Protein 9F3F (pdb70)

Foldseek 3Di:
DPPDPDDDADDDDDLVVVLVLQLLPLLLQVLAPAQQQAQQRSLVVQVRLADPVLDDRSSVDGDDPDCVLQVVLCDDDDDPQWQFALLLNLLSSVSSNVSVVRCVVNCVSLVVSVCVVVPCVVSLQVSLCSRLACNDDQFWDLVQAFPPVPVLSVLLSSLLNSLLSLCRRVLVPLSVSLSSLSSSLRGVPDPLSNLSSLLSNLSSLLSSQLSCLQFNFRQAPDRSQLSSLVSLVSNLVSCCVVVVVVHSVSSVVSNQQQLLQLVLLQALLFFPVVCSVVPPPRNGGGITTPAADALSSLLSCQQPRVLSNCVVVLVAHPQVVSLVVSQVSNPDDHDQRGHHARSLQSVLSNVLNNCVVDPLVSCVVRHDPVCVVSSVQQPCLFFDFLVQLNQLLVQLLVVCVVQPLVRDAQVVSVVSLCVRLCPDQLLVVLVVCVDADPLLSLLLSLLSSLLSVVSSLCRNVSLPDLVSLQSNCLRNLVVLCVSCVSQPQDASDPDQQWDDVIAGDVVVVCCVPVSVRDDFLLLHLQVLLQNLLVVCVQRLVRDASLLVNCLSRLLAAFFDPVALNHQRPDGSSSVSSVCSCLVRVELCQELHASDDVALHHRPSHFLLNSLSSLLSNQFDPQLRDFPVVSRVVSSVSSNVLSVVLLVVQVVLVVVDVNRPSSHDALRRPSRYSSNLVSLSSSLSSLSNNLVRLVPDDDDDSSVVSNVVSVVRVVSSVSSCVSLPLADSDHSSCRRGVHSSSSVSVNRSNSD/DVVPPVPLQAADPDDDVVLVVPPDDPPPGSRVVLSVLLNFFQKKKKFQADQPDDVCLVCVVLPVLAAFPDKFAEAELVQRAGDGMIMTRHPGNSSLSCCQPPQQQHQRPVTGIHIHTDSDDDPVNSYVNPRPPVDDRD/DDPLVPDEDEPCVVVVVVVVVVVCVPPPHDDDPVLVVCPVVPHDDDHHYD

Sequence (939 aa):
YGSSEGRELDTSYTPKQWLWFLYVTSWARPFFTWGRLSFDELLKLSGSPIPPAMVSLWMGLCMPTDDVVQELRIIYPFLPRVAESTFGRALRSLAVRQHISSWAALDVLVRDTLEVIQNSEEALEGAFRSMLSAPLFDVKASIPEGGTAQVLIRVANAARLFAALSVEAFGRVKSECAVLLLAHINQRDAPEHVDARAYGVVTGVVEYAMAYRYCRDDGTGRCPLTCAALLLHRLVELQGIVEKDVSASRFANMTVACIQELLFCVVAGDTVRWHREHQPDGVSVCPTAARTLTLHETDCLLQVFIPALLQQVGFEWPWSESLRHAKMLDRARVMEDGVRLDSRSVFEELLVSVARRTYGLRLRAILPQSFDVIAENIFSSRFALPLYYRTAGEVLLEYFDRCGPSGITAEETERVLRRATDVQPMVVQLQALVYFSAREKERLLQRYRCEVLLASLVVYTQLRTVSVVQQLTRQLAPLFEQLLLPLAHERTLSRCPVIALVDLTPEFKMLVDEIHYEFYPLEWVPEAVDAHIRQEPPCFAQYSLFAAIAHQFGLVLEGNPRGFRGGDGSSSEVRTKAYRFFTLMLLNNLGDAVSSSGASFHSVVSACDVVVTMTQCLLPAHLSSHPRSMSNEWMRRVGEWTRSAYSKYTAYQQQVPVPLISLYNSLTFDSVPLARETIRAVRSRLLEKMSVVTASPPGDVETAGKQLLEQHLSSLTVTLTAVGLLPVPCATQLLWASPFFSHELLHCGRYMAEYLIDLTPRMAYVDRHELLRSLLTEKEFIERRQEQLNKSTTVYVGNLSFYTTEDQIWEHFSRCGHIRDLVMGLSEVTRTPCGFCFVVFESQDGAMSAVIDLHGTLLDDRVITVSWDVGCDHTRRWGLVHYTWIPPRRRREECVVLPPIMTVWRSAFSQYTKMWGLTKFAGDIEAEREGEGPILPPI

Solvent-accessible surface area: 36128 Å² total; per-residue (Å²): 80,43,64,26,38,44,71,81,136,34,79,113,52,66,38,139,84,18,33,24,8,1,1,0,3,2,0,0,26,33,9,16,111,176,5,122,43,3,2,36,83,10,0,102,106,4,20,43,6,6,22,126,97,24,29,14,94,9,2,42,25,78,25,25,132,45,112,56,0,72,113,57,38,180,200,28,77,142,6,55,38,18,19,29,2,92,0,0,47,12,0,0,26,18,4,0,104,59,11,5,80,56,54,124,61,10,49,60,2,1,130,44,0,45,88,82,70,156,86,166,66,154,27,0,48,22,0,0,73,36,1,7,32,106,122,28,128,13,1,1,20,5,127,30,6,42,66,154,16,156,96,22,26,85,15,0,2,7,0,0,0,0,0,0,0,0,20,1,0,0,6,6,2,13,38,22,0,0,9,2,0,0,0,2,2,17,2,181,67,22,111,97,25,10,39,1,14,6,2,0,0,1,0,0,1,4,2,13,3,4,9,15,36,54,16,29,60,43,16,10,29,27,12,26,0,3,14,4,0,6,6,0,16,58,0,0,46,6,2,6,77,28,87,152,130,102,28,0,14,84,5,0,8,13,0,0,0,1,3,0,2,2,2,1,1,2,0,5,16,64,50,51,129,13,0,50,117,61,74,66,100,13,117,32,15,1,0,1,4,52,28,6,0,25,3,5,15,1,1,0,2,1,10,0,2,0,0,2,0,0,6,4,0,1,7,7,16,5,9,2,16,1,1,53,11,0,69,70,19,44,183,53,241,155,39,46,28,15,4,43,7,18,3,98,4,0,1,15,1,0,0,12,2,0,18,57,8,14,36,17,79,2,1,144,19,12,12,11,87,24,0,78,89,4,13,124,49,9,89,122,71,132,4,62,19,34,133,21,2,94,73,0,0,112,52,0,30,79,27,0,93,190,45,9,0,49,39,3,62,30,96,61,0,22,134,5,0,80,147,3,0,57,111,16,89,16,0,76,68,0,84,86,81,134,157,16,27,79,154,7,45,67,15,0,6,21,0,6,20,0,2,0,0,2,0,0,0,0,17,52,10,16,0,130,10,3,28,12,0,4,55,0,1,24,54,0,3,79,4,1,73,95,0,30,136,40,1,57,103,77,20,1,7,82,111,38,2,16,61,83,168,13,61,3,2,71,28,4,58,40,0,11,35,116,5,115,3,64,9,1,0,0,6,5,0,3,25,0,0,58,4,16,5,170,75,101,108,49,24,12,0,28,10,2,2,0,0,2,0,0,22,21,18,29,4,36,0,68,10,37,132,135,18,12,98,4,3,15,9,24,55,17,69,26,23,70,21,0,34,51,0,0,12,6,2,0,27,6,0,0,3,0,0,77,64,61,80,36,10,46,25,6,41,4,1,24,0,9,19,0,0,2,0,0,0,4,1,2,0,26,45,82,0,5,59,106,10,262,99,62,2,82,52,14,13,125,43,0,1,65,48,0,124,69,6,43,66,96,31,52,45,69,108,134,134,96,154,50,45,10,94,42,63,20,20,24,43,6,0,5,2,5,9,15,0,3,26,2,0,21,32,0,33,61,17,0,37,13,0,36,47,16,3,94,85,22,100,139,46,117,102,36,68,53,7,77,79,69,0,62,105,20,31,71,26,0,42,83,1,0,63,22,0,25,0,20,121,137,5,67,5,30,84,0,1,2,16,5,19,6,0,14,47,7,7,90,99,4,61,37,80,3,29,80,14,26,32,75,16,17,9,55,16,106,113,70,45,197,64,17,110,156,102,112,68,128,80,111,140,64,8,51,74,84,3,30,117,57,0,33,148,5,27,2,0,77,0,4,63,5,14,96,77,2,45,5,24,7,0,26,9,2,0,25,54,5,2,14,1,37,20,2,20,2,0,0,22,101,138,79,55,9,5,32,13,24,0,6,0,10,2,10,26,42,42,2,0,37,1,0,23,35,3,1,95,33,4,8,3,14,14,90,63,2,58,4,44,16,3,48,28,14,90,57,89,44,18,27,73,100,54,105,3,93,57,21,64,90,184,249,131,49,8,113,75,7,69,0,13,80,21,0,74,25,0,51,42,0,17,63,70,1,24,176,61,9,49,13,69,56,52,77,32,1,83,111,18,97,174,164,53,72,26,81,91,11,78,50,154

Secondary structure (DSSP, 8-state):
-TT-SSPPPP----HHHHHHHHHTTGGGGGG---TTS-HHHHHHTTT--S-TTT--HHHH------SHHHHTT------TTS---HHHHHHHHHHHHHHHTT--HHHHHHHHHHHHHT---HHHHHHHHHHT------SEESSTT-SS-HHHHHHHHHHHHHHHHHHHHHTTSHHHHHHHHHHHHT-SS-HHHHHHHHHHHHHHHHHHHHHHHHH--------HHHHHHHHHHHHHHHHHHHH----HHHHHHHHHHHHHHHHHHHHHSS---HHHHT-SSSSS---EESS-EEHHHHHHIIIIIHHHHHHHTTT---HHHHHHHHHHHHS----TTEE---HHHHHHHHHHHHHTTS-HHHHHHHS-GGGHHHHHHH---S----SSSHHHHHHHHHHHHHHHHHH--HHHHHHHHHHHHTTSHHHHHHHH-----HHHHHHHHHHHHHHHHHHHHHHHHTT--HHHHHHHHHHHHHHHHHHHHHHTTS-SSSS-SEE---EE-HHHHHIIIII-----GGGTHHHHHHHHHHH---TTTS--HHHHHHHHTT---B-BTTBTT---BS-HHHHHHHHHIIIIITTTTTTEESS-----EETTS-HHHHHHHHHHHTS-HHHHSPP--HHHHHHHHHHHHHHHHHHHHHHHHHH----GGGS---SSTTT-HHHHHHHHHHHHHHHHHHHHHHHSPSSSHHHHHHHHHHHHHHHHHHHHHHHTS-----HHHHHS--HHHHHHHHHSS--/--SS-GGGS-------HHHHHS---TTTTHHHHHHHHHTT--EEE--S--SS--HHHHHHHHTTTS-EEEEEEEE-TTT-SEEEEEEEEESSHHHHHHHHHHSTT-BSSSSB-----BS---TTTTB-----TTSPP-/--TTTT--B-TTHHHHHHHHHHHHHTTT----HHHHH-TTTTS---PPB-

Structure (mmCIF, N/CA/C/O backbone):
data_9F3F
#
_entry.id   9F3F
#
_cell.length_a   1.00
_cell.length_b   1.00
_cell.length_c   1.00
_cell.angle_alpha   90.00
_cell.angle_beta   90.00
_cell.angle_gamma   90.00
#
_symmetry.space_group_name_H-M   'P 1'
#
loop_
_entity.id
_entity.type
_entity.pdbx_description
1 polymer 'Nuclear cap binding complex subunit CBP110'
2 polymer 'Nuclear cap-binding protein subunit 2'
3 polymer 'Nuclear cap binding complex subunit CBP30'
4 non-polymer "7N-METHYL-8-HYDROGUANOSINE-5'-MONOPHOSPHATE"
#
loop_
_atom_site.group_PDB
_atom_site.id
_atom_site.type_symbol
_atom_site.label_atom_id
_atom_site.label_alt_id
_atom_site.label_comp_id
_atom_site.label_asym_id
_atom_site.label_entity_id
_atom_site.label_seq_id
_atom_site.pdbx_PDB_ins_code
_atom_site.Cartn_x
_atom_site.Cartn_y
_atom_site.Cartn_z
_atom_site.occupancy
_atom_site.B_iso_or_equiv
_atom_site.auth_seq_id
_atom_site.auth_comp_id
_atom_site.auth_asym_id
_atom_site.auth_atom_id
_atom_site.pdbx_PDB_model_num
ATOM 1 N N . TYR A 1 46 ? 140.610 170.054 120.168 1.00 72.30 31 TYR 1 N 1
ATOM 2 C CA . TYR A 1 46 ? 141.013 168.672 120.548 1.00 84.56 31 TYR 1 CA 1
ATOM 3 C C . TYR A 1 46 ? 140.995 168.554 122.068 1.00 88.85 31 TYR 1 C 1
ATOM 4 O O . TYR A 1 46 ? 139.905 168.389 122.657 1.00 80.20 31 TYR 1 O 1
ATOM 13 N N . GLY A 1 47 ? 142.175 168.632 122.691 1.00 85.64 32 GLY 1 N 1
ATOM 14 C CA . GLY A 1 47 ? 142.265 168.562 124.163 1.00 76.33 32 GLY 1 CA 1
ATOM 15 C C . GLY A 1 47 ? 141.727 169.828 124.799 1.00 71.23 32 GLY 1 C 1
ATOM 16 O O . GLY A 1 47 ? 141.774 170.885 124.133 1.00 78.52 32 GLY 1 O 1
ATOM 17 N N . SER A 1 48 ? 141.140 169.714 125.984 1.00 64.68 33 SER 1 N 1
ATOM 18 C CA . SER A 1 48 ? 140.639 170.906 126.710 1.00 66.21 33 SER 1 CA 1
ATOM 19 C C . SER A 1 48 ? 139.547 171.571 125.879 1.00 69.06 33 SER 1 C 1
ATOM 20 O O . SER A 1 48 ? 139.403 172.807 125.964 1.00 72.68 33 SER 1 O 1
ATOM 23 N N . SER A 1 49 ? 138.816 170.777 125.110 1.00 68.42 34 SER 1 N 1
ATOM 24 C CA . SER A 1 49 ? 137.760 171.324 124.218 1.00 64.85 34 SER 1 CA 1
ATOM 25 C C . SER A 1 49 ? 136.449 170.568 124.471 1.00 65.47 34 SER 1 C 1
ATOM 26 O O . SER A 1 49 ? 136.520 169.390 124.877 1.00 69.42 34 SER 1 O 1
ATOM 29 N N . GLU A 1 50 ? 135.307 171.224 124.247 1.00 63.67 35 GLU 1 N 1
ATOM 30 C CA . GLU A 1 50 ? 133.991 170.560 124.440 1.00 62.93 35 GLU 1 CA 1
ATOM 31 C C . GLU A 1 50 ? 133.631 169.758 123.179 1.00 65.70 35 GLU 1 C 1
ATOM 32 O O . GLU A 1 50 ? 132.695 168.933 123.257 1.00 67.32 35 GLU 1 O 1
ATOM 38 N N . GLY A 1 51 ? 134.341 169.987 122.068 1.00 65.49 36 GLY 1 N 1
ATOM 39 C CA . GLY A 1 51 ? 134.078 169.212 120.873 1.00 64.62 36 GLY 1 CA 1
ATOM 40 C C . GLY A 1 51 ? 135.354 168.655 120.281 1.00 69.77 36 GLY 1 C 1
ATOM 41 O O . GLY A 1 51 ? 136.384 169.333 120.274 1.00 72.67 36 GLY 1 O 1
ATOM 42 N N . ARG A 1 52 ? 135.260 167.421 119.797 1.00 73.18 37 ARG 1 N 1
ATOM 43 C CA . ARG A 1 52 ? 136.467 166.765 119.240 1.00 78.82 37 ARG 1 CA 1
ATOM 44 C C . ARG A 1 52 ? 136.726 167.251 117.817 1.00 78.14 37 ARG 1 C 1
ATOM 45 O O . ARG A 1 52 ? 135.774 167.283 117.018 1.00 78.79 37 ARG 1 O 1
ATOM 53 N N . GLU A 1 53 ? 137.969 167.609 117.525 1.00 74.17 38 GLU 1 N 1
ATOM 54 C CA . GLU A 1 53 ? 138.357 167.979 116.174 1.00 74.94 38 GLU 1 CA 1
ATOM 55 C C . GLU A 1 53 ? 139.117 166.839 115.512 1.00 80.65 38 GLU 1 C 1
ATOM 56 O O . GLU A 1 53 ? 139.942 166.174 116.145 1.00 82.28 38 GLU 1 O 1
ATOM 62 N N . LEU A 1 54 ? 138.832 166.618 114.232 1.00 83.99 39 LEU 1 N 1
ATOM 63 C CA . LEU A 1 54 ? 139.475 165.554 113.479 1.00 85.11 39 LEU 1 CA 1
ATOM 64 C C . LEU A 1 54 ? 140.955 165.872 113.269 1.00 84.69 39 LEU 1 C 1
ATOM 65 O O . LEU A 1 54 ? 141.421 166.995 113.482 1.00 85.23 39 LEU 1 O 1
ATOM 70 N N . ASP A 1 55 ? 141.704 164.859 112.842 1.00 82.27 40 ASP 1 N 1
ATOM 71 C CA . ASP A 1 55 ? 143.135 165.012 112.633 1.00 80.03 40 ASP 1 CA 1
ATOM 72 C C . ASP A 1 55 ? 143.418 165.960 111.474 1.00 81.43 40 ASP 1 C 1
ATOM 73 O O . ASP A 1 55 ? 142.655 166.048 110.509 1.00 84.36 40 ASP 1 O 1
ATOM 78 N N . THR A 1 56 ? 144.537 166.677 111.580 1.00 77.48 41 THR 1 N 1
ATOM 79 C CA . THR A 1 56 ? 144.963 167.608 110.542 1.00 74.25 41 THR 1 CA 1
ATOM 80 C C . THR A 1 56 ? 146.388 167.296 110.109 1.00 68.69 41 THR 1 C 1
ATOM 81 O O . THR A 1 56 ? 146.938 166.254 110.480 1.00 71.64 41 THR 1 O 1
ATOM 85 N N . SER A 1 57 ? 146.987 168.179 109.315 1.00 60.63 42 SER 1 N 1
ATOM 86 C CA . SER A 1 57 ? 148.389 168.022 108.955 1.00 55.91 42 SER 1 CA 1
ATOM 87 C C . SER A 1 57 ? 149.253 168.085 110.206 1.00 60.42 42 SER 1 C 1
ATOM 88 O O . SER A 1 57 ? 149.093 168.979 111.042 1.00 64.14 42 SER 1 O 1
ATOM 91 N N . TYR A 1 58 ? 150.172 167.135 110.333 1.00 58.19 43 TYR 1 N 1
ATOM 92 C CA . TYR A 1 58 ? 150.969 166.965 111.536 1.00 53.21 43 TYR 1 CA 1
ATOM 93 C C . TYR A 1 58 ? 152.386 167.469 111.310 1.00 49.09 43 TYR 1 C 1
ATOM 94 O O . TYR A 1 58 ? 152.987 167.214 110.263 1.00 51.61 43 TYR 1 O 1
ATOM 103 N N . THR A 1 59 ? 152.913 168.187 112.296 1.00 48.10 44 THR 1 N 1
ATOM 104 C CA . THR A 1 59 ? 154.311 168.559 112.276 1.00 46.71 44 THR 1 CA 1
ATOM 105 C C . THR A 1 59 ? 155.165 167.319 112.520 1.00 50.85 44 THR 1 C 1
ATOM 106 O O . THR A 1 59 ? 154.684 166.324 113.069 1.00 56.42 44 THR 1 O 1
ATOM 110 N N . PRO A 1 60 ? 156.434 167.338 112.098 1.00 48.62 45 PRO 1 N 1
ATOM 111 C CA . PRO A 1 60 ? 157.303 166.178 112.337 1.00 50.13 45 PRO 1 CA 1
ATOM 112 C C . PRO A 1 60 ? 157.427 165.787 113.803 1.00 45.31 45 PRO 1 C 1
ATOM 113 O O . PRO A 1 60 ? 157.809 164.654 114.107 1.00 45.74 45 PRO 1 O 1
ATOM 117 N N . LYS A 1 61 ? 157.126 166.688 114.721 1.00 43.97 46 LYS 1 N 1
ATOM 118 C CA . LYS A 1 61 ? 157.122 166.281 116.144 1.00 47.28 46 LYS 1 CA 1
ATOM 119 C C . LYS A 1 61 ? 155.910 165.380 116.351 1.00 47.66 46 LYS 1 C 1
ATOM 120 O O . LYS A 1 61 ? 156.088 164.266 116.879 1.00 50.51 46 LYS 1 O 1
ATOM 126 N N . GLN A 1 62 ? 154.732 165.853 115.972 1.00 44.91 47 GLN 1 N 1
ATOM 127 C CA . GLN A 1 62 ? 153.494 165.085 116.230 1.00 46.23 47 GLN 1 CA 1
ATOM 128 C C . GLN A 1 62 ? 153.537 163.784 115.426 1.00 44.56 47 GLN 1 C 1
ATOM 129 O O . GLN A 1 62 ? 152.840 162.843 115.820 1.00 48.05 47 GLN 1 O 1
ATOM 135 N N . TRP A 1 63 ? 154.387 163.703 114.406 1.00 44.21 48 TRP 1 N 1
ATOM 136 C CA . TRP A 1 63 ? 154.559 162.450 113.627 1.00 42.02 48 TRP 1 CA 1
ATOM 137 C C . TRP A 1 63 ? 155.400 161.449 114.412 1.00 39.59 48 TRP 1 C 1
ATOM 138 O O . TRP A 1 63 ? 154.986 160.287 114.482 1.00 43.88 48 TRP 1 O 1
ATOM 149 N N . LEU A 1 64 ? 156.551 161.860 114.916 1.00 34.68 49 LEU 1 N 1
ATOM 150 C CA . LEU A 1 64 ? 157.417 160.926 115.662 1.00 30.13 49 LEU 1 CA 1
ATOM 151 C C . LEU A 1 64 ? 156.579 160.236 116.732 1.00 34.99 49 LEU 1 C 1
ATOM 152 O O . LEU A 1 64 ? 156.709 159.007 116.875 1.00 43.24 49 LEU 1 O 1
ATOM 157 N N . TRP A 1 65 ? 155.756 161.001 117.418 1.00 33.70 50 TRP 1 N 1
ATOM 158 C CA . TRP A 1 65 ? 154.911 160.408 118.472 1.00 37.59 50 TRP 1 CA 1
ATOM 159 C C . TRP A 1 65 ? 153.890 159.441 117.855 1.00 41.93 50 TRP 1 C 1
ATOM 160 O O . TRP A 1 65 ? 153.819 158.310 118.361 1.00 43.82 50 TRP 1 O 1
ATOM 171 N N . PHE A 1 66 ? 153.168 159.834 116.798 1.00 39.64 51 PHE 1 N 1
ATOM 172 C CA . PHE A 1 66 ? 152.128 158.957 116.211 1.00 33.74 51 PHE 1 CA 1
ATOM 173 C C . PHE A 1 66 ? 152.819 157.662 115.815 1.00 34.50 51 PHE 1 C 1
ATOM 174 O O . PHE A 1 66 ? 152.293 156.581 116.102 1.00 42.57 51 PHE 1 O 1
ATOM 182 N N . LEU A 1 67 ? 154.002 157.781 115.249 1.00 31.19 52 LEU 1 N 1
ATOM 183 C CA . LEU A 1 67 ? 154.757 156.595 114.813 1.00 35.98 52 LEU 1 CA 1
ATOM 184 C C . LEU A 1 67 ? 155.227 155.817 116.041 1.00 37.72 52 LEU 1 C 1
ATOM 185 O O . LEU A 1 67 ? 155.145 154.579 116.005 1.00 41.70 52 LEU 1 O 1
ATOM 190 N N . TYR A 1 68 ? 155.678 156.495 117.094 1.00 32.92 53 TYR 1 N 1
ATOM 191 C CA . TYR A 1 68 ? 156.223 155.769 118.261 1.00 32.14 53 TYR 1 CA 1
ATOM 192 C C . TYR A 1 68 ? 155.120 154.888 118.830 1.00 35.74 53 TYR 1 C 1
ATOM 193 O O . TYR A 1 68 ? 155.433 153.771 119.271 1.00 44.37 53 TYR 1 O 1
ATOM 202 N N . VAL A 1 69 ? 153.884 155.358 118.813 1.00 30.61 54 VAL 1 N 1
ATOM 203 C CA . VAL A 1 69 ? 152.798 154.590 119.474 1.00 37.13 54 VAL 1 CA 1
ATOM 204 C C . VAL A 1 69 ? 151.984 153.817 118.435 1.00 39.71 54 VAL 1 C 1
ATOM 205 O O . VAL A 1 69 ? 150.902 153.339 118.789 1.00 41.40 54 VAL 1 O 1
ATOM 209 N N . THR A 1 70 ? 152.486 153.651 117.210 1.00 36.24 55 THR 1 N 1
ATOM 210 C CA . THR A 1 70 ? 151.750 152.800 116.240 1.00 34.36 55 THR 1 CA 1
ATOM 211 C C . THR A 1 70 ? 152.657 151.983 115.317 1.00 33.60 55 THR 1 C 1
ATOM 212 O O . THR A 1 70 ? 152.205 150.923 114.879 1.00 37.70 55 THR 1 O 1
ATOM 216 N N . SER A 1 71 ? 153.873 152.425 115.036 1.00 33.65 56 SER 1 N 1
ATOM 217 C CA . SER A 1 71 ? 154.745 151.779 114.018 1.00 36.60 56 SER 1 CA 1
ATOM 218 C C . SER A 1 71 ? 155.123 150.339 114.368 1.00 37.20 56 SER 1 C 1
ATOM 219 O O . SER A 1 71 ? 155.259 149.534 113.436 1.00 39.26 56 SER 1 O 1
ATOM 222 N N . TRP A 1 72 ? 155.304 150.031 115.642 1.00 33.03 57 TRP 1 N 1
ATOM 223 C CA . TRP A 1 72 ? 155.660 148.664 116.086 1.00 28.86 57 TRP 1 CA 1
ATOM 224 C C . TRP A 1 72 ? 154.596 147.670 115.617 1.00 32.98 57 TRP 1 C 1
ATOM 225 O O . TRP A 1 72 ? 154.975 146.541 115.314 1.00 36.46 57 TRP 1 O 1
ATOM 236 N N . ALA A 1 73 ? 153.325 148.059 115.572 1.00 29.99 58 ALA 1 N 1
ATOM 237 C CA . ALA A 1 73 ? 152.215 147.131 115.275 1.00 28.52 58 ALA 1 CA 1
ATOM 238 C C . ALA A 1 73 ? 152.262 146.695 113.825 1.00 33.60 58 ALA 1 C 1
ATOM 239 O O . ALA A 1 73 ? 151.679 145.661 113.499 1.00 36.15 58 ALA 1 O 1
ATOM 241 N N . ARG A 1 74 ? 152.945 147.468 113.000 1.00 37.91 59 ARG 1 N 1
ATOM 242 C CA . ARG A 1 74 ? 152.996 147.172 111.539 1.00 28.61 59 ARG 1 CA 1
ATOM 243 C C . ARG A 1 74 ? 153.651 145.800 111.264 1.00 28.48 59 ARG 1 C 1
ATOM 244 O O . ARG A 1 74 ? 152.950 144.928 110.704 1.00 35.75 59 ARG 1 O 1
ATOM 252 N N . PRO A 1 75 ? 154.938 145.554 111.608 1.00 24.76 60 PRO 1 N 1
ATOM 253 C CA . PRO A 1 75 ? 155.606 144.285 111.283 1.00 26.66 60 PRO 1 CA 1
ATOM 254 C C . PRO A 1 75 ? 154.844 143.052 111.728 1.00 33.65 60 PRO 1 C 1
ATOM 255 O O . PRO A 1 75 ? 155.150 141.953 111.251 1.00 35.00 60 PRO 1 O 1
ATOM 259 N N . PHE A 1 76 ? 153.873 143.188 112.626 1.00 36.04 61 PHE 1 N 1
ATOM 260 C CA . PHE A 1 76 ? 153.138 142.040 113.139 1.00 31.32 61 PHE 1 CA 1
ATOM 261 C C . PHE A 1 76 ? 151.962 141.639 112.262 1.00 34.97 61 PHE 1 C 1
ATOM 262 O O . PHE A 1 76 ? 151.251 140.692 112.610 1.00 41.06 61 PHE 1 O 1
ATOM 270 N N . PHE A 1 77 ? 151.735 142.326 111.149 1.00 34.41 62 PHE 1 N 1
ATOM 271 C CA . PHE A 1 77 ? 150.653 141.998 110.237 1.00 30.72 62 PHE 1 CA 1
ATOM 272 C C . PHE A 1 77 ? 151.223 141.563 108.894 1.00 38.55 62 PHE 1 C 1
ATOM 273 O O . PHE A 1 77 ? 152.283 142.029 108.469 1.00 37.22 62 PHE 1 O 1
ATOM 281 N N . THR A 1 78 ? 150.515 140.654 108.235 1.00 48.32 63 THR 1 N 1
ATOM 282 C CA . THR A 1 78 ? 150.942 140.148 106.937 1.00 58.19 63 THR 1 CA 1
ATOM 283 C C . THR A 1 78 ? 150.816 141.229 105.868 1.00 67.88 63 THR 1 C 1
ATOM 284 O O . THR A 1 78 ? 151.754 141.493 105.114 1.00 74.88 63 THR 1 O 1
ATOM 288 N N . TRP A 1 102 ? 152.863 147.269 103.983 1.00 76.26 87 TRP 1 N 1
ATOM 289 C CA . TRP A 1 102 ? 153.804 148.144 103.233 1.00 77.46 87 TRP 1 CA 1
ATOM 290 C C . TRP A 1 102 ? 153.831 149.539 103.859 1.00 70.45 87 TRP 1 C 1
ATOM 291 O O . TRP A 1 102 ? 152.769 150.013 104.281 1.00 66.84 87 TRP 1 O 1
ATOM 302 N N . GLY A 1 103 ? 155.008 150.159 103.920 1.00 63.71 88 GLY 1 N 1
ATOM 303 C CA . GLY A 1 103 ? 155.085 151.536 104.416 1.00 52.91 88 GLY 1 CA 1
ATOM 304 C C . GLY A 1 103 ? 154.245 152.415 103.524 1.00 56.45 88 GLY 1 C 1
ATOM 305 O O . GLY A 1 103 ? 154.033 152.009 102.372 1.00 64.01 88 GLY 1 O 1
ATOM 306 N N . ARG A 1 104 ? 153.761 153.538 104.027 1.00 48.44 89 ARG 1 N 1
ATOM 307 C CA . ARG A 1 104 ? 153.008 154.509 103.198 1.00 48.02 89 ARG 1 CA 1
ATOM 308 C C . ARG A 1 104 ? 151.568 154.048 103.111 1.00 44.65 89 ARG 1 C 1
ATOM 309 O O . ARG A 1 104 ? 150.772 154.735 102.458 1.00 52.61 89 ARG 1 O 1
ATOM 317 N N . LEU A 1 105 ? 151.244 152.961 103.778 1.00 38.58 90 LEU 1 N 1
ATOM 318 C CA . LEU A 1 105 ? 149.826 152.558 103.820 1.00 37.87 90 LEU 1 CA 1
ATOM 319 C C . LEU A 1 105 ? 149.324 152.799 105.236 1.00 38.86 90 LEU 1 C 1
ATOM 320 O O . LEU A 1 105 ? 150.009 152.410 106.182 1.00 46.72 90 LEU 1 O 1
ATOM 325 N N . SER A 1 106 ? 148.170 153.414 105.365 1.00 38.33 91 SER 1 N 1
ATOM 326 C CA . SER A 1 106 ? 147.547 153.657 106.674 1.00 37.46 91 SER 1 CA 1
ATOM 327 C C . SER A 1 106 ? 147.136 152.323 107.270 1.00 41.62 91 SER 1 C 1
ATOM 328 O O . SER A 1 106 ? 147.001 151.350 106.504 1.00 44.99 91 SER 1 O 1
ATOM 331 N N . PHE A 1 107 ? 146.887 152.287 108.575 1.00 44.29 92 PHE 1 N 1
ATOM 332 C CA . PHE A 1 107 ? 146.637 150.997 109.257 1.00 40.59 92 PHE 1 CA 1
ATOM 333 C C . PHE A 1 107 ? 145.330 150.372 108.779 1.00 38.92 92 PHE 1 C 1
ATOM 334 O O . PHE A 1 107 ? 145.292 149.142 108.685 1.00 42.09 92 PHE 1 O 1
ATOM 342 N N . ASP A 1 108 ? 144.323 151.160 108.437 1.00 34.49 93 ASP 1 N 1
ATOM 343 C CA . ASP A 1 108 ? 143.107 150.519 107.893 1.00 35.49 93 ASP 1 CA 1
ATOM 344 C C . ASP A 1 108 ? 143.460 149.884 106.555 1.00 40.72 93 ASP 1 C 1
ATOM 345 O O . ASP A 1 108 ? 142.985 148.775 106.293 1.00 42.57 93 ASP 1 O 1
ATOM 350 N N . GLU A 1 109 ? 144.283 150.553 105.756 1.00 42.43 94 GLU 1 N 1
ATOM 351 C CA . GLU A 1 109 ? 144.626 150.049 104.406 1.00 39.83 94 GLU 1 CA 1
ATOM 352 C C . GLU A 1 109 ? 145.597 148.886 104.535 1.00 37.76 94 GLU 1 C 1
ATOM 353 O O . GLU A 1 109 ? 145.541 147.987 103.689 1.00 42.80 94 GLU 1 O 1
ATOM 359 N N . LEU A 1 110 ? 146.435 148.895 105.549 1.00 35.98 95 LEU 1 N 1
ATOM 360 C CA . LEU A 1 110 ? 147.315 147.753 105.770 1.00 35.08 95 LEU 1 CA 1
ATOM 361 C C . LEU A 1 110 ? 146.543 146.552 106.302 1.00 36.48 95 LEU 1 C 1
ATOM 362 O O . LEU A 1 110 ? 146.947 145.406 106.082 1.00 37.82 95 LEU 1 O 1
ATOM 367 N N . LEU A 1 111 ? 145.438 146.793 107.006 1.00 37.21 96 LEU 1 N 1
ATOM 368 C CA . LEU A 1 111 ? 144.580 145.703 107.445 1.00 37.92 96 LEU 1 CA 1
ATOM 369 C C . LEU A 1 111 ? 143.742 145.132 106.311 1.00 41.87 96 LEU 1 C 1
ATOM 370 O O . LEU A 1 111 ? 143.333 143.969 106.388 1.00 43.95 96 LEU 1 O 1
ATOM 375 N N . LYS A 1 112 ? 143.467 145.921 105.270 1.00 40.03 97 LYS 1 N 1
ATOM 376 C CA . LYS A 1 112 ? 142.772 145.385 104.106 1.00 37.59 97 LYS 1 CA 1
ATOM 377 C C . LYS A 1 112 ? 143.600 144.303 103.430 1.00 39.62 97 LYS 1 C 1
ATOM 378 O O . LYS A 1 112 ? 143.056 143.310 102.936 1.00 48.26 97 LYS 1 O 1
ATOM 384 N N . LEU A 1 113 ? 144.920 144.478 103.398 1.00 36.65 98 LEU 1 N 1
ATOM 385 C CA . LEU A 1 113 ? 145.807 143.430 102.914 1.00 39.52 98 LEU 1 CA 1
ATOM 386 C C . LEU A 1 113 ? 145.880 142.241 103.862 1.00 45.14 98 LEU 1 C 1
ATOM 387 O O . LEU A 1 113 ? 146.456 141.213 103.491 1.00 53.23 98 LEU 1 O 1
ATOM 392 N N . SER A 1 114 ? 145.327 142.357 105.069 1.00 48.70 99 SER 1 N 1
ATOM 393 C CA . SER A 1 114 ? 145.257 141.257 106.023 1.00 49.85 99 SER 1 CA 1
ATOM 394 C C . SER A 1 114 ? 143.831 140.740 106.187 1.00 42.89 99 SER 1 C 1
ATOM 395 O O . SER A 1 114 ? 143.474 140.202 107.236 1.00 43.54 99 SER 1 O 1
ATOM 398 N N . GLY A 1 115 ? 143.007 140.901 105.159 1.00 42.54 100 GLY 1 N 1
ATOM 399 C CA . GLY A 1 115 ? 141.654 140.394 105.187 1.00 46.42 100 GLY 1 CA 1
ATOM 400 C C . GLY A 1 115 ? 140.653 141.257 105.914 1.00 48.09 100 GLY 1 C 1
ATOM 401 O O . GLY A 1 115 ? 139.533 140.795 106.162 1.00 54.15 100 GLY 1 O 1
ATOM 402 N N . SER A 1 116 ? 141.011 142.495 106.249 1.00 44.44 101 SER 1 N 1
ATOM 403 C CA . SER A 1 116 ? 140.162 143.407 107.005 1.00 43.26 101 SER 1 CA 1
ATOM 404 C C . SER A 1 116 ? 139.669 142.728 108.276 1.00 44.83 101 SER 1 C 1
ATOM 405 O O . SER A 1 116 ? 138.479 142.409 108.389 1.00 47.94 101 SER 1 O 1
ATOM 408 N N . PRO A 1 117 ? 140.553 142.474 109.242 1.00 41.97 102 PRO 1 N 1
ATOM 409 C CA . PRO A 1 117 ? 140.121 141.775 110.461 1.00 40.53 102 PRO 1 CA 1
ATOM 410 C C . PRO A 1 117 ? 139.053 142.510 111.245 1.00 45.10 102 PRO 1 C 1
ATOM 411 O O . PRO A 1 117 ? 138.236 141.862 111.910 1.00 48.63 102 PRO 1 O 1
ATOM 415 N N . ILE A 1 118 ? 139.053 143.839 111.168 1.00 44.63 103 ILE 1 N 1
ATOM 416 C CA . ILE A 1 118 ? 138.103 144.642 111.989 1.00 42.09 103 ILE 1 CA 1
ATOM 417 C C . ILE A 1 118 ? 137.096 145.337 111.068 1.00 33.39 103 ILE 1 C 1
ATOM 418 O O . ILE A 1 118 ? 137.517 145.884 110.054 1.00 36.64 103 ILE 1 O 1
ATOM 423 N N . PRO A 1 119 ? 135.790 145.336 111.389 1.00 34.94 104 PRO 1 N 1
ATOM 424 C CA . PRO A 1 119 ? 134.806 146.008 110.546 1.00 42.04 104 PRO 1 CA 1
ATOM 425 C C . PRO A 1 119 ? 135.002 147.512 110.573 1.00 47.61 104 PRO 1 C 1
ATOM 426 O O . PRO A 1 119 ? 135.696 148.038 111.456 1.00 49.18 104 PRO 1 O 1
ATOM 430 N N . PRO A 1 120 ? 134.416 148.240 109.618 1.00 45.09 105 PRO 1 N 1
ATOM 431 C CA . PRO A 1 120 ? 134.613 149.697 109.585 1.00 43.10 105 PRO 1 CA 1
ATOM 432 C C . PRO A 1 120 ? 134.110 150.412 110.823 1.00 41.93 105 PRO 1 C 1
ATOM 433 O O . PRO A 1 120 ? 134.613 151.497 111.137 1.00 48.78 105 PRO 1 O 1
ATOM 437 N N . ALA A 1 121 ? 133.134 149.848 111.533 1.00 37.43 106 ALA 1 N 1
ATOM 438 C CA . ALA A 1 121 ? 132.618 150.509 112.726 1.00 40.36 106 ALA 1 CA 1
ATOM 439 C C . ALA A 1 121 ? 133.679 150.598 113.814 1.00 45.11 106 ALA 1 C 1
ATOM 440 O O . ALA A 1 121 ? 133.761 151.604 114.528 1.00 51.77 106 ALA 1 O 1
ATOM 442 N N . MET A 1 122 ? 134.569 149.607 113.885 1.00 44.67 107 MET 1 N 1
ATOM 443 C CA . MET A 1 122 ? 135.560 149.552 114.990 1.00 39.53 107 MET 1 CA 1
ATOM 444 C C . MET A 1 122 ? 136.851 150.288 114.643 1.00 39.79 107 MET 1 C 1
ATOM 445 O O . MET A 1 122 ? 137.632 150.549 115.571 1.00 48.92 107 MET 1 O 1
ATOM 450 N N . VAL A 1 123 ? 137.084 150.576 113.371 1.00 40.21 108 VAL 1 N 1
ATOM 451 C CA . VAL A 1 123 ? 138.355 151.239 112.962 1.00 42.21 108 VAL 1 CA 1
ATOM 452 C C . VAL A 1 123 ? 138.343 152.642 113.585 1.00 48.29 108 VAL 1 C 1
ATOM 453 O O . VAL A 1 123 ? 137.245 153.222 113.703 1.00 48.19 108 VAL 1 O 1
ATOM 457 N N . SER A 1 124 ? 139.515 153.126 113.988 1.00 52.54 109 SER 1 N 1
ATOM 458 C CA . SER A 1 124 ? 139.622 154.423 114.686 1.00 49.18 109 SER 1 CA 1
ATOM 459 C C . SER A 1 124 ? 140.241 155.460 113.760 1.00 51.97 109 SER 1 C 1
ATOM 460 O O . SER A 1 124 ? 140.803 155.069 112.725 1.00 54.71 109 SER 1 O 1
ATOM 463 N N . LEU A 1 125 ? 140.172 156.726 114.148 1.00 52.50 110 LEU 1 N 1
ATOM 464 C CA . LEU A 1 125 ? 140.644 157.800 113.250 1.00 53.60 110 LEU 1 CA 1
ATOM 465 C C . LEU A 1 125 ? 142.127 157.594 112.977 1.00 46.18 110 LEU 1 C 1
ATOM 466 O O . LEU A 1 125 ? 142.531 157.785 111.831 1.00 51.48 110 LEU 1 O 1
ATOM 471 N N . TRP A 1 126 ? 142.867 157.144 113.973 1.00 42.69 111 TRP 1 N 1
ATOM 472 C CA . TRP A 1 126 ? 144.338 157.048 113.828 1.00 44.04 111 TRP 1 CA 1
ATOM 473 C C . TRP A 1 126 ? 144.687 156.054 112.728 1.00 50.13 111 TRP 1 C 1
ATOM 474 O O . TRP A 1 126 ? 145.709 156.245 112.054 1.00 54.02 111 TRP 1 O 1
ATOM 485 N N . MET A 1 127 ? 143.852 155.045 112.553 1.00 49.74 112 MET 1 N 1
ATOM 486 C CA . MET A 1 127 ? 144.122 153.997 111.549 1.00 46.82 112 MET 1 CA 1
ATOM 487 C C . MET A 1 127 ? 143.912 154.618 110.169 1.00 49.19 112 MET 1 C 1
ATOM 488 O O . MET A 1 127 ? 144.589 154.175 109.229 1.00 51.10 112 MET 1 O 1
ATOM 493 N N . GLY A 1 128 ? 143.032 155.616 110.059 1.00 48.78 113 GLY 1 N 1
ATOM 494 C CA . GLY A 1 128 ? 142.842 156.358 108.801 1.00 44.22 113 GLY 1 CA 1
ATOM 495 C C . GLY A 1 128 ? 144.069 157.136 108.362 1.00 45.70 113 GLY 1 C 1
ATOM 496 O O . GLY A 1 128 ? 144.318 157.185 107.149 1.00 54.24 113 GLY 1 O 1
ATOM 497 N N . LEU A 1 129 ? 144.815 157.725 109.289 1.00 40.96 114 LEU 1 N 1
ATOM 498 C CA . LEU A 1 129 ? 145.962 158.596 108.925 1.00 46.18 114 LEU 1 CA 1
ATOM 499 C C . LEU A 1 129 ? 146.935 157.865 108.015 1.00 50.89 114 LEU 1 C 1
ATOM 500 O O . LEU A 1 129 ? 147.283 156.725 108.315 1.00 54.63 114 LEU 1 O 1
ATOM 505 N N . CYS A 1 130 ? 147.384 158.558 106.971 1.00 48.03 115 CYS 1 N 1
ATOM 506 C CA . CYS A 1 130 ? 148.307 157.951 105.995 1.00 48.36 115 CYS 1 CA 1
ATOM 507 C C . CYS A 1 130 ? 149.683 158.516 106.251 1.00 46.76 115 CYS 1 C 1
ATOM 508 O O . CYS A 1 130 ? 149.785 159.494 106.989 1.00 51.79 115 CYS 1 O 1
ATOM 511 N N . MET A 1 131 ? 150.692 157.982 105.589 1.00 46.65 116 MET 1 N 1
ATOM 512 C CA . MET A 1 131 ? 152.063 158.435 105.902 1.00 53.05 116 MET 1 CA 1
ATOM 513 C C . MET A 1 131 ? 152.359 159.752 105.182 1.00 54.63 116 MET 1 C 1
ATOM 514 O O . MET A 1 131 ? 151.912 159.916 104.038 1.00 60.48 116 MET 1 O 1
ATOM 519 N N . PRO A 1 132 ? 153.069 160.702 105.815 1.00 51.37 117 PRO 1 N 1
ATOM 520 C CA . PRO A 1 132 ? 153.445 161.958 105.175 1.00 56.24 117 PRO 1 CA 1
ATOM 521 C C . PRO A 1 132 ? 154.659 161.863 104.235 1.00 63.62 117 PRO 1 C 1
ATOM 522 O O . PRO A 1 132 ? 155.366 160.876 104.324 1.00 63.93 117 PRO 1 O 1
ATOM 526 N N . THR A 1 133 ? 154.875 162.849 103.350 1.00 60.54 118 THR 1 N 1
ATOM 527 C CA . THR A 1 133 ? 156.134 162.838 102.548 1.00 58.88 118 THR 1 CA 1
ATOM 528 C C . THR A 1 133 ? 157.199 163.755 103.176 1.00 64.81 118 THR 1 C 1
ATOM 529 O O . THR A 1 133 ? 157.675 164.681 102.468 1.00 56.92 118 THR 1 O 1
ATOM 533 N N . ASP A 1 134 ? 157.590 163.500 104.437 1.00 66.19 119 ASP 1 N 1
ATOM 534 C CA . ASP A 1 134 ? 158.595 164.315 105.107 1.00 61.79 119 ASP 1 CA 1
ATOM 535 C C . ASP A 1 134 ? 159.923 163.575 105.192 1.00 61.51 119 ASP 1 C 1
ATOM 536 O O . ASP A 1 134 ? 159.970 162.408 105.591 1.00 46.18 119 ASP 1 O 1
ATOM 541 N N . ASP A 1 135 ? 160.994 164.257 104.789 1.00 69.27 120 ASP 1 N 1
ATOM 542 C CA . ASP A 1 135 ? 162.357 163.775 104.959 1.00 63.62 120 ASP 1 CA 1
ATOM 543 C C . ASP A 1 135 ? 163.012 164.321 106.218 1.00 62.47 120 ASP 1 C 1
ATOM 544 O O . ASP A 1 135 ? 164.165 163.985 106.499 1.00 62.91 120 ASP 1 O 1
ATOM 549 N N . VAL A 1 136 ? 162.315 165.177 106.965 1.00 61.17 121 VAL 1 N 1
ATOM 550 C CA . VAL A 1 136 ? 162.827 165.628 108.253 1.00 61.02 121 VAL 1 CA 1
ATOM 551 C C . VAL A 1 136 ? 162.777 164.497 109.273 1.00 66.08 121 VAL 1 C 1
ATOM 552 O O . VAL A 1 136 ? 163.702 164.331 110.079 1.00 68.88 121 VAL 1 O 1
ATOM 556 N N . VAL A 1 137 ? 161.704 163.696 109.251 1.00 61.54 122 VAL 1 N 1
ATOM 557 C CA . VAL A 1 137 ? 161.627 162.538 110.136 1.00 54.92 122 VAL 1 CA 1
ATOM 558 C C . VAL A 1 137 ? 162.744 161.560 109.820 1.00 57.95 122 VAL 1 C 1
ATOM 559 O O . VAL A 1 137 ? 163.155 160.774 110.680 1.00 63.74 122 VAL 1 O 1
ATOM 563 N N . GLN A 1 138 ? 163.244 161.580 108.585 1.00 54.27 123 GLN 1 N 1
ATOM 564 C CA . GLN A 1 138 ? 164.383 160.745 108.231 1.00 57.73 123 GLN 1 CA 1
ATOM 565 C C . GLN A 1 138 ? 165.625 161.164 109.005 1.00 63.99 123 GLN 1 C 1
ATOM 566 O O . GLN A 1 138 ? 166.329 160.311 109.554 1.00 67.33 123 GLN 1 O 1
ATOM 572 N N . GLU A 1 139 ? 165.883 162.466 109.107 1.00 67.46 124 GLU 1 N 1
ATOM 573 C CA . GLU A 1 139 ? 167.127 162.942 109.695 1.00 69.04 124 GLU 1 CA 1
ATOM 574 C C . GLU A 1 139 ? 167.053 163.175 111.196 1.00 67.72 124 GLU 1 C 1
ATOM 575 O O . GLU A 1 139 ? 168.105 163.245 111.839 1.00 71.02 124 GLU 1 O 1
ATOM 581 N N . LEU A 1 140 ? 165.861 163.293 111.781 1.00 65.20 125 LEU 1 N 1
ATOM 582 C CA . LEU A 1 140 ? 165.822 163.556 113.216 1.00 68.55 125 LEU 1 CA 1
ATOM 583 C C . LEU A 1 140 ? 165.968 162.298 114.061 1.00 73.17 125 LEU 1 C 1
ATOM 584 O O . LEU A 1 140 ? 165.968 162.401 115.292 1.00 76.80 125 LEU 1 O 1
ATOM 589 N N . ARG A 1 141 ? 166.088 161.124 113.447 1.00 72.52 126 ARG 1 N 1
ATOM 590 C CA . ARG A 1 141 ? 166.354 159.900 114.189 1.00 73.72 126 ARG 1 CA 1
ATOM 591 C C . ARG A 1 141 ? 167.834 159.684 114.474 1.00 83.45 126 ARG 1 C 1
ATOM 592 O O . ARG A 1 141 ? 168.179 158.697 115.133 1.00 84.53 126 ARG 1 O 1
ATOM 600 N N . ILE A 1 142 ? 168.703 160.578 114.005 1.00 88.90 127 ILE 1 N 1
ATOM 601 C CA . ILE A 1 142 ? 170.151 160.449 114.162 1.00 92.66 127 ILE 1 CA 1
ATOM 602 C C . ILE A 1 142 ? 170.620 159.095 113.637 1.00 95.25 127 ILE 1 C 1
ATOM 603 O O . ILE A 1 142 ? 171.095 158.244 114.389 1.00 98.31 127 ILE 1 O 1
ATOM 608 N N . ILE A 1 154 ? 166.478 159.456 121.473 1.00 59.35 139 ILE 1 N 1
ATOM 609 C CA . ILE A 1 154 ? 165.780 159.408 122.751 1.00 58.19 139 ILE 1 CA 1
ATOM 610 C C . ILE A 1 154 ? 164.362 159.936 122.592 1.00 54.32 139 ILE 1 C 1
ATOM 611 O O . ILE A 1 154 ? 164.154 161.098 122.252 1.00 54.36 139 ILE 1 O 1
ATOM 616 N N . TYR A 1 155 ? 163.398 159.077 122.839 1.00 50.20 140 TYR 1 N 1
ATOM 617 C CA . TYR A 1 155 ? 161.969 159.289 122.710 1.00 44.30 140 TYR 1 CA 1
ATOM 618 C C . TYR A 1 155 ? 161.344 159.567 124.070 1.00 44.55 140 TYR 1 C 1
ATOM 619 O O . TYR A 1 155 ? 161.886 159.164 125.101 1.00 49.12 140 TYR 1 O 1
ATOM 628 N N . PRO A 1 156 ? 160.184 160.259 124.081 1.00 44.91 141 PRO 1 N 1
ATOM 629 C CA . PRO A 1 156 ? 159.516 160.594 125.310 1.00 43.48 141 PRO 1 CA 1
ATOM 630 C C . PRO A 1 156 ? 159.008 159.324 125.985 1.00 47.36 141 PRO 1 C 1
ATOM 631 O O . PRO A 1 156 ? 159.236 158.245 125.490 1.00 50.35 141 PRO 1 O 1
ATOM 635 N N . PHE A 1 157 ? 158.325 159.499 127.101 1.00 45.36 142 PHE 1 N 1
ATOM 636 C CA . PHE A 1 157 ? 157.851 158.327 127.854 1.00 44.47 142 PHE 1 CA 1
ATOM 637 C C . PHE A 1 157 ? 156.331 158.305 127.819 1.00 45.33 142 PHE 1 C 1
ATOM 638 O O . PHE A 1 157 ? 155.712 159.358 127.977 1.00 49.29 142 PHE 1 O 1
ATOM 646 N N . LEU A 1 158 ? 155.762 157.129 127.610 1.00 41.59 143 LEU 1 N 1
ATOM 647 C CA . LEU A 1 158 ? 154.292 156.991 127.558 1.00 39.88 143 LEU 1 CA 1
ATOM 648 C C . LEU A 1 158 ? 153.728 157.247 128.953 1.00 39.79 143 LEU 1 C 1
ATOM 649 O O . LEU A 1 158 ? 154.332 156.810 129.928 1.00 42.84 143 LEU 1 O 1
ATOM 654 N N . PRO A 1 159 ? 152.600 157.966 129.062 1.00 30.00 144 PRO 1 N 1
ATOM 655 C CA . PRO A 1 159 ? 152.003 158.252 130.349 1.00 30.00 144 PRO 1 CA 1
ATOM 656 C C . PRO A 1 159 ? 151.375 157.015 131.005 1.00 30.00 144 PRO 1 C 1
ATOM 657 O O . PRO A 1 159 ? 150.645 156.330 130.346 1.00 30.00 144 PRO 1 O 1
ATOM 661 N N . ARG A 1 160 ? 151.618 156.829 132.299 1.00 40.40 145 ARG 1 N 1
ATOM 662 C CA . ARG A 1 160 ? 150.849 155.942 133.213 1.00 35.13 145 ARG 1 CA 1
ATOM 663 C C . ARG A 1 160 ? 151.300 154.486 133.030 1.00 36.37 145 ARG 1 C 1
ATOM 664 O O . ARG A 1 160 ? 150.574 153.608 133.490 1.00 37.22 145 ARG 1 O 1
ATOM 672 N N . VAL A 1 161 ? 152.434 154.228 132.363 1.00 34.39 146 VAL 1 N 1
ATOM 673 C CA . VAL A 1 161 ? 152.904 152.812 132.299 1.00 31.58 146 VAL 1 CA 1
ATOM 674 C C . VAL A 1 161 ? 154.401 152.747 132.580 1.00 32.17 146 VAL 1 C 1
ATOM 675 O O . VAL A 1 161 ? 155.111 153.733 132.298 1.00 39.71 146 VAL 1 O 1
ATOM 679 N N . ALA A 1 162 ? 154.844 151.615 133.116 1.00 30.41 147 ALA 1 N 1
ATOM 680 C CA . ALA A 1 162 ? 156.272 151.395 133.340 1.00 31.21 147 ALA 1 CA 1
ATOM 681 C C . ALA A 1 162 ? 156.772 150.622 132.133 1.00 35.79 147 ALA 1 C 1
ATOM 682 O O . ALA A 1 162 ? 156.713 149.386 132.153 1.00 44.72 147 ALA 1 O 1
ATOM 684 N N . GLU A 1 163 ? 157.230 151.340 131.121 1.00 38.35 148 GLU 1 N 1
ATOM 685 C CA . GLU A 1 163 ? 157.669 150.709 129.887 1.00 38.62 148 GLU 1 CA 1
ATOM 686 C C . GLU A 1 163 ? 158.930 149.890 130.119 1.00 36.69 148 GLU 1 C 1
ATOM 687 O O . GLU A 1 163 ? 159.824 150.290 130.868 1.00 41.49 148 GLU 1 O 1
ATOM 693 N N . SER A 1 164 ? 158.995 148.733 129.472 1.00 35.05 149 SER 1 N 1
ATOM 694 C CA . SER A 1 164 ? 160.171 147.888 129.539 1.00 33.41 149 SER 1 CA 1
ATOM 695 C C . SER A 1 164 ? 161.280 148.446 128.659 1.00 31.52 149 SER 1 C 1
ATOM 696 O O . SER A 1 164 ? 161.044 149.221 127.731 1.00 37.09 149 SER 1 O 1
ATOM 699 N N . THR A 1 165 ? 162.513 148.045 128.969 1.00 30.33 150 THR 1 N 1
ATOM 700 C CA . THR A 1 165 ? 163.643 148.479 128.159 1.00 31.46 150 THR 1 CA 1
ATOM 701 C C . THR A 1 165 ? 163.581 147.890 126.756 1.00 33.41 150 THR 1 C 1
ATOM 702 O O . THR A 1 165 ? 164.097 148.495 125.810 1.00 35.56 150 THR 1 O 1
ATOM 706 N N . PHE A 1 166 ? 162.960 146.720 126.599 1.00 33.49 151 PHE 1 N 1
ATOM 707 C CA . PHE A 1 166 ? 162.792 146.139 125.274 1.00 32.41 151 PHE 1 CA 1
ATOM 708 C C . PHE A 1 166 ? 161.671 146.823 124.505 1.00 34.12 151 PHE 1 C 1
ATOM 709 O O . PHE A 1 166 ? 161.804 147.074 123.303 1.00 37.74 151 PHE 1 O 1
ATOM 717 N N . GLY A 1 167 ? 160.564 147.126 125.179 1.00 31.12 152 GLY 1 N 1
ATOM 718 C CA . GLY A 1 167 ? 159.456 147.776 124.503 1.00 32.49 152 GLY 1 CA 1
ATOM 719 C C . GLY A 1 167 ? 159.809 149.161 124.005 1.00 30.38 152 GLY 1 C 1
ATOM 720 O O . GLY A 1 167 ? 159.443 149.541 122.892 1.00 35.16 152 GLY 1 O 1
ATOM 721 N N . ARG A 1 168 ? 160.520 149.938 124.822 1.00 31.55 153 ARG 1 N 1
ATOM 722 C CA . ARG A 1 168 ? 160.961 151.256 124.382 1.00 31.30 153 ARG 1 CA 1
ATOM 723 C C . ARG A 1 168 ? 161.957 151.151 123.239 1.00 29.50 153 ARG 1 C 1
ATOM 724 O O . ARG A 1 168 ? 161.892 151.928 122.279 1.00 34.35 153 ARG 1 O 1
ATOM 732 N N . ALA A 1 169 ? 162.888 150.203 123.323 1.00 28.37 154 ALA 1 N 1
ATOM 733 C CA . ALA A 1 169 ? 163.823 149.994 122.225 1.00 27.77 154 ALA 1 CA 1
ATOM 734 C C . ALA A 1 169 ? 163.103 149.531 120.967 1.00 30.54 154 ALA 1 C 1
ATOM 735 O O . ALA A 1 169 ? 163.401 150.006 119.868 1.00 34.45 154 ALA 1 O 1
ATOM 737 N N . LEU A 1 170 ? 162.140 148.620 121.105 1.00 30.24 155 LEU 1 N 1
ATOM 738 C CA . LEU A 1 170 ? 161.440 148.114 119.930 1.00 27.07 155 LEU 1 CA 1
ATOM 739 C C . LEU A 1 170 ? 160.657 149.216 119.234 1.00 27.33 155 LEU 1 C 1
ATOM 740 O O . LEU A 1 170 ? 160.671 149.312 118.003 1.00 33.08 155 LEU 1 O 1
ATOM 745 N N . ARG A 1 171 ? 159.965 150.058 120.002 1.00 26.01 156 ARG 1 N 1
ATOM 746 C CA . ARG A 1 171 ? 159.198 151.137 119.391 1.00 26.36 156 ARG 1 CA 1
ATOM 747 C C . ARG A 1 171 ? 160.111 152.153 118.721 1.00 29.00 156 ARG 1 C 1
ATOM 748 O O . ARG A 1 171 ? 159.749 152.737 117.694 1.00 33.83 156 ARG 1 O 1
ATOM 756 N N . SER A 1 172 ? 161.295 152.384 119.288 1.00 27.06 157 SER 1 N 1
ATOM 757 C CA . SER A 1 172 ? 162.234 153.321 118.682 1.00 29.08 157 SER 1 CA 1
ATOM 758 C C . SER A 1 172 ? 162.753 152.802 117.347 1.00 32.68 157 SER 1 C 1
ATOM 759 O O . SER A 1 172 ? 162.721 153.518 116.339 1.00 37.57 157 SER 1 O 1
ATOM 762 N N . LEU A 1 173 ? 163.195 151.543 117.318 1.00 31.09 158 LEU 1 N 1
ATOM 763 C CA . LEU A 1 173 ? 163.694 150.913 116.071 1.00 28.14 158 LEU 1 CA 1
ATOM 764 C C . LEU A 1 173 ? 162.530 150.658 115.118 1.00 29.90 158 LEU 1 C 1
ATOM 765 O O . LEU A 1 173 ? 162.808 150.448 113.943 1.00 36.60 158 LEU 1 O 1
ATOM 770 N N . ALA A 1 174 ? 161.288 150.650 115.577 1.00 29.02 159 ALA 1 N 1
ATOM 771 C CA . ALA A 1 174 ? 160.153 150.558 114.667 1.00 29.45 159 ALA 1 CA 1
ATOM 772 C C . ALA A 1 174 ? 160.004 151.832 113.850 1.00 33.20 159 ALA 1 C 1
ATOM 773 O O . ALA A 1 174 ? 159.777 151.777 112.637 1.00 40.80 159 ALA 1 O 1
ATOM 775 N N . VAL A 1 175 ? 160.123 152.991 114.499 1.00 31.65 160 VAL 1 N 1
ATOM 776 C CA . VAL A 1 175 ? 160.037 154.260 113.784 1.00 32.51 160 VAL 1 CA 1
ATOM 777 C C . VAL A 1 175 ? 161.202 154.413 112.818 1.00 33.13 160 VAL 1 C 1
ATOM 778 O O . VAL A 1 175 ? 161.022 154.826 111.668 1.00 38.44 160 VAL 1 O 1
ATOM 782 N N . ARG A 1 176 ? 162.408 154.088 113.290 1.00 32.20 161 ARG 1 N 1
ATOM 783 C CA . ARG A 1 176 ? 163.615 154.199 112.428 1.00 36.24 161 ARG 1 CA 1
ATOM 784 C C . ARG A 1 176 ? 163.435 153.325 111.184 1.00 36.26 161 ARG 1 C 1
ATOM 785 O O . ARG A 1 176 ? 163.719 153.816 110.073 1.00 44.20 161 ARG 1 O 1
ATOM 793 N N . GLN A 1 177 ? 162.891 152.131 111.362 1.00 33.33 162 GLN 1 N 1
ATOM 794 C CA . GLN A 1 177 ? 162.786 151.167 110.240 1.00 33.78 162 GLN 1 CA 1
ATOM 795 C C . GLN A 1 177 ? 161.494 151.374 109.458 1.00 34.06 162 GLN 1 C 1
ATOM 796 O O . GLN A 1 177 ? 161.371 150.770 108.394 1.00 39.41 162 GLN 1 O 1
ATOM 802 N N . HIS A 1 178 ? 160.575 152.189 109.943 1.00 32.31 163 HIS 1 N 1
ATOM 803 C CA . HIS A 1 178 ? 159.379 152.534 109.117 1.00 29.49 163 HIS 1 CA 1
ATOM 804 C C . HIS A 1 178 ? 159.741 153.723 108.241 1.00 37.35 163 HIS 1 C 1
ATOM 805 O O . HIS A 1 178 ? 159.204 153.834 107.123 1.00 41.53 163 HIS 1 O 1
ATOM 812 N N . ILE A 1 179 ? 160.633 154.594 108.724 1.00 40.74 164 ILE 1 N 1
ATOM 813 C CA . ILE A 1 179 ? 161.081 155.670 107.849 1.00 37.53 164 ILE 1 CA 1
ATOM 814 C C . ILE A 1 179 ? 161.919 155.112 106.709 1.00 37.94 164 ILE 1 C 1
ATOM 815 O O . ILE A 1 179 ? 161.728 155.474 105.542 1.00 42.98 164 ILE 1 O 1
ATOM 820 N N . SER A 1 180 ? 162.855 154.218 107.024 1.00 36.76 165 SER 1 N 1
ATOM 821 C CA . SER A 1 180 ? 163.661 153.567 106.002 1.00 35.98 165 SER 1 CA 1
ATOM 822 C C . SER A 1 180 ? 162.855 152.610 105.138 1.00 40.88 165 SER 1 C 1
ATOM 823 O O . SER A 1 180 ? 163.370 152.146 104.117 1.00 47.41 165 SER 1 O 1
ATOM 826 N N . SER A 1 181 ? 161.622 152.294 105.524 1.00 40.62 166 SER 1 N 1
ATOM 827 C CA . SER A 1 181 ? 160.732 151.501 104.688 1.00 43.71 166 SER 1 CA 1
ATOM 828 C C . SER A 1 181 ? 160.045 152.336 103.617 1.00 45.34 166 SER 1 C 1
ATOM 829 O O . SER A 1 181 ? 159.289 151.784 102.811 1.00 53.86 166 SER 1 O 1
ATOM 832 N N . TRP A 1 182 ? 160.035 153.643 103.865 1.00 42.73 167 TRP 1 N 1
ATOM 833 C CA . TRP A 1 182 ? 159.329 154.582 102.976 1.00 43.53 167 TRP 1 CA 1
ATOM 834 C C . TRP A 1 182 ? 160.239 154.867 101.784 1.00 48.14 167 TRP 1 C 1
ATOM 835 O O . TRP A 1 182 ? 161.233 155.589 101.996 1.00 48.28 167 TRP 1 O 1
ATOM 846 N N . ALA A 1 192 ? 159.647 139.335 106.745 1.00 43.16 177 ALA 1 N 1
ATOM 847 C CA . ALA A 1 192 ? 160.923 139.280 107.445 1.00 42.34 177 ALA 1 CA 1
ATOM 848 C C . ALA A 1 192 ? 161.159 140.560 108.231 1.00 43.59 177 ALA 1 C 1
ATOM 849 O O . ALA A 1 192 ? 162.185 140.714 108.890 1.00 45.86 177 ALA 1 O 1
ATOM 851 N N . ALA A 1 193 ? 160.201 141.483 108.149 1.00 41.55 178 ALA 1 N 1
ATOM 852 C CA . ALA A 1 193 ? 160.327 142.742 108.875 1.00 40.17 178 ALA 1 CA 1
ATOM 853 C C . ALA A 1 193 ? 160.297 142.523 110.381 1.00 44.14 178 ALA 1 C 1
ATOM 854 O O . ALA A 1 193 ? 161.057 143.159 111.120 1.00 48.49 178 ALA 1 O 1
ATOM 856 N N . LEU A 1 194 ? 159.420 141.637 110.857 1.00 42.18 179 LEU 1 N 1
ATOM 857 C CA . LEU A 1 194 ? 159.310 141.410 112.293 1.00 37.67 179 LEU 1 CA 1
ATOM 858 C C . LEU A 1 194 ? 160.568 140.762 112.856 1.00 42.92 179 LEU 1 C 1
ATOM 859 O O . LEU A 1 194 ? 161.034 141.140 113.937 1.00 49.47 179 LEU 1 O 1
ATOM 864 N N . ASP A 1 195 ? 161.127 139.784 112.145 1.00 41.47 180 ASP 1 N 1
ATOM 865 C CA . ASP A 1 195 ? 162.294 139.078 112.658 1.00 45.38 180 ASP 1 CA 1
ATOM 866 C C . ASP A 1 195 ? 163.483 140.013 112.815 1.00 50.37 180 ASP 1 C 1
ATOM 867 O O . ASP A 1 195 ? 164.197 139.956 113.823 1.00 52.60 180 ASP 1 O 1
ATOM 872 N N . VAL A 1 196 ? 163.596 140.997 111.929 1.00 48.89 181 VAL 1 N 1
ATOM 873 C CA . VAL A 1 196 ? 164.752 141.938 112.008 1.00 46.42 181 VAL 1 CA 1
ATOM 874 C C . VAL A 1 196 ? 164.486 142.982 113.101 1.00 46.24 181 VAL 1 C 1
ATOM 875 O O . VAL A 1 196 ? 165.450 143.322 113.795 1.00 51.75 181 VAL 1 O 1
ATOM 879 N N . LEU A 1 197 ? 163.250 143.435 113.303 1.00 42.75 182 LEU 1 N 1
ATOM 880 C CA . LEU A 1 197 ? 163.026 144.389 114.420 1.00 41.69 182 LEU 1 CA 1
ATOM 881 C C . LEU A 1 197 ? 163.355 143.712 115.751 1.00 45.01 182 LEU 1 C 1
ATOM 882 O O . LEU A 1 197 ? 164.072 144.332 116.550 1.00 48.88 182 LEU 1 O 1
ATOM 887 N N . VAL A 1 198 ? 162.895 142.478 115.959 1.00 46.17 183 VAL 1 N 1
ATOM 888 C CA . VAL A 1 198 ? 163.201 141.732 117.212 1.00 43.90 183 VAL 1 CA 1
ATOM 889 C C . VAL A 1 198 ? 164.703 141.446 117.295 1.00 43.96 183 VAL 1 C 1
ATOM 890 O O . VAL A 1 198 ? 165.255 141.646 118.375 1.00 44.68 183 VAL 1 O 1
ATOM 894 N N . ARG A 1 199 ? 165.351 141.034 116.217 1.00 45.21 184 ARG 1 N 1
ATOM 895 C CA . ARG A 1 199 ? 166.793 140.739 116.352 1.00 46.00 184 ARG 1 CA 1
ATOM 896 C C . ARG A 1 199 ? 167.532 142.035 116.677 1.00 50.03 184 ARG 1 C 1
ATOM 897 O O . ARG A 1 199 ? 168.409 142.012 117.553 1.00 53.67 184 ARG 1 O 1
ATOM 905 N N . ASP A 1 200 ? 167.137 143.132 116.048 1.00 48.58 185 ASP 1 N 1
ATOM 906 C CA . ASP A 1 200 ? 167.858 144.412 116.223 1.00 45.99 185 ASP 1 CA 1
ATOM 907 C C . ASP A 1 200 ? 167.521 145.021 117.582 1.00 45.53 185 ASP 1 C 1
ATOM 908 O O . ASP A 1 200 ? 168.400 145.682 118.147 1.00 50.67 185 ASP 1 O 1
ATOM 913 N N . THR A 1 201 ? 166.314 144.788 118.095 1.00 44.48 186 THR 1 N 1
ATOM 914 C CA . THR A 1 201 ? 165.945 145.310 119.432 1.00 39.07 186 THR 1 CA 1
ATOM 915 C C . THR A 1 201 ? 166.767 144.562 120.474 1.00 43.17 186 THR 1 C 1
ATOM 916 O O . THR A 1 201 ? 167.252 145.208 121.410 1.00 48.42 186 THR 1 O 1
ATOM 920 N N . LEU A 1 202 ? 166.939 143.255 120.300 1.00 43.60 187 LEU 1 N 1
ATOM 921 C CA . LEU A 1 202 ? 167.700 142.440 121.280 1.00 41.34 187 LEU 1 CA 1
ATOM 922 C C . LEU A 1 202 ? 169.155 142.885 121.305 1.00 47.67 187 LEU 1 C 1
ATOM 923 O O . LEU A 1 202 ? 169.720 142.948 122.405 1.00 54.66 187 LEU 1 O 1
ATOM 928 N N . GLU A 1 203 ? 169.740 143.183 120.152 1.00 50.17 188 GLU 1 N 1
ATOM 929 C CA . GLU A 1 203 ? 171.183 143.537 120.120 1.00 53.06 188 GLU 1 CA 1
ATOM 930 C C . GLU A 1 203 ? 171.394 144.822 120.924 1.00 53.51 188 GLU 1 C 1
ATOM 931 O O . GLU A 1 203 ? 172.384 144.894 121.663 1.00 63.34 188 GLU 1 O 1
ATOM 937 N N . VAL A 1 204 ? 170.479 145.776 120.804 1.00 49.95 189 VAL 1 N 1
ATOM 938 C CA . VAL A 1 204 ? 170.581 147.059 121.551 1.00 51.20 189 VAL 1 CA 1
ATOM 939 C C . VAL A 1 204 ? 170.668 146.758 123.047 1.00 57.05 189 VAL 1 C 1
ATOM 940 O O . VAL A 1 204 ? 171.516 147.378 123.716 1.00 61.61 189 VAL 1 O 1
ATOM 944 N N . ILE A 1 205 ? 169.842 145.842 123.556 1.00 55.67 190 ILE 1 N 1
ATOM 945 C CA . ILE A 1 205 ? 169.822 145.569 124.990 1.00 54.36 190 ILE 1 CA 1
ATOM 946 C C . ILE A 1 205 ? 171.091 144.842 125.421 1.00 59.96 190 ILE 1 C 1
ATOM 947 O O . ILE A 1 205 ? 171.690 145.169 126.452 1.00 62.84 190 ILE 1 O 1
ATOM 952 N N . GLN A 1 206 ? 171.532 143.865 124.636 1.00 61.26 191 GLN 1 N 1
ATOM 953 C CA . GLN A 1 206 ? 172.628 142.980 125.016 1.00 65.99 191 GLN 1 CA 1
ATOM 954 C C . GLN A 1 206 ? 173.938 143.374 124.340 1.00 72.36 191 GLN 1 C 1
ATOM 955 O O . GLN A 1 206 ? 174.723 142.520 123.927 1.00 77.72 191 GLN 1 O 1
ATOM 961 N N . ASN A 1 207 ? 174.185 144.676 124.211 1.00 73.92 192 ASN 1 N 1
ATOM 962 C CA . ASN A 1 207 ? 175.452 145.172 123.694 1.00 79.48 192 ASN 1 CA 1
ATOM 963 C C . ASN A 1 207 ? 175.808 146.474 124.393 1.00 84.77 192 ASN 1 C 1
ATOM 964 O O . ASN A 1 207 ? 174.926 147.282 124.700 1.00 82.52 192 ASN 1 O 1
ATOM 969 N N . SER A 1 208 ? 177.101 146.661 124.644 1.00 91.30 193 SER 1 N 1
ATOM 970 C CA . SER A 1 208 ? 177.626 147.866 125.283 1.00 94.88 193 SER 1 CA 1
ATOM 971 C C . SER A 1 208 ? 176.991 148.112 126.650 1.00 95.72 193 SER 1 C 1
ATOM 972 O O . SER A 1 208 ? 177.042 149.220 127.182 1.00 93.64 193 SER 1 O 1
ATOM 975 N N . GLU A 1 227 ? 160.231 130.631 117.886 1.00 58.28 212 GLU 1 N 1
ATOM 976 C CA . GLU A 1 227 ? 161.546 131.211 117.523 1.00 63.80 212 GLU 1 CA 1
ATOM 977 C C . GLU A 1 227 ? 162.219 131.757 118.789 1.00 58.46 212 GLU 1 C 1
ATOM 978 O O . GLU A 1 227 ? 161.569 132.530 119.515 1.00 58.34 212 GLU 1 O 1
ATOM 984 N N . GLU A 1 228 ? 163.469 131.370 119.035 1.00 56.01 213 GLU 1 N 1
ATOM 985 C CA . GLU A 1 228 ? 164.153 131.818 120.243 1.00 56.39 213 GLU 1 CA 1
ATOM 986 C C . GLU A 1 228 ? 164.160 133.337 120.347 1.00 57.98 213 GLU 1 C 1
ATOM 987 O O . GLU A 1 228 ? 164.006 133.888 121.443 1.00 59.74 213 GLU 1 O 1
ATOM 993 N N . ALA A 1 229 ? 164.347 134.030 119.223 1.00 55.50 214 ALA 1 N 1
ATOM 994 C CA . ALA A 1 229 ? 164.347 135.488 119.249 1.00 47.55 214 ALA 1 CA 1
ATOM 995 C C . ALA A 1 229 ? 162.994 136.031 119.685 1.00 44.61 214 ALA 1 C 1
ATOM 996 O O . ALA A 1 229 ? 162.923 136.971 120.484 1.00 49.17 214 ALA 1 O 1
ATOM 998 N N . LEU A 1 230 ? 161.912 135.473 119.171 1.00 44.37 215 LEU 1 N 1
ATOM 999 C CA . LEU A 1 230 ? 160.575 136.032 119.472 1.00 42.74 215 LEU 1 CA 1
ATOM 1000 C C . LEU A 1 230 ? 160.146 135.549 120.861 1.00 47.69 215 LEU 1 C 1
ATOM 1001 O O . LEU A 1 230 ? 159.122 136.027 121.377 1.00 45.31 215 LEU 1 O 1
ATOM 1006 N N . GLU A 1 231 ? 160.914 134.629 121.438 1.00 51.49 216 GLU 1 N 1
ATOM 1007 C CA . GLU A 1 231 ? 160.634 134.148 122.808 1.00 48.35 216 GLU 1 CA 1
ATOM 1008 C C . GLU A 1 231 ? 161.500 134.970 123.754 1.00 44.99 216 GLU 1 C 1
ATOM 1009 O O . GLU A 1 231 ? 160.955 135.498 124.742 1.00 49.77 216 GLU 1 O 1
ATOM 1015 N N . GLY A 1 232 ? 162.788 135.100 123.455 1.00 42.59 217 GLY 1 N 1
ATOM 1016 C CA . GLY A 1 232 ? 163.584 135.961 124.310 1.00 40.48 217 GLY 1 CA 1
ATOM 1017 C C . GLY A 1 232 ? 163.106 137.395 124.313 1.00 39.82 217 GLY 1 C 1
ATOM 1018 O O . GLY A 1 232 ? 163.410 138.152 125.238 1.00 41.74 217 GLY 1 O 1
ATOM 1019 N N . ALA A 1 233 ? 162.365 137.792 123.280 1.00 36.91 218 ALA 1 N 1
ATOM 1020 C CA . ALA A 1 233 ? 161.765 139.119 123.259 1.00 35.60 218 ALA 1 CA 1
ATOM 1021 C C . ALA A 1 233 ? 160.686 139.245 124.322 1.00 36.84 218 ALA 1 C 1
ATOM 1022 O O . ALA A 1 233 ? 160.641 140.229 125.068 1.00 40.96 218 ALA 1 O 1
ATOM 1024 N N . PHE A 1 234 ? 159.798 138.255 124.400 1.00 36.42 219 PHE 1 N 1
ATOM 1025 C CA . PHE A 1 234 ? 158.756 138.270 125.418 1.00 31.69 219 PHE 1 CA 1
ATOM 1026 C C . PHE A 1 234 ? 159.349 138.155 126.815 1.00 35.35 219 PHE 1 C 1
ATOM 1027 O O . PHE A 1 234 ? 158.880 138.813 127.750 1.00 37.02 219 PHE 1 O 1
ATOM 1035 N N . ARG A 1 235 ? 160.378 137.322 126.977 1.00 37.98 220 ARG 1 N 1
ATOM 1036 C CA . ARG A 1 235 ? 161.025 137.185 128.277 1.00 34.32 220 ARG 1 CA 1
ATOM 1037 C C . ARG A 1 235 ? 161.692 138.484 128.706 1.00 35.81 220 ARG 1 C 1
ATOM 1038 O O . ARG A 1 235 ? 161.612 138.870 129.877 1.00 42.70 220 ARG 1 O 1
ATOM 1046 N N . SER A 1 236 ? 162.359 139.170 127.776 1.00 34.62 221 SER 1 N 1
ATOM 1047 C CA . SER A 1 236 ? 162.980 140.446 128.111 1.00 31.37 221 SER 1 CA 1
ATOM 1048 C C . SER A 1 236 ? 161.941 141.507 128.436 1.00 30.79 221 SER 1 C 1
ATOM 1049 O O . SER A 1 236 ? 162.198 142.391 129.260 1.00 37.58 221 SER 1 O 1
ATOM 1052 N N . MET A 1 237 ? 160.773 141.446 127.799 1.00 31.48 222 MET 1 N 1
ATOM 1053 C CA . MET A 1 237 ? 159.719 142.407 128.098 1.00 32.27 222 MET 1 CA 1
ATOM 1054 C C . MET A 1 237 ? 159.255 142.286 129.542 1.00 35.59 222 MET 1 C 1
ATOM 1055 O O . MET A 1 237 ? 159.079 143.296 130.233 1.00 36.81 222 MET 1 O 1
ATOM 1060 N N . LEU A 1 238 ? 159.050 141.062 130.015 1.00 34.53 223 LEU 1 N 1
ATOM 1061 C CA . LEU A 1 238 ? 158.538 140.828 131.364 1.00 28.99 223 LEU 1 CA 1
ATOM 1062 C C . LEU A 1 238 ? 159.663 140.581 132.362 1.00 32.83 223 LEU 1 C 1
ATOM 1063 O O . LEU A 1 238 ? 159.638 139.616 133.121 1.00 41.29 223 LEU 1 O 1
ATOM 1068 N N . SER A 1 239 ? 160.656 141.461 132.387 1.00 33.78 224 SER 1 N 1
ATOM 1069 C CA . SER A 1 239 ? 161.771 141.324 133.308 1.00 36.78 224 SER 1 CA 1
ATOM 1070 C C . SER A 1 239 ? 162.138 142.693 133.859 1.00 45.89 224 SER 1 C 1
ATOM 1071 O O . SER A 1 239 ? 161.967 143.718 133.196 1.00 47.84 224 SER 1 O 1
ATOM 1074 N N . ALA A 1 240 ? 162.653 142.696 135.082 1.00 46.99 225 ALA 1 N 1
ATOM 1075 C CA . ALA A 1 240 ? 163.045 143.934 135.740 1.00 45.06 225 ALA 1 CA 1
ATOM 1076 C C . ALA A 1 240 ? 164.376 144.442 135.202 1.00 47.01 225 ALA 1 C 1
ATOM 1077 O O . ALA A 1 240 ? 165.393 144.391 135.891 1.00 54.64 225 ALA 1 O 1
ATOM 1079 N N . PRO A 1 255 ? 165.556 136.516 134.764 1.00 38.65 240 PRO 1 N 1
ATOM 1080 C CA . PRO A 1 255 ? 164.723 136.698 133.588 1.00 37.61 240 PRO 1 CA 1
ATOM 1081 C C . PRO A 1 255 ? 163.406 135.938 133.750 1.00 35.24 240 PRO 1 C 1
ATOM 1082 O O . PRO A 1 255 ? 163.404 134.914 134.376 1.00 40.61 240 PRO 1 O 1
ATOM 1086 N N . LEU A 1 256 ? 162.337 136.455 133.164 1.00 31.83 241 LEU 1 N 1
ATOM 1087 C CA . LEU A 1 256 ? 161.015 135.833 133.347 1.00 29.33 241 LEU 1 CA 1
ATOM 1088 C C . LEU A 1 256 ? 161.080 134.431 132.785 1.00 38.17 241 LEU 1 C 1
ATOM 1089 O O . LEU A 1 256 ? 161.776 134.223 131.790 1.00 45.35 241 LEU 1 O 1
ATOM 1094 N N . PHE A 1 257 ? 160.402 133.510 133.449 1.00 37.45 242 PHE 1 N 1
ATOM 1095 C CA . PHE A 1 257 ? 160.281 132.152 132.907 1.00 37.26 242 PHE 1 CA 1
ATOM 1096 C C . PHE A 1 257 ? 158.835 132.107 132.442 1.00 35.30 242 PHE 1 C 1
ATOM 1097 O O . PHE A 1 257 ? 157.966 132.475 133.233 1.00 39.19 242 PHE 1 O 1
ATOM 1105 N N . ASP A 1 258 ? 158.595 131.749 131.194 1.00 33.15 243 ASP 1 N 1
ATOM 1106 C CA . ASP A 1 258 ? 157.219 131.781 130.653 1.00 33.15 243 ASP 1 CA 1
ATOM 1107 C C . ASP A 1 258 ? 156.307 130.797 131.390 1.00 36.55 243 ASP 1 C 1
ATOM 1108 O O . ASP A 1 258 ? 156.688 129.628 131.510 1.00 42.22 243 ASP 1 O 1
ATOM 1113 N N . VAL A 1 259 ? 155.157 131.254 131.871 1.00 33.23 244 VAL 1 N 1
ATOM 1114 C CA . VAL A 1 259 ? 154.180 130.389 132.584 1.00 33.50 244 VAL 1 CA 1
ATOM 1115 C C . VAL A 1 259 ? 153.556 129.404 131.604 1.00 38.95 244 VAL 1 C 1
ATOM 1116 O O . VAL A 1 259 ? 153.397 128.232 131.974 1.00 45.26 244 VAL 1 O 1
ATOM 1120 N N . LYS A 1 260 ? 153.228 129.862 130.401 1.00 40.42 245 LYS 1 N 1
ATOM 1121 C CA . LYS A 1 260 ? 152.498 128.997 129.440 1.00 37.82 245 LYS 1 CA 1
ATOM 1122 C C . LYS A 1 260 ? 153.455 128.635 128.304 1.00 43.08 245 LYS 1 C 1
ATOM 1123 O O . LYS A 1 260 ? 154.148 129.537 127.827 1.00 45.23 245 LYS 1 O 1
ATOM 1129 N N . ALA A 1 261 ? 153.535 127.350 127.945 1.00 46.35 246 ALA 1 N 1
ATOM 1130 C CA . ALA A 1 261 ? 154.498 126.882 126.916 1.00 47.90 246 ALA 1 CA 1
ATOM 1131 C C . ALA A 1 261 ? 153.889 126.900 125.513 1.00 52.09 246 ALA 1 C 1
ATOM 1132 O O . ALA A 1 261 ? 152.786 126.355 125.341 1.00 51.60 246 ALA 1 O 1
ATOM 1134 N N . SER A 1 262 ? 154.602 127.494 124.549 1.00 50.76 247 SER 1 N 1
ATOM 1135 C CA . SER A 1 262 ? 154.142 127.515 123.137 1.00 45.63 247 SER 1 CA 1
ATOM 1136 C C . SER A 1 262 ? 154.484 126.208 122.420 1.00 49.52 247 SER 1 C 1
ATOM 1137 O O . SER A 1 262 ? 153.664 125.772 121.612 1.00 52.18 247 SER 1 O 1
ATOM 1140 N N . ILE A 1 263 ? 155.624 125.590 122.720 1.00 43.78 248 ILE 1 N 1
ATOM 1141 C CA . ILE A 1 263 ? 156.060 124.396 121.937 1.00 43.26 248 ILE 1 CA 1
ATOM 1142 C C . ILE A 1 263 ? 154.972 123.323 121.986 1.00 53.44 248 ILE 1 C 1
ATOM 1143 O O . ILE A 1 263 ? 154.795 122.649 120.953 1.00 56.82 248 ILE 1 O 1
ATOM 1148 N N . PRO A 1 264 ? 154.201 123.121 123.076 1.00 50.88 249 PRO 1 N 1
ATOM 1149 C CA . PRO A 1 264 ? 153.080 122.173 123.023 1.00 52.42 249 PRO 1 CA 1
ATOM 1150 C C . PRO A 1 264 ? 151.899 122.626 122.139 1.00 59.42 249 PRO 1 C 1
ATOM 1151 O O . PRO A 1 264 ? 150.979 123.237 122.690 1.00 53.08 249 PRO 1 O 1
ATOM 1155 N N . GLU A 1 265 ? 151.975 122.384 120.802 1.00 57.15 250 GLU 1 N 1
ATOM 1156 C CA . GLU A 1 265 ? 150.866 122.710 119.844 1.00 50.18 250 GLU 1 CA 1
ATOM 1157 C C . GLU A 1 265 ? 150.448 121.529 118.937 1.00 56.62 250 GLU 1 C 1
ATOM 1158 O O . GLU A 1 265 ? 149.311 121.560 118.427 1.00 59.82 250 GLU 1 O 1
ATOM 1164 N N . GLY A 1 266 ? 151.299 120.524 118.728 1.00 54.41 251 GLY 1 N 1
ATOM 1165 C CA . GLY A 1 266 ? 150.936 119.423 117.812 1.00 51.87 251 GLY 1 CA 1
ATOM 1166 C C . GLY A 1 266 ? 152.120 118.793 117.096 1.00 51.93 251 GLY 1 C 1
ATOM 1167 O O . GLY A 1 266 ? 153.207 118.748 117.688 1.00 50.18 251 GLY 1 O 1
ATOM 1168 N N . GLY A 1 267 ? 151.903 118.241 115.900 1.00 53.72 252 GLY 1 N 1
ATOM 1169 C CA . GLY A 1 267 ? 153.009 117.718 115.075 1.00 54.71 252 GLY 1 CA 1
ATOM 1170 C C . GLY A 1 267 ? 153.160 118.538 113.803 1.00 60.45 252 GLY 1 C 1
ATOM 1171 O O . GLY A 1 267 ? 152.111 118.895 113.245 1.00 60.65 252 GLY 1 O 1
ATOM 1172 N N . THR A 1 268 ? 154.395 118.805 113.341 1.00 62.21 253 THR 1 N 1
ATOM 1173 C CA . THR A 1 268 ? 154.663 119.689 112.165 1.00 62.73 253 THR 1 CA 1
ATOM 1174 C C . THR A 1 268 ? 154.125 121.113 112.377 1.00 64.62 253 THR 1 C 1
ATOM 1175 O O . THR A 1 268 ? 153.421 121.604 111.459 1.00 60.47 253 THR 1 O 1
ATOM 1179 N N . ALA A 1 269 ? 154.430 121.757 113.514 1.00 58.13 254 ALA 1 N 1
ATOM 1180 C CA . ALA A 1 269 ? 153.826 123.079 113.808 1.00 48.92 254 ALA 1 CA 1
ATOM 1181 C C . ALA A 1 269 ? 154.850 124.165 114.143 1.00 45.23 254 ALA 1 C 1
ATOM 1182 O O . ALA A 1 269 ? 154.536 124.978 115.019 1.00 49.48 254 ALA 1 O 1
ATOM 1184 N N . GLN A 1 270 ? 155.995 124.219 113.478 1.00 44.24 255 GLN 1 N 1
ATOM 1185 C CA . GLN A 1 270 ? 156.948 125.338 113.694 1.00 39.92 255 GLN 1 CA 1
ATOM 1186 C C . GLN A 1 270 ? 156.280 126.655 113.287 1.00 38.77 255 GLN 1 C 1
ATOM 1187 O O . GLN A 1 270 ? 156.521 127.658 113.972 1.00 41.81 255 GLN 1 O 1
ATOM 1193 N N . VAL A 1 271 ? 155.469 126.657 112.234 1.00 37.47 256 VAL 1 N 1
ATOM 1194 C CA . VAL A 1 271 ? 154.738 127.886 111.818 1.00 34.50 256 VAL 1 CA 1
ATOM 1195 C C . VAL A 1 271 ? 153.760 128.347 112.905 1.00 37.76 256 VAL 1 C 1
ATOM 1196 O O . VAL A 1 271 ? 153.767 129.548 113.224 1.00 40.53 256 VAL 1 O 1
ATOM 1200 N N . LEU A 1 272 ? 152.980 127.435 113.471 1.00 35.30 257 LEU 1 N 1
ATOM 1201 C CA . LEU A 1 272 ? 152.005 127.799 114.525 1.00 32.92 257 LEU 1 CA 1
ATOM 1202 C C . LEU A 1 272 ? 152.751 128.279 115.778 1.00 36.77 257 LEU 1 C 1
ATOM 1203 O O . LEU A 1 272 ? 152.257 129.214 116.418 1.00 40.81 257 LEU 1 O 1
ATOM 1208 N N . ILE A 1 273 ? 153.893 127.677 116.105 1.00 35.21 258 ILE 1 N 1
ATOM 1209 C CA . ILE A 1 273 ? 154.703 128.164 117.258 1.00 35.86 258 ILE 1 CA 1
ATOM 1210 C C . ILE A 1 273 ? 155.061 129.633 117.031 1.00 39.38 258 ILE 1 C 1
ATOM 1211 O O . ILE A 1 273 ? 154.860 130.423 117.966 1.00 45.82 258 ILE 1 O 1
ATOM 1216 N N . ARG A 1 274 ? 155.525 129.994 115.838 1.00 37.06 259 ARG 1 N 1
ATOM 1217 C CA . ARG A 1 274 ? 155.920 131.393 115.518 1.00 35.22 259 ARG 1 CA 1
ATOM 1218 C C . ARG A 1 274 ? 154.695 132.308 115.557 1.00 32.12 259 ARG 1 C 1
ATOM 1219 O O . ARG A 1 274 ? 154.825 133.438 116.041 1.00 40.88 259 ARG 1 O 1
ATOM 1227 N N . VAL A 1 275 ? 153.562 131.835 115.086 1.00 27.10 260 VAL 1 N 1
ATOM 1228 C CA . VAL A 1 275 ? 152.355 132.692 115.044 1.00 30.89 260 VAL 1 CA 1
ATOM 1229 C C . VAL A 1 275 ? 151.945 133.063 116.473 1.00 37.42 260 VAL 1 C 1
ATOM 1230 O O . VAL A 1 275 ? 151.672 134.254 116.708 1.00 41.08 260 VAL 1 O 1
ATOM 1234 N N . ALA A 1 276 ? 151.911 132.097 117.391 1.00 37.66 261 ALA 1 N 1
ATOM 1235 C CA . ALA A 1 276 ? 151.600 132.376 118.812 1.00 33.86 261 ALA 1 CA 1
ATOM 1236 C C . ALA A 1 276 ? 152.751 133.119 119.493 1.00 30.84 261 ALA 1 C 1
ATOM 1237 O O . ALA A 1 276 ? 152.472 134.000 120.318 1.00 34.50 261 ALA 1 O 1
ATOM 1239 N N . ASN A 1 277 ? 153.985 132.759 119.180 1.00 27.38 262 ASN 1 N 1
ATOM 1240 C CA . ASN A 1 277 ? 155.165 133.401 119.800 1.00 31.50 262 ASN 1 CA 1
ATOM 1241 C C . ASN A 1 277 ? 155.190 134.877 119.396 1.00 34.11 262 ASN 1 C 1
ATOM 1242 O O . ASN A 1 277 ? 155.816 135.669 120.111 1.00 36.59 262 ASN 1 O 1
ATOM 1247 N N . ALA A 1 278 ? 154.511 135.242 118.312 1.00 31.74 263 ALA 1 N 1
ATOM 1248 C CA . ALA A 1 278 ? 154.416 136.646 117.869 1.00 28.85 263 ALA 1 CA 1
ATOM 1249 C C . ALA A 1 278 ? 153.166 137.291 118.448 1.00 27.65 263 ALA 1 C 1
ATOM 1250 O O . ALA A 1 278 ? 153.186 138.511 118.683 1.00 32.52 263 ALA 1 O 1
ATOM 1252 N N . ALA A 1 279 ? 152.134 136.504 118.703 1.00 26.03 264 ALA 1 N 1
ATOM 1253 C CA . ALA A 1 279 ? 150.921 137.047 119.349 1.00 26.23 264 ALA 1 CA 1
ATOM 1254 C C . ALA A 1 279 ? 151.210 137.367 120.809 1.00 26.70 264 ALA 1 C 1
ATOM 1255 O O . ALA A 1 279 ? 150.543 138.250 121.362 1.00 29.82 264 ALA 1 O 1
ATOM 1257 N N . ARG A 1 280 ? 152.170 136.666 121.407 1.00 28.74 265 ARG 1 N 1
ATOM 1258 C CA . ARG A 1 280 ? 152.576 136.953 122.799 1.00 29.04 265 ARG 1 CA 1
ATOM 1259 C C . ARG A 1 280 ? 153.376 138.264 122.832 1.00 30.18 265 ARG 1 C 1
ATOM 1260 O O . ARG A 1 280 ? 153.064 139.100 123.697 1.00 32.60 265 ARG 1 O 1
ATOM 1268 N N . LEU A 1 281 ? 154.329 138.460 121.922 1.00 27.85 266 LEU 1 N 1
ATOM 1269 C CA . LEU A 1 281 ? 155.054 139.747 121.891 1.00 22.23 266 LEU 1 CA 1
ATOM 1270 C C . LEU A 1 281 ? 154.070 140.827 121.443 1.00 25.82 266 LEU 1 C 1
ATOM 1271 O O . LEU A 1 281 ? 154.154 141.938 121.990 1.00 31.79 266 LEU 1 O 1
ATOM 1276 N N . PHE A 1 282 ? 153.148 140.522 120.547 1.00 23.51 267 PHE 1 N 1
ATOM 1277 C CA . PHE A 1 282 ? 152.235 141.575 120.132 1.00 23.33 267 PHE 1 CA 1
ATOM 1278 C C . PHE A 1 282 ? 151.313 141.979 121.267 1.00 28.31 267 PHE 1 C 1
ATOM 1279 O O . PHE A 1 282 ? 151.062 143.168 121.468 1.00 36.36 267 PHE 1 O 1
ATOM 1287 N N . ALA A 1 283 ? 150.787 141.007 122.011 1.00 26.81 268 ALA 1 N 1
ATOM 1288 C CA . ALA A 1 283 ? 149.912 141.330 123.131 1.00 26.55 268 ALA 1 CA 1
ATOM 1289 C C . ALA A 1 283 ? 150.668 142.074 124.220 1.00 29.02 268 ALA 1 C 1
ATOM 1290 O O . ALA A 1 283 ? 150.145 143.026 124.810 1.00 31.61 268 ALA 1 O 1
ATOM 1292 N N . ALA A 1 284 ? 151.904 141.659 124.496 1.00 29.99 269 ALA 1 N 1
ATOM 1293 C CA . ALA A 1 284 ? 152.709 142.368 125.483 1.00 29.14 269 ALA 1 CA 1
ATOM 1294 C C . ALA A 1 284 ? 152.909 143.824 125.081 1.00 32.25 269 ALA 1 C 1
ATOM 1295 O O . ALA A 1 284 ? 152.629 144.742 125.863 1.00 36.92 269 ALA 1 O 1
ATOM 1297 N N . LEU A 1 285 ? 153.364 144.055 123.847 1.00 28.24 270 LEU 1 N 1
ATOM 1298 C CA . LEU A 1 285 ? 153.575 145.423 123.387 1.00 25.71 270 LEU 1 CA 1
ATOM 1299 C C . LEU A 1 285 ? 152.270 146.200 123.300 1.00 26.51 270 LEU 1 C 1
ATOM 1300 O O . LEU A 1 285 ? 152.257 147.412 123.531 1.00 33.16 270 LEU 1 O 1
ATOM 1305 N N . SER A 1 286 ? 151.167 145.528 122.984 1.00 25.52 271 SER 1 N 1
ATOM 1306 C CA . SER A 1 286 ? 149.899 146.219 122.807 1.00 28.44 271 SER 1 CA 1
ATOM 1307 C C . SER A 1 286 ? 149.305 146.633 124.141 1.00 32.93 271 SER 1 C 1
ATOM 1308 O O . SER A 1 286 ? 148.623 147.655 124.224 1.00 34.55 271 SER 1 O 1
ATOM 1311 N N . VAL A 1 287 ? 149.537 145.854 125.196 1.00 35.41 272 VAL 1 N 1
ATOM 1312 C CA . VAL A 1 287 ? 149.110 146.318 126.510 1.00 34.95 272 VAL 1 CA 1
ATOM 1313 C C . VAL A 1 287 ? 150.083 147.361 127.042 1.00 35.40 272 VAL 1 C 1
ATOM 1314 O O . VAL A 1 287 ? 149.691 148.258 127.797 1.00 42.68 272 VAL 1 O 1
ATOM 1318 N N . GLU A 1 288 ? 151.356 147.282 126.651 1.00 32.47 273 GLU 1 N 1
ATOM 1319 C CA . GLU A 1 288 ? 152.315 148.296 127.077 1.00 30.88 273 GLU 1 CA 1
ATOM 1320 C C . GLU A 1 288 ? 152.011 149.654 126.454 1.00 33.87 273 GLU 1 C 1
ATOM 1321 O O . GLU A 1 288 ? 152.152 150.690 127.113 1.00 39.57 273 GLU 1 O 1
ATOM 1327 N N . ALA A 1 289 ? 151.556 149.661 125.202 1.00 32.97 274 ALA 1 N 1
ATOM 1328 C CA . ALA A 1 289 ? 151.290 150.913 124.460 1.00 33.24 274 ALA 1 CA 1
ATOM 1329 C C . ALA A 1 289 ? 149.811 151.270 124.401 1.00 33.95 274 ALA 1 C 1
ATOM 1330 O O . ALA A 1 289 ? 149.515 152.449 124.514 1.00 41.63 274 ALA 1 O 1
ATOM 1332 N N . PHE A 1 290 ? 148.920 150.318 124.176 1.00 33.71 275 PHE 1 N 1
ATOM 1333 C CA . PHE A 1 290 ? 147.494 150.694 123.991 1.00 36.99 275 PHE 1 CA 1
ATOM 1334 C C . PHE A 1 290 ? 146.677 150.402 125.239 1.00 39.74 275 PHE 1 C 1
ATOM 1335 O O . PHE A 1 290 ? 145.456 150.565 125.198 1.00 47.65 275 PHE 1 O 1
ATOM 1343 N N . GLY A 1 291 ? 147.301 150.006 126.343 1.00 35.97 276 GLY 1 N 1
ATOM 1344 C CA . GLY A 1 291 ? 146.573 149.486 127.522 1.00 40.49 276 GLY 1 CA 1
ATOM 1345 C C . GLY A 1 291 ? 145.628 150.421 128.234 1.00 41.28 276 GLY 1 C 1
ATOM 1346 O O . GLY A 1 291 ? 144.570 149.957 128.667 1.00 45.69 276 GLY 1 O 1
ATOM 1347 N N . ARG A 1 292 ? 145.989 151.682 128.347 1.00 30.00 277 ARG 1 N 1
ATOM 1348 C CA . ARG A 1 292 ? 145.177 152.663 129.098 1.00 30.00 277 ARG 1 CA 1
ATOM 1349 C C . ARG A 1 292 ? 143.835 152.769 128.389 1.00 30.00 277 ARG 1 C 1
ATOM 1350 O O . ARG A 1 292 ? 142.830 152.934 129.089 1.00 30.00 277 ARG 1 O 1
ATOM 1358 N N . VAL A 1 293 ? 143.824 152.703 127.062 1.00 39.40 278 VAL 1 N 1
ATOM 1359 C CA . VAL A 1 293 ? 142.529 152.674 126.325 1.00 39.63 278 VAL 1 CA 1
ATOM 1360 C C . VAL A 1 293 ? 142.192 151.212 126.007 1.00 40.37 278 VAL 1 C 1
ATOM 1361 O O . VAL A 1 293 ? 142.748 150.686 125.037 1.00 43.44 278 VAL 1 O 1
ATOM 1365 N N . LYS A 1 294 ? 141.294 150.593 126.775 1.00 39.00 279 LYS 1 N 1
ATOM 1366 C CA . LYS A 1 294 ? 140.963 149.153 126.631 1.00 38.73 279 LYS 1 CA 1
ATOM 1367 C C . LYS A 1 294 ? 140.304 148.852 125.296 1.00 36.87 279 LYS 1 C 1
ATOM 1368 O O . LYS A 1 294 ? 140.676 147.846 124.677 1.00 39.24 279 LYS 1 O 1
ATOM 1374 N N . SER A 1 295 ? 139.378 149.700 124.873 1.00 36.35 280 SER 1 N 1
ATOM 1375 C CA . SER A 1 295 ? 138.673 149.493 123.594 1.00 32.25 280 SER 1 CA 1
ATOM 1376 C C . SER A 1 295 ? 139.675 149.471 122.435 1.00 35.58 280 SER 1 C 1
ATOM 1377 O O . SER A 1 295 ? 139.531 148.597 121.577 1.00 38.37 280 SER 1 O 1
ATOM 1380 N N . GLU A 1 296 ? 140.665 150.364 122.421 1.00 35.35 281 GLU 1 N 1
ATOM 1381 C CA . GLU A 1 296 ? 141.613 150.416 121.292 1.00 35.52 281 GLU 1 CA 1
ATOM 1382 C C . GLU A 1 296 ? 142.547 149.205 121.372 1.00 35.83 281 GLU 1 C 1
ATOM 1383 O O . GLU A 1 296 ? 142.799 148.602 120.313 1.00 38.04 281 GLU 1 O 1
ATOM 1389 N N . CYS A 1 297 ? 143.021 148.835 122.557 1.00 34.98 282 CYS 1 N 1
ATOM 1390 C CA . CYS A 1 297 ? 143.867 147.653 122.686 1.00 33.04 282 CYS 1 CA 1
ATOM 1391 C C . CYS A 1 297 ? 143.114 146.399 122.270 1.00 32.68 282 CYS 1 C 1
ATOM 1392 O O . CYS A 1 297 ? 143.674 145.518 121.608 1.00 34.45 282 CYS 1 O 1
ATOM 1395 N N . ALA A 1 298 ? 141.838 146.305 122.644 1.00 30.78 283 ALA 1 N 1
ATOM 1396 C CA . ALA A 1 298 ? 141.030 145.163 122.238 1.00 28.82 283 ALA 1 CA 1
ATOM 1397 C C . ALA A 1 298 ? 140.871 145.109 120.725 1.00 32.51 283 ALA 1 C 1
ATOM 1398 O O . ALA A 1 298 ? 140.939 144.029 120.127 1.00 40.09 283 ALA 1 O 1
ATOM 1400 N N . VAL A 1 299 ? 140.695 146.260 120.062 1.00 32.00 284 VAL 1 N 1
ATOM 1401 C CA . VAL A 1 299 ? 140.511 146.298 118.575 1.00 27.76 284 VAL 1 CA 1
ATOM 1402 C C . VAL A 1 299 ? 141.842 145.965 117.888 1.00 25.15 284 VAL 1 C 1
ATOM 1403 O O . VAL A 1 299 ? 141.817 145.306 116.845 1.00 32.48 284 VAL 1 O 1
ATOM 1407 N N . LEU A 1 300 ? 142.962 146.288 118.497 1.00 23.23 285 LEU 1 N 1
ATOM 1408 C CA . LEU A 1 300 ? 144.266 145.965 117.883 1.00 24.14 285 LEU 1 CA 1
ATOM 1409 C C . LEU A 1 300 ? 144.573 144.479 118.107 1.00 30.15 285 LEU 1 C 1
ATOM 1410 O O . LEU A 1 300 ? 145.219 143.882 117.230 1.00 33.67 285 LEU 1 O 1
ATOM 1415 N N . LEU A 1 301 ? 144.143 143.898 119.230 1.00 31.01 286 LEU 1 N 1
ATOM 1416 C CA . LEU A 1 301 ? 144.339 142.470 119.450 1.00 28.02 286 LEU 1 CA 1
ATOM 1417 C C . LEU A 1 301 ? 143.415 141.642 118.564 1.00 29.17 286 LEU 1 C 1
ATOM 1418 O O . LEU A 1 301 ? 143.827 140.606 118.034 1.00 33.18 286 LEU 1 O 1
ATOM 1423 N N . LEU A 1 302 ? 142.169 142.084 118.380 1.00 28.96 287 LEU 1 N 1
ATOM 1424 C CA . LEU A 1 302 ? 141.281 141.406 117.440 1.00 24.83 287 LEU 1 CA 1
ATOM 1425 C C . LEU A 1 302 ? 141.824 141.466 116.023 1.00 28.11 287 LEU 1 C 1
ATOM 1426 O O . LEU A 1 302 ? 141.746 140.482 115.279 1.00 34.86 287 LEU 1 O 1
ATOM 1431 N N . ALA A 1 303 ? 142.364 142.617 115.628 1.00 25.57 288 ALA 1 N 1
ATOM 1432 C CA . ALA A 1 303 ? 142.934 142.742 114.296 1.00 24.98 288 ALA 1 CA 1
ATOM 1433 C C . ALA A 1 303 ? 144.077 141.760 114.101 1.00 26.51 288 ALA 1 C 1
ATOM 1434 O O . ALA A 1 303 ? 144.194 141.135 113.042 1.00 34.52 288 ALA 1 O 1
ATOM 1436 N N . HIS A 1 304 ? 144.931 141.610 115.111 1.00 25.26 289 HIS 1 N 1
ATOM 1437 C CA . HIS A 1 304 ? 146.002 140.626 115.005 1.00 24.32 289 HIS 1 CA 1
ATOM 1438 C C . HIS A 1 304 ? 145.447 139.209 114.941 1.00 27.79 289 HIS 1 C 1
ATOM 1439 O O . HIS A 1 304 ? 145.891 138.401 114.121 1.00 33.74 289 HIS 1 O 1
ATOM 1446 N N . ILE A 1 305 ? 144.460 138.899 115.783 1.00 28.62 290 ILE 1 N 1
ATOM 1447 C CA . ILE A 1 305 ? 143.933 137.540 115.862 1.00 28.37 290 ILE 1 CA 1
ATOM 1448 C C . ILE A 1 305 ? 143.186 137.171 114.588 1.00 31.16 290 ILE 1 C 1
ATOM 1449 O O . ILE A 1 305 ? 143.378 136.084 114.033 1.00 39.16 290 ILE 1 O 1
ATOM 1454 N N . ASN A 1 306 ? 142.339 138.070 114.095 1.00 26.40 291 ASN 1 N 1
ATOM 1455 C CA . ASN A 1 306 ? 141.424 137.766 113.008 1.00 24.61 291 ASN 1 CA 1
ATOM 1456 C C . ASN A 1 306 ? 142.041 137.949 111.634 1.00 29.87 291 ASN 1 C 1
ATOM 1457 O O . ASN A 1 306 ? 141.305 138.159 110.666 1.00 38.48 291 ASN 1 O 1
ATOM 1462 N N . GLN A 1 307 ? 143.363 137.887 111.521 1.00 31.61 292 GLN 1 N 1
ATOM 1463 C CA . GLN A 1 307 ? 143.989 137.842 110.211 1.00 33.17 292 GLN 1 CA 1
ATOM 1464 C C . GLN A 1 307 ? 143.552 136.583 109.476 1.00 42.55 292 GLN 1 C 1
ATOM 1465 O O . GLN A 1 307 ? 143.351 135.528 110.083 1.00 47.40 292 GLN 1 O 1
ATOM 1471 N N . ARG A 1 308 ? 143.402 136.695 108.158 1.00 46.30 293 ARG 1 N 1
ATOM 1472 C CA . ARG A 1 308 ? 142.890 135.609 107.334 1.00 47.23 293 ARG 1 CA 1
ATOM 1473 C C . ARG A 1 308 ? 144.003 134.794 106.687 1.00 49.57 293 ARG 1 C 1
ATOM 1474 O O . ARG A 1 308 ? 143.854 134.330 105.552 1.00 55.24 293 ARG 1 O 1
ATOM 1482 N N . ASP A 1 309 ? 145.124 134.620 107.388 1.00 50.96 294 ASP 1 N 1
ATOM 1483 C CA . ASP A 1 309 ? 146.204 133.787 106.871 1.00 52.94 294 ASP 1 CA 1
ATOM 1484 C C . ASP A 1 309 ? 145.774 132.328 106.764 1.00 57.57 294 ASP 1 C 1
ATOM 1485 O O . ASP A 1 309 ? 145.986 131.683 105.730 1.00 63.24 294 ASP 1 O 1
ATOM 1490 N N . ALA A 1 310 ? 145.162 131.791 107.823 1.00 55.03 295 ALA 1 N 1
ATOM 1491 C CA . ALA A 1 310 ? 144.694 130.412 107.838 1.00 52.09 295 ALA 1 CA 1
ATOM 1492 C C . ALA A 1 310 ? 143.755 130.226 109.014 1.00 51.73 295 ALA 1 C 1
ATOM 1493 O O . ALA A 1 310 ? 143.968 130.855 110.060 1.00 52.28 295 ALA 1 O 1
ATOM 1495 N N . PRO A 1 311 ? 142.715 129.400 108.888 1.00 50.97 296 PRO 1 N 1
ATOM 1496 C CA . PRO A 1 311 ? 141.833 129.157 110.040 1.00 47.82 296 PRO 1 CA 1
ATOM 1497 C C . PRO A 1 311 ? 142.548 128.568 111.241 1.00 51.15 296 PRO 1 C 1
ATOM 1498 O O . PRO A 1 311 ? 142.184 128.883 112.380 1.00 55.73 296 PRO 1 O 1
ATOM 1502 N N . GLU A 1 312 ? 143.553 127.717 111.028 1.00 51.40 297 GLU 1 N 1
ATOM 1503 C CA . GLU A 1 312 ? 144.281 127.143 112.152 1.00 49.47 297 GLU 1 CA 1
ATOM 1504 C C . GLU A 1 312 ? 145.219 128.148 112.802 1.00 46.26 297 GLU 1 C 1
ATOM 1505 O O . GLU A 1 312 ? 145.622 127.947 113.952 1.00 47.91 297 GLU 1 O 1
ATOM 1511 N N . HIS A 1 313 ? 145.533 129.227 112.093 1.00 45.63 298 HIS 1 N 1
ATOM 1512 C CA . HIS A 1 313 ? 146.421 130.275 112.649 1.00 36.58 298 HIS 1 CA 1
ATOM 1513 C C . HIS A 1 313 ? 145.632 131.146 113.639 1.00 40.21 298 HIS 1 C 1
ATOM 1514 O O . HIS A 1 313 ? 146.273 131.764 114.502 1.00 43.87 298 HIS 1 O 1
ATOM 1521 N N . VAL A 1 314 ? 144.306 131.202 113.537 1.00 41.06 299 VAL 1 N 1
ATOM 1522 C CA . VAL A 1 314 ? 143.516 132.043 114.427 1.00 39.62 299 VAL 1 CA 1
ATOM 1523 C C . VAL A 1 314 ? 143.574 131.517 115.853 1.00 39.16 299 VAL 1 C 1
ATOM 1524 O O . VAL A 1 314 ? 143.686 132.291 116.810 1.00 43.57 299 VAL 1 O 1
ATOM 1528 N N . ASP A 1 315 ? 143.500 130.197 116.021 1.00 40.43 300 ASP 1 N 1
ATOM 1529 C CA . ASP A 1 315 ? 143.587 129.618 117.357 1.00 42.41 300 ASP 1 CA 1
ATOM 1530 C C . ASP A 1 315 ? 144.951 129.869 117.985 1.00 36.88 300 ASP 1 C 1
ATOM 1531 O O . ASP A 1 315 ? 145.043 130.193 119.174 1.00 39.84 300 ASP 1 O 1
ATOM 1536 N N . ALA A 1 316 ? 146.023 129.722 117.206 1.00 32.44 301 ALA 1 N 1
ATOM 1537 C CA . ALA A 1 316 ? 147.356 129.986 117.737 1.00 30.37 301 ALA 1 CA 1
ATOM 1538 C C . ALA A 1 316 ? 147.515 131.448 118.126 1.00 34.53 301 ALA 1 C 1
ATOM 1539 O O . ALA A 1 316 ? 148.101 131.762 119.168 1.00 35.95 301 ALA 1 O 1
ATOM 1541 N N . ARG A 1 317 ? 146.992 132.359 117.302 1.00 35.60 302 ARG 1 N 1
ATOM 1542 C CA . ARG A 1 317 ? 147.060 133.778 117.629 1.00 33.96 302 ARG 1 CA 1
ATOM 1543 C C . ARG A 1 317 ? 146.259 134.096 118.884 1.00 34.19 302 ARG 1 C 1
ATOM 1544 O O . ARG A 1 317 ? 146.700 134.886 119.725 1.00 37.12 302 ARG 1 O 1
ATOM 1552 N N . ALA A 1 318 ? 145.080 133.489 119.031 1.00 32.57 303 ALA 1 N 1
ATOM 1553 C CA . ALA A 1 318 ? 144.270 133.717 120.222 1.00 30.69 303 ALA 1 CA 1
ATOM 1554 C C . ALA A 1 318 ? 144.966 133.201 121.471 1.00 32.46 303 ALA 1 C 1
ATOM 1555 O O . ALA A 1 318 ? 144.974 133.871 122.512 1.00 37.32 303 ALA 1 O 1
ATOM 1557 N N . TYR A 1 319 ? 145.554 132.008 121.387 1.00 31.95 304 TYR 1 N 1
ATOM 1558 C CA . TYR A 1 319 ? 146.284 131.455 122.519 1.00 29.08 304 TYR 1 CA 1
ATOM 1559 C C . TYR A 1 319 ? 147.452 132.352 122.895 1.00 32.85 304 TYR 1 C 1
ATOM 1560 O O . TYR A 1 319 ? 147.662 132.660 124.075 1.00 35.45 304 TYR 1 O 1
ATOM 1569 N N . GLY A 1 320 ? 148.216 132.795 121.896 1.00 34.64 305 GLY 1 N 1
ATOM 1570 C CA . GLY A 1 320 ? 149.324 133.688 122.171 1.00 30.17 305 GLY 1 CA 1
ATOM 1571 C C . GLY A 1 320 ? 148.876 134.984 122.813 1.00 30.22 305 GLY 1 C 1
ATOM 1572 O O . GLY A 1 320 ? 149.482 135.447 123.778 1.00 33.73 305 GLY 1 O 1
ATOM 1573 N N . VAL A 1 321 ? 147.791 135.570 122.310 1.00 28.01 306 VAL 1 N 1
ATOM 1574 C CA . VAL A 1 321 ? 147.317 136.842 122.845 1.00 28.30 306 VAL 1 CA 1
ATOM 1575 C C . VAL A 1 321 ? 146.873 136.682 124.293 1.00 30.82 306 VAL 1 C 1
ATOM 1576 O O . VAL A 1 321 ? 147.234 137.485 125.162 1.00 34.29 306 VAL 1 O 1
ATOM 1580 N N . VAL A 1 322 ? 146.085 135.646 124.581 1.00 27.70 307 VAL 1 N 1
ATOM 1581 C CA . VAL A 1 322 ? 145.537 135.443 125.953 1.00 23.91 307 VAL 1 CA 1
ATOM 1582 C C . VAL A 1 322 ? 146.698 135.149 126.917 1.00 27.15 307 VAL 1 C 1
ATOM 1583 O O . VAL A 1 322 ? 146.758 135.802 127.967 1.00 31.86 307 VAL 1 O 1
ATOM 1587 N N . THR A 1 323 ? 147.607 134.263 126.558 1.00 26.97 308 THR 1 N 1
ATOM 1588 C CA . THR A 1 323 ? 148.719 133.956 127.448 1.00 28.93 308 THR 1 CA 1
ATOM 1589 C C . THR A 1 323 ? 149.617 135.167 127.643 1.00 32.70 308 THR 1 C 1
ATOM 1590 O O . THR A 1 323 ? 150.079 135.427 128.759 1.00 36.26 308 THR 1 O 1
ATOM 1594 N N . GLY A 1 324 ? 149.872 135.924 126.575 1.00 30.54 309 GLY 1 N 1
ATOM 1595 C CA . GLY A 1 324 ? 150.705 137.103 126.703 1.00 29.61 309 GLY 1 CA 1
ATOM 1596 C C . GLY A 1 324 ? 150.088 138.159 127.593 1.00 31.22 309 GLY 1 C 1
ATOM 1597 O O . GLY A 1 324 ? 150.775 138.763 128.414 1.00 34.26 309 GLY 1 O 1
ATOM 1598 N N . VAL A 1 325 ? 148.783 138.392 127.452 1.00 30.91 310 VAL 1 N 1
ATOM 1599 C CA . VAL A 1 325 ? 148.118 139.388 128.286 1.00 28.67 310 VAL 1 CA 1
ATOM 1600 C C . VAL A 1 325 ? 148.180 138.976 129.751 1.00 31.14 310 VAL 1 C 1
ATOM 1601 O O . VAL A 1 325 ? 148.513 139.784 130.628 1.00 33.50 310 VAL 1 O 1
ATOM 1605 N N . VAL A 1 326 ? 147.897 137.702 130.035 1.00 30.28 311 VAL 1 N 1
ATOM 1606 C CA . VAL A 1 326 ? 147.919 137.237 131.421 1.00 30.84 311 VAL 1 CA 1
ATOM 1607 C C . VAL A 1 326 ? 149.325 137.346 132.002 1.00 31.10 311 VAL 1 C 1
ATOM 1608 O O . VAL A 1 326 ? 149.525 137.889 133.099 1.00 36.43 311 VAL 1 O 1
ATOM 1612 N N . GLU A 1 327 ? 150.322 136.846 131.272 1.00 27.21 312 GLU 1 N 1
ATOM 1613 C CA . GLU A 1 327 ? 151.689 136.856 131.776 1.00 30.59 312 GLU 1 CA 1
ATOM 1614 C C . GLU A 1 327 ? 152.208 138.277 131.942 1.00 31.12 312 GLU 1 C 1
ATOM 1615 O O . GLU A 1 327 ? 152.920 138.575 132.908 1.00 34.16 312 GLU 1 O 1
ATOM 1621 N N . TYR A 1 328 ? 151.861 139.170 131.012 1.00 31.74 313 TYR 1 N 1
ATOM 1622 C CA . TYR A 1 328 ? 152.236 140.570 131.146 1.00 29.31 313 TYR 1 CA 1
ATOM 1623 C C . TYR A 1 328 ? 151.614 141.181 132.389 1.00 30.37 313 TYR 1 C 1
ATOM 1624 O O . TYR A 1 328 ? 152.278 141.925 133.113 1.00 34.04 313 TYR 1 O 1
ATOM 1633 N N . ALA A 1 329 ? 150.344 140.876 132.659 1.00 28.36 314 ALA 1 N 1
ATOM 1634 C CA . ALA A 1 329 ? 149.698 141.423 133.846 1.00 25.87 314 ALA 1 CA 1
ATOM 1635 C C . ALA A 1 329 ? 150.401 140.969 135.119 1.00 28.98 314 ALA 1 C 1
ATOM 1636 O O . ALA A 1 329 ? 150.697 141.784 136.003 1.00 33.97 314 ALA 1 O 1
ATOM 1638 N N . MET A 1 330 ? 150.750 139.690 135.187 1.00 31.08 315 MET 1 N 1
ATOM 1639 C CA . MET A 1 330 ? 151.335 139.124 136.429 1.00 29.70 315 MET 1 CA 1
ATOM 1640 C C . MET A 1 330 ? 152.775 139.597 136.600 1.00 28.81 315 MET 1 C 1
ATOM 1641 O O . MET A 1 330 ? 153.157 139.854 137.748 1.00 35.64 315 MET 1 O 1
ATOM 1646 N N . ALA A 1 331 ? 153.529 139.737 135.522 1.00 26.00 316 ALA 1 N 1
ATOM 1647 C CA . ALA A 1 331 ? 154.885 140.266 135.619 1.00 26.55 316 ALA 1 CA 1
ATOM 1648 C C . ALA A 1 331 ? 154.890 141.762 135.910 1.00 30.12 316 ALA 1 C 1
ATOM 1649 O O . ALA A 1 331 ? 155.765 142.249 136.636 1.00 33.79 316 ALA 1 O 1
ATOM 1651 N N . TYR A 1 332 ? 153.928 142.500 135.354 1.00 28.67 317 TYR 1 N 1
ATOM 1652 C CA . TYR A 1 332 ? 153.799 143.921 135.639 1.00 30.55 317 TYR 1 CA 1
ATOM 1653 C C . TYR A 1 332 ? 153.480 144.162 137.104 1.00 35.43 317 TYR 1 C 1
ATOM 1654 O O . TYR A 1 332 ? 154.089 145.028 137.742 1.00 39.28 317 TYR 1 O 1
ATOM 1663 N N . ARG A 1 333 ? 152.532 143.408 137.661 1.00 32.65 318 ARG 1 N 1
ATOM 1664 C CA . ARG A 1 333 ? 152.255 143.556 139.082 1.00 28.85 318 ARG 1 CA 1
ATOM 1665 C C . ARG A 1 333 ? 153.429 143.108 139.936 1.00 35.76 318 ARG 1 C 1
ATOM 1666 O O . ARG A 1 333 ? 153.566 143.568 141.072 1.00 43.24 318 ARG 1 O 1
ATOM 1674 N N . TYR A 1 334 ? 154.377 142.336 139.431 1.00 31.83 319 TYR 1 N 1
ATOM 1675 C CA . TYR A 1 334 ? 155.481 141.913 140.319 1.00 28.67 319 TYR 1 CA 1
ATOM 1676 C C . TYR A 1 334 ? 156.651 142.875 140.291 1.00 34.78 319 TYR 1 C 1
ATOM 1677 O O . TYR A 1 334 ? 157.082 143.294 141.378 1.00 40.01 319 TYR 1 O 1
ATOM 1686 N N . CYS A 1 335 ? 157.172 143.219 139.114 1.00 35.36 320 CYS 1 N 1
ATOM 1687 C CA . CYS A 1 335 ? 158.426 144.009 139.045 1.00 33.08 320 CYS 1 CA 1
ATOM 1688 C C . CYS A 1 335 ? 158.260 145.392 138.409 1.00 35.60 320 CYS 1 C 1
ATOM 1689 O O . CYS A 1 335 ? 159.296 145.999 138.096 1.00 40.25 320 CYS 1 O 1
ATOM 1692 N N . ARG A 1 336 ? 157.041 145.888 138.227 1.00 38.15 321 ARG 1 N 1
ATOM 1693 C CA . ARG A 1 336 ? 156.885 147.153 137.520 1.00 38.47 321 ARG 1 CA 1
ATOM 1694 C C . ARG A 1 336 ? 156.249 148.176 138.444 1.00 41.73 321 ARG 1 C 1
ATOM 1695 O O . ARG A 1 336 ? 155.146 147.957 138.954 1.00 41.84 321 ARG 1 O 1
ATOM 1703 N N . ASP A 1 337 ? 156.940 149.295 138.646 1.00 43.98 322 ASP 1 N 1
ATOM 1704 C CA . ASP A 1 337 ? 156.464 150.385 139.490 1.00 41.15 322 ASP 1 CA 1
ATOM 1705 C C . ASP A 1 337 ? 156.201 151.591 138.601 1.00 40.84 322 ASP 1 C 1
ATOM 1706 O O . ASP A 1 337 ? 157.142 152.212 138.095 1.00 50.08 322 ASP 1 O 1
ATOM 1711 N N . ASP A 1 338 ? 154.928 151.923 138.411 1.00 36.95 323 ASP 1 N 1
ATOM 1712 C CA . ASP A 1 338 ? 154.542 153.081 137.626 1.00 38.71 323 ASP 1 CA 1
ATOM 1713 C C . ASP A 1 338 ? 153.779 154.127 138.422 1.00 41.87 323 ASP 1 C 1
ATOM 1714 O O . ASP A 1 338 ? 153.542 155.220 137.899 1.00 45.77 323 ASP 1 O 1
ATOM 1719 N N . GLY A 1 339 ? 153.394 153.829 139.659 1.00 41.62 324 GLY 1 N 1
ATOM 1720 C CA . GLY A 1 339 ? 152.760 154.797 140.527 1.00 38.08 324 GLY 1 CA 1
ATOM 1721 C C . GLY A 1 339 ? 151.443 155.333 140.014 1.00 37.08 324 GLY 1 C 1
ATOM 1722 O O . GLY A 1 339 ? 151.218 156.544 140.044 1.00 41.40 324 GLY 1 O 1
ATOM 1723 N N . THR A 1 340 ? 150.559 154.456 139.545 1.00 38.77 325 THR 1 N 1
ATOM 1724 C CA . THR A 1 340 ? 149.284 154.898 139.005 1.00 44.56 325 THR 1 CA 1
ATOM 1725 C C . THR A 1 340 ? 148.079 154.410 139.794 1.00 45.75 325 THR 1 C 1
ATOM 1726 O O . THR A 1 340 ? 146.988 154.964 139.624 1.00 51.68 325 THR 1 O 1
ATOM 1730 N N . GLY A 1 341 ? 148.237 153.401 140.646 1.00 39.57 326 GLY 1 N 1
ATOM 1731 C CA . GLY A 1 341 ? 147.111 152.907 141.409 1.00 39.87 326 GLY 1 CA 1
ATOM 1732 C C . GLY A 1 341 ? 146.093 152.123 140.617 1.00 45.94 326 GLY 1 C 1
ATOM 1733 O O . GLY A 1 341 ? 145.013 151.835 141.138 1.00 46.29 326 GLY 1 O 1
ATOM 1734 N N . ARG A 1 342 ? 146.402 151.772 139.375 1.00 45.18 327 ARG 1 N 1
ATOM 1735 C CA . ARG A 1 342 ? 145.508 151.007 138.519 1.00 43.02 327 ARG 1 CA 1
ATOM 1736 C C . ARG A 1 342 ? 146.004 149.569 138.476 1.00 45.52 327 ARG 1 C 1
ATOM 1737 O O . ARG A 1 342 ? 147.171 149.322 138.159 1.00 46.01 327 ARG 1 O 1
ATOM 1745 N N . CYS A 1 343 ? 145.124 148.629 138.801 1.00 44.88 328 CYS 1 N 1
ATOM 1746 C CA . CYS A 1 343 ? 145.527 147.236 138.928 1.00 39.57 328 CYS 1 CA 1
ATOM 1747 C C . CYS A 1 343 ? 145.761 146.629 137.552 1.00 37.22 328 CYS 1 C 1
ATOM 1748 O O . CYS A 1 343 ? 144.836 146.604 136.732 1.00 40.05 328 CYS 1 O 1
ATOM 1751 N N . PRO A 1 344 ? 146.964 146.140 137.256 1.00 29.65 329 PRO 1 N 1
ATOM 1752 C CA . PRO A 1 344 ? 147.191 145.496 135.954 1.00 34.11 329 PRO 1 CA 1
ATOM 1753 C C . PRO A 1 344 ? 146.343 144.259 135.721 1.00 35.89 329 PRO 1 C 1
ATOM 1754 O O . PRO A 1 344 ? 145.961 143.992 134.575 1.00 38.16 329 PRO 1 O 1
ATOM 1758 N N . LEU A 1 345 ? 146.030 143.494 136.768 1.00 37.35 330 LEU 1 N 1
ATOM 1759 C CA . LEU A 1 345 ? 145.316 142.236 136.574 1.00 33.19 330 LEU 1 CA 1
ATOM 1760 C C . LEU A 1 345 ? 143.848 142.466 136.253 1.00 31.97 330 LEU 1 C 1
ATOM 1761 O O . LEU A 1 345 ? 143.281 141.784 135.390 1.00 39.00 330 LEU 1 O 1
ATOM 1766 N N . THR A 1 346 ? 143.208 143.406 136.945 1.00 30.59 331 THR 1 N 1
ATOM 1767 C CA . THR A 1 346 ? 141.832 143.747 136.608 1.00 31.80 331 THR 1 CA 1
ATOM 1768 C C . THR A 1 346 ? 141.747 144.282 135.188 1.00 32.10 331 THR 1 C 1
ATOM 1769 O O . THR A 1 346 ? 140.804 143.972 134.450 1.00 35.14 331 THR 1 O 1
ATOM 1773 N N . CYS A 1 347 ? 142.738 145.077 134.785 1.00 35.17 332 CYS 1 N 1
ATOM 1774 C CA . CYS A 1 347 ? 142.780 145.582 133.420 1.00 33.14 332 CYS 1 CA 1
ATOM 1775 C C . CYS A 1 347 ? 142.949 144.451 132.417 1.00 31.52 332 CYS 1 C 1
ATOM 1776 O O . CYS A 1 347 ? 142.319 144.462 131.357 1.00 35.71 332 CYS 1 O 1
ATOM 1779 N N . ALA A 1 348 ? 143.791 143.466 132.729 1.00 29.15 333 ALA 1 N 1
ATOM 1780 C CA . ALA A 1 348 ? 143.948 142.319 131.840 1.00 31.03 333 ALA 1 CA 1
ATOM 1781 C C . ALA A 1 348 ? 142.649 141.534 131.712 1.00 31.03 333 ALA 1 C 1
ATOM 1782 O O . ALA A 1 348 ? 142.273 141.111 130.611 1.00 34.10 333 ALA 1 O 1
ATOM 1784 N N . ALA A 1 349 ? 141.953 141.326 132.829 1.00 26.14 334 ALA 1 N 1
ATOM 1785 C CA . ALA A 1 349 ? 140.697 140.587 132.789 1.00 25.48 334 ALA 1 CA 1
ATOM 1786 C C . ALA A 1 349 ? 139.653 141.326 131.967 1.00 32.88 334 ALA 1 C 1
ATOM 1787 O O . ALA A 1 349 ? 138.974 140.729 131.118 1.00 38.51 334 ALA 1 O 1
ATOM 1789 N N . LEU A 1 350 ? 139.522 142.633 132.191 1.00 31.59 335 LEU 1 N 1
ATOM 1790 C CA . LEU A 1 350 ? 138.578 143.420 131.413 1.00 26.97 335 LEU 1 CA 1
ATOM 1791 C C . LEU A 1 350 ? 138.976 143.480 129.946 1.00 30.14 335 LEU 1 C 1
ATOM 1792 O O . LEU A 1 350 ? 138.105 143.522 129.077 1.00 34.22 335 LEU 1 O 1
ATOM 1797 N N . LEU A 1 351 ? 140.276 143.472 129.649 1.00 27.98 336 LEU 1 N 1
ATOM 1798 C CA . LEU A 1 351 ? 140.722 143.479 128.261 1.00 29.66 336 LEU 1 CA 1
ATOM 1799 C C . LEU A 1 351 ? 140.371 142.176 127.560 1.00 32.19 336 LEU 1 C 1
ATOM 1800 O O . LEU A 1 351 ? 139.951 142.187 126.400 1.00 36.86 336 LEU 1 O 1
ATOM 1805 N N . LEU A 1 352 ? 140.489 141.058 128.274 1.00 32.85 337 LEU 1 N 1
ATOM 1806 C CA . LEU A 1 352 ? 140.168 139.744 127.672 1.00 27.00 337 LEU 1 CA 1
ATOM 1807 C C . LEU A 1 352 ? 138.649 139.637 127.509 1.00 27.76 337 LEU 1 C 1
ATOM 1808 O O . LEU A 1 352 ? 138.220 139.014 126.529 1.00 36.06 337 LEU 1 O 1
ATOM 1813 N N . HIS A 1 353 ? 137.870 140.209 128.411 1.00 26.30 338 HIS 1 N 1
ATOM 1814 C CA . HIS A 1 353 ? 136.422 140.232 128.255 1.00 31.48 338 HIS 1 CA 1
ATOM 1815 C C . HIS A 1 353 ? 136.006 141.148 127.108 1.00 32.20 338 HIS 1 C 1
ATOM 1816 O O . HIS A 1 353 ? 135.072 140.838 126.359 1.00 32.68 338 HIS 1 O 1
ATOM 1823 N N . ARG A 1 354 ? 136.697 142.277 126.950 1.00 34.49 339 ARG 1 N 1
ATOM 1824 C CA . ARG A 1 354 ? 136.430 143.175 125.835 1.00 32.55 339 ARG 1 CA 1
ATOM 1825 C C . ARG A 1 354 ? 136.802 142.533 124.508 1.00 31.41 339 ARG 1 C 1
ATOM 1826 O O . ARG A 1 354 ? 136.132 142.757 123.498 1.00 38.14 339 ARG 1 O 1
ATOM 1834 N N . LEU A 1 355 ? 137.877 141.748 124.488 1.00 27.84 340 LEU 1 N 1
ATOM 1835 C CA . LEU A 1 355 ? 138.238 141.007 123.287 1.00 28.59 340 LEU 1 CA 1
ATOM 1836 C C . LEU A 1 355 ? 137.116 140.068 122.879 1.00 33.71 340 LEU 1 C 1
ATOM 1837 O O . LEU A 1 355 ? 136.731 140.006 121.706 1.00 38.64 340 LEU 1 O 1
ATOM 1842 N N . VAL A 1 356 ? 136.561 139.343 123.851 1.00 33.44 341 VAL 1 N 1
ATOM 1843 C CA . VAL A 1 356 ? 135.468 138.421 123.552 1.00 30.74 341 VAL 1 CA 1
ATOM 1844 C C . VAL A 1 356 ? 134.233 139.180 123.078 1.00 33.70 341 VAL 1 C 1
ATOM 1845 O O . VAL A 1 356 ? 133.567 138.772 122.119 1.00 40.35 341 VAL 1 O 1
ATOM 1849 N N . GLU A 1 357 ? 133.907 140.294 123.734 1.00 32.58 342 GLU 1 N 1
ATOM 1850 C CA . GLU A 1 357 ? 132.734 141.072 123.335 1.00 35.70 342 GLU 1 CA 1
ATOM 1851 C C . GLU A 1 357 ? 132.894 141.648 121.933 1.00 37.15 342 GLU 1 C 1
ATOM 1852 O O . GLU A 1 357 ? 131.949 141.640 121.135 1.00 42.01 342 GLU 1 O 1
ATOM 1858 N N . LEU A 1 358 ? 134.090 142.170 121.645 1.00 36.70 343 LEU 1 N 1
ATOM 1859 C CA . LEU A 1 358 ? 134.360 142.745 120.301 1.00 36.74 343 LEU 1 CA 1
ATOM 1860 C C . LEU A 1 358 ? 134.406 141.604 119.274 1.00 38.59 343 LEU 1 C 1
ATOM 1861 O O . LEU A 1 358 ? 133.973 141.829 118.125 1.00 45.03 343 LEU 1 O 1
ATOM 1866 N N . GLN A 1 359 ? 134.812 140.388 119.618 1.00 36.21 344 GLN 1 N 1
ATOM 1867 C CA . GLN A 1 359 ? 134.747 139.311 118.592 1.00 33.84 344 GLN 1 CA 1
ATOM 1868 C C . GLN A 1 359 ? 133.273 138.950 118.388 1.00 37.60 344 GLN 1 C 1
ATOM 1869 O O . GLN A 1 359 ? 132.938 138.453 117.308 1.00 47.58 344 GLN 1 O 1
ATOM 1875 N N . GLY A 1 360 ? 132.425 139.223 119.368 1.00 36.93 345 GLY 1 N 1
ATOM 1876 C CA . GLY A 1 360 ? 130.986 138.953 119.238 1.00 39.62 345 GLY 1 CA 1
ATOM 1877 C C . GLY A 1 360 ? 130.360 139.880 118.227 1.00 40.96 345 GLY 1 C 1
ATOM 1878 O O . GLY A 1 360 ? 129.482 139.420 117.478 1.00 48.76 345 GLY 1 O 1
ATOM 1879 N N . ILE A 1 361 ? 130.810 141.130 118.179 1.00 43.93 346 ILE 1 N 1
ATOM 1880 C CA . ILE A 1 361 ? 130.262 142.146 117.241 1.00 42.91 346 ILE 1 CA 1
ATOM 1881 C C . ILE A 1 361 ? 130.802 141.859 115.842 1.00 46.11 346 ILE 1 C 1
ATOM 1882 O O . ILE A 1 361 ? 130.022 141.983 114.887 1.00 53.01 346 ILE 1 O 1
ATOM 1887 N N . VAL A 1 362 ? 132.062 141.466 115.718 1.00 44.90 347 VAL 1 N 1
ATOM 1888 C CA . VAL A 1 362 ? 132.646 141.071 114.408 1.00 45.39 347 VAL 1 CA 1
ATOM 1889 C C . VAL A 1 362 ? 131.875 139.854 113.897 1.00 54.23 347 VAL 1 C 1
ATOM 1890 O O . VAL A 1 362 ? 131.602 139.788 112.691 1.00 59.65 347 VAL 1 O 1
ATOM 1894 N N . GLU A 1 363 ? 131.558 138.915 114.783 1.00 54.97 348 GLU 1 N 1
ATOM 1895 C CA . GLU A 1 363 ? 130.791 137.698 114.409 1.00 57.86 348 GLU 1 CA 1
ATOM 1896 C C . GLU A 1 363 ? 129.374 138.082 113.970 1.00 60.72 348 GLU 1 C 1
ATOM 1897 O O . GLU A 1 363 ? 128.885 137.472 113.004 1.00 66.26 348 GLU 1 O 1
ATOM 1903 N N . LYS A 1 364 ? 128.745 139.057 114.622 1.00 58.33 349 LYS 1 N 1
ATOM 1904 C CA . LYS A 1 364 ? 127.406 139.493 114.154 1.00 58.62 349 LYS 1 CA 1
ATOM 1905 C C . LYS A 1 364 ? 127.588 140.452 112.977 1.00 61.49 349 LYS 1 C 1
ATOM 1906 O O . LYS A 1 364 ? 127.193 141.621 113.099 1.00 60.78 349 LYS 1 O 1
ATOM 1912 N N . ASP A 1 365 ? 128.149 139.951 111.874 1.00 65.95 350 ASP 1 N 1
ATOM 1913 C CA . ASP A 1 365 ? 128.330 140.752 110.639 1.00 67.78 350 ASP 1 CA 1
ATOM 1914 C C . ASP A 1 365 ? 127.694 139.981 109.478 1.00 73.13 350 ASP 1 C 1
ATOM 1915 O O . ASP A 1 365 ? 127.429 138.779 109.674 1.00 79.80 350 ASP 1 O 1
ATOM 1920 N N . VAL A 1 377 ? 137.693 133.286 115.179 1.00 58.25 362 VAL 1 N 1
ATOM 1921 C CA . VAL A 1 377 ? 136.511 133.420 114.279 1.00 67.26 362 VAL 1 CA 1
ATOM 1922 C C . VAL A 1 377 ? 135.258 133.647 115.138 1.00 67.96 362 VAL 1 C 1
ATOM 1923 O O . VAL A 1 377 ? 134.528 134.621 114.866 1.00 68.32 362 VAL 1 O 1
ATOM 1927 N N . SER A 1 378 ? 135.023 132.790 116.129 1.00 61.38 363 SER 1 N 1
ATOM 1928 C CA . SER A 1 378 ? 133.800 132.911 116.958 1.00 55.94 363 SER 1 CA 1
ATOM 1929 C C . SER A 1 378 ? 134.166 133.458 118.336 1.00 51.34 363 SER 1 C 1
ATOM 1930 O O . SER A 1 378 ? 135.261 133.148 118.828 1.00 54.41 363 SER 1 O 1
ATOM 1933 N N . ALA A 1 379 ? 133.279 134.257 118.911 1.00 49.21 364 ALA 1 N 1
ATOM 1934 C CA . ALA A 1 379 ? 133.530 134.829 120.246 1.00 49.04 364 ALA 1 CA 1
ATOM 1935 C C . ALA A 1 379 ? 133.646 133.678 121.237 1.00 50.95 364 ALA 1 C 1
ATOM 1936 O O . ALA A 1 379 ? 134.453 133.778 122.184 1.00 49.13 364 ALA 1 O 1
ATOM 1938 N N . SER A 1 380 ? 132.884 132.610 121.014 1.00 51.72 365 SER 1 N 1
ATOM 1939 C CA . SER A 1 380 ? 132.878 131.438 121.878 1.00 45.47 365 SER 1 CA 1
ATOM 1940 C C . SER A 1 380 ? 134.237 130.757 121.891 1.00 43.11 365 SER 1 C 1
ATOM 1941 O O . SER A 1 380 ? 134.669 130.250 122.927 1.00 45.05 365 SER 1 O 1
ATOM 1944 N N . ARG A 1 381 ? 134.929 130.739 120.753 1.00 42.00 366 ARG 1 N 1
ATOM 1945 C CA . ARG A 1 381 ? 136.236 130.091 120.695 1.00 42.71 366 ARG 1 CA 1
ATOM 1946 C C . ARG A 1 381 ? 137.273 130.851 121.514 1.00 43.89 366 ARG 1 C 1
ATOM 1947 O O . ARG A 1 381 ? 138.082 130.241 122.224 1.00 46.68 366 ARG 1 O 1
ATOM 1955 N N . PHE A 1 382 ? 137.267 132.172 121.415 1.00 45.10 367 PHE 1 N 1
ATOM 1956 C CA . PHE A 1 382 ? 138.260 132.980 122.169 1.00 43.82 367 PHE 1 CA 1
ATOM 1957 C C . PHE A 1 382 ? 137.971 132.790 123.643 1.00 45.78 367 PHE 1 C 1
ATOM 1958 O O . PHE A 1 382 ? 138.912 132.602 124.436 1.00 48.63 367 PHE 1 O 1
ATOM 1966 N N . ALA A 1 383 ? 136.697 132.798 124.001 1.00 43.64 368 ALA 1 N 1
ATOM 1967 C CA . ALA A 1 383 ? 136.277 132.583 125.396 1.00 40.04 368 ALA 1 CA 1
ATOM 1968 C C . ALA A 1 383 ? 136.734 131.209 125.880 1.00 41.22 368 ALA 1 C 1
ATOM 1969 O O . ALA A 1 383 ? 137.048 131.073 127.073 1.00 46.06 368 ALA 1 O 1
ATOM 1971 N N . ASN A 1 384 ? 136.809 130.234 124.981 1.00 40.64 369 ASN 1 N 1
ATOM 1972 C CA . ASN A 1 384 ? 137.205 128.849 125.341 1.00 42.83 369 ASN 1 CA 1
ATOM 1973 C C . ASN A 1 384 ? 138.693 128.835 125.694 1.00 40.25 369 ASN 1 C 1
ATOM 1974 O O . ASN A 1 384 ? 139.041 128.183 126.689 1.00 44.97 369 ASN 1 O 1
ATOM 1979 N N . MET A 1 385 ? 139.520 129.510 124.892 1.00 38.50 370 MET 1 N 1
ATOM 1980 C CA . MET A 1 385 ? 140.977 129.584 125.171 1.00 40.47 370 MET 1 CA 1
ATOM 1981 C C . MET A 1 385 ? 141.185 130.317 126.503 1.00 43.35 370 MET 1 C 1
ATOM 1982 O O . MET A 1 385 ? 142.008 129.849 127.319 1.00 43.25 370 MET 1 O 1
ATOM 1987 N N . THR A 1 386 ? 140.447 131.410 126.717 1.00 42.23 371 THR 1 N 1
ATOM 1988 C CA . THR A 1 386 ? 140.585 132.190 127.965 1.00 40.21 371 THR 1 CA 1
ATOM 1989 C C . THR A 1 386 ? 140.320 131.275 129.141 1.00 48.89 371 THR 1 C 1
ATOM 1990 O O . THR A 1 386 ? 141.129 131.288 130.094 1.00 50.97 371 THR 1 O 1
ATOM 1994 N N . VAL A 1 387 ? 139.241 130.489 129.074 1.00 49.29 372 VAL 1 N 1
ATOM 1995 C CA . VAL A 1 387 ? 138.896 129.542 130.177 1.00 37.86 372 VAL 1 CA 1
ATOM 1996 C C . VAL A 1 387 ? 139.988 128.465 130.266 1.00 37.17 372 VAL 1 C 1
ATOM 1997 O O . VAL A 1 387 ? 140.503 128.241 131.383 1.00 40.65 372 VAL 1 O 1
ATOM 2001 N N . ALA A 1 388 ? 140.334 127.838 129.138 1.00 37.32 373 ALA 1 N 1
ATOM 2002 C CA . ALA A 1 388 ? 141.313 126.739 129.163 1.00 40.29 373 ALA 1 CA 1
ATOM 2003 C C . ALA A 1 388 ? 142.625 127.218 129.761 1.00 40.44 373 ALA 1 C 1
ATOM 2004 O O . ALA A 1 388 ? 143.257 126.443 130.494 1.00 42.81 373 ALA 1 O 1
ATOM 2006 N N . CYS A 1 389 ? 143.022 128.449 129.455 1.00 41.62 374 CYS 1 N 1
ATOM 2007 C CA . CYS A 1 389 ? 144.278 129.018 130.009 1.00 41.36 374 CYS 1 CA 1
ATOM 2008 C C . CYS A 1 389 ? 144.128 129.238 131.523 1.00 41.48 374 CYS 1 C 1
ATOM 2009 O O . CYS A 1 389 ? 145.091 128.963 132.250 1.00 43.18 374 CYS 1 O 1
ATOM 2012 N N . ILE A 1 390 ? 142.973 129.707 131.979 1.00 40.37 375 ILE 1 N 1
ATOM 2013 C CA . ILE A 1 390 ? 142.751 129.859 133.443 1.00 35.95 375 ILE 1 CA 1
ATOM 2014 C C . ILE A 1 390 ? 142.744 128.464 134.081 1.00 39.47 375 ILE 1 C 1
ATOM 2015 O O . ILE A 1 390 ? 143.434 128.289 135.101 1.0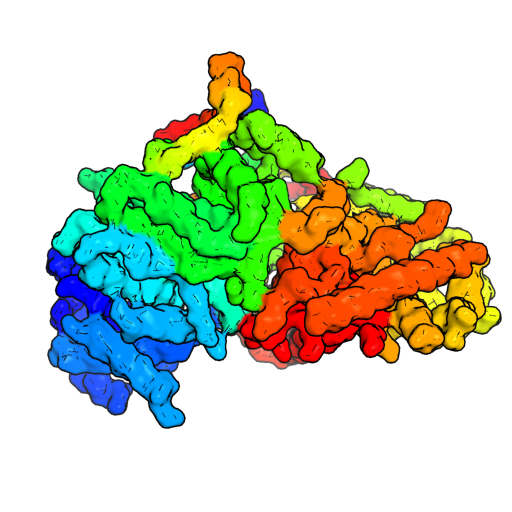0 43.63 375 ILE 1 O 1
ATOM 2020 N N . GLN A 1 391 ? 142.024 127.505 133.495 1.00 41.30 376 GLN 1 N 1
ATOM 2021 C CA . GLN A 1 391 ? 141.943 126.182 134.095 1.00 36.80 376 GLN 1 CA 1
ATOM 2022 C C . GLN A 1 391 ? 143.294 125.490 134.105 1.00 34.87 376 GLN 1 C 1
ATOM 2023 O O . GLN A 1 391 ? 143.593 124.745 135.039 1.00 39.81 376 GLN 1 O 1
ATOM 2029 N N . GLU A 1 392 ? 144.115 125.712 133.080 1.00 32.23 377 GLU 1 N 1
ATOM 2030 C CA . GLU A 1 392 ? 145.452 125.136 133.082 1.00 34.55 377 GLU 1 CA 1
ATOM 2031 C C . GLU A 1 392 ? 146.284 125.703 134.218 1.00 38.93 377 GLU 1 C 1
ATOM 2032 O O . GLU A 1 392 ? 146.999 124.963 134.902 1.00 38.30 377 GLU 1 O 1
ATOM 2038 N N . LEU A 1 393 ? 146.195 127.015 134.445 1.00 41.46 378 LEU 1 N 1
ATOM 2039 C CA . LEU A 1 393 ? 146.913 127.606 135.571 1.00 37.26 378 LEU 1 CA 1
ATOM 2040 C C . LEU A 1 393 ? 146.406 127.055 136.901 1.00 37.05 378 LEU 1 C 1
ATOM 2041 O O . LEU A 1 393 ? 147.200 126.737 137.795 1.00 41.22 378 LEU 1 O 1
ATOM 2046 N N . LEU A 1 394 ? 145.085 126.923 137.042 1.00 35.01 379 LEU 1 N 1
ATOM 2047 C CA . LEU A 1 394 ? 144.516 126.384 138.274 1.00 32.35 379 LEU 1 CA 1
ATOM 2048 C C . LEU A 1 394 ? 144.968 124.950 138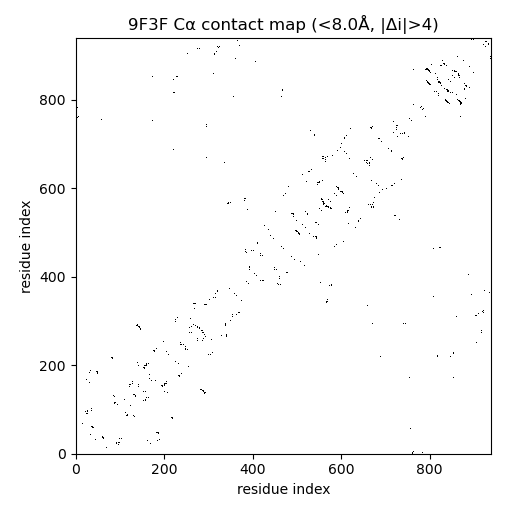.517 1.00 37.87 379 LEU 1 C 1
ATOM 2049 O O . LEU A 1 394 ? 145.333 124.584 139.642 1.00 39.39 379 LEU 1 O 1
ATOM 2054 N N . PHE A 1 395 ? 144.948 124.121 137.474 1.00 37.03 380 PHE 1 N 1
ATOM 2055 C CA . PHE A 1 395 ? 145.356 122.732 137.618 1.00 33.90 380 PHE 1 CA 1
ATOM 2056 C C . PHE A 1 395 ? 146.846 122.616 137.878 1.00 33.68 380 PHE 1 C 1
ATOM 2057 O O . PHE A 1 395 ? 147.277 121.688 138.563 1.00 39.03 380 PHE 1 O 1
ATOM 2065 N N . CYS A 1 396 ? 147.650 123.527 137.333 1.00 35.42 381 CYS 1 N 1
ATOM 2066 C CA . CYS A 1 396 ? 149.075 123.510 137.632 1.00 39.99 381 CYS 1 CA 1
ATOM 2067 C C . CYS A 1 396 ? 149.332 123.905 139.078 1.00 40.46 381 CYS 1 C 1
ATOM 2068 O O . CYS A 1 396 ? 150.242 123.373 139.723 1.00 44.73 381 CYS 1 O 1
ATOM 2071 N N . VAL A 1 397 ? 148.545 124.844 139.602 1.00 39.83 382 VAL 1 N 1
ATOM 2072 C CA . VAL A 1 397 ? 148.672 125.211 141.007 1.00 36.30 382 VAL 1 CA 1
ATOM 2073 C C . VAL A 1 397 ? 148.281 124.040 141.902 1.00 38.33 382 VAL 1 C 1
ATOM 2074 O O . VAL A 1 397 ? 148.984 123.718 142.867 1.00 39.77 382 VAL 1 O 1
ATOM 2078 N N . VAL A 1 398 ? 147.167 123.375 141.590 1.00 38.17 383 VAL 1 N 1
ATOM 2079 C CA . VAL A 1 398 ? 146.692 122.284 142.437 1.00 34.44 383 VAL 1 CA 1
ATOM 2080 C C . VAL A 1 398 ? 147.624 121.082 142.344 1.00 36.74 383 VAL 1 C 1
ATOM 2081 O O . VAL A 1 398 ? 147.972 120.465 143.357 1.00 41.55 383 VAL 1 O 1
ATOM 2085 N N . ALA A 1 399 ? 148.044 120.731 141.131 1.00 35.44 384 ALA 1 N 1
ATOM 2086 C CA . ALA A 1 399 ? 148.890 119.562 140.942 1.00 39.02 384 ALA 1 CA 1
ATOM 2087 C C . ALA A 1 399 ? 150.313 119.811 141.410 1.00 41.74 384 ALA 1 C 1
ATOM 2088 O O . ALA A 1 399 ? 151.011 118.865 141.791 1.00 49.70 384 ALA 1 O 1
ATOM 2090 N N . GLY A 1 400 ? 150.764 121.058 141.386 1.00 42.34 385 GLY 1 N 1
ATOM 2091 C CA . GLY A 1 400 ? 152.109 121.371 141.806 1.00 45.17 385 GLY 1 CA 1
ATOM 2092 C C . GLY A 1 400 ? 153.182 120.988 140.821 1.00 48.57 385 GLY 1 C 1
ATOM 2093 O O . GLY A 1 400 ? 154.368 121.092 141.149 1.00 54.23 385 GLY 1 O 1
ATOM 2094 N N . ASP A 1 401 ? 152.805 120.543 139.627 1.00 54.78 386 ASP 1 N 1
ATOM 2095 C CA . ASP A 1 401 ? 153.766 120.168 138.603 1.00 62.51 386 ASP 1 CA 1
ATOM 2096 C C . ASP A 1 401 ? 153.091 120.295 137.248 1.00 63.04 386 ASP 1 C 1
ATOM 2097 O O . ASP A 1 401 ? 151.865 120.386 137.150 1.00 59.34 386 ASP 1 O 1
ATOM 2102 N N . THR A 1 402 ? 153.914 120.299 136.201 1.00 66.09 387 THR 1 N 1
ATOM 2103 C CA . THR A 1 402 ? 153.427 120.431 134.830 1.00 63.65 387 THR 1 CA 1
ATOM 2104 C C . THR A 1 402 ? 152.783 119.111 134.416 1.00 68.75 387 THR 1 C 1
ATOM 2105 O O . THR A 1 402 ? 153.377 118.270 133.738 1.00 72.15 387 THR 1 O 1
ATOM 2109 N N . VAL A 1 403 ? 151.532 118.929 134.844 1.00 65.84 388 VAL 1 N 1
ATOM 2110 C CA . VAL A 1 403 ? 150.799 117.710 134.525 1.00 66.49 388 VAL 1 CA 1
ATOM 2111 C C . VAL A 1 403 ? 150.371 117.645 133.071 1.00 63.92 388 VAL 1 C 1
ATOM 2112 O O . VAL A 1 403 ? 149.990 116.567 132.601 1.00 67.38 388 VAL 1 O 1
ATOM 2116 N N . ARG A 1 404 ? 150.434 118.764 132.350 1.00 63.44 389 ARG 1 N 1
ATOM 2117 C CA . ARG A 1 404 ? 150.012 118.830 130.953 1.00 65.31 389 ARG 1 CA 1
ATOM 2118 C C . ARG A 1 404 ? 148.586 118.311 130.805 1.00 64.40 389 ARG 1 C 1
ATOM 2119 O O . ARG A 1 404 ? 148.284 117.471 129.958 1.00 67.03 389 ARG 1 O 1
ATOM 2127 N N . TRP A 1 405 ? 147.702 118.828 131.657 1.00 62.01 390 TRP 1 N 1
ATOM 2128 C CA . TRP A 1 405 ? 146.358 118.273 131.771 1.00 61.47 390 TRP 1 CA 1
ATOM 2129 C C . TRP A 1 405 ? 145.604 118.357 130.451 1.00 61.78 390 TRP 1 C 1
ATOM 2130 O O . TRP A 1 405 ? 144.960 117.390 130.029 1.00 62.41 390 TRP 1 O 1
ATOM 2141 N N . HIS A 1 406 ? 145.668 119.508 129.783 1.00 57.84 391 HIS 1 N 1
ATOM 2142 C CA . HIS A 1 406 ? 144.956 119.652 128.520 1.00 56.26 391 HIS 1 CA 1
ATOM 2143 C C . HIS A 1 406 ? 145.660 118.911 127.391 1.00 62.04 391 HIS 1 C 1
ATOM 2144 O O . HIS A 1 406 ? 145.005 118.466 126.443 1.00 65.92 391 HIS 1 O 1
ATOM 2151 N N . ARG A 1 407 ? 146.985 118.775 127.471 1.00 62.46 392 ARG 1 N 1
ATOM 2152 C CA . ARG A 1 407 ? 147.712 118.003 126.469 1.00 64.65 392 ARG 1 CA 1
ATOM 2153 C C . ARG A 1 407 ? 147.328 116.528 126.526 1.00 67.43 392 ARG 1 C 1
ATOM 2154 O O . ARG A 1 407 ? 147.162 115.883 125.485 1.00 71.88 392 ARG 1 O 1
ATOM 2162 N N . GLU A 1 408 ? 147.175 115.979 127.729 1.00 65.70 393 GLU 1 N 1
ATOM 2163 C CA . GLU A 1 408 ? 146.750 114.595 127.893 1.00 65.44 393 GLU 1 CA 1
ATOM 2164 C C . GLU A 1 408 ? 145.250 114.407 127.715 1.00 61.70 393 GLU 1 C 1
ATOM 2165 O O . GLU A 1 408 ? 144.786 113.263 127.684 1.00 66.13 393 GLU 1 O 1
ATOM 2171 N N . HIS A 1 409 ? 144.485 115.491 127.598 1.00 60.50 394 HIS 1 N 1
ATOM 2172 C CA . HIS A 1 409 ? 143.045 115.418 127.379 1.00 60.94 394 HIS 1 CA 1
ATOM 2173 C C . HIS A 1 409 ? 142.651 115.990 126.022 1.00 63.69 394 HIS 1 C 1
ATOM 2174 O O . HIS A 1 409 ? 141.512 116.430 125.848 1.00 63.96 394 HIS 1 O 1
ATOM 2181 N N . GLN A 1 410 ? 143.569 115.989 125.061 1.00 66.39 395 GLN 1 N 1
ATOM 2182 C CA . GLN A 1 410 ? 143.307 116.623 123.778 1.00 62.37 395 GLN 1 CA 1
ATOM 2183 C C . GLN A 1 410 ? 142.177 115.900 123.050 1.00 65.55 395 GLN 1 C 1
ATOM 2184 O O . GLN A 1 410 ? 142.132 114.664 123.044 1.00 71.93 395 GLN 1 O 1
ATOM 2190 N N . PRO A 1 411 ? 141.250 116.631 122.437 1.00 63.33 396 PRO 1 N 1
ATOM 2191 C CA . PRO A 1 411 ? 140.171 115.977 121.685 1.00 69.23 396 PRO 1 CA 1
ATOM 2192 C C . PRO A 1 411 ? 140.684 115.254 120.450 1.00 79.80 396 PRO 1 C 1
ATOM 2193 O O . PRO A 1 411 ? 140.358 114.085 120.223 1.00 81.56 396 PRO 1 O 1
ATOM 2197 N N . ASP A 1 412 ? 141.491 115.945 119.646 1.00 81.97 397 ASP 1 N 1
ATOM 2198 C CA . ASP A 1 412 ? 142.002 115.389 118.400 1.00 84.18 397 ASP 1 CA 1
ATOM 2199 C C . ASP A 1 412 ? 143.498 115.567 118.200 1.00 86.14 397 ASP 1 C 1
ATOM 2200 O O . ASP A 1 412 ? 144.078 114.829 117.394 1.00 89.17 397 ASP 1 O 1
ATOM 2205 N N . GLY A 1 413 ? 144.140 116.504 118.890 1.00 83.59 398 GLY 1 N 1
ATOM 2206 C CA . GLY A 1 413 ? 145.562 116.723 118.718 1.00 86.96 398 GLY 1 CA 1
ATOM 2207 C C . GLY A 1 413 ? 145.887 117.931 117.863 1.00 87.71 398 GLY 1 C 1
ATOM 2208 O O . GLY A 1 413 ? 146.845 118.657 118.145 1.00 86.32 398 GLY 1 O 1
ATOM 2209 N N . VAL A 1 414 ? 145.097 118.155 116.810 1.00 85.24 399 VAL 1 N 1
ATOM 2210 C CA . VAL A 1 414 ? 145.338 119.302 115.940 1.00 86.94 399 VAL 1 CA 1
ATOM 2211 C C . VAL A 1 414 ? 145.010 120.611 116.653 1.00 86.74 399 VAL 1 C 1
ATOM 2212 O O . VAL A 1 414 ? 145.603 121.654 116.351 1.00 85.52 399 VAL 1 O 1
ATOM 2216 N N . SER A 1 415 ? 144.077 120.586 117.602 1.00 83.90 400 SER 1 N 1
ATOM 2217 C CA . SER A 1 415 ? 143.692 121.798 118.308 1.00 75.98 400 SER 1 CA 1
ATOM 2218 C C . SER A 1 415 ? 144.773 122.215 119.299 1.00 76.68 400 SER 1 C 1
ATOM 2219 O O . SER A 1 415 ? 145.452 121.381 119.902 1.00 80.60 400 SER 1 O 1
ATOM 2222 N N . VAL A 1 416 ? 144.929 123.529 119.460 1.00 72.64 401 VAL 1 N 1
ATOM 2223 C CA . VAL A 1 416 ? 145.887 124.056 120.423 1.00 67.96 401 VAL 1 CA 1
ATOM 2224 C C . VAL A 1 416 ? 145.335 123.888 121.832 1.00 66.85 401 VAL 1 C 1
ATOM 2225 O O . VAL A 1 416 ? 144.181 124.234 122.117 1.00 64.78 401 VAL 1 O 1
ATOM 2229 N N . CYS A 1 417 ? 146.155 123.327 122.718 1.00 64.43 402 CYS 1 N 1
ATOM 2230 C CA . CYS A 1 417 ? 145.759 123.050 124.095 1.00 59.31 402 CYS 1 CA 1
ATOM 2231 C C . CYS A 1 417 ? 146.733 123.743 125.039 1.00 52.55 402 CYS 1 C 1
ATOM 2232 O O . CYS A 1 417 ? 147.945 123.447 125.004 1.00 52.21 402 CYS 1 O 1
ATOM 2235 N N . PRO A 1 418 ? 146.273 124.680 125.866 1.00 44.52 403 PRO 1 N 1
ATOM 2236 C CA . PRO A 1 418 ? 147.201 125.437 126.714 1.00 38.13 403 PRO 1 CA 1
ATOM 2237 C C . PRO A 1 418 ? 147.827 124.561 127.786 1.00 38.13 403 PRO 1 C 1
ATOM 2238 O O . PRO A 1 418 ? 147.131 123.866 128.527 1.00 47.21 403 PRO 1 O 1
ATOM 2242 N N . THR A 1 419 ? 149.152 124.607 127.864 1.00 35.88 404 THR 1 N 1
ATOM 2243 C CA . THR A 1 419 ? 149.911 123.899 128.879 1.00 37.65 404 THR 1 CA 1
ATOM 2244 C C . THR A 1 419 ? 150.826 124.880 129.592 1.00 39.13 404 THR 1 C 1
ATOM 2245 O O . THR A 1 419 ? 151.306 125.844 128.991 1.00 44.86 404 THR 1 O 1
ATOM 2249 N N . ALA A 1 420 ? 151.062 124.628 130.874 1.00 36.46 405 ALA 1 N 1
ATOM 2250 C CA . ALA A 1 420 ? 151.970 125.449 131.658 1.00 33.57 405 ALA 1 CA 1
ATOM 2251 C C . ALA A 1 420 ? 153.388 124.913 131.537 1.00 32.23 405 ALA 1 C 1
ATOM 2252 O O . ALA A 1 420 ? 153.617 123.710 131.681 1.00 43.15 405 ALA 1 O 1
ATOM 2254 N N . ALA A 1 421 ? 154.336 125.802 131.260 1.00 32.85 406 ALA 1 N 1
ATOM 2255 C CA . ALA A 1 421 ? 155.730 125.406 131.119 1.00 35.58 406 ALA 1 CA 1
ATOM 2256 C C . ALA A 1 421 ? 156.414 125.170 132.454 1.00 34.71 406 ALA 1 C 1
ATOM 2257 O O . ALA A 1 421 ? 157.514 124.610 132.481 1.00 34.20 406 ALA 1 O 1
ATOM 2259 N N . ARG A 1 422 ? 155.794 125.591 133.549 1.00 40.07 407 ARG 1 N 1
ATOM 2260 C CA . ARG A 1 422 ? 156.373 125.483 134.877 1.00 37.64 407 ARG 1 CA 1
ATOM 2261 C C . ARG A 1 422 ? 155.245 125.652 135.879 1.00 39.21 407 ARG 1 C 1
ATOM 2262 O O . ARG A 1 422 ? 154.129 126.035 135.526 1.00 42.06 407 ARG 1 O 1
ATOM 2270 N N . THR A 1 423 ? 155.545 125.355 137.138 1.00 40.85 408 THR 1 N 1
ATOM 2271 C CA . THR A 1 423 ? 154.586 125.611 138.196 1.00 38.28 408 THR 1 CA 1
ATOM 2272 C C . THR A 1 423 ? 154.480 127.115 138.435 1.00 40.55 408 THR 1 C 1
ATOM 2273 O O . THR A 1 423 ? 155.143 127.927 137.786 1.00 41.46 408 THR 1 O 1
ATOM 2277 N N . LEU A 1 424 ? 153.634 127.501 139.379 1.00 38.68 409 LEU 1 N 1
ATOM 2278 C CA . LEU A 1 424 ? 153.325 128.903 139.611 1.00 35.80 409 LEU 1 CA 1
ATOM 2279 C C . LEU A 1 424 ? 153.981 129.390 140.893 1.00 42.38 409 LEU 1 C 1
ATOM 2280 O O . LEU A 1 424 ? 153.907 128.722 141.930 1.00 45.25 409 LEU 1 O 1
ATOM 2285 N N . THR A 1 425 ? 154.627 130.549 140.811 1.00 43.03 410 THR 1 N 1
ATOM 2286 C CA . THR A 1 425 ? 155.135 131.228 141.991 1.00 38.78 410 THR 1 CA 1
ATOM 2287 C C . THR A 1 425 ? 153.964 131.677 142.859 1.00 38.79 410 THR 1 C 1
ATOM 2288 O O . THR A 1 425 ? 152.832 131.805 142.389 1.00 42.84 410 THR 1 O 1
ATOM 2292 N N . LEU A 1 426 ? 154.238 131.889 144.148 1.00 37.89 411 LEU 1 N 1
ATOM 2293 C CA . LEU A 1 426 ? 153.189 132.317 145.064 1.00 36.74 411 LEU 1 CA 1
ATOM 2294 C C . LEU A 1 426 ? 152.574 133.642 144.639 1.00 38.64 411 LEU 1 C 1
ATOM 2295 O O . LEU A 1 426 ? 151.369 133.850 144.817 1.00 40.71 411 LEU 1 O 1
ATOM 2300 N N . HIS A 1 427 ? 153.375 134.546 144.074 1.00 40.51 412 HIS 1 N 1
ATOM 2301 C CA . HIS A 1 427 ? 152.834 135.821 143.620 1.00 42.95 412 HIS 1 CA 1
ATOM 2302 C C . HIS A 1 427 ? 151.819 135.624 142.501 1.00 41.96 412 HIS 1 C 1
ATOM 2303 O O . HIS A 1 427 ? 150.768 136.270 142.489 1.00 42.14 412 HIS 1 O 1
ATOM 2310 N N . GLU A 1 428 ? 152.118 134.736 141.551 1.00 39.72 413 GLU 1 N 1
ATOM 2311 C CA . GLU A 1 428 ? 151.191 134.485 140.451 1.00 39.05 413 GLU 1 CA 1
ATOM 2312 C C . GLU A 1 428 ? 149.911 133.825 140.941 1.00 42.01 413 GLU 1 C 1
ATOM 2313 O O . GLU A 1 428 ? 148.811 134.162 140.478 1.00 47.56 413 GLU 1 O 1
ATOM 2319 N N . THR A 1 429 ? 150.035 132.874 141.867 1.00 41.98 414 THR 1 N 1
ATOM 2320 C CA . THR A 1 429 ? 148.854 132.253 142.451 1.00 40.04 414 THR 1 CA 1
ATOM 2321 C C . THR A 1 429 ? 147.995 133.288 143.156 1.00 37.78 414 THR 1 C 1
ATOM 2322 O O . THR A 1 429 ? 146.766 133.272 143.035 1.00 39.74 414 THR 1 O 1
ATOM 2326 N N . ASP A 1 430 ? 148.626 134.218 143.860 1.00 37.84 415 ASP 1 N 1
ATOM 2327 C CA . ASP A 1 430 ? 147.860 135.274 144.569 1.00 41.06 415 ASP 1 CA 1
ATOM 2328 C C . ASP A 1 430 ? 147.194 136.184 143.537 1.00 45.45 415 ASP 1 C 1
ATOM 2329 O O . ASP A 1 430 ? 146.044 136.562 143.745 1.00 45.48 415 ASP 1 O 1
ATOM 2334 N N . CYS A 1 431 ? 147.908 136.515 142.461 1.00 46.42 416 CYS 1 N 1
ATOM 2335 C CA . CYS A 1 431 ? 147.318 137.326 141.401 1.00 39.73 416 CYS 1 CA 1
ATO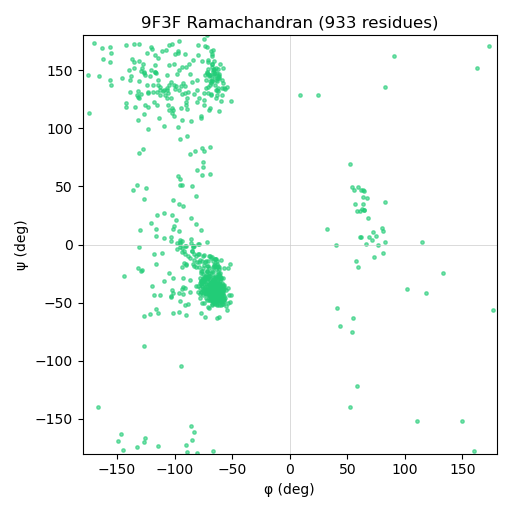M 2336 C C . CYS A 1 431 ? 146.045 136.684 140.875 1.00 41.21 416 CYS 1 C 1
ATOM 2337 O O . CYS A 1 431 ? 144.977 137.310 140.860 1.00 43.90 416 CYS 1 O 1
ATOM 2340 N N . LEU A 1 432 ? 146.131 135.410 140.490 1.00 40.64 417 LEU 1 N 1
ATOM 2341 C CA . LEU A 1 432 ? 144.982 134.740 139.891 1.00 37.43 417 LEU 1 CA 1
ATOM 2342 C C . LEU A 1 432 ? 143.843 134.570 140.887 1.00 39.80 417 LEU 1 C 1
ATOM 2343 O O . LEU A 1 432 ? 142.688 134.876 140.576 1.00 44.77 417 LEU 1 O 1
ATOM 2348 N N . LEU A 1 433 ? 144.142 134.096 142.094 1.00 41.26 418 LEU 1 N 1
ATOM 2349 C CA . LEU A 1 433 ? 143.087 133.742 143.033 1.00 41.89 418 LEU 1 CA 1
ATOM 2350 C C . LEU A 1 433 ? 142.508 134.934 143.779 1.00 44.21 418 LEU 1 C 1
ATOM 2351 O O . LEU A 1 433 ? 141.438 134.799 144.379 1.00 46.20 418 LEU 1 O 1
ATOM 2356 N N . GLN A 1 434 ? 143.166 136.093 143.761 1.00 45.58 419 GLN 1 N 1
ATOM 2357 C CA . GLN A 1 434 ? 142.652 137.259 144.459 1.00 44.14 419 GLN 1 CA 1
ATOM 2358 C C . GLN A 1 434 ? 142.148 138.351 143.536 1.00 43.63 419 GLN 1 C 1
ATOM 2359 O O . GLN A 1 434 ? 141.217 139.064 143.908 1.00 45.46 419 GLN 1 O 1
ATOM 2365 N N . VAL A 1 435 ? 142.728 138.508 142.344 1.00 45.71 420 VAL 1 N 1
ATOM 2366 C CA . VAL A 1 435 ? 142.355 139.627 141.486 1.00 46.59 420 VAL 1 CA 1
ATOM 2367 C C . VAL A 1 435 ? 141.839 139.144 140.138 1.00 44.70 420 VAL 1 C 1
ATOM 2368 O O . VAL A 1 435 ? 140.696 139.428 139.766 1.00 46.95 420 VAL 1 O 1
ATOM 2372 N N . PHE A 1 436 ? 142.679 138.420 139.396 1.00 41.43 421 PHE 1 N 1
ATOM 2373 C CA . PHE A 1 436 ? 142.401 138.163 137.985 1.00 37.59 421 PHE 1 CA 1
ATOM 2374 C C . PHE A 1 436 ? 141.131 137.341 137.802 1.00 36.49 421 PHE 1 C 1
ATOM 2375 O O . PHE A 1 436 ? 140.154 137.801 137.196 1.00 41.24 421 PHE 1 O 1
ATOM 2383 N N . ILE A 1 437 ? 141.137 136.106 138.308 1.00 36.24 422 ILE 1 N 1
ATOM 2384 C CA . ILE A 1 437 ? 139.972 135.235 138.147 1.00 34.79 422 ILE 1 CA 1
ATOM 2385 C C . ILE A 1 437 ? 138.725 135.823 138.788 1.00 35.80 422 ILE 1 C 1
ATOM 2386 O O . ILE A 1 437 ? 137.649 135.724 138.184 1.00 37.76 422 ILE 1 O 1
ATOM 2391 N N . PRO A 1 438 ? 138.764 136.403 139.995 1.00 35.64 423 PRO 1 N 1
ATOM 2392 C CA . PRO A 1 438 ? 137.540 137.035 140.516 1.00 39.21 423 PRO 1 CA 1
ATOM 2393 C C . PRO A 1 438 ? 137.003 138.145 139.632 1.00 42.67 423 PRO 1 C 1
ATOM 2394 O O . PRO A 1 438 ? 135.785 138.246 139.447 1.00 44.56 423 PRO 1 O 1
ATOM 2398 N N . ALA A 1 439 ? 137.879 138.973 139.060 1.00 42.35 424 ALA 1 N 1
ATOM 2399 C CA . ALA A 1 439 ? 137.416 140.040 138.178 1.00 39.62 424 ALA 1 CA 1
ATOM 2400 C C . ALA A 1 439 ? 136.770 139.474 136.922 1.00 42.00 424 ALA 1 C 1
ATOM 2401 O O . ALA A 1 439 ? 135.685 139.917 136.515 1.00 42.99 424 ALA 1 O 1
ATOM 2403 N N . LEU A 1 440 ? 137.424 138.487 136.296 1.00 41.78 425 LEU 1 N 1
ATOM 2404 C CA . LEU A 1 440 ? 136.858 137.831 135.085 1.00 34.75 425 LEU 1 CA 1
ATOM 2405 C C . LEU A 1 440 ? 135.503 137.245 135.450 1.00 36.49 425 LEU 1 C 1
ATOM 2406 O O . LEU A 1 440 ? 134.550 137.466 134.691 1.00 45.45 425 LEU 1 O 1
ATOM 2411 N N . LEU A 1 441 ? 135.420 136.530 136.561 1.00 34.58 426 LEU 1 N 1
ATOM 2412 C CA . LEU A 1 441 ? 134.166 135.892 136.940 1.00 35.84 426 LEU 1 CA 1
ATOM 2413 C C . LEU A 1 441 ? 133.073 136.920 137.164 1.00 38.70 426 LEU 1 C 1
ATOM 2414 O O . LEU A 1 441 ? 131.919 136.696 136.781 1.00 45.25 426 LEU 1 O 1
ATOM 2419 N N . GLN A 1 442 ? 133.409 138.049 137.785 1.00 38.14 427 GLN 1 N 1
ATOM 2420 C CA . GLN A 1 442 ? 132.427 139.115 137.923 1.00 43.71 427 GLN 1 CA 1
ATOM 2421 C C . GLN A 1 442 ? 131.960 139.603 136.563 1.00 46.94 427 GLN 1 C 1
ATOM 2422 O O . GLN A 1 442 ? 130.783 139.937 136.392 1.00 49.21 427 GLN 1 O 1
ATOM 2428 N N . GLN A 1 443 ? 132.864 139.642 135.582 1.00 45.13 428 GLN 1 N 1
ATOM 2429 C CA . GLN A 1 443 ? 132.458 140.047 134.242 1.00 40.81 428 GLN 1 CA 1
ATOM 2430 C C . GLN A 1 443 ? 131.524 139.032 133.597 1.00 43.11 428 GLN 1 C 1
ATOM 2431 O O . GLN A 1 443 ? 130.639 139.414 132.824 1.00 44.17 428 GLN 1 O 1
ATOM 2437 N N . VAL A 1 444 ? 131.688 137.750 133.903 1.00 43.84 429 VAL 1 N 1
ATOM 2438 C CA . VAL A 1 444 ? 130.872 136.701 133.310 1.00 37.76 429 VAL 1 CA 1
ATOM 2439 C C . VAL A 1 444 ? 129.783 136.222 134.273 1.00 42.09 429 VAL 1 C 1
ATOM 2440 O O . VAL A 1 444 ? 129.334 135.083 134.178 1.00 46.39 429 VAL 1 O 1
ATOM 2444 N N . GLY A 1 445 ? 129.365 137.067 135.210 1.00 42.32 430 GLY 1 N 1
ATOM 2445 C CA . GLY A 1 445 ? 128.274 136.709 136.092 1.00 43.36 430 GLY 1 CA 1
ATOM 2446 C C . GLY A 1 445 ? 128.581 135.595 137.061 1.00 45.13 430 GLY 1 C 1
ATOM 2447 O O . GLY A 1 445 ? 127.659 134.931 137.534 1.00 50.55 430 GLY 1 O 1
ATOM 2448 N N . PHE A 1 446 ? 129.860 135.375 137.361 1.00 46.03 431 PHE 1 N 1
ATOM 2449 C CA . PHE A 1 446 ? 130.299 134.354 138.353 1.00 43.34 431 PHE 1 CA 1
ATOM 2450 C C . PHE A 1 446 ? 129.944 132.952 137.864 1.00 47.13 4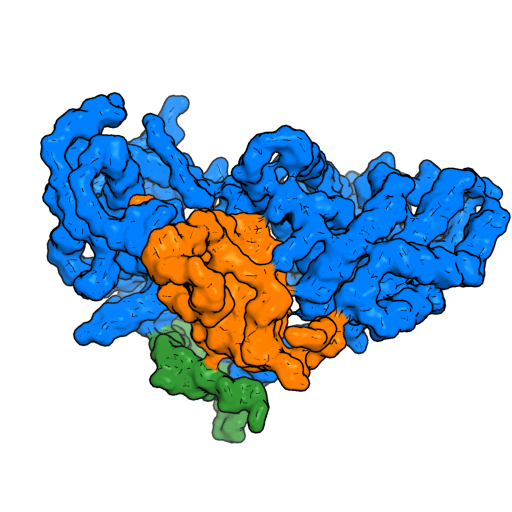31 PHE 1 C 1
ATOM 2451 O O . PHE A 1 446 ? 129.736 132.065 138.703 1.00 48.51 431 PHE 1 O 1
ATOM 2459 N N . GLU A 1 447 ? 129.915 132.759 136.548 1.00 46.20 432 GLU 1 N 1
ATOM 2460 C CA . GLU A 1 447 ? 129.590 131.445 135.951 1.00 39.71 432 GLU 1 CA 1
ATOM 2461 C C . GLU A 1 447 ? 130.896 130.877 135.420 1.00 40.02 432 GLU 1 C 1
ATOM 2462 O O . GLU A 1 447 ? 131.668 131.647 134.845 1.00 43.10 432 GLU 1 O 1
ATOM 2468 N N . TRP A 1 448 ? 131.158 129.607 135.680 1.00 42.81 433 TRP 1 N 1
ATOM 2469 C CA . TRP A 1 448 ? 132.428 128.977 135.271 1.00 42.53 433 TRP 1 CA 1
ATOM 2470 C C . TRP A 1 448 ? 132.142 127.482 135.178 1.00 44.08 433 TRP 1 C 1
ATOM 2471 O O . TRP A 1 448 ? 131.058 127.077 135.615 1.00 46.67 433 TRP 1 O 1
ATOM 2482 N N . PRO A 1 449 ? 133.037 126.637 134.636 1.00 41.61 434 PRO 1 N 1
ATOM 2483 C CA . PRO A 1 449 ? 132.843 125.201 134.718 1.00 42.29 434 PRO 1 CA 1
ATOM 2484 C C . PRO A 1 449 ? 133.184 124.801 136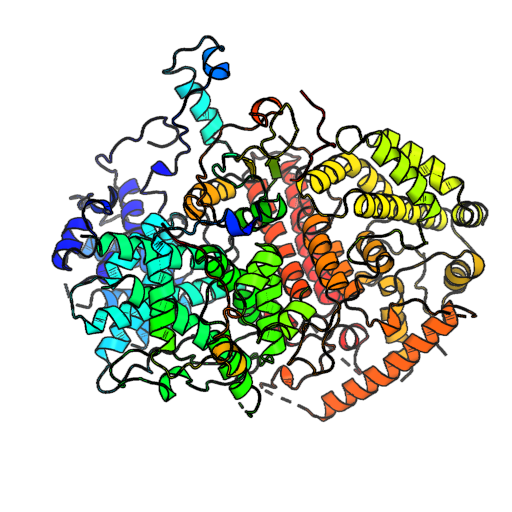.159 1.00 45.47 434 PRO 1 C 1
ATOM 2485 O O . PRO A 1 449 ? 134.200 124.184 136.356 1.00 46.70 434 PRO 1 O 1
ATOM 2489 N N . TRP A 1 450 ? 132.339 125.172 137.130 1.00 44.77 435 TRP 1 N 1
ATOM 2490 C CA . TRP A 1 450 ? 132.642 124.958 138.577 1.00 42.19 435 TRP 1 CA 1
ATOM 2491 C C . TRP A 1 450 ? 132.747 123.500 139.033 1.00 47.26 435 TRP 1 C 1
ATOM 2492 O O . TRP A 1 450 ? 133.766 123.166 139.655 1.00 49.10 435 TRP 1 O 1
ATOM 2503 N N . SER A 1 451 ? 131.756 122.664 138.725 1.00 47.18 436 SER 1 N 1
ATOM 2504 C CA . SER A 1 451 ? 131.740 121.257 139.190 1.00 44.87 436 SER 1 CA 1
ATOM 2505 C C . SER A 1 451 ? 132.872 120.468 138.549 1.00 44.71 436 SER 1 C 1
ATOM 2506 O O . SER A 1 451 ? 133.487 119.657 139.240 1.00 49.64 436 SER 1 O 1
ATOM 2509 N N . GLU A 1 452 ? 133.136 120.736 137.283 1.00 41.65 437 GLU 1 N 1
ATOM 2510 C CA . GLU A 1 452 ? 134.159 119.987 136.541 1.00 41.07 437 GLU 1 CA 1
ATOM 2511 C C . GLU A 1 452 ? 135.529 120.322 137.105 1.00 45.57 437 GLU 1 C 1
ATOM 2512 O O . GLU A 1 452 ? 136.304 119.391 137.360 1.00 50.26 437 GLU 1 O 1
ATOM 2518 N N . SER A 1 453 ? 135.808 121.602 137.291 1.00 44.28 438 SER 1 N 1
ATOM 2519 C CA . SER A 1 453 ? 137.100 122.058 137.783 1.00 43.70 438 SER 1 CA 1
ATOM 2520 C C . SER A 1 453 ? 137.378 121.509 139.172 1.00 46.10 438 SER 1 C 1
ATOM 2521 O O . SER A 1 453 ? 138.494 121.064 139.456 1.00 45.25 438 SER 1 O 1
ATOM 2524 N N . LEU A 1 454 ? 136.372 121.524 140.050 1.00 47.55 439 LEU 1 N 1
ATOM 2525 C CA . LEU A 1 454 ? 136.570 120.989 141.392 1.00 44.50 439 LEU 1 CA 1
ATOM 2526 C C . LEU A 1 454 ? 136.880 119.499 141.349 1.00 45.72 439 LEU 1 C 1
ATOM 2527 O O . LEU A 1 454 ? 137.793 119.032 142.036 1.00 50.33 439 LEU 1 O 1
ATOM 2532 N N . ARG A 1 455 ? 136.153 118.743 140.522 1.00 41.93 440 ARG 1 N 1
ATOM 2533 C CA . ARG A 1 455 ? 136.405 117.310 140.406 1.00 41.90 440 ARG 1 CA 1
ATOM 2534 C C . ARG A 1 455 ? 137.831 117.030 139.959 1.00 43.79 440 ARG 1 C 1
ATOM 2535 O O . ARG A 1 455 ? 138.548 116.237 140.583 1.00 50.07 440 ARG 1 O 1
ATOM 2543 N N . HIS A 1 456 ? 138.269 117.676 138.879 1.00 41.01 441 HIS 1 N 1
ATOM 2544 C CA . HIS A 1 456 ? 139.584 117.337 138.352 1.00 43.93 441 HIS 1 CA 1
ATOM 2545 C C . HIS A 1 456 ? 140.702 117.880 139.231 1.00 48.22 441 HIS 1 C 1
ATOM 2546 O O . HIS A 1 456 ? 141.770 117.262 139.320 1.00 52.51 441 HIS 1 O 1
ATOM 2553 N N . ALA A 1 457 ? 140.470 118.995 139.926 1.00 48.98 442 ALA 1 N 1
ATOM 2554 C CA . ALA A 1 457 ? 141.436 119.442 140.921 1.00 47.80 442 ALA 1 CA 1
ATOM 2555 C C . ALA A 1 457 ? 141.549 118.437 142.060 1.00 46.95 442 ALA 1 C 1
ATOM 2556 O O . ALA A 1 457 ? 142.652 118.168 142.551 1.00 49.16 442 ALA 1 O 1
ATOM 2558 N N . LYS A 1 458 ? 140.421 117.861 142.485 1.00 46.67 443 LYS 1 N 1
ATOM 2559 C CA . LYS A 1 458 ? 140.467 116.829 143.515 1.00 43.67 443 LYS 1 CA 1
ATOM 2560 C C . LYS A 1 458 ? 141.245 115.609 143.044 1.00 47.42 443 LYS 1 C 1
ATOM 2561 O O . LYS A 1 458 ? 141.996 115.010 143.821 1.00 52.55 443 LYS 1 O 1
ATOM 2567 N N . MET A 1 459 ? 141.069 115.210 141.783 1.00 44.89 444 MET 1 N 1
ATOM 2568 C CA . MET A 1 459 ? 141.899 114.121 141.268 1.00 48.57 444 MET 1 CA 1
ATOM 2569 C C . MET A 1 459 ? 143.371 114.497 141.287 1.00 48.14 444 MET 1 C 1
ATOM 2570 O O . MET A 1 459 ? 144.226 113.670 141.623 1.00 50.85 444 MET 1 O 1
ATOM 2575 N N . LEU A 1 460 ? 143.692 115.734 140.914 1.00 47.58 445 LEU 1 N 1
ATOM 2576 C CA . LEU A 1 460 ? 145.084 116.164 140.939 1.00 46.14 445 LEU 1 CA 1
ATOM 2577 C C . LEU A 1 460 ? 145.636 116.245 142.353 1.00 47.10 445 LEU 1 C 1
ATOM 2578 O O . LEU A 1 460 ? 146.858 116.247 142.526 1.00 48.17 445 LEU 1 O 1
ATOM 2583 N N . ASP A 1 461 ? 144.766 116.316 143.363 1.00 48.37 446 ASP 1 N 1
ATOM 2584 C CA . ASP A 1 461 ? 145.237 116.361 144.744 1.00 47.55 446 ASP 1 CA 1
ATOM 2585 C C . ASP A 1 461 ? 146.003 115.099 145.116 1.00 55.51 446 ASP 1 C 1
ATOM 2586 O O . ASP A 1 461 ? 147.061 115.172 145.749 1.00 57.25 446 ASP 1 O 1
ATOM 2591 N N . ARG A 1 462 ? 145.485 113.931 144.735 1.00 53.88 447 ARG 1 N 1
ATOM 2592 C CA . ARG A 1 462 ? 146.117 112.658 145.075 1.00 52.45 447 ARG 1 CA 1
ATOM 2593 C C . ARG A 1 462 ? 147.158 112.324 144.010 1.00 54.87 447 ARG 1 C 1
ATOM 2594 O O . ARG A 1 462 ? 146.956 111.501 143.114 1.00 60.71 447 ARG 1 O 1
ATOM 2602 N N . ALA A 1 463 ? 148.306 112.982 144.119 1.00 52.72 448 ALA 1 N 1
ATOM 2603 C CA . ALA A 1 463 ? 149.403 112.773 143.188 1.00 58.26 448 ALA 1 CA 1
ATOM 2604 C C . ALA A 1 463 ? 150.711 112.996 143.935 1.00 67.15 448 ALA 1 C 1
ATOM 2605 O O . ALA A 1 463 ? 150.734 113.100 145.165 1.00 67.57 448 ALA 1 O 1
ATOM 2607 N N . ARG A 1 464 ? 151.806 113.064 143.187 1.00 73.98 449 ARG 1 N 1
ATOM 2608 C CA . ARG A 1 464 ? 153.118 113.312 143.771 1.00 77.11 449 ARG 1 CA 1
ATOM 2609 C C . ARG A 1 464 ? 153.958 114.205 142.865 1.00 80.59 449 ARG 1 C 1
ATOM 2610 O O . ARG A 1 464 ? 154.096 113.942 141.671 1.00 83.60 449 ARG 1 O 1
ATOM 2618 N N . VAL A 1 469 ? 162.054 120.131 140.084 1.00 70.27 454 VAL 1 N 1
ATOM 2619 C CA . VAL A 1 469 ? 161.002 121.138 140.141 1.00 66.37 454 VAL 1 CA 1
ATOM 2620 C C . VAL A 1 469 ? 161.608 122.527 140.277 1.00 63.54 454 VAL 1 C 1
ATOM 2621 O O . VAL A 1 469 ? 162.827 122.681 140.320 1.00 66.08 454 VAL 1 O 1
ATOM 2625 N N . MET A 1 470 ? 160.718 123.526 140.380 1.00 61.18 455 MET 1 N 1
ATOM 2626 C CA . MET A 1 470 ? 161.133 124.947 140.473 1.00 51.56 455 MET 1 CA 1
ATOM 2627 C C . MET A 1 470 ? 161.304 125.320 141.939 1.00 49.50 455 MET 1 C 1
ATOM 2628 O O . MET A 1 470 ? 160.455 124.926 142.746 1.00 53.06 455 MET 1 O 1
ATOM 2633 N N . GLU A 1 471 ? 162.362 126.043 142.280 1.00 50.00 456 GLU 1 N 1
ATOM 2634 C CA . GLU A 1 471 ? 162.614 126.433 143.687 1.00 47.83 456 GLU 1 CA 1
ATOM 2635 C C . GLU A 1 471 ? 161.389 127.125 144.270 1.00 47.78 456 GLU 1 C 1
ATOM 2636 O O . GLU A 1 471 ? 160.923 126.688 145.328 1.00 48.05 456 GLU 1 O 1
ATOM 2642 N N . ASP A 1 472 ? 160.858 128.123 143.575 1.00 49.95 457 ASP 1 N 1
ATOM 2643 C CA . ASP A 1 472 ? 159.769 128.958 144.134 1.00 49.45 457 ASP 1 CA 1
ATOM 2644 C C . ASP A 1 472 ? 158.389 128.490 143.696 1.00 47.00 457 ASP 1 C 1
ATOM 2645 O O . ASP A 1 472 ? 157.430 129.234 143.921 1.00 50.10 457 ASP 1 O 1
ATOM 2650 N N . GLY A 1 473 ? 158.298 127.314 143.098 1.00 44.00 458 GLY 1 N 1
ATOM 2651 C CA . GLY A 1 473 ? 156.994 126.810 142.706 1.00 37.38 458 GLY 1 CA 1
ATOM 2652 C C . GLY A 1 473 ? 156.184 126.396 143.916 1.00 33.79 458 GLY 1 C 1
ATOM 2653 O O . GLY A 1 473 ? 156.731 125.910 144.912 1.00 40.46 458 GLY 1 O 1
ATOM 2654 N N . VAL A 1 474 ? 154.870 126.497 143.764 1.00 31.33 459 VAL 1 N 1
ATOM 2655 C CA . VAL A 1 474 ? 153.953 126.242 144.898 1.00 33.81 459 VAL 1 CA 1
ATOM 2656 C C . VAL A 1 474 ? 152.898 125.198 144.554 1.00 37.45 459 VAL 1 C 1
ATOM 2657 O O . VAL A 1 474 ? 152.497 125.129 143.392 1.00 43.71 459 VAL 1 O 1
ATOM 2661 N N . ARG A 1 475 ? 152.493 124.395 145.529 1.00 37.73 460 ARG 1 N 1
ATOM 2662 C CA . ARG A 1 475 ? 151.358 123.468 145.345 1.00 35.34 460 ARG 1 CA 1
ATOM 2663 C C . ARG A 1 475 ? 150.373 123.823 146.442 1.00 34.04 460 ARG 1 C 1
ATOM 2664 O O . ARG A 1 475 ? 150.802 123.962 147.585 1.00 42.63 460 ARG 1 O 1
ATOM 2672 N N . LEU A 1 476 ? 149.124 124.003 146.104 1.00 29.77 461 LEU 1 N 1
ATOM 2673 C CA . LEU A 1 476 ? 148.096 124.276 147.111 1.00 36.06 461 LEU 1 CA 1
ATOM 2674 C C . LEU A 1 476 ? 147.007 123.240 146.872 1.00 41.08 461 LEU 1 C 1
ATOM 2675 O O . LEU A 1 476 ? 146.835 122.826 145.726 1.00 45.22 461 LEU 1 O 1
ATOM 2680 N N . ASP A 1 477 ? 146.331 122.823 147.929 1.00 40.12 462 ASP 1 N 1
ATOM 2681 C CA . ASP A 1 477 ? 145.258 121.819 147.812 1.00 40.34 462 ASP 1 CA 1
ATOM 2682 C C . ASP A 1 477 ? 144.059 122.456 147.126 1.00 40.32 462 ASP 1 C 1
ATOM 2683 O O . ASP A 1 477 ? 143.958 123.681 147.118 1.00 45.22 462 ASP 1 O 1
ATOM 2688 N N . SER A 1 478 ? 143.198 121.636 146.563 1.00 37.31 463 SER 1 N 1
ATOM 2689 C CA . SER A 1 478 ? 142.014 122.125 145.847 1.00 41.13 463 SER 1 CA 1
ATOM 2690 C C . SER A 1 478 ? 141.117 122.902 146.794 1.00 42.55 463 SER 1 C 1
ATOM 2691 O O . SER A 1 478 ? 140.567 123.923 146.367 1.00 46.54 463 SER 1 O 1
ATOM 2694 N N . ARG A 1 479 ? 140.892 122.357 147.992 1.00 43.54 464 ARG 1 N 1
ATOM 2695 C CA . ARG A 1 479 ? 140.057 123.035 149.014 1.00 44.78 464 ARG 1 CA 1
ATOM 2696 C C . ARG A 1 479 ? 140.585 124.458 149.174 1.00 48.78 464 ARG 1 C 1
ATOM 2697 O O . ARG A 1 479 ? 139.776 125.397 149.099 1.00 52.62 464 ARG 1 O 1
ATOM 2705 N N . SER A 1 480 ? 141.900 124.597 149.347 1.00 46.76 465 SER 1 N 1
ATOM 2706 C CA . SER A 1 480 ? 142.536 125.912 149.553 1.00 46.01 465 SER 1 CA 1
ATOM 2707 C C . SER A 1 480 ? 142.309 126.757 148.313 1.00 48.37 465 SER 1 C 1
ATOM 2708 O O . SER A 1 480 ? 141.839 127.895 148.448 1.00 50.47 465 SER 1 O 1
ATOM 2711 N N . VAL A 1 481 ? 142.632 126.200 147.148 1.00 47.24 466 VAL 1 N 1
ATOM 2712 C CA . VAL A 1 481 ? 142.550 127.001 145.928 1.00 41.17 466 VAL 1 CA 1
ATOM 2713 C C . VAL A 1 481 ? 141.144 127.548 145.748 1.00 37.93 466 VAL 1 C 1
ATOM 2714 O O . VAL A 1 481 ? 140.941 128.751 145.540 1.00 45.11 466 VAL 1 O 1
ATOM 2718 N N . PHE A 1 482 ? 140.147 126.675 145.858 1.00 36.39 467 PHE 1 N 1
ATOM 2719 C CA . PHE A 1 482 ? 138.780 127.111 145.634 1.00 40.93 467 PHE 1 CA 1
ATOM 2720 C C . PHE A 1 482 ? 138.247 127.919 146.807 1.00 47.64 467 PHE 1 C 1
ATOM 2721 O O . PHE A 1 482 ? 137.425 128.817 146.607 1.00 51.34 467 PHE 1 O 1
ATOM 2729 N N . GLU A 1 483 ? 138.731 127.665 148.025 1.00 47.53 468 GLU 1 N 1
ATOM 2730 C CA . GLU A 1 483 ? 138.373 128.528 149.143 1.00 48.70 468 GLU 1 CA 1
ATOM 2731 C C . GLU A 1 483 ? 138.863 129.949 148.909 1.00 46.26 468 GLU 1 C 1
ATOM 2732 O O . GLU A 1 483 ? 138.109 130.911 149.080 1.00 48.64 468 GLU 1 O 1
ATOM 2738 N N . GLU A 1 484 ? 140.127 130.101 148.509 1.00 43.54 469 GLU 1 N 1
ATOM 2739 C CA . GLU A 1 484 ? 140.658 131.431 148.232 1.00 43.91 469 GLU 1 CA 1
ATOM 2740 C C . GLU A 1 484 ? 139.899 132.094 147.094 1.00 44.56 469 GLU 1 C 1
ATOM 2741 O O . GLU A 1 484 ? 139.531 133.273 147.182 1.00 45.24 469 GLU 1 O 1
ATOM 2747 N N . LEU A 1 485 ? 139.632 131.339 146.028 1.00 42.20 470 LEU 1 N 1
ATOM 2748 C CA . LEU A 1 485 ? 138.929 131.903 144.885 1.00 41.32 470 LEU 1 CA 1
ATOM 2749 C C . LEU A 1 485 ? 137.542 132.392 145.279 1.00 39.77 470 LEU 1 C 1
ATOM 2750 O O . LEU A 1 485 ? 137.128 133.484 144.878 1.00 42.17 470 LEU 1 O 1
ATOM 2755 N N . LEU A 1 486 ? 136.812 131.609 146.072 1.00 37.13 471 LEU 1 N 1
ATOM 2756 C CA . LEU A 1 486 ? 135.453 132.000 146.417 1.00 39.61 471 LEU 1 CA 1
ATOM 2757 C C . LEU A 1 486 ? 135.398 133.083 147.489 1.00 42.56 471 LEU 1 C 1
ATOM 2758 O O . LEU A 1 486 ? 134.463 133.890 147.482 1.00 44.48 471 LEU 1 O 1
ATOM 2763 N N . VAL A 1 487 ? 136.360 133.133 148.417 1.00 47.54 472 VAL 1 N 1
ATOM 2764 C CA . VAL A 1 487 ? 136.376 134.262 149.346 1.00 44.84 472 VAL 1 CA 1
ATOM 2765 C C . VAL A 1 487 ? 136.726 135.552 148.619 1.00 43.40 472 VAL 1 C 1
ATOM 2766 O O . VAL A 1 487 ? 136.181 136.614 148.942 1.00 46.09 472 VAL 1 O 1
ATOM 2770 N N . SER A 1 488 ? 137.627 135.499 147.633 1.00 44.29 473 SER 1 N 1
ATOM 2771 C CA . SER A 1 488 ? 137.879 136.690 146.830 1.00 42.89 473 SER 1 CA 1
ATOM 2772 C C . SER A 1 488 ? 136.653 137.064 146.011 1.00 39.57 473 SER 1 C 1
ATOM 2773 O O . SER A 1 488 ? 136.327 138.247 145.868 1.00 41.64 473 SER 1 O 1
ATOM 2776 N N . VAL A 1 489 ? 135.958 136.063 145.473 1.00 39.75 474 VAL 1 N 1
ATOM 2777 C CA . VAL A 1 489 ? 134.776 136.310 144.657 1.00 35.30 474 VAL 1 CA 1
ATOM 2778 C C . VAL A 1 489 ? 133.629 136.835 145.510 1.00 37.48 474 VAL 1 C 1
ATOM 2779 O O . VAL A 1 489 ? 132.895 137.738 145.095 1.00 46.22 474 VAL 1 O 1
ATOM 2783 N N . ALA A 1 490 ? 133.465 136.293 146.719 1.00 35.99 475 ALA 1 N 1
ATOM 2784 C CA . ALA A 1 490 ? 132.340 136.669 147.567 1.00 38.13 475 ALA 1 CA 1
ATOM 2785 C C . ALA A 1 490 ? 132.370 138.136 147.973 1.00 42.47 475 ALA 1 C 1
ATOM 2786 O O . ALA A 1 490 ? 131.330 138.676 148.361 1.00 46.35 475 ALA 1 O 1
ATOM 2788 N N . ARG A 1 491 ? 133.523 138.797 147.878 1.00 44.16 476 ARG 1 N 1
ATOM 2789 C CA . ARG A 1 491 ? 133.627 140.240 148.226 1.00 40.92 476 ARG 1 CA 1
ATOM 2790 C C . ARG A 1 491 ? 132.951 141.092 147.142 1.00 45.53 476 ARG 1 C 1
ATOM 2791 O O . ARG A 1 491 ? 132.460 142.183 147.474 1.00 52.92 476 ARG 1 O 1
ATOM 2799 N N . ARG A 1 492 ? 132.901 140.601 145.908 1.00 44.41 477 ARG 1 N 1
ATOM 2800 C CA . ARG A 1 492 ? 132.281 141.325 144.810 1.00 44.61 477 ARG 1 CA 1
ATOM 2801 C C . ARG A 1 492 ? 130.801 141.017 144.654 1.00 47.78 477 ARG 1 C 1
ATOM 2802 O O . ARG A 1 492 ? 130.154 141.596 143.776 1.00 56.03 477 ARG 1 O 1
ATOM 2810 N N . THR A 1 493 ? 130.250 140.133 145.473 1.00 44.33 478 THR 1 N 1
ATOM 2811 C CA . THR A 1 493 ? 128.849 139.754 145.362 1.00 46.68 478 THR 1 CA 1
ATOM 2812 C C . THR A 1 493 ? 128.332 139.461 146.763 1.00 44.66 478 THR 1 C 1
ATOM 2813 O O . THR A 1 493 ? 128.935 139.871 147.759 1.00 50.00 478 THR 1 O 1
ATOM 2817 N N . TYR A 1 494 ? 127.203 138.774 146.843 1.00 43.74 479 TYR 1 N 1
ATOM 2818 C CA . TYR A 1 494 ? 126.625 138.360 148.108 1.00 42.17 479 TYR 1 CA 1
ATOM 2819 C C . TYR A 1 494 ? 126.505 136.843 148.145 1.00 48.94 479 TYR 1 C 1
ATOM 2820 O O . TYR A 1 494 ? 126.710 136.152 147.144 1.00 53.02 479 TYR 1 O 1
ATOM 2829 N N . GLY A 1 495 ? 126.178 136.326 149.330 1.00 52.39 480 GLY 1 N 1
ATOM 2830 C CA . GLY A 1 495 ? 126.155 134.888 149.525 1.00 51.46 480 GLY 1 CA 1
ATOM 2831 C C . GLY A 1 495 ? 125.109 134.174 148.697 1.00 48.61 480 GLY 1 C 1
ATOM 2832 O O . GLY A 1 495 ? 125.327 133.041 148.263 1.00 52.38 480 GLY 1 O 1
ATOM 2833 N N . LEU A 1 496 ? 123.963 134.815 148.471 1.00 44.60 481 LEU 1 N 1
ATOM 2834 C CA . LEU A 1 496 ? 122.873 134.156 147.760 1.00 43.57 481 LEU 1 CA 1
ATOM 2835 C C . LEU A 1 496 ? 123.236 133.871 146.307 1.00 48.89 481 LEU 1 C 1
ATOM 2836 O O . LEU A 1 496 ? 122.897 132.806 145.779 1.00 53.54 481 LEU 1 O 1
ATOM 2841 N N . ARG A 1 497 ? 123.913 134.809 145.640 1.00 51.13 482 ARG 1 N 1
ATOM 2842 C CA . ARG A 1 497 ? 124.292 134.590 144.247 1.00 48.38 482 ARG 1 CA 1
ATOM 2843 C C . ARG A 1 497 ? 125.254 133.422 144.111 1.00 44.68 482 ARG 1 C 1
ATOM 2844 O O . ARG A 1 497 ? 125.090 132.571 143.229 1.00 49.39 482 ARG 1 O 1
ATOM 2852 N N . LEU A 1 498 ? 126.268 133.365 144.973 1.00 39.94 483 LEU 1 N 1
ATOM 2853 C CA . LEU A 1 498 ? 127.214 132.259 144.922 1.00 42.94 483 LEU 1 CA 1
ATOM 2854 C C . LEU A 1 498 ? 126.542 130.947 145.301 1.00 50.64 483 LEU 1 C 1
ATOM 2855 O O . LEU A 1 498 ? 126.870 129.893 144.744 1.00 53.04 483 LEU 1 O 1
ATOM 2860 N N . ARG A 1 499 ? 125.603 130.990 146.247 1.00 49.43 484 ARG 1 N 1
ATOM 2861 C CA . ARG A 1 499 ? 124.854 129.793 146.609 1.00 46.44 484 ARG 1 CA 1
ATOM 2862 C C . ARG A 1 499 ? 124.068 129.264 145.418 1.00 47.22 484 ARG 1 C 1
ATOM 2863 O O . ARG A 1 499 ? 124.065 128.059 145.144 1.00 52.02 484 ARG 1 O 1
ATOM 2871 N N . ALA A 1 500 ? 123.390 130.159 144.699 1.00 44.89 485 ALA 1 N 1
ATOM 2872 C CA . ALA A 1 500 ? 122.613 129.741 143.539 1.00 43.27 485 ALA 1 CA 1
ATOM 2873 C C . ALA A 1 500 ? 123.512 129.219 142.425 1.00 47.33 485 ALA 1 C 1
ATOM 2874 O O . ALA A 1 500 ? 123.210 128.193 141.807 1.00 52.22 485 ALA 1 O 1
ATOM 2876 N N . ILE A 1 501 ? 124.622 129.904 142.157 1.00 44.19 486 ILE 1 N 1
ATOM 2877 C CA . ILE A 1 501 ? 125.491 129.504 141.056 1.00 44.61 486 ILE 1 CA 1
ATOM 2878 C C . ILE A 1 501 ? 126.193 128.190 141.371 1.00 43.26 486 ILE 1 C 1
ATOM 2879 O O . ILE A 1 501 ? 126.221 127.270 140.546 1.00 46.96 486 ILE 1 O 1
ATOM 2884 N N . LEU A 1 502 ? 126.763 128.080 142.562 1.00 43.16 487 LEU 1 N 1
ATOM 2885 C CA . LEU A 1 502 ? 127.621 126.946 142.864 1.00 43.05 487 LEU 1 CA 1
ATOM 2886 C C . LEU A 1 502 ? 126.793 125.676 143.034 1.00 46.65 487 LEU 1 C 1
ATOM 2887 O O . LEU A 1 502 ? 125.700 125.714 143.606 1.00 49.21 487 LEU 1 O 1
ATOM 2892 N N . PRO A 1 503 ? 127.284 124.540 142.550 1.00 43.11 488 PRO 1 N 1
ATOM 2893 C CA . PRO A 1 503 ? 126.539 123.288 142.712 1.00 47.03 488 PRO 1 CA 1
ATOM 2894 C C . PRO A 1 503 ? 126.608 122.753 144.130 1.00 50.25 488 PRO 1 C 1
ATOM 2895 O O . PRO A 1 503 ? 127.296 123.319 144.985 1.00 55.78 488 PRO 1 O 1
ATOM 2899 N N . GLN A 1 504 ? 125.900 121.654 144.387 1.00 51.54 489 GLN 1 N 1
ATOM 2900 C CA . GLN A 1 504 ? 125.863 121.070 145.720 1.00 48.07 489 GLN 1 CA 1
ATOM 2901 C C . GLN A 1 504 ? 127.211 120.509 146.153 1.00 46.59 489 GLN 1 C 1
ATOM 2902 O O . GLN A 1 504 ? 127.392 120.234 147.343 1.00 55.39 489 GLN 1 O 1
ATOM 2908 N N . SER A 1 505 ? 128.157 120.347 145.233 1.00 44.26 490 SER 1 N 1
ATOM 2909 C CA . SER A 1 505 ? 129.491 119.889 145.589 1.00 48.58 490 SER 1 CA 1
ATOM 2910 C C . SER A 1 505 ? 130.331 120.965 146.257 1.00 48.98 490 SER 1 C 1
ATOM 2911 O O . SER A 1 505 ? 131.415 120.658 146.761 1.00 47.37 490 SER 1 O 1
ATOM 2914 N N . PHE A 1 506 ? 129.869 122.212 146.255 1.00 51.72 491 PHE 1 N 1
ATOM 2915 C CA . PHE A 1 506 ? 130.563 123.316 146.896 1.00 50.66 491 PHE 1 CA 1
ATOM 2916 C C . PHE A 1 506 ? 129.958 123.674 148.243 1.00 56.39 491 PHE 1 C 1
ATOM 2917 O O . PHE A 1 506 ? 130.270 124.737 148.788 1.00 60.62 491 PHE 1 O 1
ATOM 2925 N N . ASP A 1 507 ? 129.091 122.816 148.786 1.00 56.95 492 ASP 1 N 1
ATOM 2926 C CA . ASP A 1 507 ? 128.463 123.108 150.068 1.00 53.10 492 ASP 1 CA 1
ATOM 2927 C C . ASP A 1 507 ? 129.495 123.199 151.182 1.00 54.32 492 ASP 1 C 1
ATOM 2928 O O . ASP A 1 507 ? 129.401 124.073 152.050 1.00 61.66 492 ASP 1 O 1
ATOM 2933 N N . VAL A 1 508 ? 130.487 122.309 151.180 1.00 47.62 493 VAL 1 N 1
ATOM 2934 C CA . VAL A 1 508 ? 131.553 122.395 152.174 1.00 51.99 493 VAL 1 CA 1
ATOM 2935 C C . VAL A 1 508 ? 132.334 123.692 151.997 1.00 62.68 493 VAL 1 C 1
ATOM 2936 O O . VAL A 1 508 ? 132.609 124.413 152.965 1.00 68.74 493 VAL 1 O 1
ATOM 2940 N N . ILE A 1 509 ? 132.681 124.018 150.749 1.00 61.45 494 ILE 1 N 1
ATOM 2941 C CA . ILE A 1 509 ? 133.372 125.272 150.461 1.00 57.12 494 ILE 1 CA 1
ATOM 2942 C C . ILE A 1 509 ? 132.514 126.459 150.873 1.00 57.22 494 ILE 1 C 1
ATOM 2943 O O . ILE A 1 509 ? 133.001 127.407 151.498 1.00 63.94 494 ILE 1 O 1
ATOM 2948 N N . ALA A 1 510 ? 131.225 126.424 150.535 1.00 54.51 495 ALA 1 N 1
ATOM 2949 C CA . ALA A 1 510 ? 130.340 127.541 150.851 1.00 60.75 495 ALA 1 CA 1
ATOM 2950 C C . ALA A 1 510 ? 130.217 127.751 152.355 1.00 68.35 495 ALA 1 C 1
ATOM 2951 O O . ALA A 1 510 ? 130.227 128.892 152.831 1.00 71.62 495 ALA 1 O 1
ATOM 2953 N N . GLU A 1 511 ? 130.088 126.666 153.122 1.00 66.60 496 GLU 1 N 1
ATOM 2954 C CA . GLU A 1 511 ? 130.032 126.797 154.574 1.00 68.22 496 GLU 1 CA 1
ATOM 2955 C C . GLU A 1 511 ? 131.358 127.291 155.136 1.00 71.91 496 GLU 1 C 1
ATOM 2956 O O . GLU A 1 511 ? 131.379 128.044 156.116 1.00 73.31 496 GLU 1 O 1
ATOM 2962 N N . ASN A 1 512 ? 132.476 126.876 154.537 1.00 70.91 497 ASN 1 N 1
ATOM 2963 C CA . ASN A 1 512 ? 133.771 127.351 155.008 1.00 71.47 497 ASN 1 CA 1
ATOM 2964 C C . ASN A 1 512 ? 133.970 128.834 154.720 1.00 68.69 497 ASN 1 C 1
ATOM 2965 O O . ASN A 1 512 ? 134.639 129.527 155.494 1.00 66.53 497 ASN 1 O 1
ATOM 2970 N N . ILE A 1 513 ? 133.408 129.338 153.618 1.00 71.43 498 ILE 1 N 1
ATOM 2971 C CA . ILE A 1 513 ? 133.561 130.746 153.255 1.00 70.80 498 ILE 1 CA 1
ATOM 2972 C C . ILE A 1 513 ? 132.421 131.617 153.763 1.00 69.26 498 ILE 1 C 1
ATOM 2973 O O . ILE A 1 513 ? 132.495 132.849 153.630 1.00 69.20 498 ILE 1 O 1
ATOM 2978 N N . PHE A 1 514 ? 131.376 131.029 154.333 1.00 69.18 499 PHE 1 N 1
ATOM 2979 C CA . PHE A 1 514 ? 130.280 131.811 154.889 1.00 73.22 499 PHE 1 CA 1
ATOM 2980 C C . PHE A 1 514 ? 129.900 131.331 156.286 1.00 83.08 499 PHE 1 C 1
ATOM 2981 O O . PHE A 1 514 ? 130.648 130.597 156.931 1.00 81.88 499 PHE 1 O 1
ATOM 2989 N N . SER A 1 539 ? 128.751 137.013 165.640 1.00 55.65 524 SER 1 N 1
ATOM 2990 C CA . SER A 1 539 ? 130.178 136.766 165.798 1.00 55.56 524 SER 1 CA 1
ATOM 2991 C C . SER A 1 539 ? 130.959 137.351 164.632 1.00 55.15 524 SER 1 C 1
ATOM 2992 O O . SER A 1 539 ? 132.165 137.569 164.727 1.00 55.05 524 SER 1 O 1
ATOM 2995 N N . SER A 1 540 ? 130.263 137.598 163.522 1.00 56.72 525 SER 1 N 1
ATOM 2996 C CA . SER A 1 540 ? 130.884 138.287 162.399 1.00 53.54 525 SER 1 CA 1
ATOM 2997 C C . SER A 1 540 ? 131.011 139.782 162.649 1.00 50.31 525 SER 1 C 1
ATOM 2998 O O . SER A 1 540 ? 131.740 140.461 161.919 1.00 49.64 525 SER 1 O 1
ATOM 3001 N N . ARG A 1 541 ? 130.322 140.304 163.660 1.00 49.00 526 ARG 1 N 1
ATOM 3002 C CA . ARG A 1 541 ? 130.387 141.716 163.985 1.00 42.52 526 ARG 1 CA 1
ATOM 3003 C C . ARG A 1 541 ? 131.595 142.021 164.861 1.00 40.23 526 ARG 1 C 1
ATOM 3004 O O . ARG A 1 541 ? 132.155 141.149 165.528 1.00 43.80 526 ARG 1 O 1
ATOM 3012 N N . PHE A 1 542 ? 131.995 143.287 164.846 1.00 37.78 527 PHE 1 N 1
ATOM 3013 C CA . PHE A 1 542 ? 133.007 143.796 165.757 1.00 34.32 527 PHE 1 CA 1
ATOM 3014 C C . PHE A 1 542 ? 132.336 144.153 167.076 1.00 40.34 527 PHE 1 C 1
ATOM 3015 O O . PHE A 1 542 ? 131.322 144.857 167.090 1.00 44.05 527 PHE 1 O 1
ATOM 3023 N N . ALA A 1 543 ? 132.891 143.663 168.178 1.00 39.75 528 ALA 1 N 1
ATOM 3024 C CA . ALA A 1 543 ? 132.356 143.940 169.501 1.00 37.69 528 ALA 1 CA 1
ATOM 3025 C C . ALA A 1 543 ? 133.472 144.432 170.408 1.00 42.06 528 ALA 1 C 1
ATOM 3026 O O . ALA A 1 543 ? 134.634 144.052 170.247 1.00 45.14 528 ALA 1 O 1
ATOM 3028 N N . LEU A 1 544 ? 133.106 145.281 171.362 1.00 40.81 529 LEU 1 N 1
ATOM 3029 C CA . LEU A 1 544 ? 134.089 145.814 172.291 1.00 37.46 529 LEU 1 CA 1
ATOM 3030 C C . LEU A 1 544 ? 134.700 144.677 173.109 1.00 46.49 529 LEU 1 C 1
ATOM 3031 O O . LEU A 1 544 ? 133.976 143.805 173.604 1.00 55.88 529 LEU 1 O 1
ATOM 3036 N N . PRO A 1 545 ? 136.015 144.655 173.269 1.00 41.75 530 PRO 1 N 1
ATOM 3037 C CA . PRO A 1 545 ? 136.691 143.453 173.782 1.00 46.77 530 PRO 1 CA 1
ATOM 3038 C C . PRO A 1 545 ? 136.678 143.275 175.295 1.00 54.61 530 PRO 1 C 1
ATOM 3039 O O . PRO A 1 545 ? 137.509 142.527 175.820 1.00 56.00 530 PRO 1 O 1
ATOM 3043 N N . LEU A 1 546 ? 135.788 143.981 175.999 1.00 52.50 531 LEU 1 N 1
ATOM 3044 C CA . LEU A 1 546 ? 135.674 143.966 177.460 1.00 48.01 531 LEU 1 CA 1
ATOM 3045 C C . LEU A 1 546 ? 136.843 144.728 178.070 1.00 48.94 531 LEU 1 C 1
ATOM 3046 O O . LEU A 1 546 ? 136.845 145.050 179.262 1.00 54.75 531 LEU 1 O 1
ATOM 3051 N N . TYR A 1 547 ? 137.817 145.055 177.238 1.00 46.21 532 TYR 1 N 1
ATOM 3052 C CA . TYR A 1 547 ? 138.692 146.194 177.433 1.00 39.10 532 TYR 1 CA 1
ATOM 3053 C C . TYR A 1 547 ? 138.146 147.271 176.511 1.00 48.55 532 TYR 1 C 1
ATOM 3054 O O . TYR A 1 547 ? 137.741 146.974 175.383 1.00 49.54 532 TYR 1 O 1
ATOM 3063 N N . TYR A 1 548 ? 138.085 148.503 177.004 1.00 43.15 533 TYR 1 N 1
ATOM 3064 C CA . TYR A 1 548 ? 137.400 149.626 176.365 1.00 41.89 533 TYR 1 CA 1
ATOM 3065 C C . TYR A 1 548 ? 135.888 149.468 176.356 1.00 39.98 533 TYR 1 C 1
ATOM 3066 O O . TYR A 1 548 ? 135.203 150.278 175.729 1.00 48.31 533 TYR 1 O 1
ATOM 3075 N N . ARG A 1 549 ? 135.339 148.452 177.020 1.00 40.60 534 ARG 1 N 1
ATOM 3076 C CA . ARG A 1 549 ? 133.901 148.219 176.923 1.00 44.36 534 ARG 1 CA 1
ATOM 3077 C C . ARG A 1 549 ? 133.118 149.311 177.637 1.00 49.68 534 ARG 1 C 1
ATOM 3078 O O . ARG A 1 549 ? 132.254 149.963 177.038 1.00 53.85 534 ARG 1 O 1
ATOM 3086 N N . THR A 1 550 ? 133.419 149.544 178.914 1.00 49.53 535 THR 1 N 1
ATOM 3087 C CA . THR A 1 550 ? 132.686 150.557 179.662 1.00 48.04 535 THR 1 CA 1
ATOM 3088 C C . THR A 1 550 ? 133.098 151.965 179.259 1.00 46.69 535 THR 1 C 1
ATOM 3089 O O . THR A 1 550 ? 132.284 152.891 179.338 1.00 52.46 535 THR 1 O 1
ATOM 3093 N N . ALA A 1 551 ? 134.346 152.150 178.828 1.00 45.95 536 ALA 1 N 1
ATOM 3094 C CA . ALA A 1 551 ? 134.770 153.437 178.298 1.00 45.03 536 ALA 1 CA 1
ATOM 3095 C C . ALA A 1 551 ? 134.264 153.678 176.887 1.00 47.10 536 ALA 1 C 1
ATOM 3096 O O . ALA A 1 551 ? 133.986 154.827 176.534 1.00 49.75 536 ALA 1 O 1
ATOM 3098 N N . GLY A 1 552 ? 134.134 152.630 176.081 1.00 45.86 537 GLY 1 N 1
ATOM 3099 C CA . GLY A 1 552 ? 133.673 152.782 174.721 1.00 41.57 537 GLY 1 CA 1
ATOM 3100 C C . GLY A 1 552 ? 132.168 152.831 174.608 1.00 44.18 537 GLY 1 C 1
ATOM 3101 O O . GLY A 1 552 ? 131.644 153.262 173.582 1.00 49.96 537 GLY 1 O 1
ATOM 3102 N N . GLU A 1 553 ? 131.455 152.397 175.647 1.00 44.45 538 GLU 1 N 1
ATOM 3103 C CA . GLU A 1 553 ? 130.000 152.494 175.621 1.00 47.48 538 GLU 1 CA 1
ATOM 3104 C C . GLU A 1 553 ? 129.546 153.948 175.583 1.00 48.94 538 GLU 1 C 1
ATOM 3105 O O . GLU A 1 553 ? 128.607 154.294 174.858 1.00 53.15 538 GLU 1 O 1
ATOM 3111 N N . VAL A 1 554 ? 130.202 154.816 176.355 1.00 49.80 539 VAL 1 N 1
ATOM 3112 C CA . VAL A 1 554 ? 129.869 156.237 176.334 1.00 45.52 539 VAL 1 CA 1
ATOM 3113 C C . VAL A 1 554 ? 130.158 156.835 174.964 1.00 47.06 539 VAL 1 C 1
ATOM 3114 O O . VAL A 1 554 ? 129.368 157.629 174.434 1.00 51.93 539 VAL 1 O 1
ATOM 3118 N N . LEU A 1 555 ? 131.299 156.472 174.375 1.00 45.46 540 LEU 1 N 1
ATOM 3119 C CA . LEU A 1 555 ? 131.646 156.980 173.054 1.00 40.45 540 LEU 1 CA 1
ATOM 3120 C C . LEU A 1 555 ? 130.657 156.493 172.004 1.00 42.97 540 LEU 1 C 1
ATOM 3121 O O . LEU A 1 555 ? 130.285 157.244 171.097 1.00 47.96 540 LEU 1 O 1
ATOM 3126 N N . LEU A 1 556 ? 130.218 155.238 172.112 1.00 41.52 541 LEU 1 N 1
ATOM 3127 C CA . LEU A 1 556 ? 129.185 154.725 171.219 1.00 43.30 541 LEU 1 CA 1
ATOM 3128 C C . LEU A 1 556 ? 127.873 155.469 171.401 1.00 44.08 541 LEU 1 C 1
ATOM 3129 O O . LEU A 1 556 ? 127.168 155.730 170.424 1.00 49.87 541 LEU 1 O 1
ATOM 3134 N N . GLU A 1 557 ? 127.576 155.883 172.631 1.00 42.97 542 GLU 1 N 1
ATOM 3135 C CA . GLU A 1 557 ? 126.280 156.552 172.906 1.00 47.57 542 GLU 1 CA 1
ATOM 3136 C C . GLU A 1 557 ? 126.336 157.935 172.282 1.00 49.56 542 GLU 1 C 1
ATOM 3137 O O . GLU A 1 557 ? 125.325 158.381 171.746 1.00 53.17 542 GLU 1 O 1
ATOM 3143 N N . TYR A 1 558 ? 127.489 158.573 172.364 1.00 48.07 543 TYR 1 N 1
ATOM 3144 C CA . TYR A 1 558 ? 127.680 159.860 171.702 1.00 47.91 543 TYR 1 CA 1
ATOM 3145 C C . TYR A 1 558 ? 127.593 159.718 170.187 1.00 48.84 543 TYR 1 C 1
ATOM 3146 O O . TYR A 1 558 ? 126.870 160.472 169.522 1.00 53.27 543 TYR 1 O 1
ATOM 3155 N N . PHE A 1 559 ? 128.301 158.731 169.627 1.00 49.26 544 PHE 1 N 1
ATOM 3156 C CA . PHE A 1 559 ? 128.309 158.536 168.180 1.00 44.63 544 PHE 1 CA 1
ATOM 3157 C C . PHE A 1 559 ? 126.910 158.251 167.652 1.00 46.19 544 PHE 1 C 1
ATOM 3158 O O . PHE A 1 559 ? 126.509 158.783 166.611 1.00 51.95 544 PHE 1 O 1
ATOM 3166 N N . ASP A 1 560 ? 126.157 157.403 168.352 1.00 43.77 545 ASP 1 N 1
ATOM 3167 C CA . ASP A 1 560 ? 124.791 157.106 167.945 1.00 46.20 545 ASP 1 CA 1
ATOM 3168 C C . ASP A 1 560 ? 123.922 158.351 168.006 1.00 50.77 545 ASP 1 C 1
ATOM 3169 O O . ASP A 1 560 ? 123.086 158.577 167.123 1.00 57.26 545 ASP 1 O 1
ATOM 3174 N N . ARG A 1 561 ? 124.096 159.167 169.045 1.00 50.68 546 ARG 1 N 1
ATOM 3175 C CA . ARG A 1 561 ? 123.263 160.354 169.183 1.00 48.54 546 ARG 1 CA 1
ATOM 3176 C C . ARG A 1 561 ? 123.537 161.362 168.075 1.00 50.17 546 ARG 1 C 1
ATOM 3177 O O . ARG A 1 561 ? 122.602 161.973 167.546 1.00 54.97 546 ARG 1 O 1
ATOM 3185 N N . CYS A 1 562 ? 124.802 161.555 167.704 1.00 49.00 547 CYS 1 N 1
ATOM 3186 C CA . CYS A 1 562 ? 125.076 162.593 166.715 1.00 49.19 547 CYS 1 CA 1
ATOM 3187 C C . CYS A 1 562 ? 125.168 162.052 165.293 1.00 51.02 547 CYS 1 C 1
ATOM 3188 O O . CYS A 1 562 ? 124.652 162.678 164.362 1.00 59.80 547 CYS 1 O 1
ATOM 3191 N N . GLY A 1 563 ? 125.814 160.908 165.100 1.00 49.24 548 GLY 1 N 1
ATOM 3192 C CA . GLY A 1 563 ? 126.025 160.372 163.777 1.00 52.15 548 GLY 1 CA 1
ATOM 3193 C C . GLY A 1 563 ? 127.333 160.855 163.186 1.00 57.45 548 GLY 1 C 1
ATOM 3194 O O . GLY A 1 563 ? 127.918 161.842 163.644 1.00 59.82 548 GLY 1 O 1
ATOM 3195 N N . PRO A 1 564 ? 127.823 160.164 162.154 1.00 58.13 549 PRO 1 N 1
ATOM 3196 C CA . PRO A 1 564 ? 129.104 160.564 161.552 1.00 54.81 549 PRO 1 CA 1
ATOM 3197 C C . PRO A 1 564 ? 129.075 161.950 160.941 1.00 56.32 549 PRO 1 C 1
ATOM 3198 O O . PRO A 1 564 ? 130.113 162.621 160.899 1.00 58.18 549 PRO 1 O 1
ATOM 3202 N N . SER A 1 565 ? 127.917 162.396 160.453 1.00 57.91 550 SER 1 N 1
ATOM 3203 C CA . SER A 1 565 ? 127.808 163.758 159.943 1.00 60.02 550 SER 1 CA 1
ATOM 3204 C C . SER A 1 565 ? 128.027 164.781 161.049 1.00 62.24 550 SER 1 C 1
ATOM 3205 O O . SER A 1 565 ? 128.707 165.792 160.842 1.00 63.79 550 SER 1 O 1
ATOM 3208 N N . GLY A 1 566 ? 127.460 164.538 162.226 1.00 57.60 551 GLY 1 N 1
ATOM 3209 C CA . GLY A 1 566 ? 127.568 165.450 163.341 1.00 55.17 551 GLY 1 CA 1
ATOM 3210 C C . GLY A 1 566 ? 128.730 165.226 164.278 1.00 54.84 551 GLY 1 C 1
ATOM 3211 O O . GLY A 1 566 ? 128.889 165.991 165.234 1.00 58.35 551 GLY 1 O 1
ATOM 3212 N N . ILE A 1 567 ? 129.553 164.206 164.046 1.00 49.00 552 ILE 1 N 1
ATOM 3213 C CA . ILE A 1 567 ? 130.680 163.945 164.930 1.00 47.98 552 ILE 1 CA 1
ATOM 3214 C C . ILE A 1 567 ? 131.729 165.028 164.735 1.00 51.61 552 ILE 1 C 1
ATOM 3215 O O . ILE A 1 567 ? 132.112 165.350 163.603 1.00 53.43 552 ILE 1 O 1
ATOM 3220 N N . THR A 1 568 ? 132.190 165.602 165.839 1.00 49.38 553 THR 1 N 1
ATOM 3221 C CA . THR A 1 568 ? 133.230 166.616 165.826 1.00 48.51 553 THR 1 CA 1
ATOM 3222 C C . THR A 1 568 ? 134.412 166.135 166.653 1.00 48.29 553 THR 1 C 1
ATOM 3223 O O . THR A 1 568 ? 134.249 165.367 167.604 1.00 49.27 553 THR 1 O 1
ATOM 3227 N N . ALA A 1 569 ? 135.608 166.586 166.278 1.00 47.44 554 ALA 1 N 1
ATOM 3228 C CA . ALA A 1 569 ? 136.809 166.138 166.971 1.00 45.71 554 ALA 1 CA 1
ATOM 3229 C C . ALA A 1 569 ? 136.843 166.623 168.416 1.00 51.95 554 ALA 1 C 1
ATOM 3230 O O . ALA A 1 569 ? 137.205 165.862 169.319 1.00 53.42 554 ALA 1 O 1
ATOM 3232 N N . GLU A 1 570 ? 136.468 167.881 168.661 1.00 52.82 555 GLU 1 N 1
ATOM 3233 C CA . GLU A 1 570 ? 136.612 168.426 170.007 1.00 51.90 555 GLU 1 CA 1
ATOM 3234 C C . GLU A 1 570 ? 135.571 167.843 170.958 1.00 53.20 555 GLU 1 C 1
ATOM 3235 O O . GLU A 1 570 ? 135.883 167.538 172.117 1.00 56.28 555 GLU 1 O 1
ATOM 3241 N N . GLU A 1 571 ? 134.341 167.643 170.483 1.00 46.83 556 GLU 1 N 1
ATOM 3242 C CA . GLU A 1 571 ? 133.327 167.039 171.337 1.00 47.42 556 GLU 1 CA 1
ATOM 3243 C C . GLU A 1 571 ? 133.668 165.577 171.593 1.00 49.02 556 GLU 1 C 1
ATOM 3244 O O . GLU A 1 571 ? 133.447 165.059 172.695 1.00 53.27 556 GLU 1 O 1
ATOM 3250 N N . THR A 1 572 ? 134.236 164.903 170.591 1.00 49.09 557 THR 1 N 1
ATOM 3251 C CA . THR A 1 572 ? 134.704 163.536 170.789 1.00 45.78 557 THR 1 CA 1
ATOM 3252 C C . THR A 1 572 ? 135.817 163.479 171.824 1.00 45.21 557 THR 1 C 1
ATOM 3253 O O . THR A 1 572 ? 135.847 162.571 172.657 1.00 49.64 557 THR 1 O 1
ATOM 3257 N N . GLU A 1 573 ? 136.742 164.437 171.787 1.00 43.23 558 GLU 1 N 1
ATOM 3258 C CA . GLU A 1 573 ? 137.794 164.495 172.797 1.00 41.33 558 GLU 1 CA 1
ATOM 3259 C C . GLU A 1 573 ? 137.205 164.696 174.187 1.00 44.76 558 GLU 1 C 1
ATOM 3260 O O . GLU A 1 573 ? 137.619 164.040 175.153 1.00 49.24 558 GLU 1 O 1
ATOM 3266 N N . ARG A 1 574 ? 136.227 165.598 174.305 1.00 45.15 559 ARG 1 N 1
ATOM 3267 C CA . ARG A 1 574 ? 135.587 165.828 175.597 1.00 43.80 559 ARG 1 CA 1
ATOM 3268 C C . ARG A 1 574 ? 134.926 164.561 176.123 1.00 43.70 559 ARG 1 C 1
ATOM 3269 O O . ARG A 1 574 ? 135.082 164.213 177.299 1.00 44.17 559 ARG 1 O 1
ATOM 3277 N N . VAL A 1 575 ? 134.185 163.856 175.267 1.00 43.33 560 VAL 1 N 1
ATOM 3278 C CA . VAL A 1 575 ? 133.501 162.645 175.708 1.00 40.54 560 VAL 1 CA 1
ATOM 3279 C C . VAL A 1 575 ? 134.508 161.550 176.035 1.00 40.95 560 VAL 1 C 1
ATOM 3280 O O . VAL A 1 575 ? 134.312 160.765 176.971 1.00 46.31 560 VAL 1 O 1
ATOM 3284 N N . LEU A 1 576 ? 135.599 161.477 175.275 1.00 39.80 561 LEU 1 N 1
ATOM 3285 C CA . LEU A 1 576 ? 136.612 160.458 175.511 1.00 40.45 561 LEU 1 CA 1
ATOM 3286 C C . LEU A 1 576 ? 137.290 160.658 176.858 1.00 43.53 561 LEU 1 C 1
ATOM 3287 O O . LEU A 1 576 ? 137.476 159.701 177.618 1.00 49.04 561 LEU 1 O 1
ATOM 3292 N N . ARG A 1 577 ? 137.666 161.898 177.176 1.00 43.61 562 ARG 1 N 1
ATOM 3293 C CA . ARG A 1 577 ? 138.252 162.150 178.488 1.00 42.21 562 ARG 1 CA 1
ATOM 3294 C C . ARG A 1 577 ? 137.242 161.946 179.609 1.00 40.83 562 ARG 1 C 1
ATOM 3295 O O . ARG A 1 577 ? 137.594 161.408 180.664 1.00 43.79 562 ARG 1 O 1
ATOM 3303 N N . ARG A 1 578 ? 135.996 162.360 179.407 1.00 39.73 563 ARG 1 N 1
ATOM 3304 C CA . ARG A 1 578 ? 134.948 162.170 180.400 1.00 36.35 563 ARG 1 CA 1
ATOM 3305 C C . ARG A 1 578 ? 134.666 160.706 180.692 1.00 39.68 563 ARG 1 C 1
ATOM 3306 O O . ARG A 1 578 ? 134.229 160.387 181.802 1.00 45.27 563 ARG 1 O 1
ATOM 3314 N N . ALA A 1 579 ? 134.898 159.813 179.735 1.00 38.14 564 ALA 1 N 1
ATOM 3315 C CA . ALA A 1 579 ? 134.604 158.398 179.895 1.00 39.94 564 ALA 1 CA 1
ATOM 3316 C C . ALA A 1 579 ? 135.795 157.606 180.408 1.00 42.25 564 ALA 1 C 1
ATOM 3317 O O . ALA A 1 579 ? 135.634 156.739 181.272 1.00 50.69 564 ALA 1 O 1
ATOM 3319 N N . THR A 1 580 ? 136.992 157.876 179.890 1.00 39.98 565 THR 1 N 1
ATOM 3320 C CA . THR A 1 580 ? 138.168 157.153 180.356 1.00 41.90 565 THR 1 CA 1
ATOM 3321 C C . THR A 1 580 ? 138.487 157.493 181.805 1.00 48.31 565 THR 1 C 1
ATOM 3322 O O . THR A 1 580 ? 138.663 156.593 182.632 1.00 54.05 565 THR 1 O 1
ATOM 3326 N N . ASP A 1 581 ? 138.517 158.785 182.141 1.00 47.09 566 ASP 1 N 1
ATOM 3327 C CA . ASP A 1 581 ? 138.976 159.207 183.462 1.00 46.58 566 ASP 1 CA 1
ATOM 3328 C C . ASP A 1 581 ? 138.152 158.574 184.577 1.00 50.26 566 ASP 1 C 1
ATOM 3329 O O . ASP A 1 581 ? 138.653 158.370 185.689 1.00 57.69 566 ASP 1 O 1
ATOM 3334 N N . VAL A 1 582 ? 136.888 158.260 184.303 1.00 46.89 567 VAL 1 N 1
ATOM 3335 C CA . VAL A 1 582 ? 136.053 157.595 185.296 1.00 44.98 567 VAL 1 CA 1
ATOM 3336 C C . VAL A 1 582 ? 136.521 156.161 185.527 1.00 49.47 567 VAL 1 C 1
ATOM 3337 O O . VAL A 1 582 ? 136.462 155.651 186.652 1.00 55.41 567 VAL 1 O 1
ATOM 3341 N N . GLN A 1 583 ? 137.011 155.502 184.483 1.00 50.37 568 GLN 1 N 1
ATOM 3342 C CA . GLN A 1 583 ? 137.238 154.065 184.529 1.00 51.37 568 GLN 1 CA 1
ATOM 3343 C C . GLN A 1 583 ? 138.296 153.708 185.574 1.00 51.79 568 GLN 1 C 1
ATOM 3344 O O . GLN A 1 583 ? 139.291 154.431 185.715 1.00 51.68 568 GLN 1 O 1
ATOM 3350 N N . PRO A 1 584 ? 138.117 152.608 186.314 1.00 50.42 569 PRO 1 N 1
ATOM 3351 C CA . PRO A 1 584 ? 139.052 152.279 187.404 1.00 48.05 569 PRO 1 CA 1
ATOM 3352 C C . PRO A 1 584 ? 140.497 152.107 186.974 1.00 49.24 569 PRO 1 C 1
ATOM 3353 O O . PRO A 1 584 ? 141.402 152.496 187.721 1.00 54.76 569 PRO 1 O 1
ATOM 3357 N N . MET A 1 585 ? 140.758 151.566 185.794 1.00 49.59 570 MET 1 N 1
ATOM 3358 C CA . MET A 1 585 ? 142.173 151.335 185.412 1.00 51.48 570 MET 1 CA 1
ATOM 3359 C C . MET A 1 585 ? 142.875 152.687 185.248 1.00 49.60 570 MET 1 C 1
ATOM 3360 O O . MET A 1 585 ? 144.057 152.797 185.608 1.00 52.00 570 MET 1 O 1
ATOM 3365 N N . VAL A 1 586 ? 142.167 153.673 184.708 1.00 50.12 571 VAL 1 N 1
ATOM 3366 C CA . VAL A 1 586 ? 142.761 155.014 184.458 1.00 49.10 571 VAL 1 CA 1
ATOM 3367 C C . VAL A 1 586 ? 143.057 155.652 185.812 1.00 56.18 571 VAL 1 C 1
ATOM 3368 O O . VAL A 1 586 ? 144.145 156.239 185.964 1.00 62.09 571 VAL 1 O 1
ATOM 3372 N N . VAL A 1 587 ? 142.108 155.553 186.747 1.00 56.09 572 VAL 1 N 1
ATOM 3373 C CA . VAL A 1 587 ? 142.310 156.118 188.114 1.00 50.80 572 VAL 1 CA 1
ATOM 3374 C C . VAL A 1 587 ? 143.562 155.469 188.721 1.00 54.94 572 VAL 1 C 1
ATOM 3375 O O . VAL A 1 587 ? 144.440 156.218 189.197 1.00 60.30 572 VAL 1 O 1
ATOM 3379 N N . GLN A 1 588 ? 143.636 154.134 188.692 1.00 52.46 573 GLN 1 N 1
ATOM 3380 C CA . GLN A 1 588 ? 144.814 153.411 189.240 1.00 53.12 573 GLN 1 CA 1
ATOM 3381 C C . GLN A 1 588 ? 146.093 153.955 188.589 1.00 57.73 573 GLN 1 C 1
ATOM 3382 O O . GLN A 1 588 ? 146.992 154.401 189.332 1.00 67.29 573 GLN 1 O 1
ATOM 3388 N N . LEU A 1 589 ? 146.165 153.917 187.255 1.00 54.41 574 LEU 1 N 1
ATOM 3389 C CA . LEU A 1 589 ? 147.388 154.368 186.542 1.00 56.77 574 LEU 1 CA 1
ATOM 3390 C C . LEU A 1 589 ? 147.695 155.825 186.920 1.00 64.99 574 LEU 1 C 1
ATOM 3391 O O . LEU A 1 589 ? 148.864 156.116 187.254 1.00 69.41 574 LEU 1 O 1
ATOM 3396 N N . GLN A 1 590 ? 146.684 156.696 186.874 1.00 67.48 575 GLN 1 N 1
ATOM 3397 C CA . GLN A 1 590 ? 146.881 158.121 187.248 1.00 65.64 575 GLN 1 CA 1
ATOM 3398 C C . GLN A 1 590 ? 147.368 158.196 188.703 1.00 69.30 575 GLN 1 C 1
ATOM 3399 O O . GLN A 1 590 ? 148.368 158.902 188.956 1.00 72.43 575 GLN 1 O 1
ATOM 3405 N N . ALA A 1 591 ? 146.693 157.490 189.616 1.00 69.06 576 ALA 1 N 1
ATOM 3406 C CA . ALA A 1 591 ? 147.064 157.554 191.050 1.00 73.88 576 ALA 1 CA 1
ATOM 3407 C C . ALA A 1 591 ? 148.496 157.046 191.237 1.00 78.11 576 ALA 1 C 1
ATOM 3408 O O . ALA A 1 591 ? 149.263 157.679 191.994 1.00 84.94 576 ALA 1 O 1
ATOM 3410 N N . LEU A 1 592 ? 148.844 155.942 190.569 1.00 71.80 577 LEU 1 N 1
ATOM 3411 C CA . LEU A 1 592 ? 150.201 155.351 190.709 1.00 76.19 577 LEU 1 CA 1
ATOM 3412 C C . LEU A 1 592 ? 151.177 156.086 189.776 1.00 76.06 577 LEU 1 C 1
ATOM 3413 O O . LEU A 1 592 ? 152.026 156.829 190.314 1.00 78.50 577 LEU 1 O 1
ATOM 3418 N N . VAL A 1 614 ? 157.467 149.248 189.995 1.00 79.36 599 VAL 1 N 1
ATOM 3419 C CA . VAL A 1 614 ? 157.385 149.965 191.259 1.00 91.31 599 VAL 1 CA 1
ATOM 3420 C C . VAL A 1 614 ? 157.559 151.462 191.015 1.00 94.48 599 VAL 1 C 1
ATOM 3421 O O . VAL A 1 614 ? 157.160 152.285 191.838 1.00 98.26 599 VAL 1 O 1
ATOM 3425 N N . TYR A 1 615 ? 158.147 151.810 189.873 1.00 90.29 600 TYR 1 N 1
ATOM 3426 C CA . TYR A 1 615 ? 158.409 153.195 189.509 1.00 84.11 600 TYR 1 CA 1
ATOM 3427 C C . TYR A 1 615 ? 157.743 153.502 188.175 1.00 84.06 600 TYR 1 C 1
ATOM 3428 O O . TYR A 1 615 ? 157.905 152.749 187.209 1.00 83.95 600 TYR 1 O 1
ATOM 3437 N N . PHE A 1 616 ? 157.002 154.607 188.125 1.00 82.13 601 PHE 1 N 1
ATOM 3438 C CA . PHE A 1 616 ? 156.295 155.036 186.923 1.00 72.89 601 PHE 1 CA 1
ATOM 3439 C C . PHE A 1 616 ? 156.599 156.508 186.689 1.00 74.25 601 PHE 1 C 1
ATOM 3440 O O . PHE A 1 616 ? 156.091 157.371 187.411 1.00 78.02 601 PHE 1 O 1
ATOM 3448 N N . SER A 1 617 ? 157.421 156.794 185.686 1.00 71.31 602 SER 1 N 1
ATOM 3449 C CA . SER A 1 617 ? 157.691 158.177 185.330 1.00 71.09 602 SER 1 CA 1
ATOM 3450 C C . SER A 1 617 ? 156.427 158.837 184.795 1.00 66.73 602 SER 1 C 1
ATOM 3451 O O . SER A 1 617 ? 155.552 158.181 184.224 1.00 69.75 602 SER 1 O 1
ATOM 3454 N N . ALA A 1 618 ? 156.328 160.152 185.002 1.00 64.00 603 ALA 1 N 1
ATOM 3455 C CA . ALA A 1 618 ? 155.177 160.889 184.493 1.00 63.95 603 ALA 1 CA 1
ATOM 3456 C C . ALA A 1 618 ? 155.060 160.754 182.984 1.00 57.38 603 ALA 1 C 1
ATOM 3457 O O . ALA A 1 618 ? 153.948 160.737 182.445 1.00 56.57 603 ALA 1 O 1
ATOM 3459 N N . ARG A 1 619 ? 156.194 160.650 182.291 1.00 58.27 604 ARG 1 N 1
ATOM 3460 C CA . ARG A 1 619 ? 156.168 160.392 180.858 1.00 62.71 604 ARG 1 CA 1
ATOM 3461 C C . ARG A 1 619 ? 155.528 159.042 180.555 1.00 63.29 604 ARG 1 C 1
ATOM 3462 O O . ARG A 1 619 ? 154.679 158.937 179.664 1.00 62.36 604 ARG 1 O 1
ATOM 3470 N N . GLU A 1 620 ? 155.903 158.002 181.304 1.00 61.40 605 GLU 1 N 1
ATOM 3471 C CA . GLU A 1 620 ? 155.263 156.702 181.133 1.00 54.65 605 GLU 1 CA 1
ATOM 3472 C C . GLU A 1 620 ? 153.782 156.767 181.468 1.00 51.19 605 GLU 1 C 1
ATOM 3473 O O . GLU A 1 620 ? 152.958 156.146 180.787 1.00 55.75 605 GLU 1 O 1
ATOM 3479 N N . LYS A 1 621 ? 153.407 157.514 182.486 1.00 50.26 606 LYS 1 N 1
ATOM 3480 C CA . LYS A 1 621 ? 151.971 157.462 182.841 1.00 49.42 606 LYS 1 CA 1
ATOM 3481 C C . LYS A 1 621 ? 151.169 158.212 181.764 1.00 51.32 606 LYS 1 C 1
ATOM 3482 O O . LYS A 1 621 ? 150.117 157.687 181.363 1.00 51.63 606 LYS 1 O 1
ATOM 3488 N N . GLU A 1 622 ? 151.636 159.368 181.293 1.00 53.15 607 GLU 1 N 1
ATOM 3489 C CA . GLU A 1 622 ? 150.887 160.010 180.221 1.00 49.43 607 GLU 1 CA 1
ATOM 3490 C C . GLU A 1 622 ? 150.902 159.165 178.957 1.00 48.77 607 GLU 1 C 1
ATOM 3491 O O . GLU A 1 622 ? 149.909 159.143 178.224 1.00 51.63 607 GLU 1 O 1
ATOM 3497 N N . ARG A 1 623 ? 151.995 158.443 178.699 1.00 47.72 608 ARG 1 N 1
ATOM 3498 C CA . ARG A 1 623 ? 152.045 157.556 177.545 1.00 44.88 608 ARG 1 CA 1
ATOM 3499 C C . ARG A 1 623 ? 150.972 156.481 177.637 1.00 43.54 608 ARG 1 C 1
ATOM 3500 O O . ARG A 1 623 ? 150.207 156.267 176.690 1.00 44.24 608 ARG 1 O 1
ATOM 3508 N N . LEU A 1 624 ? 150.897 155.832 178.802 1.00 41.34 609 LEU 1 N 1
ATOM 3509 C CA . LEU A 1 624 ? 149.971 154.694 179.014 1.00 34.82 609 LEU 1 CA 1
ATOM 3510 C C . LEU A 1 624 ? 148.523 155.166 179.011 1.00 35.86 609 LEU 1 C 1
ATOM 3511 O O . LEU A 1 624 ? 147.665 154.408 178.538 1.00 44.71 609 LEU 1 O 1
ATOM 3516 N N . LEU A 1 625 ? 148.257 156.362 179.492 1.00 33.49 610 LEU 1 N 1
ATOM 3517 C CA . LEU A 1 625 ? 146.881 156.906 179.496 1.00 38.15 610 LEU 1 CA 1
ATOM 3518 C C . LEU A 1 625 ? 146.472 157.418 178.104 1.00 42.32 610 LEU 1 C 1
ATOM 3519 O O . LEU A 1 625 ? 145.321 157.164 177.724 1.00 41.95 610 LEU 1 O 1
ATOM 3524 N N . GLN A 1 626 ? 147.348 158.124 177.379 1.00 44.17 611 GLN 1 N 1
ATOM 3525 C CA . GLN A 1 626 ? 147.029 158.524 176.013 1.00 43.24 611 GLN 1 CA 1
ATOM 3526 C C . GLN A 1 626 ? 146.844 157.312 175.114 1.00 45.11 611 GLN 1 C 1
ATOM 3527 O O . GLN A 1 626 ? 145.978 157.313 174.230 1.00 49.97 611 GLN 1 O 1
ATOM 3533 N N . ARG A 1 627 ? 147.650 156.268 175.322 1.00 40.80 612 ARG 1 N 1
ATOM 3534 C CA . ARG A 1 627 ? 147.495 155.050 174.541 1.00 34.17 612 ARG 1 CA 1
ATOM 3535 C C . ARG A 1 627 ? 146.136 154.416 174.782 1.00 33.97 612 ARG 1 C 1
ATOM 3536 O O . ARG A 1 627 ? 145.464 153.992 173.834 1.00 40.24 612 ARG 1 O 1
ATOM 3544 N N . TYR A 1 628 ? 145.701 154.363 176.040 1.00 32.93 613 TYR 1 N 1
ATOM 3545 C CA . TYR A 1 628 ? 144.388 153.803 176.329 1.00 32.85 613 TYR 1 CA 1
ATOM 3546 C C . TYR A 1 628 ? 143.283 154.645 175.709 1.00 37.07 613 TYR 1 C 1
ATOM 3547 O O . TYR A 1 628 ? 142.316 154.105 175.162 1.00 43.47 613 TYR 1 O 1
ATOM 3556 N N . ARG A 1 629 ? 143.402 155.972 175.787 1.00 35.90 614 ARG 1 N 1
ATOM 3557 C CA . ARG A 1 629 ? 142.367 156.828 175.212 1.00 35.70 614 ARG 1 CA 1
ATOM 3558 C C . ARG A 1 629 ? 142.272 156.646 173.704 1.00 36.61 614 ARG 1 C 1
ATOM 3559 O O . ARG A 1 629 ? 141.171 156.551 173.148 1.00 40.18 614 ARG 1 O 1
ATOM 3567 N N . CYS A 1 630 ? 143.418 156.586 173.023 1.00 35.12 615 CYS 1 N 1
ATOM 3568 C CA . CYS A 1 630 ? 143.399 156.400 171.577 1.00 33.23 615 CYS 1 CA 1
ATOM 3569 C C . CYS A 1 630 ? 142.859 155.028 171.201 1.00 38.84 615 CYS 1 C 1
ATOM 3570 O O . CYS A 1 630 ? 142.137 154.891 170.206 1.00 42.06 615 CYS 1 O 1
ATOM 3573 N N . GLU A 1 631 ? 143.211 153.998 171.972 1.00 36.95 616 GLU 1 N 1
ATOM 3574 C CA . GLU A 1 631 ? 142.670 152.673 171.708 1.00 32.20 616 GLU 1 CA 1
ATOM 3575 C C . GLU A 1 631 ? 141.162 152.655 171.886 1.00 32.66 616 GLU 1 C 1
ATOM 3576 O O . GLU A 1 631 ? 140.447 152.033 171.095 1.00 35.96 616 GLU 1 O 1
ATOM 3582 N N . VAL A 1 632 ? 140.659 153.332 172.917 1.00 32.17 617 VAL 1 N 1
ATOM 3583 C CA . VAL A 1 632 ? 139.216 153.407 173.117 1.00 34.12 617 VAL 1 CA 1
ATOM 3584 C C . VAL A 1 632 ? 138.562 154.116 171.943 1.00 37.25 617 VAL 1 C 1
ATOM 3585 O O . VAL A 1 632 ? 137.516 153.688 171.443 1.00 40.59 617 VAL 1 O 1
ATOM 3589 N N . LEU A 1 633 ? 139.174 155.205 171.478 1.00 38.50 618 LEU 1 N 1
ATOM 3590 C CA . LEU A 1 633 ? 138.613 155.949 170.357 1.00 36.68 618 LEU 1 CA 1
ATOM 3591 C C . LEU A 1 633 ? 138.550 155.091 169.098 1.00 36.18 618 LEU 1 C 1
ATOM 3592 O O . LEU A 1 633 ? 137.519 155.041 168.417 1.00 37.19 618 LEU 1 O 1
ATOM 3597 N N . LEU A 1 634 ? 139.641 154.390 168.783 1.00 34.17 619 LEU 1 N 1
ATOM 3598 C CA . LEU A 1 634 ? 139.656 153.574 167.573 1.00 34.29 619 LEU 1 CA 1
ATOM 3599 C C . LEU A 1 634 ? 138.715 152.383 167.686 1.00 34.24 619 LEU 1 C 1
ATOM 3600 O O . LEU A 1 634 ? 138.049 152.020 166.709 1.00 38.80 619 LEU 1 O 1
ATOM 3605 N N . ALA A 1 635 ? 138.655 151.748 168.858 1.00 31.87 620 ALA 1 N 1
ATOM 3606 C CA . ALA A 1 635 ? 137.737 150.632 169.042 1.00 32.47 620 ALA 1 CA 1
ATOM 3607 C C . ALA A 1 635 ? 136.295 151.088 168.903 1.00 29.87 620 ALA 1 C 1
ATOM 3608 O O . ALA A 1 635 ? 135.477 150.402 168.281 1.00 33.19 620 ALA 1 O 1
ATOM 3610 N N . SER A 1 636 ? 135.967 152.248 169.469 1.00 29.38 621 SER 1 N 1
ATOM 3611 C CA . SER A 1 636 ? 134.625 152.788 169.320 1.00 34.09 621 SER 1 CA 1
ATOM 3612 C C . SER A 1 636 ? 134.320 153.094 167.863 1.00 38.43 621 SER 1 C 1
ATOM 3613 O O . SER A 1 636 ? 133.210 152.838 167.387 1.00 39.12 621 SER 1 O 1
ATOM 3616 N N . LEU A 1 637 ? 135.299 153.634 167.138 1.00 38.36 622 LEU 1 N 1
ATOM 3617 C CA . LEU A 1 637 ? 135.120 153.903 165.716 1.00 35.04 622 LEU 1 CA 1
ATOM 3618 C C . LEU A 1 637 ? 134.821 152.621 164.948 1.00 36.10 622 LEU 1 C 1
ATOM 3619 O O . LEU A 1 637 ? 133.870 152.559 164.159 1.00 38.52 622 LEU 1 O 1
ATOM 3624 N N . VAL A 1 638 ? 135.621 151.579 165.183 1.00 34.90 623 VAL 1 N 1
ATOM 3625 C CA . VAL A 1 638 ? 135.464 150.323 164.454 1.00 30.77 623 VAL 1 CA 1
ATOM 3626 C C . VAL A 1 638 ? 134.133 149.668 164.792 1.00 32.81 623 VAL 1 C 1
ATOM 3627 O O . VAL A 1 638 ? 133.460 149.112 163.918 1.00 36.14 623 VAL 1 O 1
ATOM 3631 N N . VAL A 1 639 ? 133.727 149.723 166.061 1.00 30.64 624 VAL 1 N 1
ATOM 3632 C CA . VAL A 1 639 ? 132.464 149.112 166.457 1.00 31.65 624 VAL 1 CA 1
ATOM 3633 C C . VAL A 1 639 ? 131.284 149.883 165.881 1.00 35.00 624 VAL 1 C 1
ATOM 3634 O O . VAL A 1 639 ? 130.325 149.285 165.378 1.00 41.20 624 VAL 1 O 1
ATOM 3638 N N . TYR A 1 640 ? 131.328 151.215 165.936 1.00 33.20 625 TYR 1 N 1
ATOM 3639 C CA . TYR A 1 640 ? 130.211 152.013 165.444 1.00 35.03 625 TYR 1 CA 1
ATOM 3640 C C . TYR A 1 640 ? 130.050 151.869 163.939 1.00 33.80 625 TYR 1 C 1
ATOM 3641 O O . TYR A 1 640 ? 128.945 151.630 163.442 1.00 34.18 625 TYR 1 O 1
ATOM 3650 N N . THR A 1 641 ? 131.146 152.011 163.195 1.00 33.13 626 THR 1 N 1
ATOM 3651 C CA . THR A 1 641 ? 131.057 151.902 161.747 1.00 31.07 626 THR 1 CA 1
ATOM 3652 C C . THR A 1 641 ? 130.841 150.463 161.305 1.00 33.84 626 THR 1 C 1
ATOM 3653 O O . THR A 1 641 ? 130.234 150.227 160.255 1.00 38.68 626 THR 1 O 1
ATOM 3657 N N . GLN A 1 642 ? 131.330 149.498 162.083 1.00 34.64 627 GLN 1 N 1
ATOM 3658 C CA . GLN A 1 642 ? 131.427 148.090 161.711 1.00 33.16 627 GLN 1 CA 1
ATOM 3659 C C . GLN A 1 642 ? 132.312 147.883 160.494 1.00 32.94 627 GLN 1 C 1
ATOM 3660 O O . GLN A 1 642 ? 132.400 146.763 159.980 1.00 41.03 627 GLN 1 O 1
ATOM 3666 N N . LEU A 1 643 ? 132.972 148.943 160.026 1.00 29.97 628 LEU 1 N 1
ATOM 3667 C CA . LEU A 1 643 ? 133.854 148.908 158.864 1.00 27.14 628 LEU 1 CA 1
ATOM 3668 C C . LEU A 1 643 ? 133.137 148.397 157.620 1.00 33.16 628 LEU 1 C 1
ATOM 3669 O O . LEU A 1 643 ? 133.738 147.723 156.783 1.00 40.50 628 LEU 1 O 1
ATOM 3674 N N . ARG A 1 644 ? 131.855 148.724 157.473 1.00 34.75 629 ARG 1 N 1
ATOM 3675 C CA . ARG A 1 644 ? 131.062 148.195 156.370 1.00 36.11 629 ARG 1 CA 1
ATOM 3676 C C . ARG A 1 644 ? 130.864 149.181 155.230 1.00 39.95 629 ARG 1 C 1
ATOM 3677 O O . ARG A 1 644 ? 130.714 148.753 154.081 1.00 48.00 629 ARG 1 O 1
ATOM 3685 N N . THR A 1 645 ? 130.859 150.480 155.506 1.00 39.31 630 THR 1 N 1
ATOM 3686 C CA . THR A 1 645 ? 130.708 151.502 154.479 1.00 36.24 630 THR 1 CA 1
ATOM 3687 C C . THR A 1 645 ? 131.994 152.311 154.411 1.00 37.39 630 THR 1 C 1
ATOM 3688 O O . THR A 1 645 ? 132.412 152.901 155.412 1.00 39.45 630 THR 1 O 1
ATOM 3692 N N . VAL A 1 646 ? 132.654 152.330 153.259 1.00 37.41 631 VAL 1 N 1
ATOM 3693 C CA . VAL A 1 646 ? 133.943 153.071 153.116 1.00 33.11 631 VAL 1 CA 1
ATOM 3694 C C . VAL A 1 646 ? 133.673 154.580 153.270 1.00 35.87 631 VAL 1 C 1
ATOM 3695 O O . VAL A 1 646 ? 134.549 155.277 153.776 1.00 38.19 631 VAL 1 O 1
ATOM 3699 N N . SER A 1 647 ? 132.503 155.059 152.858 1.00 35.82 632 SER 1 N 1
ATOM 3700 C CA . SER A 1 647 ? 132.252 156.488 152.984 1.00 34.84 632 SER 1 CA 1
ATOM 3701 C C . SER A 1 647 ? 132.200 156.909 154.447 1.00 37.82 632 SER 1 C 1
ATOM 3702 O O . SER A 1 647 ? 132.819 157.905 154.836 1.00 41.07 632 SER 1 O 1
ATOM 3705 N N . VAL A 1 648 ? 131.472 156.156 155.275 1.00 34.73 633 VAL 1 N 1
ATOM 3706 C CA . VAL A 1 648 ? 131.386 156.482 156.697 1.00 32.78 633 VAL 1 CA 1
ATOM 3707 C C . VAL A 1 648 ? 132.746 156.335 157.361 1.00 30.23 633 VAL 1 C 1
ATOM 3708 O O . VAL A 1 648 ? 133.157 157.182 158.163 1.00 38.58 633 VAL 1 O 1
ATOM 3712 N N . VAL A 1 649 ? 133.467 155.264 157.036 1.00 28.56 634 VAL 1 N 1
ATOM 3713 C CA . VAL A 1 649 ? 134.786 155.045 157.617 1.00 28.39 634 VAL 1 CA 1
ATOM 3714 C C . VAL A 1 649 ? 135.717 156.195 157.263 1.00 32.80 634 VAL 1 C 1
ATOM 3715 O O . VAL A 1 649 ? 136.401 156.756 158.128 1.00 38.51 634 VAL 1 O 1
ATOM 3719 N N . GLN A 1 650 ? 135.744 156.574 155.984 1.00 37.36 635 GLN 1 N 1
ATOM 3720 C CA . GLN A 1 650 ? 136.633 157.644 155.549 1.00 38.86 635 GLN 1 CA 1
ATOM 3721 C C . GLN A 1 650 ? 136.244 158.975 156.173 1.00 37.54 635 GLN 1 C 1
ATOM 3722 O O . GLN A 1 650 ? 137.110 159.727 156.623 1.00 41.07 635 GLN 1 O 1
ATOM 3728 N N . GLN A 1 651 ? 134.947 159.279 156.226 1.00 34.47 636 GLN 1 N 1
ATOM 3729 C CA . GLN A 1 651 ? 134.516 160.546 156.802 1.00 36.19 636 GLN 1 CA 1
ATOM 3730 C C . GLN A 1 651 ? 134.848 160.623 158.287 1.00 38.17 636 GLN 1 C 1
ATOM 3731 O O . GLN A 1 651 ? 135.306 161.665 158.771 1.00 40.98 636 GLN 1 O 1
ATOM 3737 N N . LEU A 1 652 ? 134.640 159.532 159.025 1.00 37.19 637 LEU 1 N 1
ATOM 3738 C CA . LEU A 1 652 ? 134.943 159.548 160.450 1.00 33.97 637 LEU 1 CA 1
ATOM 3739 C C . LEU A 1 652 ? 136.441 159.639 160.697 1.00 33.81 637 LEU 1 C 1
ATOM 3740 O O . LEU A 1 652 ? 136.881 160.353 161.606 1.00 38.18 637 LEU 1 O 1
ATOM 3745 N N . THR A 1 653 ? 137.243 158.938 159.897 1.00 32.58 638 THR 1 N 1
ATOM 3746 C CA . THR A 1 653 ? 138.690 159.052 160.033 1.00 33.86 638 THR 1 CA 1
ATOM 3747 C C . THR A 1 653 ? 139.163 160.457 159.691 1.00 38.59 638 THR 1 C 1
ATOM 3748 O O . THR A 1 653 ? 140.096 160.973 160.312 1.00 42.87 638 THR 1 O 1
ATOM 3752 N N . ARG A 1 654 ? 138.535 161.090 158.701 1.00 39.40 639 ARG 1 N 1
ATOM 3753 C CA . ARG A 1 654 ? 138.880 162.465 158.359 1.00 35.80 639 ARG 1 CA 1
ATOM 3754 C C . ARG A 1 654 ? 138.533 163.419 159.494 1.00 37.09 639 ARG 1 C 1
ATOM 3755 O O . ARG A 1 654 ? 139.318 164.316 159.822 1.00 39.93 639 ARG 1 O 1
ATOM 3763 N N . GLN A 1 655 ? 137.358 163.245 160.102 1.00 36.11 640 GLN 1 N 1
ATOM 3764 C CA . GLN A 1 655 ? 136.950 164.122 161.195 1.00 31.58 640 GLN 1 CA 1
ATOM 3765 C C . GLN A 1 655 ? 137.836 163.943 162.421 1.00 35.71 640 GLN 1 C 1
ATOM 3766 O O . GLN A 1 655 ? 138.211 164.927 163.068 1.00 44.83 640 GLN 1 O 1
ATOM 3772 N N . LEU A 1 656 ? 138.182 162.704 162.758 1.00 34.83 641 LEU 1 N 1
ATOM 3773 C CA . LEU A 1 656 ? 138.921 162.419 163.978 1.00 30.16 641 LEU 1 CA 1
ATOM 3774 C C . LEU A 1 656 ? 140.421 162.325 163.759 1.00 30.12 641 LEU 1 C 1
ATOM 3775 O O . LEU A 1 656 ? 141.150 162.014 164.703 1.00 37.75 641 LEU 1 O 1
ATOM 3780 N N . ALA A 1 657 ? 140.895 162.579 162.545 1.00 29.45 642 ALA 1 N 1
ATOM 3781 C CA . ALA A 1 657 ? 142.331 162.538 162.282 1.00 34.75 642 ALA 1 CA 1
ATOM 3782 C C . ALA A 1 657 ? 143.128 163.501 163.152 1.00 40.61 642 ALA 1 C 1
ATOM 3783 O O . ALA A 1 657 ? 144.200 163.105 163.640 1.00 42.88 642 ALA 1 O 1
ATOM 3785 N N . PRO A 1 658 ? 142.709 164.754 163.370 1.00 39.86 643 PRO 1 N 1
ATOM 3786 C CA . PRO A 1 658 ? 143.450 165.591 164.326 1.00 35.73 643 PRO 1 CA 1
ATOM 3787 C C . PRO A 1 658 ? 143.506 164.994 165.717 1.00 40.88 643 PRO 1 C 1
ATOM 3788 O O . PRO A 1 658 ? 144.545 165.084 166.381 1.00 43.14 643 PRO 1 O 1
ATOM 3792 N N . LEU A 1 659 ? 142.416 164.373 166.172 1.00 40.40 644 LEU 1 N 1
ATOM 3793 C CA . LEU A 1 659 ? 142.395 163.772 167.499 1.00 33.53 644 LEU 1 CA 1
ATOM 3794 C C . LEU A 1 659 ? 143.384 162.619 167.588 1.00 39.82 644 LEU 1 C 1
ATOM 3795 O O . LEU A 1 659 ? 144.134 162.501 168.563 1.00 44.95 644 LEU 1 O 1
ATOM 3800 N N . PHE A 1 660 ? 143.397 161.755 166.572 1.00 38.32 645 PHE 1 N 1
ATOM 3801 C CA . PHE A 1 660 ? 144.337 160.642 166.562 1.00 38.09 645 PHE 1 CA 1
ATOM 3802 C C . PHE A 1 660 ? 145.773 161.139 166.522 1.00 42.56 645 PHE 1 C 1
ATOM 3803 O O . PHE A 1 660 ? 146.635 160.623 167.239 1.00 47.12 645 PHE 1 O 1
ATOM 3811 N N . GLU A 1 661 ? 146.052 162.143 165.688 1.00 42.80 646 GLU 1 N 1
ATOM 3812 C CA . GLU A 1 661 ? 147.411 162.663 165.585 1.00 45.75 646 GLU 1 CA 1
ATOM 3813 C C . GLU A 1 661 ? 147.856 163.296 166.895 1.00 46.59 646 GLU 1 C 1
ATOM 3814 O O . GLU A 1 661 ? 149.024 163.188 167.283 1.00 48.65 646 GLU 1 O 1
ATOM 3820 N N . GLN A 1 662 ? 146.937 163.972 167.583 1.00 48.16 647 GLN 1 N 1
ATOM 3821 C CA . GLN A 1 662 ? 147.251 164.548 168.884 1.00 45.56 647 GLN 1 CA 1
ATOM 3822 C C . GLN A 1 662 ? 147.500 163.465 169.927 1.00 49.00 647 GLN 1 C 1
ATOM 3823 O O . GLN A 1 662 ? 148.400 163.599 170.764 1.00 51.27 647 GLN 1 O 1
ATOM 3829 N N . LEU A 1 663 ? 146.724 162.379 169.889 1.00 46.97 648 LEU 1 N 1
ATOM 3830 C CA . LEU A 1 663 ? 146.868 161.340 170.905 1.00 44.63 648 LEU 1 CA 1
ATOM 3831 C C . LEU A 1 663 ? 148.121 160.497 170.688 1.00 45.62 648 LEU 1 C 1
ATOM 3832 O O . LEU A 1 663 ? 148.784 160.111 171.656 1.00 48.07 648 LEU 1 O 1
ATOM 3837 N N . LEU A 1 664 ? 148.463 160.190 169.437 1.00 45.70 649 LEU 1 N 1
ATOM 3838 C CA . LEU A 1 664 ? 149.684 159.440 169.164 1.00 46.76 649 LEU 1 CA 1
ATOM 3839 C C . LEU A 1 664 ? 150.918 160.317 169.044 1.00 51.05 649 LEU 1 C 1
ATOM 3840 O O . LEU A 1 664 ? 151.990 159.797 168.719 1.00 56.91 649 LEU 1 O 1
ATOM 3845 N N . LEU A 1 665 ? 150.803 161.620 169.282 1.00 50.91 650 LEU 1 N 1
ATOM 3846 C CA . LEU A 1 665 ? 151.999 162.459 169.304 1.00 52.39 650 LEU 1 CA 1
ATOM 3847 C C . LEU A 1 665 ? 152.995 162.018 170.371 1.00 51.25 650 LEU 1 C 1
ATOM 3848 O O . LEU A 1 665 ? 154.185 161.871 170.044 1.00 51.98 650 LEU 1 O 1
ATOM 3853 N N . PRO A 1 666 ? 152.608 161.785 171.632 1.00 48.28 651 PRO 1 N 1
ATOM 3854 C CA . PRO A 1 666 ? 153.589 161.255 172.589 1.00 49.28 651 PRO 1 CA 1
ATOM 3855 C C . PRO A 1 666 ? 154.032 159.837 172.284 1.00 53.31 651 PRO 1 C 1
ATOM 3856 O O . PRO A 1 666 ? 155.188 159.491 172.554 1.00 56.66 651 PRO 1 O 1
ATOM 3860 N N . LEU A 1 667 ? 153.152 159.004 171.727 1.00 51.82 652 LEU 1 N 1
ATOM 3861 C CA . LEU A 1 667 ? 153.481 157.598 171.527 1.00 48.94 652 LEU 1 CA 1
ATOM 3862 C C . LEU A 1 667 ? 154.472 157.424 170.384 1.00 53.83 652 LEU 1 C 1
ATOM 3863 O O . LEU A 1 667 ? 155.593 156.943 170.587 1.00 61.22 652 LEU 1 O 1
ATOM 3868 N N . ALA A 1 668 ? 154.074 157.818 169.174 1.00 54.27 653 ALA 1 N 1
ATOM 3869 C CA . ALA A 1 668 ? 154.967 157.898 168.022 1.00 55.32 653 ALA 1 CA 1
ATOM 3870 C C . ALA A 1 668 ? 155.742 156.610 167.783 1.00 59.68 653 ALA 1 C 1
ATOM 3871 O O . ALA A 1 668 ? 155.193 155.511 167.907 1.00 58.88 653 ALA 1 O 1
ATOM 3873 N N . HIS A 1 669 ? 157.017 156.742 167.428 1.00 65.52 654 HIS 1 N 1
ATOM 3874 C CA . HIS A 1 669 ? 157.890 155.588 167.221 1.00 71.68 654 HIS 1 CA 1
ATOM 3875 C C . HIS A 1 669 ? 158.691 155.297 168.490 1.00 71.64 654 HIS 1 C 1
ATOM 3876 O O . HIS A 1 669 ? 159.920 155.257 168.501 1.00 74.43 654 HIS 1 O 1
ATOM 3883 N N . GLU A 1 670 ? 157.956 155.089 169.579 1.00 67.08 655 GLU 1 N 1
ATOM 3884 C CA . GLU A 1 670 ? 158.552 154.846 170.882 1.00 63.42 655 GLU 1 CA 1
ATOM 3885 C C . GLU A 1 670 ? 157.790 153.741 171.596 1.00 62.08 655 GLU 1 C 1
ATOM 3886 O O . GLU A 1 670 ? 156.564 153.659 171.497 1.00 58.93 655 GLU 1 O 1
ATOM 3892 N N . ARG A 1 671 ? 158.527 152.891 172.306 1.00 61.64 656 ARG 1 N 1
ATOM 3893 C CA . ARG A 1 671 ? 157.910 151.870 173.139 1.00 51.55 656 ARG 1 CA 1
ATOM 3894 C C . ARG A 1 671 ? 157.209 152.511 174.329 1.00 51.80 656 ARG 1 C 1
ATOM 3895 O O . ARG A 1 671 ? 157.707 153.473 174.917 1.00 55.64 656 ARG 1 O 1
ATOM 3903 N N . THR A 1 672 ? 156.038 151.974 174.680 1.00 47.24 657 THR 1 N 1
ATOM 3904 C CA . THR A 1 672 ? 155.255 152.569 175.758 1.00 44.11 657 THR 1 CA 1
ATOM 3905 C C . THR A 1 672 ? 155.988 152.483 177.091 1.00 49.95 657 THR 1 C 1
ATOM 3906 O O . THR A 1 672 ? 155.972 153.435 177.879 1.00 55.80 657 THR 1 O 1
ATOM 3910 N N . LEU A 1 673 ? 156.633 151.354 177.362 1.00 50.59 658 LEU 1 N 1
ATOM 3911 C CA . LEU A 1 673 ? 157.425 151.205 178.571 1.00 47.07 658 LEU 1 CA 1
ATOM 3912 C C . LEU A 1 673 ? 158.844 151.709 178.345 1.00 48.58 658 LEU 1 C 1
ATOM 3913 O O . LEU A 1 673 ? 159.394 151.601 177.247 1.00 51.55 658 LEU 1 O 1
ATOM 3918 N N . SER A 1 674 ? 159.433 152.271 179.402 1.00 47.17 659 SER 1 N 1
ATOM 3919 C CA . SER A 1 674 ? 160.767 152.850 179.282 1.00 47.16 659 SER 1 CA 1
ATOM 3920 C C . SER A 1 674 ? 161.801 151.795 178.923 1.00 46.50 659 SER 1 C 1
ATOM 3921 O O . SER A 1 674 ? 162.670 152.031 178.076 1.00 53.05 659 SER 1 O 1
ATOM 3924 N N . ARG A 1 675 ? 161.662 150.642 179.565 1.00 44.78 660 ARG 1 N 1
ATOM 3925 C CA . ARG A 1 675 ? 162.639 149.545 179.400 1.00 46.18 660 ARG 1 CA 1
ATOM 3926 C C . ARG A 1 675 ? 161.945 148.329 178.789 1.00 51.00 660 ARG 1 C 1
ATOM 3927 O O . ARG A 1 675 ? 160.730 148.206 178.966 1.00 52.85 660 ARG 1 O 1
ATOM 3935 N N . CYS A 1 676 ? 162.694 147.462 178.103 1.00 52.85 661 CYS 1 N 1
ATOM 3936 C CA . CYS A 1 676 ? 162.118 146.251 177.545 1.00 47.23 661 CYS 1 CA 1
ATOM 3937 C C . CYS A 1 676 ? 161.512 145.405 178.661 1.00 49.37 661 CYS 1 C 1
ATOM 3938 O O . CYS A 1 676 ? 162.144 145.212 179.707 1.00 53.51 661 CYS 1 O 1
ATOM 3941 N N . PRO A 1 677 ? 160.300 144.882 178.479 1.00 47.50 662 PRO 1 N 1
ATOM 3942 C CA . PRO A 1 677 ? 159.636 144.133 179.550 1.00 45.25 662 PRO 1 CA 1
ATOM 3943 C C . PRO A 1 677 ? 160.149 142.715 179.746 1.00 46.87 662 PRO 1 C 1
ATOM 3944 O O . PRO A 1 677 ? 159.503 141.942 180.457 1.00 52.42 662 PRO 1 O 1
ATOM 3948 N N . VAL A 1 678 ? 161.278 142.354 179.149 1.00 43.98 663 VAL 1 N 1
ATOM 3949 C CA . VAL A 1 678 ? 161.856 141.026 179.282 1.00 40.26 663 VAL 1 CA 1
ATOM 3950 C C . VAL A 1 678 ? 163.315 141.185 179.673 1.00 44.66 663 VAL 1 C 1
ATOM 3951 O O . VAL A 1 678 ? 164.052 141.941 179.031 1.00 51.38 663 VAL 1 O 1
ATOM 3955 N N . ILE A 1 679 ? 163.733 140.477 180.720 1.00 46.00 664 ILE 1 N 1
ATOM 3956 C CA . ILE A 1 679 ? 165.099 140.551 181.215 1.00 45.12 664 ILE 1 CA 1
ATOM 3957 C C . ILE A 1 679 ? 165.658 139.145 181.393 1.00 46.66 664 ILE 1 C 1
ATOM 3958 O O . ILE A 1 679 ? 164.954 138.147 181.244 1.00 51.53 664 ILE 1 O 1
ATOM 3963 N N . ALA A 1 680 ? 166.951 139.089 181.700 1.00 50.76 665 ALA 1 N 1
ATOM 3964 C CA . ALA A 1 680 ? 167.671 137.842 181.963 1.00 56.63 665 ALA 1 CA 1
ATOM 3965 C C . ALA A 1 680 ? 167.604 136.866 180.791 1.00 64.65 665 ALA 1 C 1
ATOM 3966 O O . ALA A 1 680 ? 168.071 135.732 180.897 1.00 63.57 665 ALA 1 O 1
ATOM 3968 N N . LEU A 1 694 ? 164.693 130.865 182.939 1.00 55.55 679 LEU 1 N 1
ATOM 3969 C CA . LEU A 1 694 ? 165.139 131.799 183.964 1.00 49.80 679 LEU 1 CA 1
ATOM 3970 C C . LEU A 1 694 ? 164.988 133.241 183.484 1.00 54.56 679 LEU 1 C 1
ATOM 3971 O O . LEU A 1 694 ? 165.510 134.172 184.096 1.00 59.48 679 LEU 1 O 1
ATOM 3976 N N . VAL A 1 695 ? 164.244 133.418 182.395 1.00 53.47 680 VAL 1 N 1
ATOM 3977 C CA . VAL A 1 695 ? 163.925 134.736 181.858 1.00 49.90 680 VAL 1 CA 1
ATOM 3978 C C . VAL A 1 695 ? 162.517 135.114 182.301 1.00 42.89 680 VAL 1 C 1
ATOM 3979 O O . VAL A 1 695 ? 161.594 134.291 182.257 1.00 39.54 680 VAL 1 O 1
ATOM 3983 N N . ASP A 1 696 ? 162.365 136.346 182.776 1.00 44.54 681 ASP 1 N 1
ATOM 3984 C CA . ASP A 1 696 ? 161.165 136.785 183.467 1.00 45.25 681 ASP 1 CA 1
ATOM 3985 C C . ASP A 1 696 ? 160.790 138.160 182.925 1.00 47.58 681 ASP 1 C 1
ATOM 3986 O O . ASP A 1 696 ? 161.529 138.767 182.148 1.00 50.39 681 ASP 1 O 1
ATOM 3991 N N . LEU A 1 697 ? 159.625 138.648 183.332 1.00 47.00 682 LEU 1 N 1
ATOM 3992 C CA . LEU A 1 697 ? 159.138 139.943 182.893 1.00 42.30 682 LEU 1 CA 1
ATOM 3993 C C . LEU A 1 697 ? 159.534 141.032 183.882 1.00 47.29 682 LEU 1 C 1
ATOM 3994 O O . LEU A 1 697 ? 159.729 140.782 185.074 1.00 51.39 682 LEU 1 O 1
ATOM 3999 N N . THR A 1 698 ? 159.654 142.247 183.363 1.00 49.21 683 THR 1 N 1
ATOM 4000 C CA . THR A 1 698 ? 160.082 143.388 184.159 1.00 47.97 683 THR 1 CA 1
ATOM 4001 C C . THR A 1 698 ? 159.019 143.748 185.198 1.00 51.00 683 THR 1 C 1
ATOM 4002 O O . THR A 1 698 ? 157.821 143.651 184.918 1.00 52.77 683 THR 1 O 1
ATOM 4006 N N . PRO A 1 699 ? 159.427 144.147 186.412 1.00 50.90 684 PRO 1 N 1
ATOM 4007 C CA . PRO A 1 699 ? 158.447 144.321 187.501 1.00 45.44 684 PRO 1 CA 1
ATOM 4008 C C . PRO A 1 699 ? 157.325 145.305 187.213 1.00 47.12 684 PRO 1 C 1
ATOM 4009 O O . PRO A 1 699 ? 156.180 145.032 187.590 1.00 49.88 684 PRO 1 O 1
ATOM 4013 N N . GLU A 1 700 ? 157.599 146.442 186.570 1.00 51.21 685 GLU 1 N 1
ATOM 4014 C CA . GLU A 1 700 ? 156.506 147.366 186.275 1.00 51.04 685 GLU 1 CA 1
ATOM 4015 C C . GLU A 1 700 ? 155.581 146.807 185.205 1.00 49.38 685 GLU 1 C 1
ATOM 4016 O O . GLU A 1 700 ? 154.366 147.040 185.247 1.00 51.72 685 GLU 1 O 1
ATOM 4022 N N . PHE A 1 701 ? 156.124 146.055 184.249 1.00 48.34 686 PHE 1 N 1
ATOM 4023 C CA . PHE A 1 701 ? 155.258 145.400 183.278 1.00 45.97 686 PHE 1 CA 1
ATOM 4024 C C . PHE A 1 701 ? 154.346 144.397 183.968 1.00 45.72 686 PHE 1 C 1
ATOM 4025 O O . PHE A 1 701 ? 153.142 144.340 183.684 1.00 49.16 686 PHE 1 O 1
ATOM 4033 N N . LYS A 1 702 ? 154.903 143.607 184.887 1.00 48.24 687 LYS 1 N 1
ATOM 4034 C CA . LYS A 1 702 ? 154.099 142.656 185.645 1.00 48.51 687 LYS 1 CA 1
ATOM 4035 C C . LYS A 1 702 ? 153.019 143.375 186.435 1.00 45.80 687 LYS 1 C 1
ATOM 4036 O O . LYS A 1 702 ? 151.871 142.924 186.493 1.00 47.35 687 LYS 1 O 1
ATOM 4042 N N . MET A 1 703 ? 153.378 144.496 187.061 1.00 46.77 688 MET 1 N 1
ATOM 4043 C CA . MET A 1 703 ? 152.401 145.270 187.813 1.00 49.72 688 MET 1 CA 1
ATOM 4044 C C . MET A 1 703 ? 151.257 145.704 186.914 1.00 51.05 688 MET 1 C 1
ATOM 4045 O O . MET A 1 703 ? 150.084 145.503 187.244 1.00 54.42 688 MET 1 O 1
ATOM 4050 N N . LEU A 1 704 ? 151.573 146.268 185.748 1.00 49.31 689 LEU 1 N 1
ATOM 4051 C CA . LEU A 1 704 ? 150.522 146.746 184.811 1.00 46.85 689 LEU 1 CA 1
ATOM 4052 C C . LEU A 1 704 ? 149.619 145.574 184.410 1.00 49.34 689 LEU 1 C 1
ATOM 4053 O O . LEU A 1 704 ? 148.395 145.726 184.496 1.00 50.20 689 LEU 1 O 1
ATOM 4058 N N . VAL A 1 705 ? 150.196 144.440 184.006 1.00 47.56 690 VAL 1 N 1
ATOM 4059 C CA . VAL A 1 705 ? 149.349 143.347 183.529 1.00 44.36 690 VAL 1 CA 1
ATOM 4060 C C . VAL A 1 705 ? 148.484 142.791 184.653 1.00 50.07 690 VAL 1 C 1
ATOM 4061 O O . VAL A 1 705 ? 147.294 142.525 184.456 1.00 52.59 690 VAL 1 O 1
ATOM 4065 N N . ASP A 1 706 ? 149.052 142.608 185.844 1.00 52.42 691 ASP 1 N 1
ATOM 4066 C CA . ASP A 1 706 ? 148.346 141.877 186.893 1.00 50.04 691 ASP 1 CA 1
ATOM 4067 C C . ASP A 1 706 ? 147.496 142.790 187.774 1.00 48.71 691 ASP 1 C 1
ATOM 4068 O O . ASP A 1 706 ? 146.275 142.629 187.842 1.00 49.08 691 ASP 1 O 1
ATOM 4073 N N . GLU A 1 707 ? 148.127 143.746 188.456 1.00 47.96 692 GLU 1 N 1
ATOM 4074 C CA . GLU A 1 707 ? 147.406 144.532 189.448 1.00 47.49 692 GLU 1 CA 1
ATOM 4075 C C . GLU A 1 707 ? 146.522 145.592 188.806 1.00 51.05 692 GLU 1 C 1
ATOM 4076 O O . GLU A 1 707 ? 145.390 145.810 189.252 1.00 54.96 692 GLU 1 O 1
ATOM 4082 N N . ILE A 1 708 ? 147.017 146.262 187.762 1.00 51.48 693 ILE 1 N 1
ATOM 4083 C CA . ILE A 1 708 ? 146.279 147.364 187.150 1.00 48.37 693 ILE 1 CA 1
ATOM 4084 C C . ILE A 1 708 ? 145.398 146.915 185.994 1.00 49.53 693 ILE 1 C 1
ATOM 4085 O O . ILE A 1 708 ? 144.504 147.671 185.584 1.00 50.38 693 ILE 1 O 1
ATOM 4090 N N . HIS A 1 709 ? 145.613 145.708 185.464 1.00 48.82 694 HIS 1 N 1
ATOM 4091 C CA . HIS A 1 709 ? 144.837 145.167 184.348 1.00 47.82 694 HIS 1 CA 1
ATOM 4092 C C . HIS A 1 709 ? 145.041 145.988 183.074 1.00 47.00 694 HIS 1 C 1
ATOM 4093 O O . HIS A 1 709 ? 144.094 146.311 182.357 1.00 45.61 694 HIS 1 O 1
ATOM 4100 N N . TYR A 1 710 ? 146.309 146.305 182.782 1.00 46.42 695 TYR 1 N 1
ATOM 4101 C CA . TYR A 1 710 ? 146.672 147.013 181.527 1.00 42.17 695 TYR 1 CA 1
ATOM 4102 C C . TYR A 1 710 ? 147.029 145.951 180.527 1.00 44.48 695 TYR 1 C 1
ATOM 4103 O O . TYR A 1 710 ? 147.877 145.096 180.824 1.00 46.83 695 TYR 1 O 1
ATOM 4112 N N . GLU A 1 711 ? 146.440 146.028 179.341 1.00 43.45 696 GLU 1 N 1
ATOM 4113 C CA . GLU A 1 711 ? 146.615 145.022 178.305 1.00 37.53 696 GLU 1 CA 1
ATOM 4114 C C . GLU A 1 711 ? 147.591 145.526 177.252 1.00 33.91 696 GLU 1 C 1
ATOM 4115 O O . GLU A 1 711 ? 147.301 146.488 176.536 1.00 39.11 696 GLU 1 O 1
ATOM 4121 N N . PHE A 1 712 ? 148.744 144.878 177.168 1.00 31.22 697 PHE 1 N 1
ATOM 4122 C CA . PHE A 1 712 ? 149.694 145.080 176.088 1.00 33.49 697 PHE 1 CA 1
ATOM 4123 C C . PHE A 1 712 ? 149.466 144.001 175.040 1.00 39.64 697 PHE 1 C 1
ATOM 4124 O O . PHE A 1 712 ? 149.343 142.820 175.383 1.00 45.55 697 PHE 1 O 1
ATOM 4132 N N . TYR A 1 713 ? 149.402 144.398 173.775 1.00 40.73 698 TYR 1 N 1
ATOM 4133 C CA . TYR A 1 713 ? 149.253 143.402 172.727 1.00 34.90 698 TYR 1 CA 1
ATOM 4134 C C . TYR A 1 713 ? 150.540 142.588 172.610 1.00 32.57 698 TYR 1 C 1
ATOM 4135 O O . TYR A 1 713 ? 151.632 143.120 172.824 1.00 36.32 698 TYR 1 O 1
ATOM 4144 N N . PRO A 1 714 ? 150.441 141.295 172.294 1.00 29.35 699 PRO 1 N 1
ATOM 4145 C CA . PRO A 1 714 ? 151.602 140.406 172.439 1.00 29.70 699 PRO 1 CA 1
ATOM 4146 C C . PRO A 1 714 ? 152.811 140.802 171.620 1.00 32.35 699 PRO 1 C 1
ATOM 4147 O O . PRO A 1 714 ? 153.938 140.508 172.031 1.00 37.02 699 PRO 1 O 1
ATOM 4151 N N . LEU A 1 715 ? 152.622 141.455 170.476 1.00 32.30 700 LEU 1 N 1
ATOM 4152 C CA . LEU A 1 715 ? 153.759 141.815 169.638 1.00 33.13 700 LEU 1 CA 1
ATOM 4153 C C . LEU A 1 715 ? 154.726 142.749 170.350 1.00 37.76 700 LEU 1 C 1
ATOM 4154 O O . LEU A 1 715 ? 155.888 142.853 169.946 1.00 41.34 700 LEU 1 O 1
ATOM 4159 N N . GLU A 1 716 ? 154.277 143.416 171.413 1.00 39.41 701 GLU 1 N 1
ATOM 4160 C CA . GLU A 1 716 ? 155.149 144.317 172.153 1.00 37.15 701 GLU 1 CA 1
ATOM 4161 C C . GLU A 1 716 ? 156.242 143.572 172.908 1.00 42.86 701 GLU 1 C 1
ATOM 4162 O O . GLU A 1 716 ? 157.359 144.083 173.034 1.00 50.47 701 GLU 1 O 1
ATOM 4168 N N . TRP A 1 717 ? 155.951 142.377 173.418 1.00 38.87 702 TRP 1 N 1
ATOM 4169 C CA . TRP A 1 717 ? 156.902 141.656 174.254 1.00 36.17 702 TRP 1 CA 1
ATOM 4170 C C . TRP A 1 717 ? 157.156 140.215 173.843 1.00 35.75 702 TRP 1 C 1
ATOM 4171 O O . TRP A 1 717 ? 158.215 139.684 174.193 1.00 37.29 702 TRP 1 O 1
ATOM 4182 N N . VAL A 1 718 ? 156.238 139.564 173.125 1.00 36.29 703 VAL 1 N 1
ATOM 4183 C CA . VAL A 1 718 ? 156.409 138.142 172.820 1.00 34.24 703 VAL 1 CA 1
ATOM 4184 C C . VAL A 1 718 ? 157.663 137.867 171.999 1.00 34.38 703 VAL 1 C 1
ATOM 4185 O O . VAL A 1 718 ? 158.384 136.909 172.321 1.00 42.66 703 VAL 1 O 1
ATOM 4189 N N . PRO A 1 719 ? 157.973 138.617 170.933 1.00 33.60 704 PRO 1 N 1
ATOM 4190 C CA . PRO A 1 719 ? 159.226 138.337 170.212 1.00 35.54 704 PRO 1 CA 1
ATOM 4191 C C . PRO A 1 719 ? 160.473 138.456 171.072 1.00 38.51 704 PRO 1 C 1
ATOM 4192 O O . PRO A 1 719 ? 161.391 137.638 170.933 1.00 42.61 704 PRO 1 O 1
ATOM 4196 N N . GLU A 1 720 ? 160.535 139.441 171.969 1.00 37.41 705 GLU 1 N 1
ATOM 4197 C CA . GLU A 1 720 ? 161.694 139.549 172.851 1.00 39.44 705 GLU 1 CA 1
ATOM 4198 C C . GLU A 1 720 ? 161.741 138.394 173.842 1.00 38.33 705 GLU 1 C 1
ATOM 4199 O O . GLU A 1 720 ? 162.822 137.892 174.171 1.00 37.15 705 GLU 1 O 1
ATOM 4205 N N . ALA A 1 721 ? 160.578 137.954 174.320 1.00 36.62 706 ALA 1 N 1
ATOM 4206 C CA . ALA A 1 721 ? 160.525 136.778 175.179 1.00 35.86 706 ALA 1 CA 1
ATOM 4207 C C . ALA A 1 721 ? 161.054 135.548 174.457 1.00 37.53 706 ALA 1 C 1
ATOM 4208 O O . ALA A 1 721 ? 161.827 134.764 175.022 1.00 42.36 706 ALA 1 O 1
ATOM 4210 N N . VAL A 1 722 ? 160.653 135.371 173.199 1.00 35.11 707 VAL 1 N 1
ATOM 4211 C CA . VAL A 1 722 ? 161.120 134.240 172.408 1.00 32.72 707 VAL 1 CA 1
ATOM 4212 C C . VAL A 1 722 ? 162.623 134.326 172.201 1.00 34.42 707 VAL 1 C 1
ATOM 4213 O O . VAL A 1 722 ? 163.331 133.319 172.279 1.00 39.36 707 VAL 1 O 1
ATOM 4217 N N . ASP A 1 723 ? 163.139 135.529 172.070 1.00 34.62 708 ASP 1 N 1
ATOM 4218 C CA . ASP A 1 723 ? 164.578 135.621 171.744 1.00 39.70 708 ASP 1 CA 1
ATOM 4219 C C . ASP A 1 723 ? 165.345 135.328 173.030 1.00 44.62 708 ASP 1 C 1
ATOM 4220 O O . ASP A 1 723 ? 166.416 134.708 172.952 1.00 46.77 708 ASP 1 O 1
ATOM 4225 N N . ALA A 1 724 ? 164.811 135.758 174.173 1.00 45.17 709 ALA 1 N 1
ATOM 4226 C CA . ALA A 1 724 ? 165.436 135.385 175.438 1.00 39.25 709 ALA 1 CA 1
ATOM 4227 C C . ALA A 1 724 ? 165.434 133.875 175.625 1.00 39.93 709 ALA 1 C 1
ATOM 4228 O O . ALA A 1 724 ? 166.441 133.289 176.043 1.00 44.90 709 ALA 1 O 1
ATOM 4230 N N . HIS A 1 725 ? 164.313 133.226 175.312 1.00 36.29 710 HIS 1 N 1
ATOM 4231 C CA . HIS A 1 725 ? 164.226 131.780 175.475 1.00 31.88 710 HIS 1 CA 1
ATOM 4232 C C . HIS A 1 725 ? 165.176 131.049 174.535 1.00 36.35 710 HIS 1 C 1
ATOM 4233 O O . HIS A 1 725 ? 165.692 129.980 174.877 1.00 44.59 710 HIS 1 O 1
ATOM 4240 N N . ILE A 1 726 ? 165.403 131.591 173.339 1.00 34.76 711 ILE 1 N 1
ATOM 4241 C CA . ILE A 1 726 ? 166.407 131.000 172.459 1.00 37.29 711 ILE 1 CA 1
ATOM 4242 C C . ILE A 1 726 ? 167.800 131.195 173.035 1.00 43.02 711 ILE 1 C 1
ATOM 4243 O O . ILE A 1 726 ? 168.620 130.271 173.029 1.00 49.77 711 ILE 1 O 1
ATOM 4248 N N . ARG A 1 727 ? 168.061 132.383 173.562 1.00 44.51 712 ARG 1 N 1
ATOM 4249 C CA . ARG A 1 727 ? 169.388 132.643 174.168 1.00 45.78 712 ARG 1 CA 1
ATOM 4250 C C . ARG A 1 727 ? 169.610 131.612 175.274 1.00 48.89 712 ARG 1 C 1
ATOM 4251 O O . ARG A 1 727 ? 170.750 131.150 175.432 1.00 52.36 712 ARG 1 O 1
ATOM 4259 N N . GLN A 1 728 ? 168.542 131.256 175.994 1.00 46.86 713 GLN 1 N 1
ATOM 4260 C CA . GLN A 1 728 ? 168.685 130.270 177.059 1.00 44.61 713 GLN 1 CA 1
ATOM 4261 C C . GLN A 1 728 ? 169.358 129.003 176.547 1.00 49.88 713 GLN 1 C 1
ATOM 4262 O O . GLN A 1 728 ? 170.238 128.445 177.212 1.00 58.33 713 GLN 1 O 1
ATOM 4268 N N . GLU A 1 729 ? 168.958 128.535 175.370 1.00 47.33 714 GLU 1 N 1
ATOM 4269 C CA . GLU A 1 729 ? 169.535 127.334 174.779 1.00 49.45 714 GLU 1 CA 1
ATOM 4270 C C . GLU A 1 729 ? 170.676 127.674 173.828 1.00 55.72 714 GLU 1 C 1
ATOM 4271 O O . GLU A 1 729 ? 171.336 126.788 173.287 1.00 55.86 714 GLU 1 O 1
ATOM 4277 N N . PRO A 1 747 ? 165.353 149.767 170.185 1.00 57.58 732 PRO 1 N 1
ATOM 4278 C CA . PRO A 1 747 ? 164.098 149.011 170.253 1.00 57.00 732 PRO 1 CA 1
ATOM 4279 C C . PRO A 1 747 ? 163.719 148.382 168.918 1.00 60.06 732 PRO 1 C 1
ATOM 4280 O O . PRO A 1 747 ? 163.904 149.010 167.876 1.00 62.29 732 PRO 1 O 1
ATOM 4284 N N . PRO A 1 748 ? 163.210 147.153 168.951 1.00 56.39 733 PRO 1 N 1
ATOM 4285 C CA . PRO A 1 748 ? 162.710 146.533 167.720 1.00 52.19 733 PRO 1 CA 1
ATOM 4286 C C . PRO A 1 748 ? 161.541 147.321 167.150 1.00 50.16 733 PRO 1 C 1
ATOM 4287 O O . PRO A 1 748 ? 160.799 147.986 167.874 1.00 52.61 733 PRO 1 O 1
ATOM 4291 N N . CYS A 1 749 ? 161.395 147.253 165.826 1.00 50.33 734 CYS 1 N 1
ATOM 4292 C CA . CYS A 1 749 ? 160.370 148.045 165.155 1.00 54.95 734 CYS 1 CA 1
ATOM 4293 C C . CYS A 1 749 ? 158.974 147.650 165.614 1.00 54.39 734 CYS 1 C 1
ATOM 4294 O O . CYS A 1 749 ? 158.120 148.515 165.841 1.00 56.05 734 CYS 1 O 1
ATOM 4297 N N . PHE A 1 750 ? 158.719 146.350 165.751 1.00 50.43 735 PHE 1 N 1
ATOM 4298 C CA . PHE A 1 750 ? 157.421 145.908 166.241 1.00 45.95 735 PHE 1 CA 1
ATOM 4299 C C . PHE A 1 750 ? 157.237 146.200 167.722 1.00 48.63 735 PHE 1 C 1
ATOM 4300 O O . PHE A 1 750 ? 156.096 146.286 168.186 1.00 48.93 735 PHE 1 O 1
ATOM 4308 N N . ALA A 1 751 ? 158.329 146.354 168.473 1.00 48.79 736 ALA 1 N 1
ATOM 4309 C CA . ALA A 1 751 ? 158.211 146.755 169.869 1.00 49.64 736 ALA 1 CA 1
ATOM 4310 C C . ALA A 1 751 ? 157.642 148.160 169.998 1.00 48.89 736 ALA 1 C 1
ATOM 4311 O O . ALA A 1 751 ? 156.954 148.460 170.980 1.00 51.17 736 ALA 1 O 1
ATOM 4313 N N . GLN A 1 752 ? 157.918 149.026 169.028 1.00 50.47 737 GLN 1 N 1
ATOM 4314 C CA . GLN A 1 752 ? 157.354 150.366 169.035 1.00 48.23 737 GLN 1 CA 1
ATOM 4315 C C . GLN A 1 752 ? 155.842 150.305 168.868 1.00 40.85 737 GLN 1 C 1
ATOM 4316 O O . GLN A 1 752 ? 155.304 149.432 168.185 1.00 39.34 737 GLN 1 O 1
ATOM 4322 N N . TYR A 1 753 ? 155.157 151.248 169.504 1.00 38.59 738 TYR 1 N 1
ATOM 4323 C CA . TYR A 1 753 ? 153.711 151.161 169.634 1.00 35.27 738 TYR 1 CA 1
ATOM 4324 C C . TYR A 1 753 ? 153.019 151.326 168.290 1.00 33.68 738 TYR 1 C 1
ATOM 4325 O O . TYR A 1 753 ? 153.417 152.146 167.459 1.00 35.98 738 TYR 1 O 1
ATOM 4334 N N . SER A 1 754 ? 151.970 150.535 168.087 1.00 34.16 739 SER 1 N 1
ATOM 4335 C CA . SER A 1 754 ? 151.089 150.669 166.936 1.00 27.83 739 SER 1 CA 1
ATOM 4336 C C . SER A 1 754 ? 149.660 150.589 167.435 1.00 26.72 739 SER 1 C 1
ATOM 4337 O O . SER A 1 754 ? 149.259 149.573 168.007 1.00 34.15 739 SER 1 O 1
ATOM 4340 N N . LEU A 1 755 ? 148.902 151.663 167.230 1.00 25.64 740 LEU 1 N 1
ATOM 4341 C CA . LEU A 1 755 ? 147.523 151.700 167.696 1.00 27.24 740 LEU 1 CA 1
ATOM 4342 C C . LEU A 1 755 ? 146.697 150.606 167.039 1.00 32.88 740 LEU 1 C 1
ATOM 4343 O O . LEU A 1 755 ? 145.878 149.944 167.693 1.00 36.90 740 LEU 1 O 1
ATOM 4348 N N . PHE A 1 756 ? 146.917 150.388 165.746 1.00 34.20 741 PHE 1 N 1
ATOM 4349 C CA . PHE A 1 756 ? 146.127 149.413 165.014 1.00 28.35 741 PHE 1 CA 1
ATOM 4350 C C . PHE A 1 756 ? 146.519 147.987 165.367 1.00 30.09 741 PHE 1 C 1
ATOM 4351 O O . PHE A 1 756 ? 145.670 147.097 165.330 1.00 33.69 741 PHE 1 O 1
ATOM 4359 N N . ALA A 1 757 ? 147.779 147.749 165.737 1.00 30.35 742 ALA 1 N 1
ATOM 4360 C CA . ALA A 1 757 ? 148.146 146.437 166.261 1.00 27.05 742 ALA 1 CA 1
ATOM 4361 C C . ALA A 1 757 ? 147.407 146.142 167.558 1.00 30.94 742 ALA 1 C 1
ATOM 4362 O O . ALA A 1 757 ? 146.899 145.031 167.756 1.00 35.12 742 ALA 1 O 1
ATOM 4364 N N . ALA A 1 758 ? 147.321 147.132 168.447 1.00 29.47 743 ALA 1 N 1
ATOM 4365 C CA . ALA A 1 758 ? 146.586 146.949 169.691 1.00 28.93 743 ALA 1 CA 1
ATOM 4366 C C . ALA A 1 758 ? 145.114 146.681 169.427 1.00 28.72 743 ALA 1 C 1
ATOM 4367 O O . ALA A 1 758 ? 144.524 145.771 170.023 1.00 34.63 743 ALA 1 O 1
ATOM 4369 N N . ILE A 1 759 ? 144.505 147.451 168.527 1.00 25.86 744 ILE 1 N 1
ATOM 4370 C CA . ILE A 1 759 ? 143.086 147.260 168.248 1.00 27.21 744 ILE 1 CA 1
ATOM 4371 C C . ILE A 1 759 ? 142.844 145.916 167.570 1.00 32.93 744 ILE 1 C 1
ATOM 4372 O O . ILE A 1 759 ? 141.847 145.238 167.846 1.00 36.84 744 ILE 1 O 1
ATOM 4377 N N . ALA A 1 760 ? 143.753 145.497 166.688 1.00 29.83 745 ALA 1 N 1
ATOM 4378 C CA . ALA A 1 760 ? 143.625 144.193 166.052 1.00 30.98 745 ALA 1 CA 1
ATOM 4379 C C . ALA A 1 760 ? 143.710 143.071 167.074 1.00 34.62 745 ALA 1 C 1
ATOM 4380 O O . ALA A 1 760 ? 142.939 142.107 167.012 1.00 37.04 745 ALA 1 O 1
ATOM 4382 N N . HIS A 1 761 ? 144.645 143.173 168.020 1.00 31.86 746 HIS 1 N 1
ATOM 4383 C CA . HIS A 1 761 ? 144.748 142.142 169.044 1.00 29.73 746 HIS 1 CA 1
ATOM 4384 C C . HIS A 1 761 ? 143.511 142.118 169.928 1.00 27.42 746 HIS 1 C 1
ATOM 4385 O O . HIS A 1 761 ? 143.039 141.045 170.317 1.00 34.33 746 HIS 1 O 1
ATOM 4392 N N . GLN A 1 762 ? 142.976 143.290 170.262 1.00 26.91 747 GLN 1 N 1
ATOM 4393 C CA . GLN A 1 762 ? 141.805 143.335 171.128 1.00 28.74 747 GLN 1 CA 1
ATOM 4394 C C . GLN A 1 762 ? 140.590 142.713 170.455 1.00 29.97 747 GLN 1 C 1
ATOM 4395 O O . GLN A 1 762 ? 139.808 142.007 171.102 1.00 33.90 747 GLN 1 O 1
ATOM 4401 N N . PHE A 1 763 ? 140.416 142.951 169.159 1.00 30.20 748 PHE 1 N 1
ATOM 4402 C CA . PHE A 1 763 ? 139.298 142.373 168.425 1.00 27.19 748 PHE 1 CA 1
ATOM 4403 C C . PHE A 1 763 ? 139.529 140.921 168.038 1.00 30.73 748 PHE 1 C 1
ATOM 4404 O O . PHE A 1 763 ? 138.660 140.323 167.399 1.00 34.41 748 PHE 1 O 1
ATOM 4412 N N . GLY A 1 764 ? 140.668 140.346 168.401 1.00 27.60 749 GLY 1 N 1
ATOM 4413 C CA . GLY A 1 764 ? 140.929 138.952 168.110 1.00 27.10 749 GLY 1 CA 1
ATOM 4414 C C . GLY A 1 764 ? 141.090 138.639 166.641 1.00 32.03 749 GLY 1 C 1
ATOM 4415 O O . GLY A 1 764 ? 140.599 137.604 166.176 1.00 41.16 749 GLY 1 O 1
ATOM 4416 N N . LEU A 1 765 ? 141.765 139.509 165.893 1.00 30.70 750 LEU 1 N 1
ATOM 4417 C CA . LEU A 1 765 ? 142.037 139.258 164.481 1.00 29.58 750 LEU 1 CA 1
ATOM 4418 C C . LEU A 1 765 ? 143.264 138.363 164.395 1.00 29.66 750 LEU 1 C 1
ATOM 4419 O O . LEU A 1 765 ? 144.389 138.807 164.164 1.00 35.06 750 LEU 1 O 1
ATOM 4424 N N . VAL A 1 766 ? 143.036 137.071 164.597 1.00 31.57 751 VAL 1 N 1
ATOM 4425 C CA . VAL A 1 766 ? 144.094 136.073 164.564 1.00 34.34 751 VAL 1 CA 1
ATOM 4426 C C . VAL A 1 766 ? 144.047 135.362 163.222 1.00 38.24 751 VAL 1 C 1
ATOM 4427 O O . VAL A 1 766 ? 143.067 134.677 162.906 1.00 43.32 751 VAL 1 O 1
ATOM 4431 N N . LEU A 1 767 ? 145.106 135.520 162.436 1.00 36.88 752 LEU 1 N 1
ATOM 4432 C CA . LEU A 1 767 ? 145.238 134.871 161.142 1.00 38.34 752 LEU 1 CA 1
ATOM 4433 C C . LEU A 1 767 ? 146.409 133.907 161.206 1.00 40.01 752 LEU 1 C 1
ATOM 4434 O O . LEU A 1 767 ? 147.493 134.274 161.669 1.00 43.88 752 LEU 1 O 1
ATOM 4439 N N . GLU A 1 768 ? 146.194 132.679 160.748 1.00 39.28 753 GLU 1 N 1
ATOM 4440 C CA . GLU A 1 768 ? 147.233 131.664 160.801 1.00 42.37 753 GLU 1 CA 1
ATOM 4441 C C . GLU A 1 768 ? 147.122 130.774 159.572 1.00 41.25 753 GLU 1 C 1
ATOM 4442 O O . GLU A 1 768 ? 146.311 131.012 158.675 1.00 48.10 753 GLU 1 O 1
ATOM 4448 N N . GLY A 1 769 ? 147.975 129.754 159.526 1.00 40.60 754 GLY 1 N 1
ATOM 4449 C CA . GLY A 1 769 ? 147.963 128.797 158.445 1.00 45.42 754 GLY 1 CA 1
ATOM 4450 C C . GLY A 1 769 ? 147.053 127.618 158.725 1.00 48.44 754 GLY 1 C 1
ATOM 4451 O O . GLY A 1 769 ? 146.306 127.578 159.701 1.00 50.85 754 GLY 1 O 1
ATOM 4452 N N . ASN A 1 770 ? 147.128 126.668 157.866 1.00 48.33 755 ASN 1 N 1
ATOM 4453 C CA . ASN A 1 770 ? 146.333 125.457 157.951 1.00 46.03 755 ASN 1 CA 1
ATOM 4454 C C . ASN A 1 770 ? 147.132 124.343 158.618 1.00 43.58 755 ASN 1 C 1
ATOM 4455 O O . ASN A 1 770 ? 148.363 124.320 158.535 1.00 41.77 755 ASN 1 O 1
ATOM 4460 N N . PRO A 1 771 ? 146.455 123.421 159.305 1.00 44.48 756 PRO 1 N 1
ATOM 4461 C CA . PRO A 1 771 ? 147.162 122.243 159.830 1.00 47.08 756 PRO 1 CA 1
ATOM 4462 C C . PRO A 1 771 ? 147.821 121.405 158.751 1.00 48.75 756 PRO 1 C 1
ATOM 4463 O O . PRO A 1 771 ? 148.840 120.759 159.019 1.00 53.45 756 PRO 1 O 1
ATOM 4467 N N . ARG A 1 772 ? 147.270 121.396 157.534 1.00 47.30 757 ARG 1 N 1
ATOM 4468 C CA . ARG A 1 772 ? 147.843 120.610 156.449 1.00 49.42 757 ARG 1 CA 1
ATOM 4469 C C . ARG A 1 772 ? 149.229 121.092 156.051 1.00 48.88 757 ARG 1 C 1
ATOM 4470 O O . ARG A 1 772 ? 149.958 120.357 155.378 1.00 53.99 757 ARG 1 O 1
ATOM 4478 N N . GLY A 1 773 ? 149.605 122.304 156.441 1.00 42.82 758 GLY 1 N 1
ATOM 4479 C CA . GLY A 1 773 ? 150.895 122.847 156.078 1.00 42.05 758 GLY 1 CA 1
ATOM 4480 C C . GLY A 1 773 ? 150.771 123.978 155.084 1.00 45.00 758 GLY 1 C 1
ATOM 4481 O O . GLY A 1 773 ? 149.753 124.673 155.051 1.00 48.13 758 GLY 1 O 1
ATOM 4482 N N . PHE A 1 774 ? 151.802 124.171 154.262 1.00 41.69 759 PHE 1 N 1
ATOM 4483 C CA . PHE A 1 774 ? 151.742 125.209 153.241 1.00 39.77 759 PHE 1 CA 1
ATOM 4484 C C . PHE A 1 774 ? 150.685 124.888 152.195 1.00 44.29 759 PHE 1 C 1
ATOM 4485 O O . PHE A 1 774 ? 150.096 125.804 151.611 1.00 45.01 759 PHE 1 O 1
ATOM 4493 N N . ARG A 1 775 ? 150.409 123.601 151.969 1.00 46.61 760 ARG 1 N 1
ATOM 4494 C CA . ARG A 1 775 ? 149.467 123.199 150.933 1.00 42.98 760 ARG 1 CA 1
ATOM 4495 C C . ARG A 1 775 ? 148.062 123.718 151.190 1.00 40.76 760 ARG 1 C 1
ATOM 4496 O O . ARG A 1 775 ? 147.257 123.776 150.255 1.00 46.31 760 ARG 1 O 1
ATOM 4504 N N . GLY A 1 776 ? 147.752 124.112 152.420 1.00 37.85 761 GLY 1 N 1
ATOM 4505 C CA . GLY A 1 776 ? 146.471 124.717 152.718 1.00 40.12 761 GLY 1 CA 1
ATOM 4506 C C . GLY A 1 776 ? 146.574 126.225 152.649 1.00 48.12 761 GLY 1 C 1
ATOM 4507 O O . GLY A 1 776 ? 146.641 126.797 151.558 1.00 55.25 761 GLY 1 O 1
ATOM 4508 N N . GLY A 1 777 ? 146.598 126.884 153.800 1.00 49.34 762 GLY 1 N 1
ATOM 4509 C CA . GLY A 1 777 ? 146.833 128.312 153.833 1.00 45.13 762 GLY 1 CA 1
ATOM 4510 C C . GLY A 1 777 ? 145.688 129.103 154.419 1.00 46.02 762 GLY 1 C 1
ATOM 4511 O O . GLY A 1 777 ? 145.900 130.030 155.204 1.00 48.25 762 GLY 1 O 1
ATOM 4512 N N . ASP A 1 778 ? 144.464 128.740 154.060 1.00 52.78 763 ASP 1 N 1
ATOM 4513 C CA . ASP A 1 778 ? 143.290 129.428 154.586 1.00 58.24 763 ASP 1 CA 1
ATOM 4514 C C . ASP A 1 778 ? 142.883 128.858 155.940 1.00 56.74 763 ASP 1 C 1
ATOM 4515 O O . ASP A 1 778 ? 141.724 128.515 156.171 1.00 62.97 763 ASP 1 O 1
ATOM 4520 N N . GLY A 1 779 ? 143.844 128.746 156.853 1.00 47.57 764 GLY 1 N 1
ATOM 4521 C CA . GLY A 1 779 ? 143.508 128.303 158.187 1.00 47.23 764 GLY 1 CA 1
ATOM 4522 C C . GLY A 1 779 ? 143.158 129.482 159.062 1.00 45.23 764 GLY 1 C 1
ATOM 4523 O O . GLY A 1 779 ? 144.025 130.090 159.691 1.00 52.31 764 GLY 1 O 1
ATOM 4524 N N . SER A 1 780 ? 141.870 129.789 159.127 1.00 41.13 765 SER 1 N 1
ATOM 4525 C CA . SER A 1 780 ? 141.341 130.927 159.859 1.00 41.50 765 SER 1 CA 1
ATOM 4526 C C . SER A 1 780 ? 139.831 130.851 159.772 1.00 42.70 765 SER 1 C 1
ATOM 4527 O O . SER A 1 780 ? 139.284 130.400 158.762 1.00 50.34 765 SER 1 O 1
ATOM 4530 N N . SER A 1 781 ? 139.164 131.287 160.831 1.00 38.48 766 SER 1 N 1
ATOM 4531 C CA . SER A 1 781 ? 137.713 131.285 160.805 1.00 41.99 766 SER 1 CA 1
ATOM 4532 C C . SER A 1 781 ? 137.212 132.269 159.759 1.00 41.91 766 SER 1 C 1
ATOM 4533 O O . SER A 1 781 ? 137.876 133.255 159.432 1.00 46.64 766 SER 1 O 1
ATOM 4536 N N . SER A 1 782 ? 136.036 131.974 159.209 1.00 40.34 767 SER 1 N 1
ATOM 4537 C CA . SER A 1 782 ? 135.443 132.866 158.223 1.00 43.15 767 SER 1 CA 1
ATOM 4538 C C . SER A 1 782 ? 135.168 134.236 158.821 1.00 43.49 767 SER 1 C 1
ATOM 4539 O O . SER A 1 782 ? 135.388 135.263 158.169 1.00 47.69 767 SER 1 O 1
ATOM 4542 N N . GLU A 1 783 ? 134.679 134.272 160.061 1.00 42.63 768 GLU 1 N 1
ATOM 4543 C CA . GLU A 1 783 ? 134.392 135.545 160.709 1.00 37.42 768 GLU 1 CA 1
ATOM 4544 C C . GLU A 1 783 ? 135.656 136.376 160.868 1.00 35.80 768 GLU 1 C 1
ATOM 4545 O O . GLU A 1 783 ? 135.684 137.561 160.515 1.00 40.27 768 GLU 1 O 1
ATOM 4551 N N . VAL A 1 784 ? 136.720 135.765 161.390 1.00 33.21 769 VAL 1 N 1
ATOM 4552 C CA . VAL A 1 784 ? 137.965 136.495 161.588 1.00 34.99 769 VAL 1 CA 1
ATOM 4553 C C . VAL A 1 784 ? 138.566 136.905 160.254 1.00 39.37 769 VAL 1 C 1
ATOM 4554 O O . VAL A 1 784 ? 139.117 137.999 160.126 1.00 40.02 769 VAL 1 O 1
ATOM 4558 N N . ARG A 1 785 ? 138.391 136.117 159.201 1.00 38.37 770 ARG 1 N 1
ATOM 4559 C CA . ARG A 1 785 ? 139.055 136.500 157.931 1.00 33.66 770 ARG 1 CA 1
ATOM 4560 C C . ARG A 1 785 ? 138.267 137.646 157.288 1.00 32.74 770 ARG 1 C 1
ATOM 4561 O O . ARG A 1 785 ? 138.905 138.544 156.707 1.00 36.93 770 ARG 1 O 1
ATOM 4569 N N . THR A 1 786 ? 136.949 137.640 157.404 1.00 30.58 771 THR 1 N 1
ATOM 4570 C CA . THR A 1 786 ? 136.118 138.707 156.827 1.00 29.05 771 THR 1 CA 1
ATOM 4571 C C . THR A 1 786 ? 136.402 139.988 157.562 1.00 32.48 771 THR 1 C 1
ATOM 4572 O O . THR A 1 786 ? 136.537 141.035 156.899 1.00 35.52 771 THR 1 O 1
ATOM 4576 N N . LYS A 1 787 ? 136.530 139.914 158.881 1.00 31.14 772 LYS 1 N 1
ATOM 4577 C CA . LYS A 1 787 ? 136.815 141.108 159.707 1.00 29.22 772 LYS 1 CA 1
ATOM 4578 C C . LYS A 1 787 ? 138.215 141.636 159.379 1.00 30.75 772 LYS 1 C 1
ATOM 4579 O O . LYS A 1 787 ? 138.347 142.854 159.225 1.00 31.13 772 LYS 1 O 1
ATOM 4585 N N . ALA A 1 788 ? 139.205 140.777 159.265 1.00 29.99 773 ALA 1 N 1
ATOM 4586 C CA . ALA A 1 788 ? 140.582 141.236 159.009 1.00 29.76 773 ALA 1 CA 1
ATOM 4587 C C . ALA A 1 788 ? 140.698 141.826 157.608 1.00 28.86 773 ALA 1 C 1
ATOM 4588 O O . ALA A 1 788 ? 141.590 142.655 157.403 1.00 31.09 773 ALA 1 O 1
ATOM 4590 N N . TYR A 1 789 ? 139.830 141.445 156.679 1.00 33.08 774 TYR 1 N 1
ATOM 4591 C CA . TYR A 1 789 ? 139.853 142.102 155.351 1.00 29.80 774 TYR 1 CA 1
ATOM 4592 C C . TYR A 1 789 ? 139.254 143.474 155.508 1.00 31.32 774 TYR 1 C 1
ATOM 4593 O O . TYR A 1 789 ? 139.877 144.457 155.087 1.00 32.81 774 TYR 1 O 1
ATOM 4602 N N . ARG A 1 790 ? 138.090 143.555 156.127 1.00 30.24 775 ARG 1 N 1
ATOM 4603 C CA . ARG A 1 790 ? 137.382 144.843 156.237 1.00 25.60 775 ARG 1 CA 1
ATOM 4604 C C . ARG A 1 790 ? 138.223 145.802 157.070 1.00 25.85 775 ARG 1 C 1
ATOM 4605 O O . ARG A 1 790 ? 137.902 146.997 157.065 1.00 30.31 775 ARG 1 O 1
ATOM 4613 N N . PHE A 1 791 ? 139.253 145.319 157.751 1.00 29.27 776 PHE 1 N 1
ATOM 4614 C CA . PHE A 1 791 ? 140.075 146.171 158.648 1.00 26.62 776 PHE 1 CA 1
ATOM 4615 C C . PHE A 1 791 ? 141.381 146.517 157.998 1.00 27.27 776 PHE 1 C 1
ATOM 4616 O O . PHE A 1 791 ? 141.783 147.685 158.054 1.00 32.66 776 PHE 1 O 1
ATOM 4624 N N . PHE A 1 792 ? 142.046 145.548 157.399 1.00 26.28 777 PHE 1 N 1
ATOM 4625 C CA . PHE A 1 792 ? 143.369 145.812 156.797 1.00 25.26 777 PHE 1 CA 1
ATOM 4626 C C . PHE A 1 792 ? 143.171 146.482 155.457 1.00 28.39 777 PHE 1 C 1
ATOM 4627 O O . PHE A 1 792 ? 144.184 146.804 154.830 1.00 33.07 777 PHE 1 O 1
ATOM 4635 N N . THR A 1 793 ? 141.928 146.729 155.053 1.00 28.68 778 THR 1 N 1
ATOM 4636 C CA . THR A 1 793 ? 141.620 147.321 153.737 1.00 27.83 778 THR 1 CA 1
ATOM 4637 C C . THR A 1 793 ? 140.925 148.656 153.902 1.00 29.69 778 THR 1 C 1
ATOM 4638 O O . THR A 1 793 ? 141.315 149.590 153.178 1.00 35.72 778 THR 1 O 1
ATOM 4642 N N . LEU A 1 794 ? 139.966 148.792 154.806 1.00 28.86 779 LEU 1 N 1
ATOM 4643 C CA . LEU A 1 794 ? 139.360 150.102 155.020 1.00 30.11 779 LEU 1 CA 1
ATOM 4644 C C . LEU A 1 794 ? 140.116 150.910 156.070 1.00 32.24 779 LEU 1 C 1
ATOM 4645 O O . LEU A 1 794 ? 140.535 152.044 155.812 1.00 37.82 779 LEU 1 O 1
ATOM 4650 N N . MET A 1 795 ? 140.369 150.326 157.227 1.00 30.10 780 MET 1 N 1
ATOM 4651 C CA . MET A 1 795 ? 140.908 151.166 158.323 1.00 32.75 780 MET 1 CA 1
ATOM 4652 C C . MET A 1 795 ? 142.397 151.419 158.129 1.00 31.77 780 MET 1 C 1
ATOM 4653 O O . MET A 1 795 ? 142.901 152.386 158.715 1.00 39.45 780 MET 1 O 1
ATOM 4658 N N . LEU A 1 796 ? 143.070 150.620 157.337 1.00 26.95 781 LEU 1 N 1
ATOM 4659 C CA . LEU A 1 796 ? 144.509 150.775 157.204 1.00 32.51 781 LEU 1 CA 1
ATOM 4660 C C . LEU A 1 796 ? 144.925 151.169 155.793 1.00 35.36 781 LEU 1 C 1
ATOM 4661 O O . LEU A 1 796 ? 145.597 152.187 155.609 1.00 39.33 781 LEU 1 O 1
ATOM 4666 N N . LEU A 1 797 ? 144.544 150.387 154.787 1.00 30.24 782 LEU 1 N 1
ATOM 4667 C CA . LEU A 1 797 ? 145.050 150.627 153.443 1.00 28.89 782 LEU 1 CA 1
ATOM 4668 C C . LEU A 1 797 ? 144.378 151.835 152.805 1.00 31.43 782 LEU 1 C 1
ATOM 4669 O O . LEU A 1 797 ? 145.040 152.647 152.151 1.00 39.76 782 LEU 1 O 1
ATOM 4674 N N . ASN A 1 798 ? 143.073 151.992 153.010 1.00 28.54 783 ASN 1 N 1
ATOM 4675 C CA . ASN A 1 798 ? 142.323 153.122 152.400 1.00 30.99 783 ASN 1 CA 1
ATOM 4676 C C . ASN A 1 798 ? 142.504 154.390 153.240 1.00 36.55 783 ASN 1 C 1
ATOM 4677 O O . ASN A 1 798 ? 142.095 155.465 152.762 1.00 42.34 783 ASN 1 O 1
ATOM 4682 N N . ASN A 1 799 ? 143.082 154.290 154.432 1.00 36.14 784 ASN 1 N 1
ATOM 4683 C CA . ASN A 1 799 ? 143.398 155.456 155.241 1.00 32.90 784 ASN 1 CA 1
ATOM 4684 C C . ASN A 1 799 ? 144.874 155.815 155.208 1.00 30.68 784 ASN 1 C 1
ATOM 4685 O O . ASN A 1 799 ? 145.284 156.752 155.896 1.00 36.79 784 ASN 1 O 1
ATOM 4690 N N . LEU A 1 800 ? 145.676 155.101 154.430 1.00 28.83 785 LEU 1 N 1
ATOM 4691 C CA . LEU A 1 800 ? 147.099 155.384 154.313 1.00 31.22 785 LEU 1 CA 1
ATOM 4692 C C . LEU A 1 800 ? 147.305 156.392 153.192 1.00 39.84 785 LEU 1 C 1
ATOM 4693 O O . LEU A 1 800 ? 147.009 156.101 152.028 1.00 41.29 785 LEU 1 O 1
ATOM 4698 N N . GLY A 1 801 ? 147.813 157.569 153.540 1.00 40.79 786 GLY 1 N 1
ATOM 4699 C CA . GLY A 1 801 ? 147.933 158.636 152.562 1.00 36.64 786 GLY 1 CA 1
ATOM 4700 C C . GLY A 1 801 ? 146.596 159.110 152.038 1.00 37.46 786 GLY 1 C 1
ATOM 4701 O O . GLY A 1 801 ? 146.458 159.374 150.838 1.00 45.10 786 GLY 1 O 1
ATOM 4702 N N . ASP A 1 802 ? 145.607 159.223 152.913 1.00 33.91 787 ASP 1 N 1
ATOM 4703 C CA . ASP A 1 802 ? 144.259 159.586 152.515 1.00 37.61 787 ASP 1 CA 1
ATOM 4704 C C . ASP A 1 802 ? 144.023 161.072 152.736 1.00 40.81 787 ASP 1 C 1
ATOM 4705 O O . ASP A 1 802 ? 144.542 161.668 153.682 1.00 41.73 787 ASP 1 O 1
ATOM 4710 N N . ALA A 1 803 ? 143.209 161.659 151.863 1.00 39.87 788 ALA 1 N 1
ATOM 4711 C CA . ALA A 1 803 ? 143.034 163.103 151.838 1.00 36.39 788 ALA 1 CA 1
ATOM 4712 C C . ALA A 1 803 ? 142.454 163.619 153.149 1.00 38.93 788 ALA 1 C 1
ATOM 4713 O O . ALA A 1 803 ? 141.664 162.948 153.816 1.00 43.86 788 ALA 1 O 1
ATOM 4715 N N . VAL A 1 804 ? 142.868 164.833 153.513 1.00 35.07 789 VAL 1 N 1
ATOM 4716 C CA . VAL A 1 804 ? 142.426 165.445 154.760 1.00 29.82 789 VAL 1 CA 1
ATOM 4717 C C . VAL A 1 804 ? 140.937 165.758 154.720 1.00 33.12 789 VAL 1 C 1
ATOM 4718 O O . VAL A 1 804 ? 140.260 165.710 155.752 1.00 41.53 789 VAL 1 O 1
ATOM 4722 N N . SER A 1 805 ? 140.399 166.081 153.548 1.00 32.14 790 SER 1 N 1
ATOM 4723 C CA . SER A 1 805 ? 139.003 166.475 153.437 1.00 35.05 790 SER 1 CA 1
ATOM 4724 C C . SER A 1 805 ? 138.368 165.803 152.230 1.00 36.75 790 SER 1 C 1
ATOM 4725 O O . SER A 1 805 ? 139.051 165.347 151.312 1.00 38.04 790 SER 1 O 1
ATOM 4728 N N . SER A 1 806 ? 137.041 165.742 152.251 1.00 35.40 791 SER 1 N 1
ATOM 4729 C CA . SER A 1 806 ? 136.268 165.249 151.120 1.00 35.04 791 SER 1 CA 1
ATOM 4730 C C . SER A 1 806 ? 136.044 166.391 150.133 1.00 41.89 791 SER 1 C 1
ATOM 4731 O O . SER A 1 806 ? 136.653 167.459 150.230 1.00 46.61 791 SER 1 O 1
ATOM 4734 N N . SER A 1 807 ? 135.161 166.177 149.165 1.00 42.93 792 SER 1 N 1
ATOM 4735 C CA . SER A 1 807 ? 134.910 167.173 148.134 1.00 33.98 792 SER 1 CA 1
ATOM 4736 C C . SER A 1 807 ? 133.472 167.677 148.168 1.00 29.59 792 SER 1 C 1
ATOM 4737 O O . SER A 1 807 ? 132.657 167.219 148.965 1.00 30.71 792 SER 1 O 1
ATOM 4740 N N . GLY A 1 844 ? 143.425 165.774 146.962 1.00 42.09 829 GLY 1 N 1
ATOM 4741 C CA . GLY A 1 844 ? 144.646 165.031 146.717 1.00 39.48 829 GLY 1 CA 1
ATOM 4742 C C . GLY A 1 844 ? 145.875 165.770 147.196 1.00 37.89 829 GLY 1 C 1
ATOM 4743 O O . GLY A 1 844 ? 145.837 166.982 147.398 1.00 41.00 829 GLY 1 O 1
ATOM 4744 N N . ALA A 1 845 ? 146.960 165.027 147.399 1.00 37.68 830 ALA 1 N 1
ATOM 4745 C CA . ALA A 1 845 ? 148.265 165.513 147.838 1.00 41.55 830 ALA 1 CA 1
ATOM 4746 C C . ALA A 1 845 ? 148.254 166.066 149.257 1.00 45.48 830 ALA 1 C 1
ATOM 4747 O O . ALA A 1 845 ? 149.304 166.506 149.738 1.00 53.23 830 ALA 1 O 1
ATOM 4749 N N . SER A 1 846 ? 147.116 166.059 149.944 1.00 43.05 831 SER 1 N 1
ATOM 4750 C CA . SER A 1 846 ? 147.006 166.557 151.313 1.00 41.80 831 SER 1 CA 1
ATOM 4751 C C . SER A 1 846 ? 146.466 165.421 152.168 1.00 43.45 831 SER 1 C 1
ATOM 4752 O O . SER A 1 846 ? 145.255 165.186 152.193 1.00 44.60 831 SER 1 O 1
ATOM 4755 N N . PHE A 1 847 ? 147.350 164.730 152.883 1.00 46.69 832 PHE 1 N 1
ATOM 4756 C CA . PHE A 1 847 ? 146.997 163.497 153.571 1.00 39.44 832 PHE 1 CA 1
ATOM 4757 C C . PHE A 1 847 ? 147.247 163.605 155.068 1.00 39.86 832 PHE 1 C 1
ATOM 4758 O O . PHE A 1 847 ? 148.199 164.258 155.505 1.00 45.39 832 PHE 1 O 1
ATOM 4766 N N . HIS A 1 848 ? 146.381 162.958 155.848 1.00 37.10 833 HIS 1 N 1
ATOM 4767 C CA . HIS A 1 848 ? 146.545 162.875 157.291 1.00 36.44 833 HIS 1 CA 1
ATOM 4768 C C . HIS A 1 848 ? 147.294 161.604 157.661 1.00 39.88 833 HIS 1 C 1
ATOM 4769 O O . HIS A 1 848 ? 147.056 160.539 157.087 1.00 46.29 833 HIS 1 O 1
ATOM 4776 N N . SER A 1 849 ? 148.205 161.723 158.621 1.00 40.44 834 SER 1 N 1
ATOM 4777 C CA . SER A 1 849 ? 149.075 160.611 159.001 1.00 39.56 834 SER 1 CA 1
ATOM 4778 C C . SER A 1 849 ? 148.508 159.801 160.164 1.00 43.94 834 SER 1 C 1
ATOM 4779 O O . SER A 1 849 ? 149.190 159.546 161.153 1.00 50.22 834 SER 1 O 1
ATOM 4782 N N . VAL A 1 850 ? 147.247 159.379 160.051 1.00 41.01 835 VAL 1 N 1
ATOM 4783 C CA . VAL A 1 850 ? 146.677 158.486 161.053 1.00 37.78 835 VAL 1 CA 1
ATOM 4784 C C . VAL A 1 850 ? 147.264 157.087 160.916 1.00 39.64 835 VAL 1 C 1
ATOM 4785 O O . VAL A 1 850 ? 147.593 156.436 161.914 1.00 40.77 835 VAL 1 O 1
ATOM 4789 N N . VAL A 1 851 ? 147.419 156.610 159.685 1.00 38.89 836 VAL 1 N 1
ATOM 4790 C CA . VAL A 1 851 ? 147.960 155.288 159.399 1.00 35.91 836 VAL 1 CA 1
ATOM 4791 C C . VAL A 1 851 ? 149.310 155.458 158.721 1.00 37.98 836 VAL 1 C 1
ATOM 4792 O O . VAL A 1 851 ? 149.448 156.265 157.795 1.00 42.09 836 VAL 1 O 1
ATOM 4796 N N . SER A 1 852 ? 150.302 154.712 159.187 1.00 34.86 837 SER 1 N 1
ATOM 4797 C CA . SER A 1 852 ? 151.613 154.669 158.566 1.00 33.78 837 SER 1 CA 1
ATOM 4798 C C . SER A 1 852 ? 151.869 153.277 158.003 1.00 35.71 837 SER 1 C 1
ATOM 4799 O O . SER A 1 852 ? 151.211 152.303 158.377 1.00 37.27 837 SER 1 O 1
ATOM 4802 N N . ALA A 1 853 ? 152.828 153.197 157.079 1.00 34.60 838 ALA 1 N 1
ATOM 4803 C CA . ALA A 1 853 ? 153.166 151.915 156.469 1.00 38.47 838 ALA 1 CA 1
ATOM 4804 C C . ALA A 1 853 ? 153.696 150.930 157.503 1.00 39.14 838 ALA 1 C 1
ATOM 4805 O O . ALA A 1 853 ? 153.302 149.752 157.521 1.00 42.44 838 ALA 1 O 1
ATOM 4807 N N . CYS A 1 854 ? 154.595 151.397 158.370 1.00 38.08 839 CYS 1 N 1
ATOM 4808 C CA . CYS A 1 854 ? 155.091 150.560 159.452 1.00 35.12 839 CYS 1 CA 1
ATOM 4809 C C . CYS A 1 854 ? 153.946 150.055 160.315 1.00 37.33 839 CYS 1 C 1
ATOM 4810 O O . CYS A 1 854 ? 153.975 148.914 160.790 1.00 40.52 839 CYS 1 O 1
ATOM 4813 N N . ASP A 1 855 ? 152.922 150.886 160.520 1.00 34.77 840 ASP 1 N 1
ATOM 4814 C CA . ASP A 1 855 ? 151.771 150.466 161.310 1.00 34.57 840 ASP 1 CA 1
ATOM 4815 C C . ASP A 1 855 ? 151.053 149.295 160.659 1.00 34.95 840 ASP 1 C 1
ATOM 4816 O O . ASP A 1 855 ? 150.674 148.337 161.339 1.00 37.89 840 ASP 1 O 1
ATOM 4821 N N . VAL A 1 856 ? 150.859 149.350 159.341 1.00 33.19 841 VAL 1 N 1
ATOM 4822 C CA . VAL A 1 856 ? 150.184 148.257 158.649 1.00 30.47 841 VAL 1 CA 1
ATOM 4823 C C . VAL A 1 856 ? 151.012 146.983 158.729 1.00 29.63 841 VAL 1 C 1
ATOM 4824 O O . VAL A 1 856 ? 150.483 145.893 158.993 1.00 32.66 841 VAL 1 O 1
ATOM 4828 N N . VAL A 1 857 ? 152.324 147.098 158.526 1.00 27.22 842 VAL 1 N 1
ATOM 4829 C CA . VAL A 1 857 ? 153.178 145.914 158.583 1.00 26.67 842 VAL 1 CA 1
ATOM 4830 C C . VAL A 1 857 ? 153.139 145.284 159.973 1.00 30.37 842 VAL 1 C 1
ATOM 4831 O O . VAL A 1 857 ? 153.000 144.062 160.118 1.00 34.90 842 VAL 1 O 1
ATOM 4835 N N . VAL A 1 858 ? 153.257 146.105 161.019 1.00 31.68 843 VAL 1 N 1
ATOM 4836 C CA . VAL A 1 858 ? 153.294 145.541 162.364 1.00 28.53 843 VAL 1 CA 1
ATOM 4837 C C . VAL A 1 858 ? 151.925 145.027 162.783 1.00 25.64 843 VAL 1 C 1
ATOM 4838 O O . VAL A 1 858 ? 151.833 144.077 163.565 1.00 31.93 843 VAL 1 O 1
ATOM 4842 N N . THR A 1 859 ? 150.843 145.623 162.285 1.00 22.97 844 THR 1 N 1
ATOM 4843 C CA . THR A 1 859 ? 149.523 145.065 162.546 1.00 21.78 844 THR 1 CA 1
ATOM 4844 C C . THR A 1 859 ? 149.378 143.692 161.907 1.00 29.95 844 THR 1 C 1
ATOM 4845 O O . THR A 1 859 ? 148.820 142.770 162.515 1.00 33.65 844 THR 1 O 1
ATOM 4849 N N . MET A 1 860 ? 149.903 143.512 160.704 1.00 29.92 845 MET 1 N 1
ATOM 4850 C CA . MET A 1 860 ? 149.899 142.169 160.080 1.00 30.35 845 MET 1 CA 1
ATOM 4851 C C . MET A 1 860 ? 150.728 141.217 160.940 1.00 30.87 845 MET 1 C 1
ATOM 4852 O O . MET A 1 860 ? 150.252 140.099 161.186 1.00 35.77 845 MET 1 O 1
ATOM 4857 N N . THR A 1 861 ? 151.898 141.637 161.402 1.00 27.89 846 THR 1 N 1
ATOM 4858 C CA . THR A 1 861 ? 152.724 140.721 162.184 1.00 23.84 846 THR 1 CA 1
ATOM 4859 C C . THR A 1 861 ? 152.056 140.349 163.501 1.00 26.85 846 THR 1 C 1
ATOM 4860 O O . THR A 1 861 ? 152.166 139.207 163.957 1.00 33.42 846 THR 1 O 1
ATOM 4864 N N . GLN A 1 862 ? 151.376 141.301 164.135 1.00 25.68 847 GLN 1 N 1
ATOM 4865 C CA . GLN A 1 862 ? 150.626 140.996 165.345 1.00 26.38 847 GLN 1 CA 1
ATOM 4866 C C . GLN A 1 862 ? 149.498 140.017 165.057 1.00 31.16 847 GLN 1 C 1
ATOM 4867 O O . GLN A 1 862 ? 149.263 139.083 165.834 1.00 38.36 847 GLN 1 O 1
ATOM 4873 N N . CYS A 1 863 ? 148.792 140.207 163.942 1.00 29.49 848 CYS 1 N 1
ATOM 4874 C CA . CYS A 1 863 ? 147.715 139.294 163.583 1.00 26.04 848 CYS 1 CA 1
ATOM 4875 C C . CYS A 1 863 ? 148.225 137.902 163.239 1.00 30.41 848 CYS 1 C 1
ATOM 4876 O O . CYS A 1 863 ? 147.468 136.935 163.353 1.00 34.50 848 CYS 1 O 1
ATOM 4879 N N . LEU A 1 864 ? 149.480 137.778 162.827 1.00 30.10 849 LEU 1 N 1
ATOM 4880 C CA . LEU A 1 864 ? 150.056 136.497 162.452 1.00 31.41 849 LEU 1 CA 1
ATOM 4881 C C . LEU A 1 864 ? 150.789 135.811 163.596 1.00 33.61 849 LEU 1 C 1
ATOM 4882 O O . LEU A 1 864 ? 151.382 134.750 163.379 1.00 36.07 849 LEU 1 O 1
ATOM 4887 N N . LEU A 1 865 ? 150.779 136.386 164.794 1.00 35.47 850 LEU 1 N 1
ATOM 4888 C CA . LEU A 1 865 ? 151.344 135.700 165.941 1.00 32.85 850 LEU 1 CA 1
ATOM 4889 C C . LEU A 1 865 ? 150.523 134.450 166.249 1.00 38.19 850 LEU 1 C 1
ATOM 4890 O O . LEU A 1 865 ? 149.314 134.421 166.008 1.00 42.16 850 LEU 1 O 1
ATOM 4895 N N . PRO A 1 866 ? 151.160 133.398 166.761 1.00 36.49 851 PRO 1 N 1
ATOM 4896 C CA . PRO A 1 866 ? 150.414 132.178 167.087 1.00 36.09 851 PRO 1 CA 1
ATOM 4897 C C . PRO A 1 866 ? 149.297 132.452 168.081 1.00 45.09 851 PRO 1 C 1
ATOM 4898 O O . PRO A 1 866 ? 149.463 133.208 169.039 1.00 50.46 851 PRO 1 O 1
ATOM 4902 N N . ALA A 1 867 ? 148.145 131.822 167.839 1.00 46.64 852 ALA 1 N 1
ATOM 4903 C CA . ALA A 1 867 ? 146.986 132.033 168.699 1.00 48.01 852 ALA 1 CA 1
ATOM 4904 C C . ALA A 1 867 ? 147.249 131.549 170.115 1.00 46.90 852 ALA 1 C 1
ATOM 4905 O O . ALA A 1 867 ? 146.656 132.063 171.069 1.00 49.01 852 ALA 1 O 1
ATOM 4907 N N . HIS A 1 868 ? 148.126 130.559 170.268 1.00 46.09 853 HIS 1 N 1
ATOM 4908 C CA . HIS A 1 868 ? 148.530 130.121 171.597 1.00 47.31 853 HIS 1 CA 1
ATOM 4909 C C . HIS A 1 868 ? 149.229 131.244 172.351 1.00 50.74 853 HIS 1 C 1
ATOM 4910 O O . HIS A 1 868 ? 149.026 131.414 173.558 1.00 56.49 853 HIS 1 O 1
ATOM 4917 N N . LEU A 1 869 ? 150.053 132.019 171.655 1.00 49.07 854 LEU 1 N 1
ATOM 4918 C CA . LEU A 1 869 ? 150.801 133.120 172.244 1.00 44.26 854 LEU 1 CA 1
ATOM 4919 C C . LEU A 1 869 ? 150.061 134.447 172.183 1.00 46.43 854 LEU 1 C 1
ATOM 4920 O O . LEU A 1 869 ? 150.518 135.421 172.788 1.00 49.83 854 LEU 1 O 1
ATOM 4925 N N . SER A 1 870 ? 148.939 134.514 171.475 1.00 45.45 855 SER 1 N 1
ATOM 4926 C CA . SER A 1 870 ? 148.187 135.750 171.309 1.00 46.79 855 SER 1 CA 1
ATOM 4927 C C . SER A 1 870 ? 146.951 135.825 172.184 1.00 49.41 855 SER 1 C 1
ATOM 4928 O O . SER A 1 870 ? 146.645 136.893 172.717 1.00 53.65 855 SER 1 O 1
ATOM 4931 N N . SER A 1 871 ? 146.228 134.722 172.342 1.00 51.81 856 SER 1 N 1
ATOM 4932 C CA . SER A 1 871 ? 145.078 134.709 173.233 1.00 60.59 856 SER 1 CA 1
ATOM 4933 C C . SER A 1 871 ? 145.531 134.826 174.682 1.00 61.71 856 SER 1 C 1
ATOM 4934 O O . SER A 1 871 ? 146.505 134.194 175.100 1.00 59.58 856 SER 1 O 1
ATOM 4937 N N . HIS A 1 872 ? 144.821 135.647 175.448 1.00 63.20 857 HIS 1 N 1
ATOM 4938 C CA . HIS A 1 872 ? 145.141 135.803 176.854 1.00 64.10 857 HIS 1 CA 1
ATOM 4939 C C . HIS A 1 872 ? 144.803 134.525 177.619 1.00 67.24 857 HIS 1 C 1
ATOM 4940 O O . HIS A 1 872 ? 143.849 133.821 177.279 1.00 70.24 857 HIS 1 O 1
ATOM 4947 N N . PRO A 1 873 ? 145.581 134.197 178.648 1.00 69.14 858 PRO 1 N 1
ATOM 4948 C CA . PRO A 1 873 ? 145.264 133.020 179.464 1.00 73.74 858 PRO 1 CA 1
ATOM 4949 C C . PRO A 1 873 ? 143.934 133.182 180.184 1.00 78.80 858 PRO 1 C 1
ATOM 4950 O O . PRO A 1 873 ? 143.511 134.293 180.512 1.00 76.78 858 PRO 1 O 1
ATOM 4954 N N . ARG A 1 874 ? 143.266 132.061 180.471 1.00 81.01 859 ARG 1 N 1
ATOM 4955 C CA . ARG A 1 874 ? 141.901 132.138 181.059 1.00 81.38 859 ARG 1 CA 1
ATOM 4956 C C . ARG A 1 874 ? 141.129 133.215 180.292 1.00 84.55 859 ARG 1 C 1
ATOM 4957 O O . ARG A 1 874 ? 141.009 133.096 179.076 1.00 84.40 859 ARG 1 O 1
ATOM 4965 N N . SER A 1 880 ? 150.400 136.634 187.918 1.00 54.30 865 SER 1 N 1
ATOM 4966 C CA . SER A 1 880 ? 149.752 135.354 187.671 1.00 53.66 865 SER 1 CA 1
ATOM 4967 C C . SER A 1 880 ? 149.489 135.168 186.183 1.00 56.50 865 SER 1 C 1
ATOM 4968 O O . SER A 1 880 ? 149.895 134.170 185.592 1.00 59.37 865 SER 1 O 1
ATOM 4971 N N . MET A 1 881 ? 148.793 136.133 185.581 1.00 53.29 866 MET 1 N 1
ATOM 4972 C CA . MET A 1 881 ? 148.565 136.084 184.142 1.00 50.88 866 MET 1 CA 1
ATOM 4973 C C . MET A 1 881 ? 149.868 136.252 183.374 1.00 46.63 866 MET 1 C 1
ATOM 4974 O O . MET A 1 881 ? 150.103 135.566 182.373 1.00 50.56 866 MET 1 O 1
ATOM 4979 N N . SER A 1 882 ? 150.729 137.159 183.831 1.00 42.83 867 SER 1 N 1
ATOM 4980 C CA . SER A 1 882 ? 151.969 137.441 183.119 1.00 44.09 867 SER 1 CA 1
ATOM 4981 C C . SER A 1 882 ? 152.888 136.229 183.096 1.00 43.91 867 SER 1 C 1
ATOM 4982 O O . SER A 1 882 ? 153.452 135.883 182.052 1.00 48.09 867 SER 1 O 1
ATOM 4985 N N . ASN A 1 883 ? 153.059 135.569 184.243 1.00 43.57 868 ASN 1 N 1
ATOM 4986 C CA . ASN A 1 883 ? 153.957 134.422 184.286 1.00 40.93 868 ASN 1 CA 1
ATOM 4987 C C . ASN A 1 883 ? 153.383 133.233 183.530 1.00 39.93 868 ASN 1 C 1
ATOM 4988 O O . ASN A 1 883 ? 154.137 132.471 182.917 1.00 43.73 868 ASN 1 O 1
ATOM 4993 N N . GLU A 1 884 ? 152.061 133.067 183.541 1.00 42.40 869 GLU 1 N 1
ATOM 4994 C CA . GLU A 1 884 ? 151.439 132.035 182.718 1.00 43.35 869 GLU 1 CA 1
ATOM 4995 C C . GLU A 1 884 ? 151.687 132.299 181.239 1.00 44.66 869 GLU 1 C 1
ATOM 4996 O O . GLU A 1 884 ? 152.034 131.385 180.478 1.00 46.93 869 GLU 1 O 1
ATOM 5002 N N . TRP A 1 885 ? 151.520 133.555 180.816 1.00 45.70 870 TRP 1 N 1
ATOM 5003 C CA . TRP A 1 885 ? 151.797 133.920 179.433 1.00 37.89 870 TRP 1 CA 1
ATOM 5004 C C . TRP A 1 885 ? 153.245 133.642 179.071 1.00 33.26 870 TRP 1 C 1
ATOM 5005 O O . TRP A 1 885 ? 153.531 133.108 177.995 1.00 38.59 870 TRP 1 O 1
ATOM 5016 N N . MET A 1 886 ? 154.166 133.990 179.960 1.00 32.44 871 MET 1 N 1
ATOM 5017 C CA . MET A 1 886 ? 155.582 133.788 179.701 1.00 34.48 871 MET 1 CA 1
ATOM 5018 C C . MET A 1 886 ? 155.941 132.310 179.623 1.00 39.10 871 MET 1 C 1
ATOM 5019 O O . MET A 1 886 ? 156.770 131.921 178.794 1.00 44.10 871 MET 1 O 1
ATOM 5024 N N . ARG A 1 887 ? 155.333 131.477 180.469 1.00 39.40 872 ARG 1 N 1
ATOM 5025 C CA . ARG A 1 887 ? 155.553 130.036 180.384 1.00 39.99 872 ARG 1 CA 1
ATOM 5026 C C . ARG A 1 887 ? 155.019 129.474 179.074 1.00 42.51 872 ARG 1 C 1
ATOM 5027 O O . ARG A 1 887 ? 155.648 128.602 178.455 1.00 44.80 872 ARG 1 O 1
ATOM 5035 N N . ARG A 1 888 ? 153.847 129.951 178.644 1.00 41.69 873 ARG 1 N 1
ATOM 5036 C CA . ARG A 1 888 ? 153.327 129.582 177.332 1.00 38.99 873 ARG 1 CA 1
ATOM 5037 C C . ARG A 1 888 ? 154.329 129.928 176.241 1.00 35.63 873 ARG 1 C 1
ATOM 5038 O O . ARG A 1 888 ? 154.612 129.117 175.349 1.00 38.10 873 ARG 1 O 1
ATOM 5046 N N . VAL A 1 889 ? 154.880 131.140 176.306 1.00 33.36 874 VAL 1 N 1
ATOM 5047 C CA . VAL A 1 889 ? 155.855 131.574 175.313 1.00 32.43 874 VAL 1 CA 1
ATOM 5048 C C . VAL A 1 889 ? 157.076 130.670 175.339 1.00 32.48 874 VAL 1 C 1
ATOM 5049 O O . VAL A 1 889 ? 157.617 130.303 174.292 1.00 38.31 874 VAL 1 O 1
ATOM 5053 N N . GLY A 1 890 ? 157.525 130.292 176.534 1.00 32.21 875 GLY 1 N 1
ATOM 5054 C CA . GLY A 1 890 ? 158.712 129.460 176.636 1.00 33.52 875 GLY 1 CA 1
ATOM 5055 C C . GLY A 1 890 ? 158.520 128.085 176.030 1.00 35.03 875 GLY 1 C 1
ATOM 5056 O O . GLY A 1 890 ? 159.381 127.587 175.296 1.00 40.05 875 GLY 1 O 1
ATOM 5057 N N . GLU A 1 891 ? 157.386 127.448 176.325 1.00 34.54 876 GLU 1 N 1
ATOM 5058 C CA . GLU A 1 891 ? 157.156 126.123 175.757 1.00 37.95 876 GLU 1 CA 1
ATOM 5059 C C . GLU A 1 891 ? 156.966 126.194 174.245 1.00 41.72 876 GLU 1 C 1
ATOM 5060 O O . GLU A 1 891 ? 157.470 125.332 173.507 1.00 45.64 876 GLU 1 O 1
ATOM 5066 N N . TRP A 1 892 ? 156.276 127.231 173.758 1.00 40.03 877 TRP 1 N 1
ATOM 5067 C CA . TRP A 1 892 ? 156.165 127.415 172.315 1.00 32.98 877 TRP 1 CA 1
ATOM 5068 C C . TRP A 1 892 ? 157.533 127.599 171.680 1.00 30.24 877 TRP 1 C 1
ATOM 5069 O O . TRP A 1 892 ? 157.800 127.068 170.598 1.00 35.75 877 TRP 1 O 1
ATOM 5080 N N . THR A 1 893 ? 158.405 128.372 172.326 1.00 29.69 878 THR 1 N 1
ATOM 5081 C CA . THR A 1 893 ? 159.733 128.612 171.779 1.00 30.34 878 THR 1 CA 1
ATOM 5082 C C . THR A 1 893 ? 160.546 127.331 171.733 1.00 36.13 878 THR 1 C 1
ATOM 5083 O O . THR A 1 893 ? 161.282 127.094 170.772 1.00 43.67 878 THR 1 O 1
ATOM 5087 N N . ARG A 1 894 ? 160.438 126.497 172.766 1.00 37.64 879 ARG 1 N 1
ATOM 5088 C CA . ARG A 1 894 ? 161.143 125.219 172.746 1.00 36.27 879 ARG 1 CA 1
ATOM 5089 C C . ARG A 1 894 ? 160.658 124.351 171.590 1.00 37.35 879 ARG 1 C 1
ATOM 5090 O O . ARG A 1 894 ? 161.462 123.760 170.856 1.00 39.93 879 ARG 1 O 1
ATOM 5098 N N . SER A 1 895 ? 159.337 124.290 171.395 1.00 36.60 880 SER 1 N 1
ATOM 5099 C CA . SER A 1 895 ? 158.796 123.504 170.289 1.00 32.09 880 SER 1 CA 1
ATOM 5100 C C . SER A 1 895 ? 159.266 124.038 168.940 1.00 35.93 880 SER 1 C 1
ATOM 5101 O O . SER A 1 895 ? 159.672 123.266 168.059 1.00 40.52 880 SER 1 O 1
ATOM 5104 N N . ALA A 1 896 ? 159.224 125.359 168.763 1.00 35.05 881 ALA 1 N 1
ATOM 5105 C CA . ALA A 1 896 ? 159.614 125.955 167.492 1.00 30.10 881 ALA 1 CA 1
ATOM 5106 C C . ALA A 1 896 ? 161.102 125.782 167.233 1.00 30.61 881 ALA 1 C 1
ATOM 5107 O O . ALA A 1 896 ? 161.514 125.575 166.089 1.00 38.28 881 ALA 1 O 1
ATOM 5109 N N . TYR A 1 897 ? 161.926 125.876 168.276 1.00 30.81 882 TYR 1 N 1
ATOM 5110 C CA . TYR A 1 897 ? 163.353 125.640 168.115 1.00 32.27 882 TYR 1 CA 1
ATOM 5111 C C . TYR A 1 897 ? 163.624 124.202 167.703 1.00 39.07 882 TYR 1 C 1
ATOM 5112 O O . TYR A 1 897 ? 164.484 123.943 166.853 1.00 42.74 882 TYR 1 O 1
ATOM 5121 N N . SER A 1 898 ? 162.903 123.248 168.298 1.00 40.54 883 SER 1 N 1
ATOM 5122 C CA . SER A 1 898 ? 163.054 121.859 167.879 1.00 33.93 883 SER 1 CA 1
ATOM 5123 C C . SER A 1 898 ? 162.679 121.683 166.412 1.00 36.71 883 SER 1 C 1
ATOM 5124 O O . SER A 1 898 ? 163.399 121.022 165.654 1.00 40.67 883 SER 1 O 1
ATOM 5127 N N . LYS A 1 899 ? 161.561 122.283 165.992 1.00 39.31 884 LYS 1 N 1
ATOM 5128 C CA . LYS A 1 899 ? 161.148 122.187 164.593 1.00 35.83 884 LYS 1 CA 1
ATOM 5129 C C . LYS A 1 899 ? 162.177 122.814 163.661 1.00 34.66 884 LYS 1 C 1
ATOM 5130 O O . LYS A 1 899 ? 162.495 122.258 162.602 1.00 39.40 884 LYS 1 O 1
ATOM 5136 N N . TYR A 1 900 ? 162.702 123.978 164.037 1.00 31.97 885 TYR 1 N 1
ATOM 5137 C CA . TYR A 1 900 ? 163.690 124.658 163.213 1.00 29.60 885 TYR 1 CA 1
ATOM 5138 C C . TYR A 1 900 ? 164.962 123.837 163.085 1.00 35.90 885 TYR 1 C 1
ATOM 5139 O O . TYR A 1 900 ? 165.539 123.750 161.997 1.00 43.03 885 TYR 1 O 1
ATOM 5148 N N . THR A 1 901 ? 165.426 123.243 164.185 1.00 37.34 886 THR 1 N 1
ATOM 5149 C CA . THR A 1 901 ? 166.623 122.414 164.114 1.00 37.89 886 THR 1 CA 1
ATOM 5150 C C . THR A 1 901 ? 166.382 121.176 163.263 1.00 41.79 886 THR 1 C 1
ATOM 5151 O O . THR A 1 901 ? 167.267 120.746 162.510 1.00 48.14 886 THR 1 O 1
ATOM 5155 N N . ALA A 1 902 ? 165.185 120.593 163.359 1.00 37.37 887 ALA 1 N 1
ATOM 5156 C CA . ALA A 1 902 ? 164.852 119.463 162.500 1.00 39.61 887 ALA 1 CA 1
ATOM 5157 C C . ALA A 1 902 ? 164.913 119.855 161.031 1.00 43.03 887 ALA 1 C 1
ATOM 5158 O O . ALA A 1 902 ? 165.488 119.130 160.210 1.00 48.78 887 ALA 1 O 1
ATOM 5160 N N . TYR A 1 903 ? 164.337 121.006 160.681 1.00 42.60 888 TYR 1 N 1
ATOM 5161 C CA . TYR A 1 903 ? 164.371 121.449 159.290 1.00 39.33 888 TYR 1 CA 1
ATOM 5162 C C . TYR A 1 903 ? 165.795 121.743 158.841 1.00 41.04 888 TYR 1 C 1
ATOM 5163 O O . TYR A 1 903 ? 166.173 121.426 157.708 1.00 50.07 888 TYR 1 O 1
ATOM 5172 N N . GLN A 1 904 ? 166.598 122.349 159.714 1.00 41.43 889 GLN 1 N 1
ATOM 5173 C CA . GLN A 1 904 ? 167.974 122.673 159.359 1.00 44.39 889 GLN 1 CA 1
ATOM 5174 C C . GLN A 1 904 ? 168.785 121.416 159.090 1.00 49.57 889 GLN 1 C 1
ATOM 5175 O O . GLN A 1 904 ? 169.564 121.366 158.130 1.00 55.68 889 GLN 1 O 1
ATOM 5181 N N . GLN A 1 905 ? 168.621 120.374 159.894 1.00 49.58 890 GLN 1 N 1
ATOM 5182 C CA . GLN A 1 905 ? 169.418 119.164 159.550 1.00 53.53 890 GLN 1 CA 1
ATOM 5183 C C . GLN A 1 905 ? 168.763 118.460 158.356 1.00 55.41 890 GLN 1 C 1
ATOM 5184 O O . GLN A 1 905 ? 169.480 117.735 157.652 1.00 58.88 890 GLN 1 O 1
ATOM 5190 N N . GLN A 1 906 ? 167.469 118.685 158.117 1.00 53.56 891 GLN 1 N 1
ATOM 5191 C CA . GLN A 1 906 ? 166.859 118.075 156.942 1.00 51.92 891 GLN 1 CA 1
ATOM 5192 C C . GLN A 1 906 ? 167.434 118.612 155.639 1.00 54.45 891 GLN 1 C 1
ATOM 5193 O O . GLN A 1 906 ? 167.175 118.033 154.579 1.00 57.04 891 GLN 1 O 1
ATOM 5199 N N . VAL A 1 907 ? 168.196 119.699 155.688 1.00 56.37 892 VAL 1 N 1
ATOM 5200 C CA . VAL A 1 907 ? 168.767 120.294 154.487 1.00 56.16 892 VAL 1 CA 1
ATOM 5201 C C . VAL A 1 907 ? 170.289 120.199 154.501 1.00 52.38 892 VAL 1 C 1
ATOM 5202 O O . VAL A 1 907 ? 170.865 119.360 155.191 1.00 51.90 892 VAL 1 O 1
ATOM 5206 N N . PRO A 1 913 ? 168.487 126.940 144.742 1.00 51.10 898 PRO 1 N 1
ATOM 5207 C CA . PRO A 1 913 ? 168.736 125.498 144.788 1.00 45.81 898 PRO 1 CA 1
ATOM 5208 C C . PRO A 1 913 ? 167.758 124.753 145.689 1.00 46.36 898 PRO 1 C 1
ATOM 5209 O O . PRO A 1 913 ? 166.999 123.915 145.204 1.00 51.15 898 PRO 1 O 1
ATOM 5213 N N . VAL A 1 914 ? 167.781 125.053 146.980 1.00 41.75 899 VAL 1 N 1
ATOM 5214 C CA . VAL A 1 914 ? 166.905 124.352 147.925 1.00 38.06 899 VAL 1 CA 1
ATOM 5215 C C . VAL A 1 914 ? 165.476 124.852 147.748 1.00 35.59 899 VAL 1 C 1
ATOM 5216 O O . VAL A 1 914 ? 165.236 126.069 147.822 1.00 44.51 899 VAL 1 O 1
ATOM 5220 N N . PRO A 1 915 ? 164.509 123.972 147.498 1.00 29.90 900 PRO 1 N 1
ATOM 5221 C CA . PRO A 1 915 ? 163.124 124.424 147.340 1.00 32.37 900 PRO 1 CA 1
ATOM 5222 C C . PRO A 1 915 ? 162.605 125.101 148.598 1.00 33.79 900 PRO 1 C 1
ATOM 5223 O O . PRO A 1 915 ? 162.949 124.724 149.719 1.00 37.96 900 PRO 1 O 1
ATOM 5227 N N . LEU A 1 916 ? 161.763 126.113 148.396 1.00 33.24 901 LEU 1 N 1
ATOM 5228 C CA . LEU A 1 916 ? 161.221 126.859 149.524 1.00 35.16 901 LEU 1 CA 1
ATOM 5229 C C . LEU A 1 916 ? 160.235 126.025 150.326 1.00 34.55 901 LEU 1 C 1
ATOM 5230 O O . LEU A 1 916 ? 160.018 126.295 151.512 1.00 40.08 901 LEU 1 O 1
ATOM 5235 N N . ILE A 1 917 ? 159.626 125.015 149.702 1.00 30.36 902 ILE 1 N 1
ATOM 5236 C CA . ILE A 1 917 ? 158.717 124.141 150.427 1.00 31.01 902 ILE 1 CA 1
ATOM 5237 C C . ILE A 1 917 ? 159.475 123.236 151.386 1.00 31.83 902 ILE 1 C 1
ATOM 5238 O O . ILE A 1 917 ? 158.881 122.693 152.323 1.00 35.46 902 ILE 1 O 1
ATOM 5243 N N . SER A 1 918 ? 160.777 123.069 151.186 1.00 30.95 903 SER 1 N 1
ATOM 5244 C CA . SER A 1 918 ? 161.604 122.237 152.044 1.00 28.75 903 SER 1 CA 1
ATOM 5245 C C . SER A 1 918 ? 162.310 123.022 153.140 1.00 30.98 903 SER 1 C 1
ATOM 5246 O O . SER A 1 918 ? 163.079 122.433 153.904 1.00 40.59 903 SER 1 O 1
ATOM 5249 N N . LEU A 1 919 ? 162.084 124.325 153.231 1.00 32.85 904 LEU 1 N 1
ATOM 5250 C CA . LEU A 1 919 ? 162.671 125.157 154.268 1.00 31.23 904 LEU 1 CA 1
ATOM 5251 C C . LEU A 1 919 ? 161.662 125.391 155.385 1.00 30.31 904 LEU 1 C 1
ATOM 5252 O O . LEU A 1 919 ? 160.463 125.156 155.226 1.00 33.66 904 LEU 1 O 1
ATOM 5257 N N . TYR A 1 920 ? 162.165 125.843 156.531 1.00 32.71 905 TYR 1 N 1
ATOM 5258 C CA . TYR A 1 920 ? 161.298 126.061 157.679 1.00 31.08 905 TYR 1 CA 1
ATOM 5259 C C . TYR A 1 920 ? 160.282 127.150 157.371 1.00 29.69 905 TYR 1 C 1
ATOM 5260 O O . TYR A 1 920 ? 160.629 128.211 156.847 1.00 37.29 905 TYR 1 O 1
ATOM 5269 N N . ASN A 1 921 ? 159.024 126.884 157.697 1.00 25.30 906 ASN 1 N 1
ATOM 5270 C CA . ASN A 1 921 ? 157.939 127.814 157.437 1.00 28.08 906 ASN 1 CA 1
ATOM 5271 C C . ASN A 1 921 ? 157.100 127.967 158.694 1.00 31.06 906 ASN 1 C 1
ATOM 5272 O O . ASN A 1 921 ? 156.719 126.971 159.315 1.00 34.56 906 ASN 1 O 1
ATOM 5277 N N . SER A 1 922 ? 156.816 129.210 159.064 1.00 28.16 907 SER 1 N 1
ATOM 5278 C CA . SER A 1 922 ? 155.961 129.509 160.200 1.00 26.92 907 SER 1 CA 1
ATOM 5279 C C . SER A 1 922 ? 154.486 129.508 159.839 1.00 27.99 907 SER 1 C 1
ATOM 5280 O O . SER A 1 922 ? 153.648 129.647 160.734 1.00 35.14 907 SER 1 O 1
ATOM 5283 N N . LEU A 1 923 ? 154.158 129.354 158.557 1.00 27.78 908 LEU 1 N 1
ATOM 5284 C CA . LEU A 1 923 ? 152.781 129.381 158.070 1.00 30.73 908 LEU 1 CA 1
ATOM 5285 C C . LEU A 1 923 ? 152.074 130.672 158.476 1.00 32.61 908 LEU 1 C 1
ATOM 5286 O O . LEU A 1 923 ? 150.942 130.660 158.962 1.00 34.73 908 LEU 1 O 1
ATOM 5291 N N . THR A 1 924 ? 152.753 131.800 158.273 1.00 38.28 909 THR 1 N 1
ATOM 5292 C CA . THR A 1 924 ? 152.196 133.105 158.606 1.00 40.17 909 THR 1 CA 1
ATOM 5293 C C . THR A 1 924 ? 151.956 133.969 157.375 1.00 37.70 909 THR 1 C 1
ATOM 5294 O O . THR A 1 924 ? 150.819 134.368 157.114 1.00 38.38 909 THR 1 O 1
ATOM 5298 N N . PHE A 1 925 ? 152.994 134.256 156.593 1.00 39.41 910 PHE 1 N 1
ATOM 5299 C CA . PHE A 1 925 ? 152.846 135.040 155.372 1.00 35.11 910 PHE 1 CA 1
ATOM 5300 C C . PHE A 1 925 ? 152.653 134.169 154.143 1.00 39.64 910 PHE 1 C 1
ATOM 5301 O O . PHE A 1 925 ? 151.875 134.523 153.253 1.00 42.81 910 PHE 1 O 1
ATOM 5309 N N . ASP A 1 926 ? 153.346 133.032 154.075 1.00 37.22 911 ASP 1 N 1
ATOM 5310 C CA . ASP A 1 926 ? 153.152 132.082 152.991 1.00 34.62 911 ASP 1 CA 1
ATOM 5311 C C . ASP A 1 926 ? 151.805 131.381 153.053 1.00 38.27 911 ASP 1 C 1
ATOM 5312 O O . ASP A 1 926 ? 151.446 130.688 152.097 1.00 45.02 911 ASP 1 O 1
ATOM 5317 N N . SER A 1 927 ? 151.060 131.534 154.142 1.00 36.32 912 SER 1 N 1
ATOM 5318 C CA . SER A 1 927 ? 149.778 130.867 154.305 1.00 35.60 912 SER 1 CA 1
ATOM 5319 C C . SER A 1 927 ? 148.594 131.799 154.087 1.00 34.92 912 SER 1 C 1
ATOM 5320 O O . SER A 1 927 ? 147.633 131.429 153.411 1.00 39.59 912 SER 1 O 1
ATOM 5323 N N . VAL A 1 928 ? 148.645 133.005 154.638 1.00 33.10 913 VAL 1 N 1
ATOM 5324 C CA . VAL A 1 928 ? 147.524 133.937 154.589 1.00 33.61 913 VAL 1 CA 1
ATOM 5325 C C . VAL A 1 928 ? 147.727 134.863 153.393 1.00 40.77 913 VAL 1 C 1
ATOM 5326 O O . VAL A 1 928 ? 148.721 135.604 153.364 1.00 39.77 913 VAL 1 O 1
ATOM 5330 N N . PRO A 1 929 ? 146.833 134.851 152.399 1.00 39.31 914 PRO 1 N 1
ATOM 5331 C CA . PRO A 1 929 ? 146.984 135.775 151.264 1.00 35.86 914 PRO 1 CA 1
ATOM 5332 C C . PRO A 1 929 ? 146.690 137.222 151.614 1.00 37.16 914 PRO 1 C 1
ATOM 5333 O O . PRO A 1 929 ? 147.194 138.122 150.927 1.00 41.18 914 PRO 1 O 1
ATOM 5337 N N . LEU A 1 930 ? 145.903 137.483 152.657 1.00 32.99 915 LEU 1 N 1
ATOM 5338 C CA . LEU A 1 930 ? 145.629 138.874 153.102 1.00 29.43 915 LEU 1 CA 1
ATOM 5339 C C . LEU A 1 930 ? 146.932 139.539 153.564 1.00 34.60 915 LEU 1 C 1
ATOM 5340 O O . LEU A 1 930 ? 147.076 140.745 153.322 1.00 42.88 915 LEU 1 O 1
ATOM 5345 N N . ALA A 1 931 ? 147.861 138.793 154.149 1.00 32.70 916 ALA 1 N 1
ATOM 5346 C CA . ALA A 1 931 ? 149.139 139.361 154.553 1.00 33.92 916 ALA 1 CA 1
ATOM 5347 C C . ALA A 1 931 ? 149.924 139.866 153.353 1.00 37.73 916 ALA 1 C 1
ATOM 5348 O O . ALA A 1 931 ? 150.365 141.022 153.323 1.00 40.34 916 ALA 1 O 1
ATOM 5350 N N . ARG A 1 932 ? 150.101 139.009 152.350 1.00 35.83 917 ARG 1 N 1
ATOM 5351 C CA . ARG A 1 932 ? 150.869 139.390 151.174 1.00 35.79 917 ARG 1 CA 1
ATOM 5352 C C . ARG A 1 932 ? 150.185 140.515 150.409 1.00 37.39 917 ARG 1 C 1
ATOM 5353 O O . ARG A 1 932 ? 150.847 141.457 149.948 1.00 44.39 917 ARG 1 O 1
ATOM 5361 N N . GLU A 1 933 ? 148.858 140.448 150.284 1.00 32.74 918 GLU 1 N 1
ATOM 5362 C CA . GLU A 1 933 ? 148.133 141.492 149.572 1.00 38.31 918 GLU 1 CA 1
ATOM 5363 C C . GLU A 1 933 ? 148.325 142.844 150.245 1.00 39.23 918 GLU 1 C 1
ATOM 5364 O O . GLU A 1 933 ? 148.617 143.846 149.582 1.00 40.50 918 GLU 1 O 1
ATOM 5370 N N . THR A 1 934 ? 148.187 142.885 151.571 1.00 35.15 919 THR 1 N 1
ATOM 5371 C CA . THR A 1 934 ? 148.337 144.140 152.297 1.00 34.00 919 THR 1 CA 1
ATOM 5372 C C . THR A 1 934 ? 149.767 144.660 152.222 1.00 31.16 919 THR 1 C 1
ATOM 5373 O O . THR A 1 934 ? 149.987 145.866 152.041 1.00 39.89 919 THR 1 O 1
ATOM 5377 N N . ILE A 1 935 ? 150.752 143.769 152.343 1.00 27.97 920 ILE 1 N 1
ATOM 5378 C CA . ILE A 1 935 ? 152.144 144.202 152.308 1.00 30.21 920 ILE 1 CA 1
ATOM 5379 C C . ILE A 1 935 ? 152.485 144.808 150.953 1.00 34.10 920 ILE 1 C 1
ATOM 5380 O O . ILE A 1 935 ? 153.163 145.840 150.874 1.00 39.05 920 ILE 1 O 1
ATOM 5385 N N . ARG A 1 936 ? 152.021 144.187 149.865 1.00 31.04 921 ARG 1 N 1
ATOM 5386 C CA . ARG A 1 936 ? 152.271 144.762 148.545 1.00 29.84 921 ARG 1 CA 1
ATOM 5387 C C . ARG A 1 936 ? 151.519 146.077 148.351 1.00 33.15 921 ARG 1 C 1
ATOM 5388 O O . ARG A 1 936 ? 152.078 147.059 147.829 1.00 38.35 921 ARG 1 O 1
ATOM 5396 N N . ALA A 1 937 ? 150.254 146.120 148.766 1.00 30.05 922 ALA 1 N 1
ATOM 5397 C CA . ALA A 1 937 ? 149.450 147.310 148.547 1.00 30.22 922 ALA 1 CA 1
ATOM 5398 C C . ALA A 1 937 ? 149.935 148.498 149.360 1.00 32.46 922 ALA 1 C 1
ATOM 5399 O O . ALA A 1 937 ? 149.664 149.635 148.975 1.00 33.71 922 ALA 1 O 1
ATOM 5401 N N . VAL A 1 938 ? 150.659 148.270 150.456 1.00 31.26 923 VAL 1 N 1
ATOM 5402 C CA . VAL A 1 938 ? 151.223 149.393 151.204 1.00 31.18 923 VAL 1 CA 1
ATOM 5403 C C . VAL A 1 938 ? 152.191 150.183 150.328 1.00 32.60 923 VAL 1 C 1
ATOM 5404 O O . VAL A 1 938 ? 152.069 151.408 150.179 1.00 37.83 923 VAL 1 O 1
ATOM 5408 N N . ARG A 1 939 ? 153.148 149.489 149.708 1.00 26.97 924 ARG 1 N 1
ATOM 5409 C CA . ARG A 1 939 ? 154.104 150.170 148.844 1.00 27.17 924 ARG 1 CA 1
ATOM 5410 C C . ARG A 1 939 ? 153.426 150.725 147.601 1.00 30.89 924 ARG 1 C 1
ATOM 5411 O O . ARG A 1 939 ? 153.779 151.815 147.128 1.00 33.92 924 ARG 1 O 1
ATOM 5419 N N . SER A 1 940 ? 152.451 149.994 147.057 1.00 30.34 925 SER 1 N 1
ATOM 5420 C CA . SER A 1 940 ? 151.736 150.506 145.893 1.00 28.71 925 SER 1 CA 1
ATOM 5421 C C . SER A 1 940 ? 151.039 151.825 146.211 1.00 29.37 925 SER 1 C 1
ATOM 5422 O O . SER A 1 940 ? 151.125 152.791 145.442 1.00 34.23 925 SER 1 O 1
ATOM 5425 N N . ARG A 1 941 ? 150.350 151.886 147.352 1.00 29.08 926 ARG 1 N 1
ATOM 5426 C CA . ARG A 1 941 ? 149.643 153.098 147.744 1.00 27.47 926 ARG 1 CA 1
ATOM 5427 C C . ARG A 1 941 ? 150.612 154.237 148.009 1.00 31.06 926 ARG 1 C 1
ATOM 5428 O O . ARG A 1 941 ? 150.338 155.391 147.656 1.00 34.79 926 ARG 1 O 1
ATOM 5436 N N . LEU A 1 942 ? 151.752 153.936 148.633 1.00 29.29 927 LEU 1 N 1
ATOM 5437 C CA . LEU A 1 942 ? 152.745 154.975 148.872 1.00 30.13 927 LEU 1 CA 1
ATOM 5438 C C . LEU A 1 942 ? 153.250 155.568 147.565 1.00 31.44 927 LEU 1 C 1
ATOM 5439 O O . LEU A 1 942 ? 153.354 156.793 147.431 1.00 37.18 927 LEU 1 O 1
ATOM 5444 N N . LEU A 1 943 ? 153.562 154.719 146.584 1.00 30.25 928 LEU 1 N 1
ATOM 5445 C CA . LEU A 1 943 ? 154.051 155.233 145.309 1.00 29.89 928 LEU 1 CA 1
ATOM 5446 C C . LEU A 1 943 ? 152.970 156.022 144.576 1.00 30.38 928 LEU 1 C 1
ATOM 5447 O O . LEU A 1 943 ? 153.258 157.048 143.945 1.00 37.06 928 LEU 1 O 1
ATOM 5452 N N . GLU A 1 944 ? 151.721 155.565 144.649 1.00 27.81 929 GLU 1 N 1
ATOM 5453 C CA . GLU A 1 944 ? 150.634 156.299 144.010 1.00 30.84 929 GLU 1 CA 1
ATOM 5454 C C . GLU A 1 944 ? 150.456 157.680 144.632 1.00 37.71 929 GLU 1 C 1
ATOM 5455 O O . GLU A 1 944 ? 150.285 158.679 143.918 1.00 39.52 929 GLU 1 O 1
ATOM 5461 N N . LYS A 1 945 ? 150.506 157.759 145.963 1.00 36.76 930 LYS 1 N 1
ATOM 5462 C CA . LYS A 1 945 ? 150.399 159.052 146.628 1.00 30.06 930 LYS 1 CA 1
ATOM 5463 C C . LYS A 1 945 ? 151.595 159.937 146.302 1.00 31.11 930 LYS 1 C 1
ATOM 5464 O O . LYS A 1 945 ? 151.456 161.159 146.200 1.00 35.47 930 LYS 1 O 1
ATOM 5470 N N . MET A 1 946 ? 152.778 159.340 146.147 1.00 32.50 931 MET 1 N 1
ATOM 5471 C CA . MET A 1 946 ? 153.933 160.100 145.678 1.00 30.23 931 MET 1 CA 1
ATOM 5472 C C . MET A 1 946 ? 153.662 160.725 144.321 1.00 34.19 931 MET 1 C 1
ATOM 5473 O O . MET A 1 946 ? 153.989 161.895 144.089 1.00 43.31 931 MET 1 O 1
ATOM 5478 N N . SER A 1 947 ? 153.085 159.950 143.404 1.00 33.64 932 SER 1 N 1
ATOM 5479 C CA . SER A 1 947 ? 152.784 160.482 142.080 1.00 34.23 932 SER 1 CA 1
ATOM 5480 C C . SER A 1 947 ? 151.782 161.627 142.159 1.00 37.43 932 SER 1 C 1
ATOM 5481 O O . SER A 1 947 ? 151.946 162.652 141.487 1.00 42.89 932 SER 1 O 1
ATOM 5484 N N . VAL A 1 948 ? 150.742 161.476 142.981 1.00 35.63 933 VAL 1 N 1
ATOM 5485 C CA . VAL A 1 948 ? 149.754 162.547 143.115 1.00 36.58 933 VAL 1 CA 1
ATOM 5486 C C . VAL A 1 948 ? 150.383 163.796 143.723 1.00 39.23 933 VAL 1 C 1
ATOM 5487 O O . VAL A 1 948 ? 150.088 164.922 143.305 1.00 45.35 933 VAL 1 O 1
ATOM 5491 N N . VAL A 1 949 ? 151.247 163.622 144.724 1.00 40.12 934 VAL 1 N 1
ATOM 5492 C CA . VAL A 1 949 ? 151.882 164.762 145.378 1.00 40.19 934 VAL 1 CA 1
ATOM 5493 C C . VAL A 1 949 ? 152.807 165.489 144.411 1.00 43.41 934 VAL 1 C 1
ATOM 5494 O O . VAL A 1 949 ? 152.806 166.724 144.338 1.00 53.50 934 VAL 1 O 1
ATOM 5498 N N . THR A 1 950 ? 153.608 164.740 143.653 1.00 39.56 935 THR 1 N 1
ATOM 5499 C CA . THR A 1 950 ? 154.506 165.361 142.685 1.00 38.74 935 THR 1 CA 1
ATOM 5500 C C . THR A 1 950 ? 153.729 166.057 141.574 1.00 46.44 935 THR 1 C 1
ATOM 5501 O O . THR A 1 950 ? 154.139 167.122 141.098 1.00 56.55 935 THR 1 O 1
ATOM 5505 N N . ALA A 1 951 ? 152.605 165.477 141.150 1.00 46.31 936 ALA 1 N 1
ATOM 5506 C CA . ALA A 1 951 ? 151.810 166.096 140.094 1.00 50.10 936 ALA 1 CA 1
ATOM 5507 C C . ALA A 1 951 ? 151.225 167.433 140.529 1.00 57.16 936 ALA 1 C 1
ATOM 5508 O O . ALA A 1 951 ? 150.964 168.297 139.685 1.00 59.67 936 ALA 1 O 1
ATOM 5510 N N . SER A 1 952 ? 151.006 167.621 141.827 1.00 59.71 937 SER 1 N 1
ATOM 5511 C CA . SER A 1 952 ? 150.446 168.866 142.325 1.00 63.10 937 SER 1 CA 1
ATOM 5512 C C . SER A 1 952 ? 151.441 170.008 142.132 1.00 64.75 937 SER 1 C 1
ATOM 5513 O O . SER A 1 952 ? 152.648 169.781 142.035 1.00 61.91 937 SER 1 O 1
ATOM 5516 N N . PRO A 1 953 ? 150.953 171.245 142.049 1.00 70.75 938 PRO 1 N 1
ATOM 5517 C CA . PRO A 1 953 ? 151.849 172.389 141.822 1.00 73.23 938 PRO 1 CA 1
ATOM 5518 C C . PRO A 1 953 ? 152.896 172.493 142.914 1.00 76.46 938 PRO 1 C 1
ATOM 5519 O O . PRO A 1 953 ? 152.603 172.248 144.094 1.00 76.63 938 PRO 1 O 1
ATOM 5523 N N . PRO A 1 954 ? 154.133 172.846 142.560 1.00 78.38 939 PRO 1 N 1
ATOM 5524 C CA . PRO A 1 954 ? 155.218 172.883 143.553 1.00 81.16 939 PRO 1 CA 1
ATOM 5525 C C . PRO A 1 954 ? 154.948 173.928 144.624 1.00 85.15 939 PRO 1 C 1
ATOM 5526 O O . PRO A 1 954 ? 154.426 175.008 144.340 1.00 86.35 939 PRO 1 O 1
ATOM 5530 N N . GLY A 1 955 ? 155.303 173.596 145.862 1.00 85.33 940 GLY 1 N 1
ATOM 5531 C CA . GLY A 1 955 ? 155.123 174.507 146.973 1.00 83.66 940 GLY 1 CA 1
ATOM 5532 C C . GLY A 1 955 ? 155.874 174.075 148.214 1.00 82.12 940 GLY 1 C 1
ATOM 5533 O O . GLY A 1 955 ? 157.009 173.597 148.129 1.00 81.36 940 GLY 1 O 1
ATOM 5534 N N . ASP A 1 956 ? 155.247 174.240 149.375 1.00 81.24 941 ASP 1 N 1
ATOM 5535 C CA . ASP A 1 956 ? 155.824 173.837 150.651 1.00 79.35 941 ASP 1 CA 1
ATOM 5536 C C . ASP A 1 956 ? 155.076 172.686 151.302 1.00 77.70 941 ASP 1 C 1
ATOM 5537 O O . ASP A 1 956 ? 155.707 171.752 151.803 1.00 78.58 941 ASP 1 O 1
ATOM 5542 N N . VAL A 1 957 ? 153.742 172.725 151.304 1.00 74.08 942 VAL 1 N 1
ATOM 5543 C CA . VAL A 1 957 ? 152.975 171.607 151.845 1.00 76.36 942 VAL 1 CA 1
ATOM 5544 C C . VAL A 1 957 ? 153.188 170.356 150.998 1.00 73.36 942 VAL 1 C 1
ATOM 5545 O O . VAL A 1 957 ? 153.277 169.239 151.523 1.00 70.93 942 VAL 1 O 1
ATOM 5549 N N . GLU A 1 958 ? 153.313 170.526 149.678 1.00 72.57 943 GLU 1 N 1
ATOM 5550 C CA . GLU A 1 958 ? 153.627 169.397 148.810 1.00 68.24 943 GLU 1 CA 1
ATOM 5551 C C . GLU A 1 958 ? 155.010 168.835 149.117 1.00 67.58 943 GLU 1 C 1
ATOM 5552 O O . GLU A 1 958 ? 155.209 167.615 149.112 1.00 67.73 943 GLU 1 O 1
ATOM 5558 N N . THR A 1 959 ? 155.979 169.712 149.384 1.00 66.79 944 THR 1 N 1
ATOM 5559 C CA . THR A 1 959 ? 157.323 169.265 149.737 1.00 65.23 944 THR 1 CA 1
ATOM 5560 C C . THR A 1 959 ? 157.317 168.488 151.051 1.00 61.09 944 THR 1 C 1
ATOM 5561 O O . THR A 1 959 ? 157.974 167.443 151.174 1.00 60.36 944 THR 1 O 1
ATOM 5565 N N . ALA A 1 960 ? 156.563 168.975 152.039 1.00 60.19 945 ALA 1 N 1
ATOM 5566 C CA . ALA A 1 960 ? 156.443 168.255 153.301 1.00 59.18 945 ALA 1 CA 1
ATOM 5567 C C . ALA A 1 960 ? 155.796 166.891 153.096 1.00 58.09 945 ALA 1 C 1
ATOM 5568 O O . ALA A 1 960 ? 156.234 165.892 153.681 1.00 59.00 945 ALA 1 O 1
ATOM 5570 N N . GLY A 1 961 ? 154.755 166.829 152.263 1.00 53.77 946 GLY 1 N 1
ATOM 5571 C CA . GLY A 1 961 ? 154.142 165.548 151.959 1.00 45.94 946 GLY 1 CA 1
ATOM 5572 C C . GLY A 1 961 ? 155.098 164.591 151.277 1.00 45.45 946 GLY 1 C 1
ATOM 5573 O O . GLY A 1 961 ? 155.106 163.394 151.568 1.00 50.99 946 GLY 1 O 1
ATOM 5574 N N . LYS A 1 962 ? 155.916 165.103 150.359 1.00 43.04 947 LYS 1 N 1
ATOM 5575 C CA . LYS A 1 962 ? 156.883 164.254 149.673 1.00 45.46 947 LYS 1 CA 1
ATOM 5576 C C . LYS A 1 962 ? 157.911 163.680 150.643 1.00 49.86 947 LYS 1 C 1
ATOM 5577 O O . LYS A 1 962 ? 158.240 162.488 150.575 1.00 51.35 947 LYS 1 O 1
ATOM 5583 N N . GLN A 1 963 ? 158.439 164.513 151.547 1.00 50.59 948 GLN 1 N 1
ATOM 5584 C CA . GLN A 1 963 ? 159.360 163.989 152.556 1.00 47.73 948 GLN 1 CA 1
ATOM 5585 C C . GLN A 1 963 ? 158.682 162.971 153.461 1.00 47.52 948 GLN 1 C 1
ATOM 5586 O O . GLN A 1 963 ? 159.283 161.948 153.812 1.00 50.81 948 GLN 1 O 1
ATOM 5592 N N . LEU A 1 964 ? 157.431 163.225 153.845 1.00 44.77 949 LEU 1 N 1
ATOM 5593 C CA . LEU A 1 964 ? 156.708 162.257 154.659 1.00 42.62 949 LEU 1 CA 1
ATOM 5594 C C . LEU A 1 964 ? 156.557 160.929 153.929 1.00 44.33 949 LEU 1 C 1
ATOM 5595 O O . LEU A 1 964 ? 156.699 159.858 154.531 1.00 45.58 949 LEU 1 O 1
ATOM 5600 N N . LEU A 1 965 ? 156.285 160.976 152.625 1.00 41.67 950 LEU 1 N 1
ATOM 5601 C CA . LEU A 1 965 ? 156.092 159.742 151.873 1.00 34.86 950 LEU 1 CA 1
ATOM 5602 C C . LEU A 1 965 ? 157.399 158.975 151.695 1.00 35.36 950 LEU 1 C 1
ATOM 5603 O O . LEU A 1 965 ? 157.406 157.742 151.775 1.00 41.84 950 LEU 1 O 1
ATOM 5608 N N . GLU A 1 966 ? 158.519 159.665 151.460 1.00 36.44 951 GLU 1 N 1
ATOM 5609 C CA . GLU A 1 966 ? 159.777 158.922 151.381 1.00 42.41 951 GLU 1 CA 1
ATOM 5610 C C . GLU A 1 966 ? 160.175 158.360 152.742 1.00 42.07 951 GLU 1 C 1
ATOM 5611 O O . GLU A 1 966 ? 160.763 157.272 152.825 1.00 40.16 951 GLU 1 O 1
ATOM 5617 N N . GLN A 1 967 ? 159.860 159.078 153.824 1.00 41.76 952 GLN 1 N 1
ATOM 5618 C CA . GLN A 1 967 ? 160.069 158.511 155.150 1.00 38.61 952 GLN 1 CA 1
ATOM 5619 C C . GLN A 1 967 ? 159.221 157.262 155.344 1.00 39.32 952 GLN 1 C 1
ATOM 5620 O O . GLN A 1 967 ? 159.678 156.280 155.939 1.00 42.29 952 GLN 1 O 1
ATOM 5626 N N . HIS A 1 968 ? 157.985 157.279 154.842 1.00 35.73 953 HIS 1 N 1
ATOM 5627 C CA . HIS A 1 968 ? 157.137 156.093 154.912 1.00 30.90 953 HIS 1 CA 1
ATOM 5628 C C . HIS A 1 968 ? 157.734 154.933 154.128 1.00 32.41 953 HIS 1 C 1
ATOM 5629 O O . HIS A 1 968 ? 157.695 153.787 154.584 1.00 35.50 953 HIS 1 O 1
ATOM 5636 N N . LEU A 1 969 ? 158.285 155.205 152.943 1.00 30.91 954 LEU 1 N 1
ATOM 5637 C CA . LEU A 1 969 ? 158.916 154.142 152.161 1.00 30.88 954 LEU 1 CA 1
ATOM 5638 C C . LEU A 1 969 ? 160.103 153.536 152.904 1.00 34.73 954 LEU 1 C 1
ATOM 5639 O O . LEU A 1 969 ? 160.245 152.305 152.989 1.00 36.66 954 LEU 1 O 1
ATOM 5644 N N . SER A 1 970 ? 160.977 154.389 153.443 1.00 34.80 955 SER 1 N 1
ATOM 5645 C CA . SER A 1 970 ? 162.139 153.886 154.167 1.00 32.01 955 SER 1 CA 1
ATOM 5646 C C . SER A 1 970 ? 161.717 153.106 155.404 1.00 34.49 955 SER 1 C 1
ATOM 5647 O O . SER A 1 970 ? 162.293 152.056 155.716 1.00 36.32 955 SER 1 O 1
ATOM 5650 N N . SER A 1 971 ? 160.704 153.600 156.117 1.00 34.37 956 SER 1 N 1
ATOM 5651 C CA . SER A 1 971 ? 160.202 152.891 157.286 1.00 33.97 956 SER 1 CA 1
ATOM 5652 C C . SER A 1 971 ? 159.593 151.554 156.899 1.00 35.95 956 SER 1 C 1
ATOM 5653 O O . SER A 1 971 ? 159.697 150.582 157.650 1.00 39.55 956 SER 1 O 1
ATOM 5656 N N . LEU A 1 972 ? 158.941 151.488 155.739 1.00 35.99 957 LEU 1 N 1
ATOM 5657 C CA . LEU A 1 972 ? 158.395 150.224 155.261 1.00 30.41 957 LEU 1 CA 1
ATOM 5658 C C . LEU A 1 972 ? 159.505 149.211 155.025 1.00 28.27 957 LEU 1 C 1
ATOM 5659 O O . LEU A 1 972 ? 159.409 148.054 155.448 1.00 34.65 957 LEU 1 O 1
ATOM 5664 N N . THR A 1 973 ? 160.627 149.597 154.444 1.00 25.07 958 THR 1 N 1
ATOM 5665 C CA . THR A 1 973 ? 161.660 148.582 154.172 1.00 26.69 958 THR 1 CA 1
ATOM 5666 C C . THR A 1 973 ? 162.249 148.107 155.472 1.00 31.51 958 THR 1 C 1
ATOM 5667 O O . THR A 1 973 ? 162.494 146.894 155.600 1.00 33.13 958 THR 1 O 1
ATOM 5671 N N . VAL A 1 974 ? 162.460 149.020 156.418 1.00 34.58 959 VAL 1 N 1
ATOM 5672 C CA . VAL A 1 974 ? 163.035 148.687 157.752 1.00 31.00 959 VAL 1 CA 1
ATOM 5673 C C . VAL A 1 974 ? 162.056 147.795 158.535 1.00 34.14 959 VAL 1 C 1
ATOM 5674 O O . VAL A 1 974 ? 162.532 146.838 159.172 1.00 39.98 959 VAL 1 O 1
ATOM 5678 N N . THR A 1 975 ? 160.754 148.087 158.502 1.00 32.69 960 THR 1 N 1
ATOM 5679 C CA . THR A 1 975 ? 159.824 147.277 159.321 1.00 31.99 960 THR 1 CA 1
ATOM 5680 C C . THR A 1 975 ? 159.773 145.870 158.752 1.00 33.51 960 THR 1 C 1
ATOM 5681 O O . THR A 1 975 ? 159.642 144.918 159.550 1.00 37.00 960 THR 1 O 1
ATOM 5685 N N . LEU A 1 976 ? 159.913 145.729 157.430 1.00 33.04 961 LEU 1 N 1
ATOM 5686 C CA . LEU A 1 976 ? 159.880 144.390 156.783 1.00 29.82 96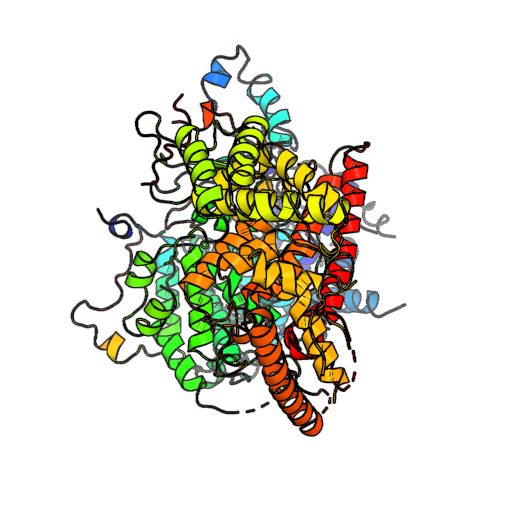1 LEU 1 CA 1
ATOM 5687 C C . LEU A 1 976 ? 161.119 143.583 157.203 1.00 30.34 961 LEU 1 C 1
ATOM 5688 O O . LEU A 1 976 ? 160.987 142.354 157.390 1.00 34.36 961 LEU 1 O 1
ATOM 5693 N N . THR A 1 977 ? 162.282 144.236 157.271 1.00 30.54 962 THR 1 N 1
ATOM 5694 C CA . THR A 1 977 ? 163.509 143.538 157.709 1.00 30.97 962 THR 1 CA 1
ATOM 5695 C C . THR A 1 977 ? 163.331 143.152 159.160 1.00 34.48 962 THR 1 C 1
ATOM 5696 O O . THR A 1 977 ? 163.782 142.050 159.541 1.00 36.23 962 THR 1 O 1
ATOM 5700 N N . ALA A 1 978 ? 162.684 144.021 159.942 1.00 37.97 963 ALA 1 N 1
ATOM 5701 C CA . ALA A 1 978 ? 162.417 143.710 161.366 1.00 32.64 963 ALA 1 CA 1
ATOM 5702 C C . ALA A 1 978 ? 161.620 142.407 161.458 1.00 33.86 963 ALA 1 C 1
ATOM 5703 O O . ALA A 1 978 ? 161.887 141.605 162.376 1.00 43.52 963 ALA 1 O 1
ATOM 5705 N N . VAL A 1 979 ? 160.676 142.202 160.533 1.00 32.42 964 VAL 1 N 1
ATOM 5706 C CA . VAL A 1 979 ? 159.822 140.976 160.579 1.00 30.87 964 VAL 1 CA 1
ATOM 5707 C C . VAL A 1 979 ? 160.642 139.781 160.074 1.00 33.46 964 VAL 1 C 1
ATOM 5708 O O . VAL A 1 979 ? 160.408 138.653 160.561 1.00 35.58 964 VAL 1 O 1
ATOM 5712 N N . GLY A 1 980 ? 161.566 140.023 159.142 1.00 31.64 965 GLY 1 N 1
ATOM 5713 C CA . GLY A 1 980 ? 162.366 138.936 158.548 1.00 30.18 965 GLY 1 CA 1
ATOM 5714 C C . GLY A 1 980 ? 162.098 138.731 157.081 1.00 37.32 965 GLY 1 C 1
ATOM 5715 O O . GLY A 1 980 ? 162.720 137.826 156.508 1.00 42.66 965 GLY 1 O 1
ATOM 5716 N N . LEU A 1 981 ? 161.240 139.543 156.472 1.00 36.46 966 LEU 1 N 1
ATOM 5717 C CA . LEU A 1 981 ? 160.842 139.340 155.088 1.00 33.73 966 LEU 1 CA 1
ATOM 5718 C C . LEU A 1 981 ? 161.928 139.751 154.103 1.00 36.84 966 LEU 1 C 1
ATOM 5719 O O . LEU A 1 981 ? 161.910 139.290 152.957 1.00 40.71 966 LEU 1 O 1
ATOM 5724 N N . LEU A 1 982 ? 162.859 140.586 154.545 1.00 30.87 967 LEU 1 N 1
ATOM 5725 C CA . LEU A 1 982 ? 163.965 141.022 153.677 1.00 28.76 967 LEU 1 CA 1
ATOM 5726 C C . LEU A 1 982 ? 165.265 140.757 154.434 1.00 31.43 967 LEU 1 C 1
ATOM 5727 O O . LEU A 1 982 ? 165.791 141.691 155.054 1.00 40.67 967 LEU 1 O 1
ATOM 5732 N N . PRO A 1 983 ? 165.796 139.522 154.413 1.00 34.89 968 PRO 1 N 1
ATOM 5733 C CA . PRO A 1 983 ? 167.040 139.197 155.108 1.00 38.75 968 PRO 1 CA 1
ATOM 5734 C C . PRO A 1 983 ? 168.267 139.496 154.260 1.00 46.44 968 PRO 1 C 1
ATOM 5735 O O . PRO A 1 983 ? 168.209 139.468 153.032 1.00 48.02 968 PRO 1 O 1
ATOM 5739 N N . VAL A 1 992 ? 171.788 128.820 164.885 1.00 52.40 977 VAL 1 N 1
ATOM 5740 C CA . VAL A 1 992 ? 170.792 129.227 165.867 1.00 49.41 977 VAL 1 CA 1
ATOM 5741 C C . VAL A 1 992 ? 169.853 130.261 165.256 1.00 46.15 977 VAL 1 C 1
ATOM 5742 O O . VAL A 1 992 ? 170.296 131.249 164.674 1.00 51.59 977 VAL 1 O 1
ATOM 5746 N N . PRO A 1 993 ? 168.553 130.023 165.371 1.00 41.63 978 PRO 1 N 1
ATOM 5747 C CA . PRO A 1 993 ? 167.574 130.937 164.783 1.00 39.27 978 PRO 1 CA 1
ATOM 5748 C C . PRO A 1 993 ? 167.352 132.166 165.652 1.00 38.75 978 PRO 1 C 1
ATOM 5749 O O . PRO A 1 993 ? 167.828 132.268 166.782 1.00 46.50 978 PRO 1 O 1
ATOM 5753 N N . CYS A 1 994 ? 166.609 133.108 165.089 1.00 39.19 979 CYS 1 N 1
ATOM 5754 C CA . CYS A 1 994 ? 166.159 134.297 165.792 1.00 35.27 979 CYS 1 CA 1
ATOM 5755 C C . CYS A 1 994 ? 164.653 134.224 165.993 1.00 32.40 979 CYS 1 C 1
ATOM 5756 O O . CYS A 1 994 ? 163.961 133.397 165.396 1.00 37.41 979 CYS 1 O 1
ATOM 5759 N N . ALA A 1 995 ? 164.149 135.102 166.858 1.00 29.23 980 ALA 1 N 1
ATOM 5760 C CA . ALA A 1 995 ? 162.727 135.090 167.177 1.00 34.13 980 ALA 1 CA 1
ATOM 5761 C C . ALA A 1 995 ? 161.882 135.401 165.950 1.00 37.48 980 ALA 1 C 1
ATOM 5762 O O . ALA A 1 995 ? 160.834 134.781 165.733 1.00 35.95 980 ALA 1 O 1
ATOM 5764 N N . THR A 1 996 ? 162.316 136.365 165.138 1.00 38.07 981 THR 1 N 1
ATOM 5765 C CA . THR A 1 996 ? 161.614 136.650 163.894 1.00 31.78 981 THR 1 CA 1
ATOM 5766 C C . THR A 1 996 ? 161.726 135.490 162.915 1.00 34.67 981 THR 1 C 1
ATOM 5767 O O . THR A 1 996 ? 160.796 135.242 162.140 1.00 39.57 981 THR 1 O 1
ATOM 5771 N N . GLN A 1 997 ? 162.847 134.767 162.937 1.00 34.90 982 GLN 1 N 1
ATOM 5772 C CA . GLN A 1 997 ? 163.015 133.586 162.103 1.00 32.07 982 GLN 1 CA 1
ATOM 5773 C C . GLN A 1 997 ? 162.160 132.415 162.555 1.00 32.19 982 GLN 1 C 1
ATOM 5774 O O . GLN A 1 997 ? 162.025 131.446 161.804 1.00 36.12 982 GLN 1 O 1
ATOM 5780 N N . LEU A 1 998 ? 161.600 132.465 163.760 1.00 32.62 983 LEU 1 N 1
ATOM 5781 C CA . LEU A 1 998 ? 160.730 131.405 164.247 1.00 30.65 983 LEU 1 CA 1
ATOM 5782 C C . LEU A 1 998 ? 159.265 131.790 164.233 1.00 28.75 983 LEU 1 C 1
ATOM 5783 O O . LEU A 1 998 ? 158.405 130.909 164.165 1.00 32.99 983 LEU 1 O 1
ATOM 5788 N N . LEU A 1 999 ? 158.963 133.080 164.296 1.00 28.10 984 LEU 1 N 1
ATOM 5789 C CA . LEU A 1 999 ? 157.580 133.527 164.345 1.00 30.38 984 LEU 1 CA 1
ATOM 5790 C C . LEU A 1 999 ? 157.021 133.841 162.965 1.00 32.72 984 LEU 1 C 1
ATOM 5791 O O . LEU A 1 999 ? 155.844 133.576 162.705 1.00 35.79 984 LEU 1 O 1
ATOM 5796 N N . TRP A 1 1000 ? 157.838 134.399 162.077 1.00 30.59 985 TRP 1 N 1
ATOM 5797 C CA . TRP A 1 1000 ? 157.382 134.836 160.763 1.00 29.13 985 TRP 1 CA 1
ATOM 5798 C C . TRP A 1 1000 ? 158.373 134.419 159.680 1.00 32.11 985 TRP 1 C 1
ATOM 5799 O O . TRP A 1 1000 ? 158.749 135.207 158.813 1.00 39.44 985 TRP 1 O 1
ATOM 5810 N N . ALA A 1 1001 ? 158.814 133.166 159.719 1.00 30.53 986 ALA 1 N 1
ATOM 5811 C CA . ALA A 1 1001 ? 159.643 132.628 158.647 1.00 27.78 986 ALA 1 CA 1
ATOM 5812 C C . ALA A 1 1001 ? 158.754 132.294 157.459 1.00 33.33 986 ALA 1 C 1
ATOM 5813 O O . ALA A 1 1001 ? 157.974 131.339 157.506 1.00 34.44 986 ALA 1 O 1
ATOM 5815 N N . SER A 1 1002 ? 158.867 133.079 156.392 1.00 37.52 987 SER 1 N 1
ATOM 5816 C CA . SER A 1 1002 ? 158.007 132.958 155.217 1.00 30.11 987 SER 1 CA 1
ATOM 5817 C C . SER A 1 1002 ? 158.879 132.936 153.972 1.00 32.08 987 SER 1 C 1
ATOM 5818 O O . SER A 1 1002 ? 159.016 133.951 153.277 1.00 33.17 987 SER 1 O 1
ATOM 5821 N N . PRO A 1 1003 ? 159.491 131.789 153.661 1.00 32.42 988 PRO 1 N 1
ATOM 5822 C CA . PRO A 1 1003 ? 160.471 131.757 152.562 1.00 29.61 988 PRO 1 CA 1
ATOM 5823 C C . PRO A 1 1003 ? 159.909 132.146 151.203 1.00 31.36 988 PRO 1 C 1
ATOM 5824 O O . PRO A 1 1003 ? 160.623 132.770 150.412 1.00 35.69 988 PRO 1 O 1
ATOM 5828 N N . PHE A 1 1004 ? 158.658 131.798 150.901 1.00 29.32 989 PHE 1 N 1
ATOM 5829 C CA . PHE A 1 1004 ? 158.089 132.152 149.603 1.00 30.51 989 PHE 1 CA 1
ATOM 5830 C C . PHE A 1 1004 ? 157.907 133.660 149.467 1.00 32.54 989 PHE 1 C 1
ATOM 5831 O O . PHE A 1 1004 ? 158.343 134.266 148.479 1.00 40.04 989 PHE 1 O 1
ATOM 5839 N N . PHE A 1 1005 ? 157.266 134.283 150.457 1.00 29.58 990 PHE 1 N 1
ATOM 5840 C CA . PHE A 1 1005 ? 157.069 135.727 150.425 1.00 24.92 990 PHE 1 CA 1
ATOM 5841 C C . PHE A 1 1005 ? 158.397 136.465 150.499 1.00 27.32 990 PHE 1 C 1
ATOM 5842 O O . PHE A 1 1005 ? 158.580 137.494 149.840 1.00 32.22 990 PHE 1 O 1
ATOM 5850 N N . SER A 1 1006 ? 159.329 135.961 151.308 1.00 26.29 991 SER 1 N 1
ATOM 5851 C CA . SER A 1 1006 ? 160.647 136.573 151.389 1.00 27.71 991 SER 1 CA 1
ATOM 5852 C C . SER A 1 1006 ? 161.362 136.507 150.050 1.00 31.85 991 SER 1 C 1
ATOM 5853 O O . SER A 1 1006 ? 162.007 137.475 149.634 1.00 35.25 991 SER 1 O 1
ATOM 5856 N N . HIS A 1 1007 ? 161.259 135.371 149.360 1.00 29.67 992 HIS 1 N 1
ATOM 5857 C CA . HIS A 1 1007 ? 161.860 135.237 148.039 1.00 25.99 992 HIS 1 CA 1
ATOM 5858 C C . HIS A 1 1007 ? 161.240 136.215 147.053 1.00 32.17 992 HIS 1 C 1
ATOM 5859 O O . HIS A 1 1007 ? 161.951 136.854 146.265 1.00 38.68 992 HIS 1 O 1
ATOM 5866 N N . GLU A 1 1008 ? 159.936 136.409 147.123 1.00 30.35 993 GLU 1 N 1
ATOM 5867 C CA . GLU A 1 1008 ? 159.254 137.350 146.203 1.00 30.43 993 GLU 1 CA 1
ATOM 5868 C C . GLU A 1 1008 ? 159.743 138.770 146.469 1.00 34.65 993 GLU 1 C 1
ATOM 5869 O O . GLU A 1 1008 ? 160.046 139.483 145.493 1.00 40.59 993 GLU 1 O 1
ATOM 5875 N N . LEU A 1 1009 ? 159.781 139.174 147.743 1.00 31.06 994 LEU 1 N 1
ATOM 5876 C CA . LEU A 1 1009 ? 160.172 140.564 148.095 1.00 26.91 994 LEU 1 CA 1
ATOM 5877 C C . LEU A 1 1009 ? 161.672 140.758 147.832 1.00 25.35 994 LEU 1 C 1
ATOM 5878 O O . LEU A 1 1009 ? 162.082 141.908 147.563 1.00 30.83 994 LEU 1 O 1
ATOM 5883 N N . LEU A 1 1010 ? 162.454 139.678 147.908 1.00 25.64 995 LEU 1 N 1
ATOM 5884 C CA . LEU A 1 1010 ? 163.923 139.783 147.715 1.00 27.78 995 LEU 1 CA 1
ATOM 5885 C C . LEU A 1 1010 ? 164.241 139.767 146.212 1.00 32.98 995 LEU 1 C 1
ATOM 5886 O O . LEU A 1 1010 ? 165.408 140.035 145.854 1.00 37.52 995 LEU 1 O 1
ATOM 5891 N N . HIS A 1 1011 ? 163.238 139.494 145.370 1.00 34.08 996 HIS 1 N 1
ATOM 5892 C CA . HIS A 1 1011 ? 163.488 139.383 143.906 1.00 29.40 996 HIS 1 CA 1
ATOM 5893 C C . HIS A 1 1011 ? 162.463 140.216 143.127 1.00 32.02 996 HIS 1 C 1
ATOM 5894 O O . HIS A 1 1011 ? 162.554 140.265 141.880 1.00 34.60 996 HIS 1 O 1
ATOM 5901 N N . CYS A 1 1012 ? 161.518 140.852 143.828 1.00 35.53 997 CYS 1 N 1
ATOM 5902 C CA . CYS A 1 1012 ? 160.535 141.737 143.149 1.00 34.06 997 CYS 1 CA 1
ATOM 5903 C C . CYS A 1 1012 ? 161.268 142.956 142.571 1.00 44.61 997 CYS 1 C 1
ATOM 5904 O O . CYS A 1 1012 ? 160.817 143.450 141.520 1.00 48.79 997 CYS 1 O 1
ATOM 5907 N N . GLY A 1 1013 ? 162.300 143.418 143.289 1.00 47.00 998 GLY 1 N 1
ATOM 5908 C CA . GLY A 1 1013 ? 163.062 144.599 142.835 1.00 38.34 998 GLY 1 CA 1
ATOM 5909 C C . GLY A 1 1013 ? 162.358 145.878 143.239 1.00 37.15 998 GLY 1 C 1
ATOM 5910 O O . GLY A 1 1013 ? 162.387 146.843 142.447 1.00 44.28 998 GLY 1 O 1
ATOM 5911 N N . ARG A 1 1014 ? 161.741 145.888 144.425 1.00 33.24 999 ARG 1 N 1
ATOM 5912 C CA . ARG A 1 1014 ? 160.985 147.079 144.891 1.00 28.68 999 ARG 1 CA 1
ATOM 5913 C C . ARG A 1 1014 ? 161.428 147.441 146.316 1.00 29.68 999 ARG 1 C 1
ATOM 5914 O O . ARG A 1 1014 ? 160.733 148.260 146.955 1.00 35.02 999 ARG 1 O 1
ATOM 5922 N N . TYR A 1 1015 ? 162.535 146.861 146.789 1.00 30.51 1000 TYR 1 N 1
ATOM 5923 C CA . TYR A 1 1015 ? 162.988 147.093 148.185 1.00 27.51 1000 TYR 1 CA 1
ATOM 5924 C C . TYR A 1 1015 ? 164.499 147.006 148.253 1.00 30.35 1000 TYR 1 C 1
ATOM 5925 O O . TYR A 1 1015 ? 165.164 147.905 148.746 1.00 28.11 1000 TYR 1 O 1
ATOM 5934 N N . MET B 2 1 ? 149.220 155.225 123.715 1.00 40.41 1 MET 2 N 1
ATOM 5935 C CA . MET B 2 1 ? 148.019 155.803 123.067 1.00 44.11 1 MET 2 CA 1
ATOM 5936 C C . MET B 2 1 ? 147.343 156.773 124.026 1.00 49.49 1 MET 2 C 1
ATOM 5937 O O . MET B 2 1 ? 148.013 157.148 125.009 1.00 51.55 1 MET 2 O 1
ATOM 5942 N N . ALA B 2 2 ? 146.116 157.196 123.727 1.00 53.00 2 ALA 2 N 1
ATOM 5943 C CA . ALA B 2 2 ? 145.411 158.264 124.480 1.00 52.86 2 ALA 2 CA 1
ATOM 5944 C C . ALA B 2 2 ? 146.018 159.527 123.885 1.00 52.84 2 ALA 2 C 1
ATOM 5945 O O . ALA B 2 2 ? 145.534 160.628 124.182 1.00 58.06 2 ALA 2 O 1
ATOM 5947 N N . GLU B 2 3 ? 147.031 159.334 123.047 1.00 48.53 3 GLU 2 N 1
ATOM 5948 C CA . GLU B 2 3 ? 147.654 160.439 122.304 1.00 46.89 3 GLU 2 CA 1
ATOM 5949 C C . GLU B 2 3 ? 147.012 160.391 120.926 1.00 51.51 3 GLU 2 C 1
ATOM 5950 O O . GLU B 2 3 ? 147.295 161.290 120.115 1.00 58.57 3 GLU 2 O 1
ATOM 5956 N N . TYR B 2 4 ? 146.160 159.396 120.685 1.00 50.54 4 TYR 2 N 1
ATOM 5957 C CA . TYR B 2 4 ? 145.583 159.193 119.340 1.00 49.40 4 TYR 2 CA 1
ATOM 5958 C C . TYR B 2 4 ? 144.071 159.308 119.447 1.00 54.34 4 TYR 2 C 1
ATOM 5959 O O . TYR B 2 4 ? 143.443 159.823 118.510 1.00 62.50 4 TYR 2 O 1
ATOM 5968 N N . LEU B 2 5 ? 143.507 158.838 120.544 1.00 51.56 5 LEU 2 N 1
ATOM 5969 C CA . LEU B 2 5 ? 142.063 159.055 120.742 1.00 59.58 5 LEU 2 CA 1
ATOM 5970 C C . LEU B 2 5 ? 141.970 160.231 121.706 1.00 64.50 5 LEU 2 C 1
ATOM 5971 O O . LEU B 2 5 ? 142.347 160.069 122.875 1.00 66.81 5 LEU 2 O 1
ATOM 5976 N N . ILE B 2 6 ? 141.499 161.374 121.218 1.00 66.84 6 ILE 2 N 1
ATOM 5977 C CA . ILE B 2 6 ? 141.456 162.604 122.050 1.00 71.31 6 ILE 2 CA 1
ATOM 5978 C C . ILE B 2 6 ? 140.170 162.540 122.862 1.00 70.85 6 ILE 2 C 1
ATOM 5979 O O . ILE B 2 6 ? 139.929 163.443 123.685 1.00 73.75 6 ILE 2 O 1
ATOM 5984 N N . ASP B 2 7 ? 139.393 161.483 122.652 1.00 69.34 7 ASP 2 N 1
ATOM 5985 C CA . ASP B 2 7 ? 138.115 161.333 123.388 1.00 72.60 7 ASP 2 CA 1
ATOM 5986 C C . ASP B 2 7 ? 138.480 161.204 124.861 1.00 69.82 7 ASP 2 C 1
ATOM 5987 O O . ASP B 2 7 ? 137.582 161.331 125.713 1.00 70.20 7 ASP 2 O 1
ATOM 5992 N N . LEU B 2 8 ? 139.760 160.961 125.130 1.00 66.76 8 LEU 2 N 1
ATOM 5993 C CA . LEU B 2 8 ? 140.221 160.854 126.532 1.00 69.09 8 LEU 2 CA 1
ATOM 5994 C C . LEU B 2 8 ? 139.937 162.184 127.228 1.00 67.09 8 LEU 2 C 1
ATOM 5995 O O . LEU B 2 8 ? 139.801 162.180 128.466 1.00 66.73 8 LEU 2 O 1
ATOM 6000 N N . THR B 2 9 ? 139.843 163.270 126.461 1.00 64.25 9 THR 2 N 1
ATOM 6001 C CA . THR B 2 9 ? 139.475 164.562 127.087 1.00 61.04 9 THR 2 CA 1
ATOM 6002 C C . THR B 2 9 ? 138.111 164.390 127.750 1.00 57.51 9 THR 2 C 1
ATOM 6003 O O . THR B 2 9 ? 137.181 163.915 127.097 1.00 59.51 9 THR 2 O 1
ATOM 6007 N N . PRO B 2 10 ? 137.979 164.764 129.034 1.00 52.96 10 PRO 2 N 1
ATOM 6008 C CA . PRO B 2 10 ? 136.713 164.686 129.726 1.00 49.28 10 PRO 2 CA 1
ATOM 6009 C C . PRO B 2 10 ? 135.633 165.554 129.092 1.00 55.02 10 PRO 2 C 1
ATOM 6010 O O . PRO B 2 10 ? 135.795 166.751 129.095 1.00 64.82 10 PRO 2 O 1
ATOM 6014 N N . ARG B 2 11 ? 134.581 164.945 128.555 1.00 51.06 11 ARG 2 N 1
ATOM 6015 C CA . ARG B 2 11 ? 133.441 165.728 128.006 1.00 54.01 11 ARG 2 CA 1
ATOM 6016 C C . ARG B 2 11 ? 132.120 165.183 128.551 1.00 55.88 11 ARG 2 C 1
ATOM 6017 O O . ARG B 2 11 ? 131.883 163.976 128.415 1.00 64.31 11 ARG 2 O 1
ATOM 6025 N N . MET B 2 12 ? 131.303 166.051 129.136 1.00 57.92 12 MET 2 N 1
ATOM 6026 C CA . MET B 2 12 ? 129.996 165.652 129.717 1.00 65.41 12 MET 2 CA 1
ATOM 6027 C C . MET B 2 12 ? 128.896 166.136 128.767 1.00 77.33 12 MET 2 C 1
ATOM 6028 O O . MET B 2 12 ? 128.785 167.361 128.579 1.00 78.14 12 MET 2 O 1
ATOM 6033 N N . ALA B 2 13 ? 128.142 165.217 128.162 1.00 79.44 13 ALA 2 N 1
ATOM 6034 C CA . ALA B 2 13 ? 127.153 165.587 127.122 1.00 79.88 13 ALA 2 CA 1
ATOM 6035 C C . ALA B 2 13 ? 125.922 166.345 127.619 1.00 84.69 13 ALA 2 C 1
ATOM 6036 O O . ALA B 2 13 ? 125.540 167.317 126.944 1.00 87.58 13 ALA 2 O 1
ATOM 6038 N N . TYR B 2 14 ? 125.271 165.883 128.687 1.00 87.53 14 TYR 2 N 1
ATOM 6039 C CA . TYR B 2 14 ? 123.968 166.492 129.073 1.00 93.93 14 TYR 2 CA 1
ATOM 6040 C C . TYR B 2 14 ? 124.128 167.879 129.695 1.00 98.54 14 TYR 2 C 1
ATOM 6041 O O . TYR B 2 14 ? 125.263 168.270 130.008 1.00 95.25 14 TYR 2 O 1
ATOM 6050 N N . VAL B 2 15 ? 123.009 168.582 129.894 1.00 103.14 15 VAL 2 N 1
ATOM 6051 C CA . VAL B 2 15 ? 123.027 169.906 130.584 1.00 103.52 15 VAL 2 CA 1
ATOM 6052 C C . VAL B 2 15 ? 121.999 169.814 131.711 1.00 105.73 15 VAL 2 C 1
ATOM 6053 O O . VAL B 2 15 ? 121.084 168.976 131.596 1.00 104.51 15 VAL 2 O 1
ATOM 6057 N N . ASP B 2 16 ? 122.142 170.620 132.761 1.00 111.02 16 ASP 2 N 1
ATOM 6058 C CA . ASP B 2 16 ? 121.243 170.463 133.933 1.00 114.38 16 ASP 2 CA 1
ATOM 6059 C C . ASP B 2 16 ? 120.687 171.832 134.320 1.00 115.13 16 ASP 2 C 1
ATOM 6060 O O . ASP B 2 16 ? 121.302 172.846 133.937 1.00 114.80 16 ASP 2 O 1
ATOM 6065 N N . ARG B 2 17 ? 119.544 171.859 135.018 1.00 30.00 17 ARG 2 N 1
ATOM 6066 C CA . ARG B 2 17 ? 118.844 173.134 135.345 1.00 30.00 17 ARG 2 CA 1
ATOM 6067 C C . ARG B 2 17 ? 119.669 174.041 136.266 1.00 30.00 17 ARG 2 C 1
ATOM 6068 O O . ARG B 2 17 ? 119.581 175.268 136.078 1.00 30.00 17 ARG 2 O 1
ATOM 6076 N N . HIS B 2 18 ? 120.426 173.491 137.221 1.00 120.07 18 HIS 2 N 1
ATOM 6077 C CA . HIS B 2 18 ? 121.272 174.397 138.048 1.00 119.17 18 HIS 2 CA 1
ATOM 6078 C C . HIS B 2 18 ? 122.253 175.062 137.082 1.00 117.58 18 HIS 2 C 1
ATOM 6079 O O . HIS B 2 18 ? 122.508 176.274 137.228 1.00 115.55 18 HIS 2 O 1
ATOM 6086 N N . GLU B 2 19 ? 122.796 174.330 136.117 1.00 117.50 19 GLU 2 N 1
ATOM 6087 C CA . GLU B 2 19 ? 123.668 175.024 135.136 1.00 113.73 19 GLU 2 CA 1
ATOM 6088 C C . GLU B 2 19 ? 122.789 175.946 134.294 1.00 109.58 19 GLU 2 C 1
ATOM 6089 O O . GLU B 2 19 ? 123.266 177.033 133.930 1.00 106.52 19 GLU 2 O 1
ATOM 6095 N N . LEU B 2 20 ? 121.566 175.513 133.984 1.00 111.01 20 LEU 2 N 1
ATOM 6096 C CA . LEU B 2 20 ? 120.613 176.371 133.231 1.00 109.51 20 LEU 2 CA 1
ATOM 6097 C C . LEU B 2 20 ? 120.249 177.602 134.062 1.00 110.61 20 LEU 2 C 1
ATOM 6098 O O . LEU B 2 20 ? 120.158 178.695 133.476 1.00 113.33 20 LEU 2 O 1
ATOM 6103 N N . LEU B 2 21 ? 120.035 177.431 135.367 1.00 111.87 21 LEU 2 N 1
ATOM 6104 C CA . LEU B 2 21 ? 119.606 178.559 136.237 1.00 111.00 21 LEU 2 CA 1
ATOM 6105 C C . LEU B 2 21 ? 120.694 179.632 136.258 1.00 109.79 21 LEU 2 C 1
ATOM 6106 O O . LEU B 2 21 ? 120.341 180.823 136.179 1.00 110.67 21 LEU 2 O 1
ATOM 6111 N N . ARG B 2 22 ? 121.961 179.201 136.310 1.00 109.33 22 ARG 2 N 1
ATOM 6112 C CA . ARG B 2 22 ? 123.085 180.163 136.189 1.00 108.83 22 ARG 2 CA 1
ATOM 6113 C C . ARG B 2 22 ? 122.916 180.834 134.828 1.00 107.50 22 ARG 2 C 1
ATOM 6114 O O . ARG B 2 22 ? 122.867 180.102 133.819 1.00 102.74 22 ARG 2 O 1
ATOM 6122 N N . SER B 2 23 ? 122.832 182.162 134.793 1.00 112.79 23 SER 2 N 1
ATOM 6123 C CA . SER B 2 23 ? 122.529 182.846 133.515 1.00 111.42 23 SER 2 CA 1
ATOM 6124 C C . SER B 2 23 ? 123.760 182.870 132.626 1.00 106.86 23 SER 2 C 1
ATOM 6125 O O . SER B 2 23 ? 124.457 183.900 132.603 1.00 106.89 23 SER 2 O 1
ATOM 6128 N N . LEU B 2 24 ? 123.983 181.780 131.914 1.00 107.14 24 LEU 2 N 1
ATOM 6129 C CA . LEU B 2 24 ? 125.115 181.732 130.966 1.00 109.52 24 LEU 2 CA 1
ATOM 6130 C C . LEU B 2 24 ? 124.612 181.114 129.664 1.00 108.42 24 LEU 2 C 1
ATOM 6131 O O . LEU B 2 24 ? 123.582 180.421 129.695 1.00 109.84 24 LEU 2 O 1
ATOM 6136 N N . LEU B 2 25 ? 125.285 181.396 128.558 1.00 104.03 25 LEU 2 N 1
ATOM 6137 C CA . LEU B 2 25 ? 124.932 180.748 127.272 1.00 100.32 25 LEU 2 CA 1
ATOM 6138 C C . LEU B 2 25 ? 125.356 179.276 127.321 1.00 99.05 25 LEU 2 C 1
ATOM 6139 O O . LEU B 2 25 ? 126.328 178.953 128.011 1.00 97.95 25 LEU 2 O 1
ATOM 6144 N N . THR B 2 26 ? 124.622 178.407 126.637 1.00 101.98 26 THR 2 N 1
ATOM 6145 C CA . THR B 2 26 ? 125.012 176.986 126.566 1.00 104.12 26 THR 2 CA 1
ATOM 6146 C C . THR B 2 26 ? 126.236 176.887 125.679 1.00 98.75 26 THR 2 C 1
ATOM 6147 O O . THR B 2 26 ? 126.663 175.762 125.397 1.00 97.47 26 THR 2 O 1
ATOM 6151 N N . GLU B 2 27 ? 126.728 178.020 125.208 1.00 97.05 27 GLU 2 N 1
ATOM 6152 C CA . GLU B 2 27 ? 127.980 177.981 124.419 1.00 92.43 27 GLU 2 CA 1
ATOM 6153 C C . GLU B 2 27 ? 128.937 179.042 124.946 1.00 91.08 27 GLU 2 C 1
ATOM 6154 O O . GLU B 2 27 ? 128.487 180.193 125.092 1.00 89.01 27 GLU 2 O 1
ATOM 6160 N N . LYS B 2 28 ? 130.166 178.661 125.286 1.00 93.18 28 LYS 2 N 1
ATOM 6161 C CA . LYS B 2 28 ? 131.213 179.646 125.672 1.00 93.72 28 LYS 2 CA 1
ATOM 6162 C C . LYS B 2 28 ? 130.911 180.101 127.094 1.00 95.45 28 LYS 2 C 1
ATOM 6163 O O . LYS B 2 28 ? 131.682 180.904 127.639 1.00 93.94 28 LYS 2 O 1
ATOM 6169 N N . GLU B 2 29 ? 129.842 179.563 127.667 1.00 97.14 29 GLU 2 N 1
ATOM 6170 C CA . GLU B 2 29 ? 129.537 179.893 129.080 1.00 88.22 29 GLU 2 CA 1
ATOM 6171 C C . GLU B 2 29 ? 129.379 178.586 129.860 1.00 87.81 29 GLU 2 C 1
ATOM 6172 O O . GLU B 2 29 ? 130.394 178.119 130.399 1.00 92.89 29 GLU 2 O 1
ATOM 6178 N N . PHE B 2 30 ? 128.178 178.000 129.905 1.00 81.41 30 PHE 2 N 1
ATOM 6179 C CA . PHE B 2 30 ? 128.091 176.766 130.722 1.00 80.96 30 PHE 2 CA 1
ATOM 6180 C C . PHE B 2 30 ? 128.978 175.686 130.099 1.00 81.09 30 PHE 2 C 1
ATOM 6181 O O . PHE B 2 30 ? 129.753 175.053 130.836 1.00 82.17 30 PHE 2 O 1
ATOM 6189 N N . ILE B 2 31 ? 128.917 175.518 128.786 1.00 81.02 31 ILE 2 N 1
ATOM 6190 C CA . ILE B 2 31 ? 129.688 174.393 128.193 1.00 79.71 31 ILE 2 CA 1
ATOM 6191 C C . ILE B 2 31 ? 131.183 174.730 128.254 1.00 78.90 31 ILE 2 C 1
ATOM 6192 O O . ILE B 2 31 ? 131.952 173.863 128.707 1.00 77.40 31 ILE 2 O 1
ATOM 6197 N N . GLU B 2 32 ? 131.588 175.932 127.853 1.00 78.61 32 GLU 2 N 1
ATOM 6198 C CA . GLU B 2 32 ? 133.020 176.330 127.955 1.00 78.13 32 GLU 2 CA 1
ATOM 6199 C C . GLU B 2 32 ? 133.479 176.417 129.418 1.00 81.99 32 GLU 2 C 1
ATOM 6200 O O . GLU B 2 32 ? 134.646 176.099 129.672 1.00 85.77 32 GLU 2 O 1
ATOM 6206 N N . ARG B 2 33 ? 132.651 176.929 130.330 1.00 79.41 33 ARG 2 N 1
ATOM 6207 C CA . ARG B 2 33 ? 133.156 177.093 131.721 1.00 72.37 33 ARG 2 CA 1
ATOM 6208 C C . ARG B 2 33 ? 133.370 175.701 132.323 1.00 69.16 33 ARG 2 C 1
ATOM 6209 O O . ARG B 2 33 ? 134.396 175.498 133.004 1.00 74.48 33 ARG 2 O 1
ATOM 6217 N N . ARG B 2 34 ? 132.439 174.782 132.058 1.00 64.75 34 ARG 2 N 1
ATOM 6218 C CA . ARG B 2 34 ? 132.571 173.411 132.610 1.00 69.10 34 ARG 2 CA 1
ATOM 6219 C C . ARG B 2 34 ? 133.847 172.774 132.068 1.00 72.81 34 ARG 2 C 1
ATOM 6220 O O . ARG B 2 34 ? 134.451 171.989 132.815 1.00 76.51 34 ARG 2 O 1
ATOM 6228 N N . GLN B 2 35 ? 134.241 173.063 130.837 1.00 73.11 35 GLN 2 N 1
ATOM 6229 C CA . GLN B 2 35 ? 135.405 172.301 130.328 1.00 74.66 35 GLN 2 CA 1
ATOM 6230 C C . GLN B 2 35 ? 136.609 172.572 131.235 1.00 73.59 35 GLN 2 C 1
ATOM 6231 O O . GLN B 2 35 ? 137.256 171.593 131.624 1.00 74.90 35 GLN 2 O 1
ATOM 6237 N N . GLU B 2 36 ? 136.850 173.795 131.674 1.00 72.52 36 GLU 2 N 1
ATOM 6238 C CA . GLU B 2 36 ? 138.059 173.974 132.519 1.00 72.77 36 GLU 2 CA 1
ATO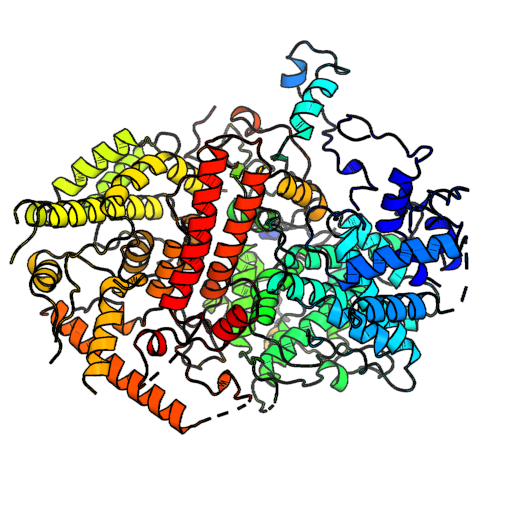M 6239 C C . GLU B 2 36 ? 137.888 173.141 133.799 1.00 71.24 36 GLU 2 C 1
ATOM 6240 O O . GLU B 2 36 ? 138.883 172.548 134.240 1.00 72.09 36 GLU 2 O 1
ATOM 6246 N N . GLN B 2 37 ? 136.679 173.096 134.362 1.00 68.21 37 GLN 2 N 1
ATOM 6247 C CA . GLN B 2 37 ? 136.388 172.287 135.577 1.00 61.25 37 GLN 2 CA 1
ATOM 6248 C C . GLN B 2 37 ? 136.556 170.781 135.318 1.00 61.51 37 GLN 2 C 1
ATOM 6249 O O . GLN B 2 37 ? 137.162 170.125 136.185 1.00 66.38 37 GLN 2 O 1
ATOM 6255 N N . LEU B 2 38 ? 135.962 170.274 134.224 1.00 63.21 38 LEU 2 N 1
ATOM 6256 C CA . LEU B 2 38 ? 136.019 168.842 133.831 1.00 69.53 38 LEU 2 CA 1
ATOM 6257 C C . LEU B 2 38 ? 137.435 168.454 133.446 1.00 70.05 38 LEU 2 C 1
ATOM 6258 O O . LEU B 2 38 ? 137.803 167.289 133.669 1.00 68.83 38 LEU 2 O 1
ATOM 6263 N N . ASN B 2 39 ? 138.200 169.381 132.924 1.00 74.06 39 ASN 2 N 1
ATOM 6264 C CA . ASN B 2 39 ? 139.538 169.047 132.394 1.00 74.68 39 ASN 2 CA 1
ATOM 6265 C C . ASN B 2 39 ? 140.429 168.813 133.612 1.00 73.49 39 ASN 2 C 1
ATOM 6266 O O . ASN B 2 39 ? 141.526 168.240 133.464 1.00 73.75 39 ASN 2 O 1
ATOM 6271 N N . LYS B 2 40 ? 139.958 169.238 134.779 1.00 71.10 40 LYS 2 N 1
ATOM 6272 C CA . LYS B 2 40 ? 140.727 168.927 136.010 1.00 76.16 40 LYS 2 CA 1
ATOM 6273 C C . LYS B 2 40 ? 139.908 168.011 136.936 1.00 73.94 40 LYS 2 C 1
ATOM 6274 O O . LYS B 2 40 ? 140.384 167.735 138.048 1.00 72.26 40 LYS 2 O 1
ATOM 6280 N N . SER B 2 41 ? 138.748 167.514 136.494 1.00 69.42 41 SER 2 N 1
ATOM 6281 C CA . SER B 2 41 ? 137.870 166.711 137.389 1.00 58.10 41 SER 2 CA 1
ATOM 6282 C C . SER B 2 41 ? 138.459 165.339 137.701 1.00 56.32 41 SER 2 C 1
ATOM 6283 O O . SER B 2 41 ? 139.171 164.794 136.850 1.00 57.33 41 SER 2 O 1
ATOM 6286 N N . THR B 2 42 ? 138.200 164.837 138.910 1.00 55.64 42 THR 2 N 1
ATOM 6287 C CA . THR B 2 42 ? 138.661 163.494 139.348 1.00 49.70 42 THR 2 CA 1
ATOM 6288 C C . THR B 2 42 ? 137.388 162.719 139.680 1.00 41.58 42 THR 2 C 1
ATOM 6289 O O . THR B 2 42 ? 137.472 161.692 140.358 1.00 42.05 42 THR 2 O 1
ATOM 6293 N N . THR B 2 43 ? 136.253 163.187 139.178 1.00 38.70 43 THR 2 N 1
ATOM 6294 C CA . THR B 2 43 ? 134.964 162.581 139.573 1.00 42.48 43 THR 2 CA 1
ATOM 6295 C C . THR B 2 43 ? 134.236 161.950 138.394 1.00 45.00 43 THR 2 C 1
ATOM 6296 O O . THR B 2 43 ? 134.371 162.453 137.271 1.00 45.24 43 THR 2 O 1
ATOM 6300 N N . VAL B 2 44 ? 133.482 160.891 138.676 1.00 41.28 44 VAL 2 N 1
ATOM 6301 C CA . VAL B 2 44 ? 132.795 160.125 137.617 1.00 35.66 44 VAL 2 CA 1
ATOM 6302 C C . VAL B 2 44 ? 131.393 159.802 138.104 1.00 38.99 44 VAL 2 C 1
ATOM 6303 O O . VAL B 2 44 ? 131.240 159.620 139.308 1.00 46.44 44 VAL 2 O 1
ATOM 6307 N N . TYR B 2 45 ? 130.407 159.784 137.210 1.00 42.02 45 TYR 2 N 1
ATOM 6308 C CA . TYR B 2 45 ? 129.024 159.372 137.540 1.00 43.50 45 TYR 2 CA 1
ATOM 6309 C C . TYR B 2 45 ? 128.975 157.896 137.171 1.00 47.92 45 TYR 2 C 1
ATOM 6310 O O . TYR B 2 45 ? 129.498 157.575 136.097 1.00 48.42 45 TYR 2 O 1
ATOM 6319 N N . VAL B 2 46 ? 128.391 157.020 137.992 1.00 45.80 46 VAL 2 N 1
ATOM 6320 C CA . VAL B 2 46 ? 128.509 155.585 137.615 1.00 39.78 46 VAL 2 CA 1
ATOM 6321 C C . VAL B 2 46 ? 127.257 155.166 136.854 1.00 43.58 46 VAL 2 C 1
ATOM 6322 O O . VAL B 2 46 ? 127.416 154.723 135.704 1.00 47.48 46 VAL 2 O 1
ATOM 6326 N N . GLY B 2 47 ? 126.081 155.283 137.415 1.00 39.76 47 GLY 2 N 1
ATOM 6327 C CA . GLY B 2 47 ? 124.900 155.016 136.580 1.00 40.55 47 GLY 2 CA 1
ATOM 6328 C C . GLY B 2 47 ? 124.468 153.580 136.395 1.00 43.24 47 GLY 2 C 1
ATOM 6329 O O . GLY B 2 47 ? 125.322 152.749 136.092 1.00 46.64 47 GLY 2 O 1
ATOM 6330 N N . ASN B 2 48 ? 123.168 153.318 136.509 1.00 43.68 48 ASN 2 N 1
ATOM 6331 C CA . ASN B 2 48 ? 122.570 151.974 136.281 1.00 42.40 48 ASN 2 CA 1
ATOM 6332 C C . ASN B 2 48 ? 122.940 151.004 137.402 1.00 47.24 48 ASN 2 C 1
ATOM 6333 O O . ASN B 2 48 ? 122.562 149.821 137.298 1.00 51.25 48 ASN 2 O 1
ATOM 6338 N N . LEU B 2 49 ? 123.634 151.467 138.435 1.00 45.28 49 LEU 2 N 1
ATOM 6339 C CA . LEU B 2 49 ? 123.905 150.571 139.574 1.00 43.33 49 LEU 2 CA 1
ATOM 6340 C C . LEU B 2 49 ? 122.534 150.114 140.070 1.00 45.49 49 LEU 2 C 1
ATOM 6341 O O . LEU B 2 49 ? 121.563 150.841 139.865 1.00 47.36 49 LEU 2 O 1
ATOM 6346 N N . SER B 2 50 ? 122.453 148.927 140.659 1.00 43.26 50 SER 2 N 1
ATOM 6347 C CA . SER B 2 50 ? 121.176 148.409 141.202 1.00 42.70 50 SER 2 CA 1
ATOM 6348 C C . SER B 2 50 ? 120.804 149.181 142.455 1.00 42.55 50 SER 2 C 1
ATOM 6349 O O . SER B 2 50 ? 121.658 149.909 142.970 1.00 47.09 50 SER 2 O 1
ATOM 6352 N N . PHE B 2 51 ? 119.600 148.986 142.957 1.00 40.98 51 PHE 2 N 1
ATOM 6353 C CA . PHE B 2 51 ? 119.271 149.663 144.203 1.00 41.11 51 PHE 2 CA 1
ATOM 6354 C C . PHE B 2 51 ? 119.908 148.963 145.394 1.00 44.51 51 PHE 2 C 1
ATOM 6355 O O . PHE B 2 51 ? 120.146 149.591 146.431 1.00 52.11 51 PHE 2 O 1
ATOM 6363 N N . TYR B 2 52 ? 120.193 147.673 145.262 1.00 41.44 52 TYR 2 N 1
ATOM 6364 C CA . TYR B 2 52 ? 120.746 146.868 146.337 1.00 40.22 52 TYR 2 CA 1
ATOM 6365 C C . TYR B 2 52 ? 122.259 146.769 146.284 1.00 37.11 52 TYR 2 C 1
ATOM 6366 O O . TYR B 2 52 ? 122.851 146.106 147.141 1.00 42.96 52 TYR 2 O 1
ATOM 6375 N N . THR B 2 53 ? 122.898 147.401 145.310 1.00 35.11 53 THR 2 N 1
ATOM 6376 C CA . THR B 2 53 ? 124.349 147.386 145.246 1.00 37.12 53 THR 2 CA 1
ATOM 6377 C C . THR B 2 53 ? 124.916 148.190 146.406 1.00 39.25 53 THR 2 C 1
ATOM 6378 O O . THR B 2 53 ? 124.499 149.324 146.654 1.00 40.25 53 THR 2 O 1
ATOM 6382 N N . THR B 2 54 ? 125.856 147.595 147.125 1.00 41.68 54 THR 2 N 1
ATOM 6383 C CA . THR B 2 54 ? 126.430 148.216 148.304 1.00 38.91 54 THR 2 CA 1
ATOM 6384 C C . THR B 2 54 ? 127.664 149.029 147.939 1.00 39.10 54 THR 2 C 1
ATOM 6385 O O . THR B 2 54 ? 128.221 148.913 146.846 1.00 44.14 54 THR 2 O 1
ATOM 6389 N N . GLU B 2 55 ? 128.071 149.895 148.849 1.00 40.84 55 GLU 2 N 1
ATOM 6390 C CA . GLU B 2 55 ? 129.256 150.734 148.592 1.00 40.73 55 GLU 2 CA 1
ATOM 6391 C C . GLU B 2 55 ? 130.491 149.851 148.474 1.00 40.98 55 GLU 2 C 1
ATOM 6392 O O . GLU B 2 55 ? 131.415 150.236 147.747 1.00 43.99 55 GLU 2 O 1
ATOM 6398 N N . ASP B 2 56 ? 130.496 148.713 149.148 1.00 41.65 56 ASP 2 N 1
ATOM 6399 C CA . ASP B 2 56 ? 131.653 147.789 149.107 1.00 44.07 56 ASP 2 CA 1
ATOM 6400 C C . ASP B 2 56 ? 131.792 147.233 147.695 1.00 46.31 56 ASP 2 C 1
ATOM 6401 O O . ASP B 2 56 ? 132.926 147.128 147.221 1.00 47.15 56 ASP 2 O 1
ATOM 6406 N N . GLN B 2 57 ? 130.670 146.937 147.037 1.00 46.35 57 GLN 2 N 1
ATOM 6407 C CA . GLN B 2 57 ? 130.701 146.424 145.646 1.00 43.29 57 GLN 2 CA 1
ATOM 6408 C C . GLN B 2 57 ? 131.248 147.515 144.707 1.00 44.19 57 GLN 2 C 1
ATOM 6409 O O . GLN B 2 57 ? 132.143 147.190 143.902 1.00 49.03 57 GLN 2 O 1
ATOM 6415 N N . ILE B 2 58 ? 130.764 148.757 144.827 1.00 41.53 58 ILE 2 N 1
ATOM 6416 C CA . ILE B 2 58 ? 131.252 149.888 143.982 1.00 37.48 58 ILE 2 CA 1
ATOM 6417 C C . ILE B 2 58 ? 132.718 150.171 144.322 1.00 35.32 58 ILE 2 C 1
ATOM 6418 O O . ILE B 2 58 ? 133.508 150.348 143.387 1.00 41.87 58 ILE 2 O 1
ATOM 6423 N N . TRP B 2 59 ? 133.083 150.164 145.590 1.00 33.73 59 TRP 2 N 1
ATOM 6424 C CA . TRP B 2 59 ? 134.487 150.391 145.970 1.00 34.52 59 TRP 2 CA 1
ATOM 6425 C C . TRP B 2 59 ? 135.352 149.285 145.420 1.00 36.13 59 TRP 2 C 1
ATOM 6426 O O . TRP B 2 59 ? 136.407 149.591 144.854 1.00 41.85 59 TRP 2 O 1
ATOM 6437 N N . GLU B 2 60 ? 134.926 148.044 145.552 1.00 38.39 60 GLU 2 N 1
ATOM 6438 C CA . GLU B 2 60 ? 135.795 146.918 145.149 1.00 42.09 60 GLU 2 CA 1
ATOM 6439 C C . GLU B 2 60 ? 136.108 147.014 143.657 1.00 45.37 60 GLU 2 C 1
ATOM 6440 O O . GLU B 2 60 ? 137.225 146.636 143.258 1.00 49.82 60 GLU 2 O 1
ATOM 6446 N N . HIS B 2 61 ? 135.130 147.466 142.870 1.00 46.18 61 HIS 2 N 1
ATOM 6447 C CA . HIS B 2 61 ? 135.300 147.551 141.401 1.00 38.57 61 HIS 2 CA 1
ATOM 6448 C C . HIS B 2 61 ? 136.142 148.770 141.030 1.00 38.59 61 HIS 2 C 1
ATOM 6449 O O . HIS B 2 61 ? 137.066 148.617 140.217 1.00 43.23 61 HIS 2 O 1
ATOM 6456 N N . PHE B 2 62 ? 135.857 149.929 141.617 1.00 36.47 62 PHE 2 N 1
ATOM 6457 C CA . PHE B 2 62 ? 136.543 151.180 141.212 1.00 29.15 62 PHE 2 CA 1
ATOM 6458 C C . PHE B 2 62 ? 137.867 151.395 141.900 1.00 31.76 62 PHE 2 C 1
ATOM 6459 O O . PHE B 2 62 ? 138.556 152.350 141.526 1.00 37.95 62 PHE 2 O 1
ATOM 6467 N N . SER B 2 63 ? 138.241 150.555 142.842 1.00 32.79 63 SER 2 N 1
ATOM 6468 C CA . SER B 2 63 ? 139.490 150.774 143.595 1.00 34.77 63 SER 2 CA 1
ATOM 6469 C C . SER B 2 63 ? 140.651 150.229 142.776 1.00 36.54 63 SER 2 C 1
ATOM 647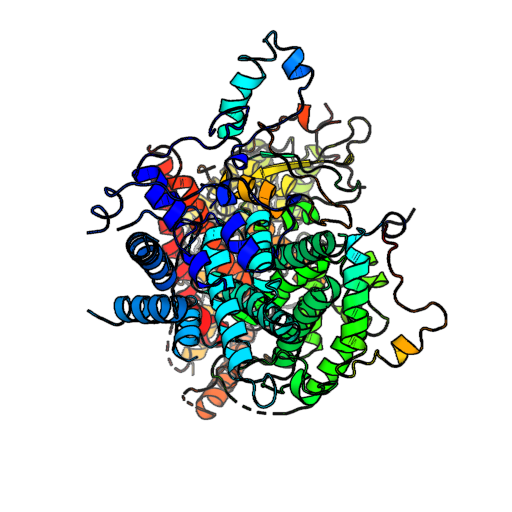0 O O . SER B 2 63 ? 141.801 150.583 143.074 1.00 44.78 63 SER 2 O 1
ATOM 6473 N N . ARG B 2 64 ? 140.358 149.373 141.806 1.00 35.48 64 ARG 2 N 1
ATOM 6474 C CA . ARG B 2 64 ? 141.377 148.841 140.915 1.00 40.04 64 ARG 2 CA 1
ATOM 6475 C C . ARG B 2 64 ? 141.835 149.861 139.886 1.00 41.51 64 ARG 2 C 1
ATOM 6476 O O . ARG B 2 64 ? 142.808 149.599 139.174 1.00 43.38 64 ARG 2 O 1
ATOM 6484 N N . CYS B 2 65 ? 141.153 151.000 139.786 1.00 43.43 65 CYS 2 N 1
ATOM 6485 C CA . CYS B 2 65 ? 141.576 152.095 138.925 1.00 38.34 65 CYS 2 CA 1
ATOM 6486 C C . CYS B 2 65 ? 142.474 153.079 139.659 1.00 40.47 65 CYS 2 C 1
ATOM 6487 O O . CYS B 2 65 ? 143.431 153.600 139.078 1.00 46.15 65 CYS 2 O 1
ATOM 6490 N N . GLY B 2 66 ? 142.182 153.338 140.924 1.00 39.24 66 GLY 2 N 1
ATOM 6491 C CA . GLY B 2 66 ? 142.968 154.256 141.721 1.00 37.06 66 GLY 2 CA 1
ATOM 6492 C C . GLY B 2 66 ? 142.291 154.474 143.049 1.00 38.07 66 GLY 2 C 1
ATOM 6493 O O . GLY B 2 66 ? 141.152 154.057 143.272 1.00 40.09 66 GLY 2 O 1
ATOM 6494 N N . HIS B 2 67 ? 143.016 155.145 143.941 1.00 36.41 67 HIS 2 N 1
ATOM 6495 C CA . HIS B 2 67 ? 142.483 155.413 145.268 1.00 35.08 67 HIS 2 CA 1
ATOM 6496 C C . HIS B 2 67 ? 141.246 156.295 145.174 1.00 30.16 67 HIS 2 C 1
ATOM 6497 O O . HIS B 2 67 ? 141.220 157.279 144.433 1.00 34.90 67 HIS 2 O 1
ATOM 6504 N N . ILE B 2 68 ? 140.198 155.913 145.886 1.00 29.47 68 ILE 2 N 1
ATOM 6505 C CA . ILE B 2 68 ? 138.935 156.693 145.897 1.00 32.32 68 ILE 2 CA 1
ATOM 6506 C C . ILE B 2 68 ? 138.954 157.669 147.071 1.00 38.05 68 ILE 2 C 1
ATOM 6507 O O . ILE B 2 68 ? 138.831 157.225 148.226 1.00 44.02 68 ILE 2 O 1
ATOM 6512 N N . ARG B 2 69 ? 139.118 158.945 146.764 1.00 36.34 69 ARG 2 N 1
ATOM 6513 C CA . ARG B 2 69 ? 139.088 159.987 147.780 1.00 34.93 69 ARG 2 CA 1
ATOM 6514 C C . ARG B 2 69 ? 137.729 160.059 148.458 1.00 34.19 69 ARG 2 C 1
ATOM 6515 O O . ARG B 2 69 ? 137.643 160.234 149.678 1.00 40.02 69 ARG 2 O 1
ATOM 6523 N N . ASP B 2 70 ? 136.659 159.926 147.685 1.00 34.70 70 ASP 2 N 1
ATOM 6524 C CA . ASP B 2 70 ? 135.316 160.066 148.214 1.00 36.66 70 ASP 2 CA 1
ATOM 6525 C C . ASP B 2 70 ? 134.367 159.289 147.315 1.00 39.26 70 ASP 2 C 1
ATOM 6526 O O . ASP B 2 70 ? 134.500 159.313 146.090 1.00 42.87 70 ASP 2 O 1
ATOM 6531 N N . LEU B 2 71 ? 133.431 158.560 147.936 1.00 36.54 71 LEU 2 N 1
ATOM 6532 C CA . LEU B 2 71 ? 132.422 157.757 147.205 1.00 35.00 71 LEU 2 CA 1
ATOM 6533 C C . LEU B 2 71 ? 131.062 158.174 147.736 1.00 34.25 71 LEU 2 C 1
ATOM 6534 O O . LEU B 2 71 ? 130.762 157.858 148.889 1.00 40.14 71 LEU 2 O 1
ATOM 6539 N N . VAL B 2 72 ? 130.281 158.813 146.885 1.00 37.47 72 VAL 2 N 1
ATOM 6540 C CA . VAL B 2 72 ? 128.970 159.367 147.299 1.00 39.00 72 VAL 2 CA 1
ATOM 6541 C C . VAL B 2 72 ? 127.878 158.578 146.581 1.00 38.74 72 VAL 2 C 1
ATOM 6542 O O . VAL B 2 72 ? 127.949 158.438 145.351 1.00 45.02 72 VAL 2 O 1
ATOM 6546 N N . MET B 2 73 ? 126.919 158.087 147.342 1.00 37.00 73 MET 2 N 1
ATOM 6547 C CA . MET B 2 73 ? 125.860 157.252 146.768 1.00 39.57 73 MET 2 CA 1
ATOM 6548 C C . MET B 2 73 ? 124.643 158.117 146.530 1.00 37.90 73 MET 2 C 1
ATOM 6549 O O . MET B 2 73 ? 124.284 158.893 147.415 1.00 48.47 73 MET 2 O 1
ATOM 6554 N N . GLY B 2 74 ? 124.028 157.945 145.389 1.00 39.07 74 GLY 2 N 1
ATOM 6555 C CA . GLY B 2 74 ? 122.792 158.660 145.147 1.00 48.07 74 GLY 2 CA 1
ATOM 6556 C C . GLY B 2 74 ? 121.790 158.210 146.141 1.00 47.41 74 GLY 2 C 1
ATOM 6557 O O . GLY B 2 74 ? 121.823 157.032 146.508 1.00 51.93 74 GLY 2 O 1
ATOM 6558 N N . LEU B 2 75 ? 120.910 159.103 146.543 1.00 52.65 75 LEU 2 N 1
ATOM 6559 C CA . LEU B 2 75 ? 119.959 158.735 147.597 1.00 50.28 75 LEU 2 CA 1
ATOM 6560 C C . LEU B 2 75 ? 118.609 159.362 147.300 1.00 54.06 75 LEU 2 C 1
ATOM 6561 O O . LEU B 2 75 ? 118.556 160.590 147.151 1.00 60.43 75 LEU 2 O 1
ATOM 6566 N N . SER B 2 76 ? 117.565 158.558 147.181 1.00 52.69 76 SER 2 N 1
ATOM 6567 C CA . SER B 2 76 ? 116.238 159.138 147.075 1.00 55.74 76 SER 2 CA 1
ATOM 6568 C C . SER B 2 76 ? 115.981 160.032 148.277 1.00 59.62 76 SER 2 C 1
ATOM 6569 O O . SER B 2 76 ? 116.263 159.654 149.414 1.00 61.95 76 SER 2 O 1
ATOM 6572 N N . GLU B 2 77 ? 115.459 161.224 148.057 1.00 61.47 77 GLU 2 N 1
ATOM 6573 C CA . GLU B 2 77 ? 115.310 162.157 149.193 1.00 61.21 77 GLU 2 CA 1
ATOM 6574 C C . GLU B 2 77 ? 114.250 161.651 150.171 1.00 61.81 77 GLU 2 C 1
ATOM 6575 O O . GLU B 2 77 ? 114.436 161.844 151.381 1.00 66.28 77 GLU 2 O 1
ATOM 6581 N N . VAL B 2 78 ? 113.191 161.021 149.685 1.00 59.80 78 VAL 2 N 1
ATOM 6582 C CA . VAL B 2 78 ? 112.108 160.654 150.591 1.00 61.53 78 VAL 2 CA 1
ATOM 6583 C C . VAL B 2 78 ? 112.527 159.527 151.530 1.00 66.57 78 VAL 2 C 1
ATOM 6584 O O . VAL B 2 78 ? 112.206 159.552 152.724 1.00 71.51 78 VAL 2 O 1
ATOM 6588 N N . THR B 2 79 ? 113.246 158.524 151.021 1.00 65.01 79 THR 2 N 1
ATOM 6589 C CA . THR B 2 79 ? 113.606 157.362 151.823 1.00 64.88 79 THR 2 CA 1
ATOM 6590 C C . THR B 2 79 ? 115.091 157.263 152.136 1.00 62.69 79 THR 2 C 1
ATOM 6591 O O . THR B 2 79 ? 115.474 156.426 152.960 1.00 63.22 79 THR 2 O 1
ATOM 6595 N N . ARG B 2 80 ? 115.951 158.100 151.562 1.00 61.56 80 ARG 2 N 1
ATOM 6596 C CA . ARG B 2 80 ? 117.426 158.099 151.829 1.00 58.47 80 ARG 2 CA 1
ATOM 6597 C C . ARG B 2 80 ? 118.045 156.746 151.499 1.00 60.27 80 ARG 2 C 1
ATOM 6598 O O . ARG B 2 80 ? 119.054 156.398 152.127 1.00 64.67 80 ARG 2 O 1
ATOM 6606 N N . THR B 2 81 ? 117.473 156.030 150.551 1.00 60.55 81 THR 2 N 1
ATOM 6607 C CA . THR B 2 81 ? 117.996 154.769 150.059 1.00 56.47 81 THR 2 CA 1
ATOM 6608 C C . THR B 2 81 ? 118.632 154.982 148.696 1.00 56.17 81 THR 2 C 1
ATOM 6609 O O . THR B 2 81 ? 118.277 155.925 147.982 1.00 61.49 81 THR 2 O 1
ATOM 6613 N N . PRO B 2 82 ? 119.589 154.142 148.303 1.00 53.25 82 PRO 2 N 1
ATOM 6614 C CA . PRO B 2 82 ? 120.225 154.328 146.995 1.00 54.29 82 PRO 2 CA 1
ATOM 6615 C C . PRO B 2 82 ? 119.193 154.299 145.880 1.00 57.74 82 PRO 2 C 1
ATOM 6616 O O . PRO B 2 82 ? 118.304 153.446 145.851 1.00 58.50 82 PRO 2 O 1
ATOM 6620 N N . CYS B 2 83 ? 119.311 155.256 144.952 1.00 56.95 83 CYS 2 N 1
ATOM 6621 C CA . CYS B 2 83 ? 118.266 155.439 143.916 1.00 55.85 83 CYS 2 CA 1
ATOM 6622 C C . CYS B 2 83 ? 118.726 155.014 142.528 1.00 56.90 83 CYS 2 C 1
ATOM 6623 O O . CYS B 2 83 ? 117.959 155.246 141.575 1.00 63.30 83 CYS 2 O 1
ATOM 6626 N N . GLY B 2 84 ? 119.912 154.445 142.391 1.00 49.62 84 GLY 2 N 1
ATOM 6627 C CA . GLY B 2 84 ? 120.298 153.878 141.115 1.00 48.93 84 GLY 2 CA 1
ATOM 6628 C C . GLY B 2 84 ? 121.680 154.234 140.628 1.00 45.72 84 GLY 2 C 1
ATOM 6629 O O . GLY B 2 84 ? 122.213 153.514 139.772 1.00 48.26 84 GLY 2 O 1
ATOM 6630 N N . PHE B 2 85 ? 122.224 155.363 141.087 1.00 45.25 85 PHE 2 N 1
ATOM 6631 C CA . PHE B 2 85 ? 123.526 155.881 140.583 1.00 41.81 85 PHE 2 CA 1
ATOM 6632 C C . PHE B 2 85 ? 124.508 156.120 141.685 1.00 42.13 85 PHE 2 C 1
ATOM 6633 O O . PHE B 2 85 ? 124.267 155.699 142.820 1.00 53.51 85 PHE 2 O 1
ATOM 6641 N N . CYS B 2 86 ? 125.578 156.837 141.381 1.00 37.04 86 CYS 2 N 1
ATOM 6642 C CA . CYS B 2 86 ? 126.644 157.078 142.372 1.00 36.36 86 CYS 2 CA 1
ATOM 6643 C C . CYS B 2 86 ? 127.620 158.121 141.846 1.00 41.52 86 CYS 2 C 1
ATOM 6644 O O . CYS B 2 86 ? 127.458 158.537 140.694 1.00 49.71 86 CYS 2 O 1
ATOM 6647 N N . PHE B 2 87 ? 128.566 158.555 142.674 1.00 40.86 87 PHE 2 N 1
ATOM 6648 C CA . PHE B 2 87 ? 129.625 159.514 142.282 1.00 41.18 87 PHE 2 CA 1
ATOM 6649 C C . PHE B 2 87 ? 130.889 159.059 142.986 1.00 38.51 87 PHE 2 C 1
ATOM 6650 O O . PHE B 2 87 ? 130.903 159.019 144.219 1.00 42.86 87 PHE 2 O 1
ATOM 6658 N N . VAL B 2 88 ? 131.895 158.714 142.233 1.00 33.79 88 VAL 2 N 1
ATOM 6659 C CA . VAL B 2 88 ? 133.181 158.192 142.677 1.00 33.83 88 VAL 2 CA 1
ATOM 6660 C C . VAL B 2 88 ? 134.221 159.274 142.424 1.00 38.90 88 VAL 2 C 1
ATOM 6661 O O . VAL B 2 88 ? 134.666 159.479 141.292 1.00 43.02 88 VAL 2 O 1
ATOM 6665 N N . VAL B 2 89 ? 134.608 159.968 143.488 1.00 41.99 89 VAL 2 N 1
ATOM 6666 C CA . VAL B 2 89 ? 135.686 160.946 143.422 1.00 37.30 89 VAL 2 CA 1
ATOM 6667 C C . VAL B 2 89 ? 136.991 160.231 143.737 1.00 35.76 89 VAL 2 C 1
ATOM 6668 O O . VAL B 2 89 ? 137.154 159.662 144.820 1.00 40.85 89 VAL 2 O 1
ATOM 6672 N N . PHE B 2 90 ? 137.919 160.261 142.794 1.00 33.67 90 PHE 2 N 1
ATOM 6673 C CA . PHE B 2 90 ? 139.203 159.607 142.953 1.00 35.00 90 PHE 2 CA 1
ATOM 6674 C C . PHE B 2 90 ? 140.204 160.560 143.587 1.00 35.77 90 PHE 2 C 1
ATOM 6675 O O . PHE B 2 90 ? 139.877 161.693 143.944 1.00 40.29 90 PHE 2 O 1
ATOM 6683 N N . GLU B 2 91 ? 141.428 160.074 143.756 1.00 37.38 91 GLU 2 N 1
ATOM 6684 C CA . GLU B 2 91 ? 142.490 160.926 144.269 1.00 35.14 91 GLU 2 CA 1
ATOM 6685 C C . GLU B 2 91 ? 143.174 161.684 143.140 1.00 39.60 91 GLU 2 C 1
ATOM 6686 O O . GLU B 2 91 ? 143.487 162.871 143.279 1.00 42.94 91 GLU 2 O 1
ATOM 6692 N N . SER B 2 92 ? 143.404 161.016 142.015 1.00 43.43 92 SER 2 N 1
ATOM 6693 C CA . SER B 2 92 ? 144.062 161.589 140.854 1.00 42.41 92 SER 2 CA 1
ATOM 6694 C C . SER B 2 92 ? 143.165 161.440 139.634 1.00 47.44 92 SER 2 C 1
ATOM 6695 O O . SER B 2 92 ? 142.231 160.637 139.614 1.00 48.06 92 SER 2 O 1
ATOM 6698 N N . GLN B 2 93 ? 143.478 162.178 138.570 1.00 48.88 93 GLN 2 N 1
ATOM 6699 C CA . GLN B 2 93 ? 142.664 162.076 137.332 1.00 47.30 93 GLN 2 CA 1
ATOM 6700 C C . GLN B 2 93 ? 143.078 160.810 136.582 1.00 48.83 93 GLN 2 C 1
ATOM 6701 O O . GLN B 2 93 ? 142.315 160.382 135.702 1.00 52.30 93 GLN 2 O 1
ATOM 6707 N N . ASP B 2 94 ? 144.215 160.209 136.932 1.00 44.32 94 ASP 2 N 1
ATOM 6708 C CA . ASP B 2 94 ? 144.545 158.927 136.322 1.00 42.13 94 ASP 2 CA 1
ATOM 6709 C C . ASP B 2 94 ? 143.503 157.872 136.665 1.00 43.04 94 ASP 2 C 1
ATOM 6710 O O . ASP B 2 94 ? 143.122 157.065 135.810 1.00 45.67 94 ASP 2 O 1
ATOM 6715 N N . GLY B 2 95 ? 143.038 157.857 137.913 1.00 40.67 95 GLY 2 N 1
ATOM 6716 C CA . GLY B 2 95 ? 142.008 156.908 138.293 1.00 38.36 95 GLY 2 CA 1
ATOM 6717 C C . GLY B 2 95 ? 140.687 157.172 137.603 1.00 40.28 95 GLY 2 C 1
ATOM 6718 O O . GLY B 2 95 ? 140.016 156.241 137.151 1.00 44.63 95 GLY 2 O 1
ATOM 6719 N N . ALA B 2 96 ? 140.290 158.442 137.518 1.00 41.87 96 ALA 2 N 1
ATOM 6720 C CA . ALA B 2 96 ? 139.048 158.784 136.836 1.00 42.53 96 ALA 2 CA 1
ATOM 6721 C C . ALA B 2 96 ? 139.133 158.455 135.354 1.00 42.57 96 ALA 2 C 1
ATOM 6722 O O . ALA B 2 96 ? 138.144 158.034 134.745 1.00 43.99 96 ALA 2 O 1
ATOM 6724 N N . MET B 2 97 ? 140.307 158.651 134.756 1.00 42.31 97 MET 2 N 1
ATOM 6725 C CA . MET B 2 97 ? 140.507 158.264 133.367 1.00 41.11 97 MET 2 CA 1
ATOM 6726 C C . MET B 2 97 ? 140.389 156.757 133.197 1.00 42.70 97 MET 2 C 1
ATOM 6727 O O . MET B 2 97 ? 139.770 156.277 132.240 1.00 46.10 97 MET 2 O 1
ATOM 6732 N N . SER B 2 98 ? 140.980 155.992 134.117 1.00 41.34 98 SER 2 N 1
ATOM 6733 C CA . SER B 2 98 ? 140.876 154.539 134.055 1.00 38.13 98 SER 2 CA 1
ATOM 6734 C C . SER B 2 98 ? 139.443 154.074 134.270 1.00 35.61 98 SER 2 C 1
ATOM 6735 O O . SER B 2 98 ? 138.981 153.143 133.604 1.00 41.10 98 SER 2 O 1
ATOM 6738 N N . ALA B 2 99 ? 138.730 154.701 135.204 1.00 32.68 99 ALA 2 N 1
ATOM 6739 C CA . ALA B 2 99 ? 137.357 154.300 135.480 1.00 34.10 99 ALA 2 CA 1
ATOM 6740 C C . ALA B 2 99 ? 136.460 154.515 134.271 1.00 43.06 99 ALA 2 C 1
ATOM 6741 O O . ALA B 2 99 ? 135.637 153.656 133.938 1.00 44.75 99 ALA 2 O 1
ATOM 6743 N N . VAL B 2 100 ? 136.600 155.660 133.601 1.00 43.44 100 VAL 2 N 1
ATOM 6744 C CA . VAL B 2 100 ? 135.758 155.944 132.445 1.00 38.37 100 VAL 2 CA 1
ATOM 6745 C C . VAL B 2 100 ? 136.119 155.028 131.283 1.00 38.59 100 VAL 2 C 1
ATOM 6746 O O . VAL B 2 100 ? 135.244 154.567 130.543 1.00 43.96 100 VAL 2 O 1
ATOM 6750 N N . ILE B 2 101 ? 137.404 154.735 131.112 1.00 36.42 101 ILE 2 N 1
ATOM 6751 C CA . ILE B 2 101 ? 137.831 153.885 130.007 1.00 38.13 101 ILE 2 CA 1
ATOM 6752 C C . ILE B 2 101 ? 137.547 152.420 130.311 1.00 41.60 101 ILE 2 C 1
ATOM 6753 O O . ILE B 2 101 ? 136.814 151.745 129.579 1.00 45.85 101 ILE 2 O 1
ATOM 6758 N N . ASP B 2 102 ? 138.126 151.907 131.398 1.00 40.59 102 ASP 2 N 1
ATOM 6759 C CA . ASP B 2 102 ? 138.061 150.475 131.666 1.00 36.94 102 ASP 2 CA 1
ATOM 6760 C C . ASP B 2 102 ? 136.689 150.047 132.170 1.00 34.43 102 ASP 2 C 1
ATOM 6761 O O . ASP B 2 102 ? 136.161 149.017 131.738 1.00 38.72 102 ASP 2 O 1
ATOM 6766 N N . LEU B 2 103 ? 136.094 150.812 133.076 1.00 34.39 103 LEU 2 N 1
ATOM 6767 C CA . LEU B 2 103 ? 134.930 150.338 133.810 1.00 35.21 103 LEU 2 CA 1
ATOM 6768 C C . LEU B 2 103 ? 133.603 150.727 133.177 1.00 38.62 103 LEU 2 C 1
ATOM 6769 O O . LEU B 2 103 ? 132.555 150.323 133.688 1.00 41.65 103 LEU 2 O 1
ATOM 6774 N N . HIS B 2 104 ? 133.608 151.491 132.091 1.00 38.60 104 HIS 2 N 1
ATOM 6775 C CA . HIS B 2 104 ? 132.354 151.825 131.430 1.00 35.59 104 HIS 2 CA 1
ATOM 6776 C C . HIS B 2 104 ? 131.814 150.609 130.693 1.00 38.95 104 HIS 2 C 1
ATOM 6777 O O . HIS B 2 104 ? 132.555 149.916 129.992 1.00 41.60 104 HIS 2 O 1
ATOM 6784 N N . GLY B 2 105 ? 130.518 150.358 130.845 1.00 40.47 105 GLY 2 N 1
ATOM 6785 C CA . GLY B 2 105 ? 129.918 149.189 130.228 1.00 39.51 105 GLY 2 CA 1
ATOM 6786 C C . GLY B 2 105 ? 130.467 147.890 130.771 1.00 41.31 105 GLY 2 C 1
ATOM 6787 O O . GLY B 2 105 ? 130.603 146.912 130.026 1.00 48.64 105 GLY 2 O 1
ATOM 6788 N N . THR B 2 106 ? 130.785 147.860 132.060 1.00 40.75 106 THR 2 N 1
ATOM 6789 C CA . THR B 2 106 ? 131.399 146.709 132.701 1.00 37.22 106 THR 2 CA 1
ATOM 6790 C C . THR B 2 106 ? 130.466 146.198 133.789 1.00 39.05 106 THR 2 C 1
ATOM 6791 O O . THR B 2 106 ? 129.873 146.985 134.531 1.00 45.69 106 THR 2 O 1
ATOM 6795 N N . LEU B 2 107 ? 130.326 144.879 133.866 1.00 42.46 107 LEU 2 N 1
ATOM 6796 C CA . LEU B 2 107 ? 129.383 144.248 134.783 1.00 43.63 107 LEU 2 CA 1
ATOM 6797 C C . LEU B 2 107 ? 129.858 144.447 136.216 1.00 45.01 107 LEU 2 C 1
ATOM 6798 O O . LEU B 2 107 ? 130.931 143.965 136.591 1.00 47.31 107 LEU 2 O 1
ATOM 6803 N N . LEU B 2 108 ? 129.070 145.154 137.026 1.00 43.63 108 LEU 2 N 1
ATOM 6804 C CA . LEU B 2 108 ? 129.413 145.367 138.428 1.00 44.78 108 LEU 2 CA 1
ATOM 6805 C C . LEU B 2 108 ? 128.623 144.451 139.356 1.00 49.99 108 LEU 2 C 1
ATOM 6806 O O . LEU B 2 108 ? 129.209 143.658 140.098 1.00 58.12 108 LEU 2 O 1
ATOM 6811 N N . ASP B 2 109 ? 127.300 144.544 139.325 1.00 43.94 109 ASP 2 N 1
ATOM 6812 C CA . ASP B 2 109 ? 126.425 143.783 140.209 1.00 46.37 109 ASP 2 CA 1
ATOM 6813 C C . ASP B 2 109 ? 125.310 143.142 139.407 1.00 49.74 109 ASP 2 C 1
ATOM 6814 O O . ASP B 2 109 ? 124.125 143.281 139.716 1.00 56.50 109 ASP 2 O 1
ATOM 6819 N N . ASP B 2 110 ? 125.691 142.445 138.336 1.00 46.10 110 ASP 2 N 1
ATOM 6820 C CA . ASP B 2 110 ? 124.751 141.943 137.338 1.00 46.83 110 ASP 2 CA 1
ATOM 6821 C C . ASP B 2 110 ? 124.000 143.088 136.669 1.00 46.26 110 ASP 2 C 1
ATOM 6822 O O . ASP B 2 110 ? 122.856 142.933 136.238 1.00 48.96 110 ASP 2 O 1
ATOM 6827 N N . ARG B 2 111 ? 124.648 144.247 136.593 1.00 45.44 111 ARG 2 N 1
ATOM 6828 C CA . ARG B 2 111 ? 124.128 145.419 135.907 1.00 38.50 111 ARG 2 CA 1
ATOM 6829 C C . ARG B 2 111 ? 125.271 146.076 135.152 1.00 40.66 111 ARG 2 C 1
ATOM 6830 O O . ARG B 2 111 ? 126.345 146.287 135.719 1.00 44.66 111 ARG 2 O 1
ATOM 6838 N N . VAL B 2 112 ? 125.046 146.390 133.882 1.00 41.64 112 VAL 2 N 1
ATOM 6839 C CA . VAL B 2 112 ? 126.061 147.057 133.075 1.00 39.80 112 VAL 2 CA 1
ATOM 6840 C C . VAL B 2 112 ? 126.027 148.544 133.400 1.00 43.67 112 VAL 2 C 1
ATOM 6841 O O . VAL B 2 112 ? 124.988 149.196 133.260 1.00 46.85 112 VAL 2 O 1
ATOM 6845 N N . ILE B 2 113 ? 127.162 149.082 133.833 1.00 42.64 113 ILE 2 N 1
ATOM 6846 C CA . ILE B 2 113 ? 127.216 150.434 134.367 1.00 40.12 113 ILE 2 CA 1
ATOM 6847 C C . ILE B 2 113 ? 127.658 151.401 133.275 1.00 41.37 113 ILE 2 C 1
ATOM 6848 O O . ILE B 2 113 ? 128.184 151.007 132.232 1.00 43.92 113 ILE 2 O 1
ATOM 6853 N N . THR B 2 114 ? 127.447 152.694 133.528 1.00 39.94 114 THR 2 N 1
ATOM 6854 C CA . THR B 2 114 ? 127.610 153.726 132.509 1.00 35.77 114 THR 2 CA 1
ATOM 6855 C C . THR B 2 114 ? 128.584 154.810 132.950 1.00 38.76 114 THR 2 C 1
ATOM 6856 O O . THR B 2 114 ? 128.266 156.000 132.867 1.00 47.20 114 THR 2 O 1
ATOM 6860 N N . VAL B 2 115 ? 129.754 154.411 133.442 1.00 34.86 115 VAL 2 N 1
ATOM 6861 C CA . VAL B 2 115 ? 130.769 155.329 133.953 1.00 37.47 115 VAL 2 CA 1
ATOM 6862 C C . VAL B 2 115 ? 131.072 156.440 132.955 1.00 41.14 115 VAL 2 C 1
ATOM 6863 O O . VAL B 2 115 ? 131.323 156.178 131.774 1.00 43.30 115 VAL 2 O 1
ATOM 6867 N N . SER B 2 116 ? 130.904 157.678 133.438 1.00 42.37 116 SER 2 N 1
ATOM 6868 C CA . SER B 2 116 ? 131.074 158.902 132.622 1.00 44.01 116 SER 2 CA 1
ATOM 6869 C C . SER B 2 116 ? 131.934 159.905 133.397 1.00 45.32 116 SER 2 C 1
ATOM 6870 O O . SER B 2 116 ? 132.425 159.529 134.470 1.00 50.34 116 SER 2 O 1
ATOM 6873 N N . TRP B 2 117 ? 132.114 161.125 132.895 1.00 40.98 117 TRP 2 N 1
ATOM 6874 C CA . TRP B 2 117 ? 132.964 162.160 133.532 1.00 35.36 117 TRP 2 CA 1
ATOM 6875 C C . TRP B 2 117 ? 132.048 163.229 134.119 1.00 44.69 117 TRP 2 C 1
ATOM 6876 O O . TRP B 2 117 ? 131.173 163.694 133.385 1.00 52.88 117 TRP 2 O 1
ATOM 6887 N N . ASP B 2 118 ? 132.213 163.585 135.390 1.00 49.11 118 ASP 2 N 1
ATOM 6888 C CA . ASP B 2 118 ? 131.424 164.693 135.997 1.00 52.05 118 ASP 2 CA 1
ATOM 6889 C C . ASP B 2 118 ? 132.371 165.794 136.476 1.00 57.04 118 ASP 2 C 1
ATOM 6890 O O . ASP B 2 118 ? 133.583 165.554 136.482 1.00 57.52 118 ASP 2 O 1
ATOM 6895 N N . VAL B 2 119 ? 131.839 166.962 136.821 1.00 62.00 119 VAL 2 N 1
ATOM 6896 C CA . VAL B 2 119 ? 132.672 168.124 137.241 1.00 64.18 119 VAL 2 CA 1
ATOM 6897 C C . VAL B 2 119 ? 133.085 167.951 138.697 1.00 65.78 119 VAL 2 C 1
ATOM 6898 O O . VAL B 2 119 ? 134.252 168.224 139.018 1.00 67.73 119 VAL 2 O 1
ATOM 6902 N N . GLY B 2 120 ? 132.161 167.486 139.529 1.00 62.59 120 GLY 2 N 1
ATOM 6903 C CA . GLY B 2 120 ? 132.407 167.375 140.973 1.00 63.31 120 GLY 2 CA 1
ATOM 6904 C C . GLY B 2 120 ? 131.085 167.229 141.685 1.00 66.36 120 GLY 2 C 1
ATOM 6905 O O . GLY B 2 120 ? 130.077 167.713 141.150 1.00 69.61 120 GLY 2 O 1
ATOM 6906 N N . CYS B 2 121 ? 131.082 166.572 142.840 1.00 62.76 121 CYS 2 N 1
ATOM 6907 C CA . CYS B 2 121 ? 129.803 166.310 143.535 1.00 60.90 121 CYS 2 CA 1
ATOM 6908 C C . CYS B 2 121 ? 129.553 167.362 144.616 1.00 63.51 121 CYS 2 C 1
ATOM 6909 O O . CYS B 2 121 ? 130.492 168.097 144.964 1.00 62.86 121 CYS 2 O 1
ATOM 6912 N N . ASP B 2 122 ? 128.330 167.416 145.118 1.00 64.73 122 ASP 2 N 1
ATOM 6913 C CA . ASP B 2 122 ? 127.936 168.372 146.170 1.00 62.35 122 ASP 2 CA 1
ATOM 6914 C C . ASP B 2 122 ? 126.745 167.708 146.838 1.00 65.20 122 ASP 2 C 1
ATOM 6915 O O . ASP B 2 122 ? 126.104 166.884 146.180 1.00 69.14 122 ASP 2 O 1
ATOM 6920 N N . HIS B 2 123 ? 126.444 168.059 148.073 1.00 66.99 123 HIS 2 N 1
ATOM 6921 C CA . HIS B 2 123 ? 125.367 167.315 148.762 1.00 74.28 123 HIS 2 CA 1
ATOM 6922 C C . HIS B 2 123 ? 124.135 167.355 147.859 1.00 75.61 123 HIS 2 C 1
ATOM 6923 O O . HIS B 2 123 ? 123.425 166.333 147.742 1.00 78.17 123 HIS 2 O 1
ATOM 6930 N N . THR B 2 124 ? 123.914 168.485 147.189 1.00 72.66 124 THR 2 N 1
ATOM 6931 C CA . THR B 2 124 ? 122.711 168.647 146.357 1.00 70.58 124 THR 2 CA 1
ATOM 6932 C C . THR B 2 124 ? 122.692 167.609 145.267 1.00 68.59 124 THR 2 C 1
ATOM 6933 O O . THR B 2 124 ? 121.619 167.018 145.050 1.00 70.54 124 THR 2 O 1
ATOM 6937 N N . ARG B 2 125 ? 123.825 167.383 144.604 1.00 67.35 125 ARG 2 N 1
ATOM 6938 C CA . ARG B 2 125 ? 123.893 166.433 143.465 1.00 66.70 125 ARG 2 CA 1
ATOM 6939 C C . ARG B 2 125 ? 123.668 164.992 143.940 1.00 69.36 125 ARG 2 C 1
ATOM 6940 O O . ARG B 2 125 ? 123.114 164.198 143.163 1.00 71.15 125 ARG 2 O 1
ATOM 6948 N N . ARG B 2 126 ? 124.059 164.670 145.167 1.00 65.58 126 ARG 2 N 1
ATOM 6949 C CA . ARG B 2 126 ? 123.965 163.291 145.697 1.00 62.84 126 ARG 2 CA 1
ATOM 6950 C C . ARG B 2 126 ? 122.526 162.791 145.696 1.00 62.57 126 ARG 2 C 1
ATOM 6951 O O . ARG B 2 126 ? 122.330 161.578 145.885 1.00 65.39 126 ARG 2 O 1
ATOM 6959 N N . TRP B 2 127 ? 121.560 163.667 145.508 1.00 62.25 127 TRP 2 N 1
ATOM 6960 C CA . TRP B 2 127 ? 120.156 163.230 145.625 1.00 66.15 127 TRP 2 CA 1
ATOM 6961 C C . TRP B 2 127 ? 119.553 163.044 144.248 1.00 66.91 127 TRP 2 C 1
ATOM 6962 O O . TRP B 2 127 ? 120.210 163.398 143.257 1.00 73.18 127 TRP 2 O 1
ATOM 6973 N N . GLY B 2 128 ? 118.337 162.507 144.194 1.00 65.63 128 GLY 2 N 1
ATOM 6974 C CA . GLY B 2 128 ? 117.635 162.301 142.920 1.00 70.91 128 GLY 2 CA 1
ATOM 6975 C C . GLY B 2 128 ? 116.315 161.598 143.151 1.00 74.30 128 GLY 2 C 1
ATOM 6976 O O . GLY B 2 128 ? 116.031 161.311 144.329 1.00 74.40 128 GLY 2 O 1
ATOM 6977 N N . LEU B 2 170 ? 118.042 146.930 151.302 1.00 71.87 170 LEU 2 N 1
ATOM 6978 C CA . LEU B 2 170 ? 118.126 148.369 151.087 1.00 73.49 170 LEU 2 CA 1
ATOM 6979 C C . LEU B 2 170 ? 118.864 149.051 152.230 1.00 71.47 170 LEU 2 C 1
ATOM 6980 O O . LEU B 2 170 ? 118.382 149.081 153.360 1.00 74.36 170 LEU 2 O 1
ATOM 6985 N N . VAL B 2 171 ? 120.037 149.600 151.929 1.00 68.28 171 VAL 2 N 1
ATOM 6986 C CA . VAL B 2 171 ? 120.842 150.281 152.939 1.00 71.08 171 VAL 2 CA 1
ATOM 6987 C C . VAL B 2 171 ? 120.236 151.658 153.183 1.00 75.89 171 VAL 2 C 1
ATOM 6988 O O . VAL B 2 171 ? 120.296 152.536 152.318 1.00 74.40 171 VAL 2 O 1
ATOM 6992 N N . HIS B 2 172 ? 119.651 151.851 154.362 1.00 76.23 172 HIS 2 N 1
ATOM 6993 C CA . HIS B 2 172 ? 119.061 153.134 154.734 1.00 68.77 172 HIS 2 CA 1
ATOM 6994 C C . HIS B 2 172 ? 120.158 154.012 155.313 1.00 65.90 172 HIS 2 C 1
ATOM 6995 O O . HIS B 2 172 ? 120.614 153.797 156.438 1.00 70.41 172 HIS 2 O 1
ATOM 7002 N N . TYR B 2 173 ? 120.587 155.013 154.547 1.00 62.90 173 TYR 2 N 1
ATOM 7003 C CA . TYR B 2 173 ? 121.624 155.940 154.998 1.00 64.15 173 TYR 2 CA 1
ATOM 7004 C C . TYR B 2 173 ? 121.023 156.912 156.015 1.00 68.02 173 TYR 2 C 1
ATOM 7005 O O . TYR B 2 173 ? 120.918 158.118 155.793 1.00 71.06 173 TYR 2 O 1
ATOM 7014 N N . THR B 2 174 ? 120.641 156.361 157.168 1.00 67.77 174 THR 2 N 1
ATOM 7015 C CA . THR B 2 174 ? 120.082 157.187 158.231 1.00 70.07 174 THR 2 CA 1
ATOM 7016 C C . THR B 2 174 ? 121.107 158.139 158.829 1.00 72.47 174 THR 2 C 1
ATOM 7017 O O . THR B 2 174 ? 120.727 159.033 159.591 1.00 74.78 174 THR 2 O 1
ATOM 7021 N N . TRP B 2 175 ? 122.386 157.968 158.507 1.00 69.69 175 TRP 2 N 1
ATOM 7022 C CA . TRP B 2 175 ? 123.443 158.834 159.000 1.00 69.99 175 TRP 2 CA 1
ATOM 7023 C C . TRP B 2 175 ? 123.665 160.070 158.140 1.00 71.08 175 TRP 2 C 1
ATOM 7024 O O . TRP B 2 175 ? 124.424 160.957 158.545 1.00 74.25 175 TRP 2 O 1
ATOM 7035 N N . ILE B 2 176 ? 123.074 160.110 156.944 1.00 69.01 176 ILE 2 N 1
ATOM 7036 C CA . ILE B 2 176 ? 123.203 161.310 156.064 1.00 71.14 176 ILE 2 CA 1
ATOM 7037 C C . ILE B 2 176 ? 122.046 162.267 156.382 1.00 75.52 176 ILE 2 C 1
ATOM 7038 O O . ILE B 2 176 ? 120.881 161.831 156.299 1.00 77.10 176 ILE 2 O 1
ATOM 7043 N N . PRO B 2 177 ? 122.317 163.537 156.765 1.00 73.08 177 PRO 2 N 1
ATOM 7044 C CA . PRO B 2 177 ? 121.263 164.485 157.118 1.00 70.44 177 PRO 2 CA 1
ATOM 7045 C C . PRO B 2 177 ? 120.381 164.779 155.919 1.00 74.48 177 PRO 2 C 1
ATOM 7046 O O . PRO B 2 177 ? 120.881 165.154 154.848 1.00 77.36 177 PRO 2 O 1
ATOM 7050 N N . PRO B 2 178 ? 119.069 164.608 156.053 1.00 75.47 178 PRO 2 N 1
ATOM 7051 C CA . PRO B 2 178 ? 118.176 164.873 154.920 1.00 79.07 178 PRO 2 CA 1
ATOM 7052 C C . PRO B 2 178 ? 118.245 166.330 154.491 1.00 83.65 178 PRO 2 C 1
ATOM 7053 O O . PRO B 2 178 ? 118.365 167.237 155.317 1.00 86.79 178 PRO 2 O 1
ATOM 7057 N N . ARG B 2 179 ? 118.165 166.547 153.182 1.00 83.26 179 ARG 2 N 1
ATOM 7058 C CA . ARG B 2 179 ? 118.296 167.885 152.623 1.00 85.65 179 ARG 2 CA 1
ATOM 7059 C C . ARG B 2 179 ? 117.709 167.949 151.218 1.00 84.16 179 ARG 2 C 1
ATOM 7060 O O . ARG B 2 179 ? 118.166 168.726 150.379 1.00 85.08 179 ARG 2 O 1
ATOM 7068 N N . ARG C 3 33 ? 110.505 138.653 145.113 1.00 88.44 33 ARG 3 N 1
ATOM 7069 C CA . ARG C 3 33 ? 111.235 139.908 144.993 1.00 90.47 33 ARG 3 CA 1
ATOM 7070 C C . ARG C 3 33 ? 112.672 139.739 145.472 1.00 83.59 33 ARG 3 C 1
ATOM 7071 O O . ARG C 3 33 ? 113.326 140.703 145.866 1.00 83.21 33 ARG 3 O 1
ATOM 7079 N N . ARG C 3 34 ? 113.151 138.500 145.432 1.00 77.69 34 ARG 3 N 1
ATOM 7080 C CA . ARG C 3 34 ? 114.498 138.178 145.870 1.00 71.87 34 ARG 3 CA 1
ATOM 7081 C C . ARG C 3 34 ? 115.520 138.805 144.921 1.00 72.06 34 ARG 3 C 1
ATOM 7082 O O . ARG C 3 34 ? 115.252 139.042 143.740 1.00 79.39 34 ARG 3 O 1
ATOM 7090 N N . ARG C 3 35 ? 116.708 139.089 145.462 1.00 66.82 35 ARG 3 N 1
ATOM 7091 C CA . ARG C 3 35 ? 117.729 139.807 144.706 1.00 64.88 35 ARG 3 CA 1
ATOM 7092 C C . ARG C 3 35 ? 118.158 139.055 143.452 1.00 69.05 35 ARG 3 C 1
ATOM 7093 O O . ARG C 3 35 ? 118.600 139.680 142.482 1.00 71.85 35 ARG 3 O 1
ATOM 7101 N N . GLU C 3 36 ? 118.050 137.724 143.445 1.00 68.81 36 GLU 3 N 1
ATOM 7102 C CA . GLU C 3 36 ? 118.384 136.973 142.239 1.00 66.69 36 GLU 3 CA 1
ATOM 7103 C C . GLU C 3 36 ? 117.276 137.068 141.201 1.00 69.69 36 GLU 3 C 1
ATOM 7104 O O . GLU C 3 36 ? 117.545 137.024 139.995 1.00 71.27 36 GLU 3 O 1
ATOM 7110 N N . GLU C 3 37 ? 116.025 137.188 141.646 1.00 72.07 37 GLU 3 N 1
ATOM 7111 C CA . GLU C 3 37 ? 114.915 137.321 140.712 1.00 74.22 37 GLU 3 CA 1
ATOM 7112 C C . GLU C 3 37 ? 115.023 138.586 139.872 1.00 70.37 37 GLU 3 C 1
ATOM 7113 O O . GLU C 3 37 ? 114.461 138.637 138.773 1.00 75.89 37 GLU 3 O 1
ATOM 7119 N N . CYS C 3 38 ? 115.737 139.600 140.356 1.00 64.68 38 CYS 3 N 1
ATOM 7120 C CA . CYS C 3 38 ? 115.902 140.854 139.638 1.00 68.32 38 CYS 3 CA 1
ATOM 7121 C C . CYS C 3 38 ? 117.229 140.926 138.892 1.00 68.19 38 CYS 3 C 1
ATOM 7122 O O . CYS C 3 38 ? 117.688 142.023 138.555 1.00 73.34 38 CYS 3 O 1
ATOM 7125 N N . VAL C 3 39 ? 117.845 139.782 138.615 1.00 59.38 39 VAL 3 N 1
ATOM 7126 C CA . VAL C 3 39 ? 119.124 139.719 137.920 1.00 52.98 39 VAL 3 CA 1
ATOM 7127 C C . VAL C 3 39 ? 118.876 139.250 136.494 1.00 52.83 39 VAL 3 C 1
ATOM 7128 O O . VAL C 3 39 ? 118.346 138.156 136.274 1.00 55.16 39 VAL 3 O 1
ATOM 7132 N N . VAL C 3 40 ? 119.253 140.082 135.527 1.00 53.21 40 VAL 3 N 1
ATOM 7133 C CA . VAL C 3 40 ? 119.171 139.759 134.106 1.00 47.83 40 VAL 3 CA 1
ATOM 7134 C C . VAL C 3 40 ? 120.567 139.983 133.543 1.00 43.33 40 VAL 3 C 1
ATOM 7135 O O . VAL C 3 40 ? 121.106 141.093 133.610 1.00 50.50 40 VAL 3 O 1
ATOM 7139 N N . LEU C 3 41 ? 121.160 138.933 132.998 1.00 37.26 41 LEU 3 N 1
ATOM 7140 C CA . LEU C 3 41 ? 122.566 138.949 132.651 1.00 37.71 41 LEU 3 CA 1
ATOM 7141 C C . LEU C 3 41 ? 122.722 139.510 131.232 1.00 41.71 41 LEU 3 C 1
ATOM 7142 O O . LEU C 3 41 ? 121.783 139.458 130.435 1.00 45.00 41 LEU 3 O 1
ATOM 7147 N N . PRO C 3 42 ? 123.883 140.073 130.895 1.00 43.45 42 PRO 3 N 1
ATOM 7148 C CA . PRO C 3 42 ? 124.033 140.753 129.595 1.00 41.36 42 PRO 3 CA 1
ATOM 7149 C C . PRO C 3 42 ? 123.969 139.782 128.431 1.00 42.59 42 PRO 3 C 1
ATOM 7150 O O . PRO C 3 42 ? 124.259 138.587 128.584 1.00 45.07 42 PRO 3 O 1
ATOM 7154 N N . PRO C 3 43 ? 123.593 140.266 127.243 1.00 41.90 43 PRO 3 N 1
ATOM 7155 C CA . PRO C 3 43 ? 123.509 139.381 126.069 1.00 38.72 43 PRO 3 CA 1
ATOM 7156 C C . PRO C 3 43 ? 124.833 138.777 125.643 1.00 34.37 43 PRO 3 C 1
ATOM 7157 O O . PRO C 3 43 ? 124.824 137.809 124.879 1.00 37.86 43 PRO 3 O 1
ATOM 7161 N N . ILE C 3 44 ? 125.968 139.317 126.086 1.00 34.45 44 ILE 3 N 1
ATOM 7162 C CA . ILE C 3 44 ? 127.250 138.696 125.786 1.00 36.02 44 ILE 3 CA 1
ATOM 7163 C C . ILE C 3 44 ? 127.364 137.343 126.475 1.00 40.22 44 ILE 3 C 1
ATOM 7164 O O . ILE C 3 44 ? 128.161 136.495 126.063 1.00 44.52 44 ILE 3 O 1
ATOM 7169 N N . MET C 3 45 ? 126.550 137.104 127.500 1.00 42.73 45 MET 3 N 1
ATOM 7170 C CA . MET C 3 45 ? 126.754 135.941 128.354 1.00 40.87 45 MET 3 CA 1
ATOM 7171 C C . MET C 3 45 ? 126.450 134.638 127.629 1.00 44.04 45 MET 3 C 1
ATOM 7172 O O . MET C 3 45 ? 127.013 133.594 127.977 1.00 47.55 45 MET 3 O 1
ATOM 7177 N N . THR C 3 46 ? 125.569 134.668 126.626 1.00 42.95 46 THR 3 N 1
ATOM 7178 C CA . THR C 3 46 ? 125.296 133.453 125.867 1.00 38.42 46 THR 3 CA 1
ATOM 7179 C C . THR C 3 46 ? 126.548 132.944 125.176 1.00 37.82 46 THR 3 C 1
ATOM 7180 O O . THR C 3 46 ? 126.670 131.743 124.917 1.00 44.87 46 THR 3 O 1
ATOM 7184 N N . VAL C 3 47 ? 127.485 133.837 124.869 1.00 35.99 47 VAL 3 N 1
ATOM 7185 C CA . VAL C 3 47 ? 128.770 133.405 124.338 1.00 39.78 47 VAL 3 CA 1
ATOM 7186 C C . VAL C 3 47 ? 129.576 132.700 125.417 1.00 42.93 47 VAL 3 C 1
ATOM 7187 O O . VAL C 3 47 ? 130.251 131.701 125.154 1.00 44.59 47 VAL 3 O 1
ATOM 7191 N N . TRP C 3 48 ? 129.483 133.193 126.644 1.00 43.41 48 TRP 3 N 1
ATOM 7192 C CA . TRP C 3 48 ? 130.333 132.609 127.711 1.00 41.96 48 TRP 3 CA 1
ATOM 7193 C C . TRP C 3 48 ? 129.745 131.290 128.190 1.00 42.68 48 TRP 3 C 1
ATOM 7194 O O . TRP C 3 48 ? 130.529 130.366 128.451 1.00 44.87 48 TRP 3 O 1
ATOM 7205 N N . ARG C 3 49 ? 128.424 131.189 128.275 1.00 40.38 49 ARG 3 N 1
ATOM 7206 C CA . ARG C 3 49 ? 127.823 129.898 128.594 1.00 37.76 49 ARG 3 CA 1
ATOM 7207 C C . ARG C 3 49 ? 128.165 128.864 127.531 1.00 40.88 49 ARG 3 C 1
ATOM 7208 O O . ARG C 3 49 ? 128.490 127.714 127.850 1.00 45.11 49 ARG 3 O 1
ATOM 7216 N N . SER C 3 50 ? 128.103 129.260 126.260 1.00 39.02 50 SER 3 N 1
ATOM 7217 C CA . SER C 3 50 ? 128.489 128.356 125.186 1.00 37.50 50 SER 3 CA 1
ATOM 7218 C C . SER C 3 50 ? 129.957 127.978 125.292 1.00 37.35 50 SER 3 C 1
ATOM 7219 O O . SER C 3 50 ? 130.327 126.832 125.031 1.00 41.71 50 SER 3 O 1
ATOM 7222 N N . ALA C 3 51 ? 130.810 128.928 125.669 1.00 40.59 51 ALA 3 N 1
ATOM 7223 C CA . ALA C 3 51 ? 132.229 128.633 125.825 1.00 42.90 51 ALA 3 CA 1
ATOM 7224 C C . ALA C 3 51 ? 132.474 127.660 126.968 1.00 42.00 51 ALA 3 C 1
ATOM 7225 O O . ALA C 3 51 ? 133.319 126.768 126.860 1.00 42.78 51 ALA 3 O 1
ATOM 7227 N N . PHE C 3 52 ? 131.758 127.829 128.082 1.00 44.08 52 PHE 3 N 1
ATOM 7228 C CA . PHE C 3 52 ? 131.859 126.872 129.178 1.00 40.91 52 PHE 3 CA 1
ATOM 7229 C C . PHE C 3 52 ? 131.420 125.487 128.728 1.00 43.52 52 PHE 3 C 1
ATOM 7230 O O . PHE C 3 52 ? 132.077 124.482 129.033 1.00 45.15 52 PHE 3 O 1
ATOM 7238 N N . SER C 3 53 ? 130.305 125.421 127.996 1.00 41.48 53 SER 3 N 1
ATOM 7239 C CA . SER C 3 53 ? 129.815 124.143 127.498 1.00 38.59 53 SER 3 CA 1
ATOM 7240 C C . SER C 3 53 ? 130.827 123.490 126.569 1.00 38.41 53 SER 3 C 1
ATOM 7241 O O . SER C 3 53 ? 131.068 122.283 126.655 1.00 42.59 53 SER 3 O 1
ATOM 7244 N N . GLN C 3 54 ? 131.429 124.271 125.673 1.00 38.55 54 GLN 3 N 1
ATOM 7245 C CA . GLN C 3 54 ? 132.417 123.719 124.755 1.00 38.98 54 GLN 3 CA 1
ATOM 7246 C C . GLN C 3 54 ? 133.673 123.279 125.490 1.00 41.58 54 GLN 3 C 1
ATOM 7247 O O . GLN C 3 54 ? 134.266 122.253 125.147 1.00 48.71 54 GLN 3 O 1
ATOM 7253 N N . TYR C 3 55 ? 134.098 124.038 126.501 1.00 40.44 55 TYR 3 N 1
ATOM 7254 C CA . TYR C 3 55 ? 135.280 123.650 127.259 1.00 41.21 55 TYR 3 CA 1
ATOM 7255 C C . TYR C 3 55 ? 135.048 122.350 128.010 1.00 43.44 55 TYR 3 C 1
ATOM 7256 O O . TYR C 3 55 ? 135.946 121.507 128.095 1.00 45.64 55 TYR 3 O 1
ATOM 7265 N N . THR C 3 56 ? 133.858 122.177 128.584 1.00 46.74 56 THR 3 N 1
ATOM 7266 C CA . THR C 3 56 ? 133.574 120.934 129.291 1.00 42.68 56 THR 3 CA 1
ATOM 7267 C C . THR C 3 56 ? 133.367 119.774 128.327 1.00 44.49 56 THR 3 C 1
ATOM 7268 O O . THR C 3 56 ? 133.729 118.636 128.645 1.00 46.68 56 THR 3 O 1
ATOM 7272 N N . LYS C 3 57 ? 132.792 120.040 127.151 1.00 45.94 57 LYS 3 N 1
ATOM 7273 C CA . LYS C 3 57 ? 132.502 118.971 126.203 1.00 42.19 57 LYS 3 CA 1
ATOM 7274 C C . LYS C 3 57 ? 133.777 118.288 125.732 1.00 43.88 57 LYS 3 C 1
ATOM 7275 O O . LYS C 3 57 ? 133.828 117.058 125.631 1.00 52.05 57 LYS 3 O 1
ATOM 7281 N N . MET C 3 58 ? 134.814 119.061 125.438 1.00 39.33 58 MET 3 N 1
ATOM 7282 C CA . MET C 3 58 ? 136.116 118.489 125.156 1.00 41.11 58 MET 3 CA 1
ATOM 7283 C C . MET C 3 58 ? 136.969 118.513 126.418 1.00 51.46 58 MET 3 C 1
ATOM 7284 O O . MET C 3 58 ? 136.561 119.010 127.468 1.00 55.76 58 MET 3 O 1
ATOM 7289 N N . TRP C 3 59 ? 138.154 117.919 126.321 1.00 52.66 59 TRP 3 N 1
ATOM 7290 C CA . TRP C 3 59 ? 139.074 117.719 127.436 1.00 53.10 59 TRP 3 CA 1
ATOM 7291 C C . TRP C 3 59 ? 138.487 116.840 128.536 1.00 52.52 59 TRP 3 C 1
ATOM 7292 O O . TRP C 3 59 ? 139.106 116.686 129.594 1.00 59.16 59 TRP 3 O 1
ATOM 7303 N N . GLY C 3 60 ? 137.313 116.255 128.314 1.00 46.84 60 GLY 3 N 1
ATOM 7304 C CA . GLY C 3 60 ? 136.747 115.277 129.221 1.00 45.58 60 GLY 3 CA 1
ATOM 7305 C C . GLY C 3 60 ? 136.407 115.767 130.613 1.00 47.90 60 GLY 3 C 1
ATOM 7306 O O . GLY C 3 60 ? 136.745 115.108 131.600 1.00 52.21 60 GLY 3 O 1
ATOM 7307 N N . LEU C 3 61 ? 135.742 116.912 130.715 1.00 46.41 61 LEU 3 N 1
ATOM 7308 C CA . LEU C 3 61 ? 135.308 117.435 132.002 1.00 47.47 61 LEU 3 CA 1
ATOM 7309 C C . LEU C 3 61 ? 133.927 116.889 132.328 1.00 46.75 61 LEU 3 C 1
ATOM 7310 O O . LEU C 3 61 ? 132.997 117.026 131.528 1.00 53.41 61 LEU 3 O 1
ATOM 7315 N N . THR C 3 62 ? 133.792 116.280 133.501 1.00 45.06 62 THR 3 N 1
ATOM 7316 C CA . THR C 3 62 ? 132.513 115.756 133.955 1.00 47.98 62 THR 3 CA 1
ATOM 7317 C C . THR C 3 62 ? 132.163 116.360 135.303 1.00 47.69 62 THR 3 C 1
ATOM 7318 O O . THR C 3 62 ? 133.021 116.480 136.181 1.00 51.02 62 THR 3 O 1
ATOM 7322 N N . LYS C 3 63 ? 130.900 116.742 135.460 1.00 47.30 63 LYS 3 N 1
ATOM 7323 C CA . LYS C 3 63 ? 130.428 117.278 136.721 1.00 48.32 63 LYS 3 CA 1
ATOM 7324 C C . LYS C 3 63 ? 130.454 116.197 137.798 1.00 53.95 63 LYS 3 C 1
ATOM 7325 O O . LYS C 3 63 ? 130.627 115.007 137.525 1.00 54.48 63 LYS 3 O 1
ATOM 7331 N N . PHE C 3 64 ? 130.286 116.628 139.045 1.00 58.18 64 PHE 3 N 1
ATOM 7332 C CA . PHE C 3 64 ? 130.238 115.687 140.152 1.00 54.97 64 PHE 3 CA 1
ATOM 7333 C C . PHE C 3 64 ? 128.992 114.819 140.059 1.00 57.90 64 PHE 3 C 1
ATOM 7334 O O . PHE C 3 64 ? 127.956 115.234 139.534 1.00 60.19 64 PHE 3 O 1
ATOM 7342 N N . ALA C 3 65 ? 129.107 113.593 140.577 1.00 57.33 65 ALA 3 N 1
ATOM 7343 C CA . ALA C 3 65 ? 127.996 112.651 140.502 1.00 55.00 65 ALA 3 CA 1
ATOM 7344 C C . ALA C 3 65 ? 126.768 113.192 141.217 1.00 57.75 65 ALA 3 C 1
ATOM 7345 O O . ALA C 3 65 ? 125.645 113.070 140.715 1.00 64.94 65 ALA 3 O 1
ATOM 7347 N N . GLY C 3 66 ? 126.959 113.795 142.390 1.00 55.43 66 GLY 3 N 1
ATOM 7348 C CA . GLY C 3 66 ? 125.844 114.431 143.069 1.00 56.61 66 GLY 3 CA 1
ATOM 7349 C C . GLY C 3 66 ? 125.301 115.620 142.303 1.00 61.81 66 GLY 3 C 1
ATOM 7350 O O . GLY C 3 66 ? 124.090 115.850 142.270 1.00 64.03 66 GLY 3 O 1
ATOM 7351 N N . ASP C 3 67 ? 126.191 116.400 141.687 1.00 64.82 67 ASP 3 N 1
ATOM 7352 C CA . ASP C 3 67 ? 125.750 117.532 140.879 1.00 63.23 67 ASP 3 CA 1
ATOM 7353 C C . ASP C 3 67 ? 124.957 117.065 139.667 1.00 63.79 67 ASP 3 C 1
ATOM 7354 O O . ASP C 3 67 ? 123.946 117.676 139.304 1.00 66.39 67 ASP 3 O 1
ATOM 7359 N N . ILE C 3 68 ? 125.406 115.985 139.024 1.00 62.61 68 ILE 3 N 1
ATOM 7360 C CA . ILE C 3 68 ? 124.627 115.383 137.947 1.00 59.68 68 ILE 3 CA 1
ATOM 7361 C C . ILE C 3 68 ? 123.325 114.821 138.496 1.00 62.05 68 ILE 3 C 1
ATOM 7362 O O . ILE C 3 68 ? 122.271 114.907 137.854 1.00 66.49 68 ILE 3 O 1
ATOM 7367 N N . GLU C 3 69 ? 123.371 114.264 139.708 1.00 62.66 69 GLU 3 N 1
ATOM 7368 C CA . GLU C 3 69 ? 122.180 113.698 140.328 1.00 66.72 69 GLU 3 CA 1
ATOM 7369 C C . GLU C 3 69 ? 121.128 114.754 140.625 1.00 67.58 69 GLU 3 C 1
ATOM 7370 O O . GLU C 3 69 ? 119.983 114.404 140.927 1.00 73.68 69 GLU 3 O 1
ATOM 7376 N N . ALA C 3 70 ? 121.485 116.034 140.549 1.00 65.76 70 ALA 3 N 1
ATOM 7377 C CA . ALA C 3 70 ? 120.525 117.119 140.738 1.00 69.28 70 ALA 3 CA 1
ATOM 7378 C C . ALA C 3 70 ? 119.652 117.275 139.490 1.00 77.83 70 ALA 3 C 1
ATOM 7379 O O . ALA C 3 70 ? 119.628 118.309 138.822 1.00 71.33 70 ALA 3 O 1
ATOM 7381 N N . GLU C 3 71 ? 118.942 116.193 139.171 1.00 82.56 71 GLU 3 N 1
ATOM 7382 C CA . GLU C 3 71 ? 117.927 116.183 138.128 1.00 78.40 71 GLU 3 CA 1
ATOM 7383 C C . GLU C 3 71 ? 116.539 116.499 138.665 1.00 80.52 71 GLU 3 C 1
ATOM 7384 O O . GLU C 3 71 ? 115.599 116.632 137.876 1.00 82.98 71 GLU 3 O 1
ATOM 7390 N N . ARG C 3 72 ? 116.392 116.619 139.980 1.00 80.12 72 ARG 3 N 1
ATOM 7391 C CA . ARG C 3 72 ? 115.139 117.013 140.607 1.00 85.47 72 ARG 3 CA 1
ATOM 7392 C C . ARG C 3 72 ? 115.045 118.513 140.839 1.00 86.93 72 ARG 3 C 1
ATOM 7393 O O . ARG C 3 72 ? 114.456 118.932 141.842 1.00 87.52 72 ARG 3 O 1
ATOM 7401 N N . GLU C 3 73 ? 115.630 119.321 139.952 1.00 85.73 73 GLU 3 N 1
ATOM 7402 C CA . GLU C 3 73 ? 115.699 120.775 140.065 1.00 84.56 73 GLU 3 CA 1
ATOM 7403 C C . GLU C 3 73 ? 116.522 121.219 141.264 1.00 79.26 73 GLU 3 C 1
ATOM 7404 O O . GLU C 3 73 ? 116.255 122.279 141.839 1.00 83.03 73 GLU 3 O 1
ATOM 7410 N N . GLY C 3 74 ? 117.512 120.429 141.665 1.00 72.08 74 GLY 3 N 1
ATOM 7411 C CA . GLY C 3 74 ? 118.416 120.808 142.724 1.00 68.65 74 GLY 3 CA 1
ATOM 7412 C C . GLY C 3 74 ? 119.728 121.386 142.261 1.00 68.09 74 GLY 3 C 1
ATOM 7413 O O . GLY C 3 74 ? 120.580 121.716 143.091 1.00 70.08 74 GLY 3 O 1
ATOM 7414 N N . GLU C 3 75 ? 119.920 121.524 140.952 1.00 66.75 75 GLU 3 N 1
ATOM 7415 C CA . GLU C 3 75 ? 121.170 122.023 140.405 1.00 65.66 75 GLU 3 CA 1
ATOM 7416 C C . GLU C 3 75 ? 121.206 123.545 140.497 1.00 57.96 75 GLU 3 C 1
ATOM 7417 O O . GLU C 3 75 ? 120.272 124.186 140.982 1.00 59.97 75 GLU 3 O 1
ATOM 7423 N N . GLY C 3 76 ? 122.300 124.134 140.021 1.00 50.66 76 GLY 3 N 1
ATOM 7424 C CA . GLY C 3 76 ? 122.483 125.563 140.089 1.00 48.12 76 GLY 3 CA 1
ATOM 7425 C C . GLY C 3 76 ? 121.565 126.320 139.152 1.00 51.59 76 GLY 3 C 1
ATOM 7426 O O . GLY C 3 76 ? 121.641 126.178 137.929 1.00 56.16 76 GLY 3 O 1
ATOM 7427 N N . PRO C 3 77 ? 120.663 127.129 139.709 1.00 53.20 77 PRO 3 N 1
ATOM 7428 C CA . PRO C 3 77 ? 119.853 128.008 138.860 1.00 48.94 77 PRO 3 CA 1
ATOM 7429 C C . PRO C 3 77 ? 120.736 129.006 138.131 1.00 52.86 77 PRO 3 C 1
ATOM 7430 O O . PRO C 3 77 ? 121.729 129.498 138.670 1.00 56.93 77 PRO 3 O 1
ATOM 7434 N N . ILE C 3 78 ? 120.362 129.305 136.893 1.00 52.29 78 ILE 3 N 1
ATOM 7435 C CA . ILE C 3 78 ? 121.162 130.126 135.996 1.00 50.50 78 ILE 3 CA 1
ATOM 7436 C C . ILE C 3 78 ? 120.354 131.362 135.631 1.00 52.23 78 ILE 3 C 1
ATOM 7437 O O . ILE C 3 78 ? 119.179 131.256 135.261 1.00 59.06 78 ILE 3 O 1
ATOM 7442 N N . LEU C 3 79 ? 120.980 132.526 135.749 1.00 42.29 79 LEU 3 N 1
ATOM 7443 C CA . LEU C 3 79 ? 120.272 133.777 135.541 1.00 39.09 79 LEU 3 CA 1
ATOM 7444 C C . LEU C 3 79 ? 119.923 133.948 134.065 1.00 43.24 79 LEU 3 C 1
ATOM 7445 O O . LEU C 3 79 ? 120.688 133.528 133.193 1.00 48.07 79 LEU 3 O 1
ATOM 7450 N N . PRO C 3 80 ? 118.781 134.553 133.755 1.00 37.90 80 PRO 3 N 1
ATOM 7451 C CA . PRO C 3 80 ? 118.365 134.692 132.359 1.00 38.37 80 PRO 3 CA 1
ATOM 7452 C C . PRO C 3 80 ? 119.090 135.832 131.669 1.00 43.10 80 PRO 3 C 1
ATOM 7453 O O . PRO C 3 80 ? 119.078 136.973 132.153 1.00 49.46 80 PRO 3 O 1
ATOM 7457 N N . PRO C 3 81 ? 119.737 135.567 130.539 1.00 40.47 81 PRO 3 N 1
ATOM 7458 C CA . PRO C 3 81 ? 120.311 136.643 129.731 1.00 38.21 81 PRO 3 CA 1
ATOM 7459 C C . PRO C 3 81 ? 119.312 137.166 128.705 1.00 41.51 81 PRO 3 C 1
ATOM 7460 O O . PRO C 3 81 ? 118.407 136.460 128.257 1.00 48.76 81 PRO 3 O 1
ATOM 7464 N N . ILE C 3 82 ? 119.498 138.428 128.338 1.00 42.93 82 ILE 3 N 1
ATOM 7465 C CA . ILE C 3 82 ? 118.674 139.052 127.312 1.00 48.57 82 ILE 3 CA 1
ATOM 7466 C C . ILE C 3 82 ? 119.462 139.175 126.014 1.00 51.38 82 ILE 3 C 1
ATOM 7467 O O . ILE C 3 82 ? 119.232 138.427 125.064 1.00 53.26 82 ILE 3 O 1
#

Radius of gyration: 29.0 Å; Cα contacts (8 Å, |Δi|>4): 1602; chains: 3; bounding box: 66×70×89 Å

B-factor: mean 48.7, std 16.18, range [21.78, 120.4]

Nearest PDB structures (foldseek):
  9f3f-assembly1_2  TM=1.007E+00  e=1.147E-32  Trypanosoma brucei brucei
  9f67-assembly1_2  TM=9.035E-01  e=6.196E-21  Trypanosoma brucei brucei
  1h2v-assembly1_Z  TM=9.763E-01  e=8.767E-12  Homo sapiens
  8suy-assembly1_B  TM=8.881E-01  e=1.142E-11  Homo sapiens
  6n7p-assembly1_Y  TM=8.671E-01  e=1.010E-10  Saccharomyces cerevisiae S288C